Protein AF-0000000076684199 (afdb_homodimer)

Secondary structure (DSSP, 8-state):
------TTSPPPHHHHHHH--HHHHHHHHHHH-TTS-TT--HHHHHHHHTSHHHHHHHHHHS-HHHHHHHHHHHHTTTEEEHHHHHTT-EE--TGGGT----TT------EEPPHHHHHHHHHHHHHTTS-EE-STTEEE--HHHHTTPPP-GGG---HHHHHHHS-HHHHHHHHHHHT-S-S---TT--HHHHHHHHHHHHHHHHT-HHHHHHHHHTS-HHHHHHHHHHHH------GGG--HHHHHHHHHHHHTTSEEEEE-HHHHHS-HHHHTTS-SEEEEE-HHHHHHHHGGGS-B--PPPP-EEE----THHHHHHHHHHHHHHHHHHHHHHHTSSSS-SS--TTSHHHHHHHHHHHHHTT--TTTHHHHHHHHHHTTSB-TTT-PBPHHHHHHHHHS-HHHHHHHHHHHHHH-STT-SS--TTB-TT--HHHHHHHHHHHHHHHHHHHHHHHT--TTEEE-HHHHHHHHHHHHHHHHHTTTB-HHHHHHHHHHHHHHHTS-BTTB--HHHHHHHHHHHHHHHTT----HHHHHHHHHHHHTTTSPBP--PEEEE--SSS-TTEEEEEEEESBPPHHHHHHHHHHSEEEE-SSEEEEEEEHHHHHHHHHHTTT-HHHHHHHHGGGS-HHHHHHHHHHHHHHHHHHHHHHHHT-----------------------------------------/------TTSPPPHHHHHHH--HHHHHHHHHHH-TTS-TT--HHHHHHHHTSHHHHHHHHHHS-HHHHHHHHHHHHTTTEEEHHHHHTT-EE--TGGGT----TT------EEPPHHHHHHHHHHHHHTTS-EE-STTEEE--HHHHTTPPP-GGG---HHHHHHHS-HHHHHHHHHHHT-S-S---TT--HHHHHHHHHHHHHHHHT-HHHHHHHHHTS-HHHHHHHHHHHH------GGG--HHHHHHHHHHHHTTSEEEEE-HHHHHS-HHHHTTS-SEEEEE-HHHHHHHHGGGS-B--PPPP-EEE----THHHHHHHHHHHHHHHHHHHHHHHTSSSS-SS--TTSHHHHHHHHHHHHHTT--TTTHHHHHHHHHHTTSB-TTT-PBPHHHHHHHHHS-HHHHHHHHHHHHHH-S-S-SS--TTB-TT--HHHHHHHHHHHHHHHHHHHHHHHT--TTEEE-HHHHHHHHHHHHHHHHHTTTB-HHHHHHHHHHHHHHHTS-BTTB--HHHHHHHHHHHHHHHTT----HHHHHHHHHHHHTT-SPBP--PEEEE--SS--TTEEEEEEEESBPPHHHHHHHHHHSEEEE-SSEEEEEEEHHHHHHHHHHTTT-HHHHHHHHGGGS-HHHHHHHHHHHHHHHHHHHHHHHHT-----------------------------------------

Radius of gyration: 41.06 Å; Cα contacts (8 Å, |Δi|>4): 2222; chains: 2; bounding box: 111×146×106 Å

Structure (mmCIF, N/CA/C/O backbone):
data_AF-0000000076684199-model_v1
#
loop_
_entity.id
_entity.type
_entity.pdbx_description
1 polymer 'Uncharacterized protein'
#
loop_
_atom_site.group_PDB
_atom_site.id
_atom_site.type_symbol
_atom_site.label_atom_id
_atom_site.label_alt_id
_atom_site.label_comp_id
_atom_site.label_asym_id
_atom_site.label_entity_id
_atom_site.label_seq_id
_atom_site.pdbx_PDB_ins_code
_atom_site.Cartn_x
_atom_site.Cartn_y
_atom_site.Cartn_z
_atom_site.occupancy
_atom_site.B_iso_or_equiv
_atom_site.auth_seq_id
_atom_site.auth_comp_id
_atom_site.auth_asym_id
_atom_site.auth_atom_id
_atom_site.pdbx_PDB_model_num
ATOM 1 N N . MET A 1 1 ? -21.875 -41.281 -3.248 1 44.09 1 MET A N 1
ATOM 2 C CA . MET A 1 1 ? -21.734 -39.844 -3.369 1 44.09 1 MET A CA 1
ATOM 3 C C . MET A 1 1 ? -22.125 -39.344 -4.762 1 44.09 1 MET A C 1
ATOM 5 O O . MET A 1 1 ? -21.641 -39.875 -5.766 1 44.09 1 MET A O 1
ATOM 9 N N . ASN A 1 2 ? -23.297 -38.906 -4.902 1 56.56 2 ASN A N 1
ATOM 10 C CA . ASN A 1 2 ? -23.859 -38.562 -6.211 1 56.56 2 ASN A CA 1
ATOM 11 C C . ASN A 1 2 ? -23.281 -37.25 -6.738 1 56.56 2 ASN A C 1
ATOM 13 O O . ASN A 1 2 ? -23.531 -36.188 -6.156 1 56.56 2 ASN A O 1
ATOM 17 N N . ARG A 1 3 ? -22.312 -37.25 -7.648 1 70.62 3 ARG A N 1
ATOM 18 C CA . ARG A 1 3 ? -21.625 -36.094 -8.188 1 70.62 3 ARG A CA 1
ATOM 19 C C . ARG A 1 3 ? -22.312 -35.594 -9.453 1 70.62 3 ARG A C 1
ATOM 21 O O . ARG A 1 3 ? -21.938 -34.562 -10.008 1 70.62 3 ARG A O 1
ATOM 28 N N . ASN A 1 4 ? -23.375 -36.219 -9.797 1 73.31 4 ASN A N 1
ATOM 29 C CA . ASN A 1 4 ? -23.969 -35.844 -11.078 1 73.31 4 ASN A CA 1
ATOM 30 C C . ASN A 1 4 ? -25.156 -34.906 -10.898 1 73.31 4 ASN A C 1
ATOM 32 O O . ASN A 1 4 ? -25.953 -35.094 -9.969 1 73.31 4 ASN A O 1
ATOM 36 N N . VAL A 1 5 ? -25.094 -33.844 -11.547 1 79.81 5 VAL A N 1
ATOM 37 C CA . VAL A 1 5 ? -26.172 -32.844 -11.594 1 79.81 5 VAL A CA 1
ATOM 38 C C . VAL A 1 5 ? -26.922 -32.969 -12.922 1 79.81 5 VAL A C 1
ATOM 40 O O . VAL A 1 5 ? -26.312 -33.188 -13.969 1 79.81 5 VAL A O 1
ATOM 43 N N . ASP A 1 6 ? -28.203 -33.062 -12.812 1 76.44 6 ASP A N 1
ATOM 44 C CA . ASP A 1 6 ? -29.016 -33.031 -14.016 1 76.44 6 ASP A CA 1
ATOM 45 C C . ASP A 1 6 ? -29.172 -31.594 -14.539 1 76.44 6 ASP A C 1
ATOM 47 O O . ASP A 1 6 ? -30.016 -30.844 -14.055 1 76.44 6 ASP A O 1
ATOM 51 N N . TYR A 1 7 ? -28.453 -31.234 -15.516 1 72.38 7 TYR A N 1
ATOM 52 C CA . TYR A 1 7 ? -28.406 -29.875 -16.031 1 72.38 7 TYR A CA 1
ATOM 53 C C . TYR A 1 7 ? -29.594 -29.594 -16.953 1 72.38 7 TYR A C 1
ATOM 55 O O . TYR A 1 7 ? -29.891 -28.438 -17.281 1 72.38 7 TYR A O 1
ATOM 63 N N . SER A 1 8 ? -30.281 -30.562 -17.375 1 72.75 8 SER A N 1
ATOM 64 C CA . SER A 1 8 ? -31.422 -30.391 -18.281 1 72.75 8 SER A CA 1
ATOM 65 C C . SER A 1 8 ? -32.656 -29.922 -17.531 1 72.75 8 SER A C 1
ATOM 67 O O . SER A 1 8 ? -33.562 -29.312 -18.109 1 72.75 8 SER A O 1
ATOM 69 N N . ALA A 1 9 ? -32.719 -30.266 -16.359 1 76.62 9 ALA A N 1
ATOM 70 C CA . ALA A 1 9 ? -33.844 -29.844 -15.539 1 76.62 9 ALA A CA 1
ATOM 71 C C . ALA A 1 9 ? -33.406 -28.859 -14.461 1 76.62 9 ALA A C 1
ATOM 73 O O . ALA A 1 9 ? -33.281 -29.234 -13.289 1 76.62 9 ALA A O 1
ATOM 74 N N . ARG A 1 10 ? -33.188 -27.672 -14.914 1 81.62 10 ARG A N 1
ATOM 75 C CA . ARG A 1 10 ? -32.781 -26.672 -13.93 1 81.62 10 ARG A CA 1
ATOM 76 C C . ARG A 1 10 ? -33.969 -26.172 -13.117 1 81.62 10 ARG A C 1
ATOM 78 O O . ARG A 1 10 ? -35.031 -25.891 -13.672 1 81.62 10 ARG A O 1
ATOM 85 N N . PRO A 1 11 ? -33.75 -26.234 -11.859 1 89.19 11 PRO A N 1
ATOM 86 C CA . PRO A 1 11 ? -34.844 -25.734 -11.016 1 89.19 11 PRO A CA 1
ATOM 87 C C . PRO A 1 11 ? -35.094 -24.234 -11.188 1 89.19 11 PRO A C 1
ATOM 89 O O . PRO A 1 11 ? -34.188 -23.5 -11.617 1 89.19 11 PRO A O 1
ATOM 92 N N . SER A 1 12 ? -36.281 -23.875 -10.938 1 92.38 12 SER A N 1
ATOM 93 C CA . SER A 1 12 ? -36.688 -22.484 -11.062 1 92.38 12 SER A CA 1
ATOM 94 C C . SER A 1 12 ? -36.5 -21.734 -9.75 1 92.38 12 SER A C 1
ATOM 96 O O . SER A 1 12 ? -37.094 -22.109 -8.727 1 92.38 12 SER A O 1
ATOM 98 N N . TYR A 1 13 ? -35.75 -20.719 -9.781 1 95.38 13 TYR A N 1
ATOM 99 C CA . TYR A 1 13 ? -35.594 -19.875 -8.602 1 95.38 13 TYR A CA 1
ATOM 100 C C . TYR A 1 13 ? -36.906 -19.188 -8.219 1 95.38 13 TYR A C 1
ATOM 102 O O . TYR A 1 13 ? -37.156 -18.922 -7.043 1 95.38 13 TYR A O 1
ATOM 110 N N . GLU A 1 14 ? -37.688 -18.938 -9.211 1 95.19 14 GLU A N 1
ATOM 111 C CA . GLU A 1 14 ? -39.031 -18.359 -8.969 1 95.19 14 GLU A CA 1
ATOM 112 C C . GLU A 1 14 ? -39.844 -19.281 -8.086 1 95.19 14 GLU A C 1
ATOM 114 O O . GLU A 1 14 ? -40.5 -18.828 -7.129 1 95.19 14 GLU A O 1
ATOM 119 N N . ASP A 1 15 ? -39.844 -20.5 -8.477 1 94.69 15 ASP A N 1
ATOM 120 C CA . ASP A 1 15 ? -40.625 -21.469 -7.695 1 94.69 15 ASP A CA 1
ATOM 121 C C . ASP A 1 15 ? -40.094 -21.547 -6.266 1 94.69 15 ASP A C 1
ATOM 123 O O . ASP A 1 15 ? -40.875 -21.734 -5.324 1 94.69 15 ASP A O 1
ATOM 127 N N . TYR A 1 16 ? -38.812 -21.438 -6.141 1 95.19 16 TYR A N 1
ATOM 128 C CA . TYR A 1 16 ? -38.188 -21.438 -4.824 1 95.19 16 TYR A CA 1
ATOM 129 C C . TYR A 1 16 ? -38.688 -20.281 -3.977 1 95.19 16 TYR A C 1
ATOM 131 O O . TYR A 1 16 ? -39.094 -20.469 -2.822 1 95.19 16 TYR A O 1
ATOM 139 N N . ILE A 1 17 ? -38.688 -19.109 -4.547 1 95.5 17 ILE A N 1
ATOM 140 C CA . ILE A 1 17 ? -39.125 -17.922 -3.846 1 95.5 17 ILE A CA 1
ATOM 141 C C . ILE A 1 17 ? -40.594 -18.078 -3.422 1 95.5 17 ILE A C 1
ATOM 143 O O . ILE A 1 17 ? -40.969 -17.766 -2.291 1 95.5 17 ILE A O 1
ATOM 147 N N . LEU A 1 18 ? -41.375 -18.625 -4.352 1 95.12 18 LEU A N 1
ATOM 148 C CA . LEU A 1 18 ? -42.812 -18.797 -4.09 1 95.12 18 LEU A CA 1
ATOM 149 C C . LEU A 1 18 ? -43.031 -19.812 -2.984 1 95.12 18 LEU A C 1
ATOM 151 O O . LEU A 1 18 ? -44.062 -19.797 -2.322 1 95.12 18 LEU A O 1
ATOM 155 N N . GLY A 1 19 ? -42.062 -20.656 -2.777 1 93.19 19 GLY A N 1
ATOM 156 C CA . GLY A 1 19 ? -42.188 -21.703 -1.777 1 93.19 19 GLY A CA 1
ATOM 157 C C . GLY A 1 19 ? -41.656 -21.297 -0.422 1 93.19 19 GLY A C 1
ATOM 158 O O . GLY A 1 19 ? -41.812 -22.031 0.56 1 93.19 19 GLY A O 1
ATOM 159 N N . LEU A 1 20 ? -41.094 -20.188 -0.268 1 93.69 20 LEU A N 1
ATOM 160 C CA . LEU A 1 20 ? -40.5 -19.734 0.989 1 93.69 20 LEU A CA 1
ATOM 161 C C . LEU A 1 20 ? -41.594 -19.359 1.992 1 93.69 20 LEU A C 1
ATOM 163 O O . LEU A 1 20 ? -42.656 -18.844 1.609 1 93.69 20 LEU A O 1
ATOM 167 N N . ASP A 1 21 ? -41.25 -19.625 3.213 1 91.62 21 ASP A N 1
ATOM 168 C CA . ASP A 1 21 ? -42.188 -19.172 4.242 1 91.62 21 ASP A CA 1
ATOM 169 C C . ASP A 1 21 ? -42.062 -17.672 4.477 1 91.62 21 ASP A C 1
ATOM 171 O O . ASP A 1 21 ? -41.125 -17.031 3.967 1 91.62 21 ASP A O 1
ATOM 175 N N . GLY A 1 22 ? -42.969 -17.141 5.23 1 89.44 22 GLY A N 1
ATOM 176 C CA . GLY A 1 22 ? -43.031 -15.695 5.43 1 89.44 22 GLY A CA 1
ATOM 177 C C . GLY A 1 22 ? -41.781 -15.125 6.066 1 89.44 22 GLY A C 1
ATOM 178 O O . GLY A 1 22 ? -41.312 -14.055 5.684 1 89.44 22 GLY A O 1
ATOM 179 N N . VAL A 1 23 ? -41.156 -15.781 6.941 1 89.19 23 VAL A N 1
ATOM 180 C CA . VAL A 1 23 ? -40 -15.289 7.676 1 89.19 23 VAL A CA 1
ATOM 181 C C . VAL A 1 23 ? -38.781 -15.281 6.762 1 89.19 23 VAL A C 1
ATOM 183 O O . VAL A 1 23 ? -38.094 -14.273 6.66 1 89.19 23 VAL A O 1
ATOM 186 N N . ASP A 1 24 ? -38.594 -16.375 6.098 1 90.69 24 ASP A N 1
ATOM 187 C CA . ASP A 1 24 ? -37.469 -16.484 5.211 1 90.69 24 ASP A CA 1
ATOM 188 C C . ASP A 1 24 ? -37.562 -15.5 4.051 1 90.69 24 ASP A C 1
ATOM 190 O O . ASP A 1 24 ? -36.531 -14.938 3.625 1 90.69 24 ASP A O 1
ATOM 194 N N . LEU A 1 25 ? -38.719 -15.336 3.598 1 93.44 25 LEU A N 1
ATOM 195 C CA . LEU A 1 25 ? -38.938 -14.391 2.508 1 93.44 25 LEU A CA 1
ATOM 196 C C . LEU A 1 25 ? -38.625 -12.969 2.959 1 93.44 25 LEU A C 1
ATOM 198 O O . LEU A 1 25 ? -37.938 -12.219 2.248 1 93.44 25 LEU A O 1
ATOM 202 N N . ARG A 1 26 ? -39.125 -12.633 4.09 1 90.75 26 ARG A N 1
ATOM 203 C CA . ARG A 1 26 ? -38.844 -11.297 4.617 1 90.75 26 ARG A CA 1
ATOM 204 C C . ARG A 1 26 ? -37.344 -11.078 4.836 1 90.75 26 ARG A C 1
ATOM 206 O O . ARG A 1 26 ? -36.844 -9.992 4.578 1 90.75 26 ARG A O 1
ATOM 213 N N . PHE A 1 27 ? -36.75 -12.039 5.289 1 89.25 27 PHE A N 1
ATOM 214 C CA . PHE A 1 27 ? -35.312 -11.969 5.539 1 89.25 27 PHE A CA 1
ATOM 215 C C . PHE A 1 27 ? -34.531 -11.75 4.242 1 89.25 27 PHE A C 1
ATOM 217 O O . PHE A 1 27 ? -33.656 -10.883 4.172 1 89.25 27 PHE A O 1
ATOM 224 N N . LEU A 1 28 ? -34.875 -12.477 3.262 1 92.56 28 LEU A N 1
ATOM 225 C CA . LEU A 1 28 ? -34.188 -12.352 1.971 1 92.56 28 LEU A CA 1
ATOM 226 C C . LEU A 1 28 ? -34.469 -10.984 1.35 1 92.56 28 LEU A C 1
ATOM 228 O O . LEU A 1 28 ? -33.531 -10.383 0.775 1 92.56 28 LEU A O 1
ATOM 232 N N . LEU A 1 29 ? -35.688 -10.531 1.484 1 92.88 29 LEU A N 1
ATOM 233 C CA . LEU A 1 29 ? -36.031 -9.219 0.97 1 92.88 29 LEU A CA 1
ATOM 234 C C . LEU A 1 29 ? -35.25 -8.117 1.692 1 92.88 29 LEU A C 1
ATOM 236 O O . LEU A 1 29 ? -34.75 -7.191 1.059 1 92.88 29 LEU A O 1
ATOM 240 N N . SER A 1 30 ? -35.094 -8.242 2.951 1 88.12 30 SER A N 1
ATOM 241 C CA . SER A 1 30 ? -34.406 -7.246 3.744 1 88.12 30 SER A CA 1
ATOM 242 C C . SER A 1 30 ? -32.906 -7.203 3.381 1 88.12 30 SER A C 1
ATOM 244 O O . SER A 1 30 ? -32.281 -6.148 3.459 1 88.12 30 SER A O 1
ATOM 246 N N . ARG A 1 31 ? -32.438 -8.266 2.961 1 87.44 31 ARG A N 1
ATOM 247 C CA . ARG A 1 31 ? -31 -8.375 2.689 1 87.44 31 ARG A CA 1
ATOM 248 C C . ARG A 1 31 ? -30.688 -7.926 1.268 1 87.44 31 ARG A C 1
ATOM 250 O O . ARG A 1 31 ? -29.656 -7.281 1.03 1 87.44 31 ARG A O 1
ATOM 257 N N . THR A 1 32 ? -31.547 -8.195 0.346 1 92.88 32 THR A N 1
ATOM 258 C CA . THR A 1 32 ? -31.188 -7.992 -1.051 1 92.88 32 THR A CA 1
ATOM 259 C C . THR A 1 32 ? -31.984 -6.84 -1.654 1 92.88 32 THR A C 1
ATOM 261 O O . THR A 1 32 ? -31.641 -6.328 -2.721 1 92.88 32 THR A O 1
ATOM 264 N N . CYS A 1 33 ? -33.031 -6.5 -1 1 92.31 33 CYS A N 1
ATOM 265 C CA . CYS A 1 33 ? -33.875 -5.387 -1.438 1 92.31 33 CYS A CA 1
ATOM 266 C C . CYS A 1 33 ? -34.25 -4.504 -0.26 1 92.31 33 CYS A C 1
ATOM 268 O O . CYS A 1 33 ? -35.438 -4.332 0.026 1 92.31 33 CYS A O 1
ATOM 270 N N . PRO A 1 34 ? -33.344 -3.848 0.238 1 85.06 34 PRO A N 1
ATOM 271 C CA . PRO A 1 34 ? -33.625 -3.117 1.472 1 85.06 34 PRO A CA 1
ATOM 272 C C . PRO A 1 34 ? -34.594 -1.95 1.249 1 85.06 34 PRO A C 1
ATOM 274 O O . PRO A 1 34 ? -35.281 -1.527 2.18 1 85.06 34 PRO A O 1
ATOM 277 N N . ALA A 1 35 ? -34.625 -1.444 0.114 1 80.81 35 ALA A N 1
ATOM 278 C CA . ALA A 1 35 ? -35.5 -0.302 -0.171 1 80.81 35 ALA A CA 1
ATOM 279 C C . ALA A 1 35 ? -36.906 -0.753 -0.469 1 80.81 35 ALA A C 1
ATOM 281 O O . ALA A 1 35 ? -37.844 0.067 -0.52 1 80.81 35 ALA A O 1
ATOM 282 N N . ALA A 1 36 ? -37.031 -1.997 -0.664 1 81.62 36 ALA A N 1
ATOM 283 C CA . ALA A 1 36 ? -38.344 -2.5 -1.089 1 81.62 36 ALA A CA 1
ATOM 284 C C . ALA A 1 36 ? -39.25 -2.785 0.113 1 81.62 36 ALA A C 1
ATOM 286 O O . ALA A 1 36 ? -38.781 -2.83 1.251 1 81.62 36 ALA A O 1
ATOM 287 N N . ASP A 1 37 ? -40.531 -2.879 -0.217 1 80.38 37 ASP A N 1
ATOM 288 C CA . ASP A 1 37 ? -41.531 -3.258 0.781 1 80.38 37 ASP A CA 1
ATOM 289 C C . ASP A 1 37 ? -41.281 -4.68 1.281 1 80.38 37 ASP A C 1
ATOM 291 O O . ASP A 1 37 ? -41.344 -5.637 0.504 1 80.38 37 ASP A O 1
ATOM 295 N N . SER A 1 38 ? -41.062 -4.828 2.586 1 80.38 38 SER A N 1
ATOM 296 C CA . SER A 1 38 ? -40.719 -6.125 3.176 1 80.38 38 SER A CA 1
ATOM 297 C C . SER A 1 38 ? -41.969 -7.027 3.225 1 80.38 38 SER A C 1
ATOM 299 O O . SER A 1 38 ? -41.844 -8.234 3.449 1 80.38 38 SER A O 1
ATOM 301 N N . THR A 1 39 ? -43.094 -6.457 2.891 1 84.25 39 THR A N 1
ATOM 302 C CA . THR A 1 39 ? -44.344 -7.246 2.969 1 84.25 39 THR A CA 1
ATOM 303 C C . THR A 1 39 ? -44.719 -7.789 1.596 1 84.25 39 THR A C 1
ATOM 305 O O . THR A 1 39 ? -45.75 -8.453 1.449 1 84.25 39 THR A O 1
ATOM 308 N N . ALA A 1 40 ? -43.844 -7.508 0.656 1 89.75 40 ALA A N 1
ATOM 309 C CA . ALA A 1 40 ? -44.094 -8.031 -0.685 1 89.75 40 ALA A CA 1
ATOM 310 C C . ALA A 1 40 ? -44.156 -9.555 -0.681 1 89.75 40 ALA A C 1
ATOM 312 O O . ALA A 1 40 ? -43.375 -10.203 0.017 1 89.75 40 ALA A O 1
ATOM 313 N N . ALA A 1 41 ? -45.156 -10.102 -1.408 1 91.62 41 ALA A N 1
ATOM 314 C CA . ALA A 1 41 ? -45.312 -11.555 -1.481 1 91.62 41 ALA A CA 1
ATOM 315 C C . ALA A 1 41 ? -45.688 -11.992 -2.893 1 91.62 41 ALA A C 1
ATOM 317 O O . ALA A 1 41 ? -45.938 -11.156 -3.764 1 91.62 41 ALA A O 1
ATOM 318 N N . GLY A 1 42 ? -45.594 -13.281 -3.131 1 92.5 42 GLY A N 1
ATOM 319 C CA . GLY A 1 42 ? -46 -13.836 -4.414 1 92.5 42 GLY A CA 1
ATOM 320 C C . GLY A 1 42 ? -45.156 -13.328 -5.57 1 92.5 42 GLY A C 1
ATOM 321 O O . GLY A 1 42 ? -43.938 -13.297 -5.484 1 92.5 42 GLY A O 1
ATOM 322 N N . GLN A 1 43 ? -45.844 -12.914 -6.582 1 94.31 43 GLN A N 1
ATOM 323 C CA . GLN A 1 43 ? -45.188 -12.539 -7.816 1 94.31 43 GLN A CA 1
ATOM 324 C C . GLN A 1 43 ? -44.438 -11.211 -7.656 1 94.31 43 GLN A C 1
ATOM 326 O O . GLN A 1 43 ? -43.438 -10.969 -8.336 1 94.31 43 GLN A O 1
ATOM 331 N N . GLU A 1 44 ? -44.906 -10.477 -6.797 1 94.94 44 GLU A N 1
ATOM 332 C CA . GLU A 1 44 ? -44.219 -9.219 -6.52 1 94.94 44 GLU A CA 1
ATOM 333 C C . GLU A 1 44 ? -42.844 -9.477 -5.887 1 94.94 44 GLU A C 1
ATOM 335 O O . GLU 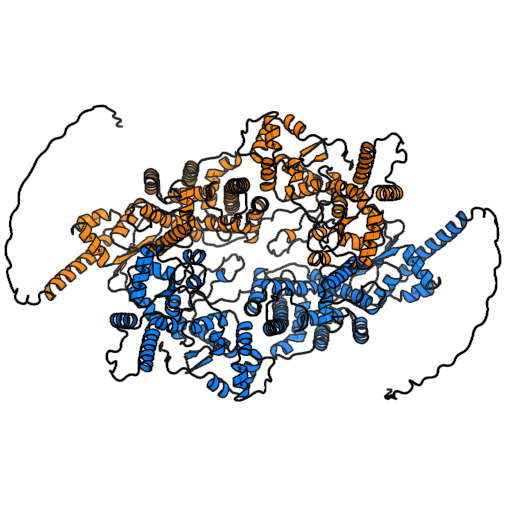A 1 44 ? -41.844 -8.844 -6.254 1 94.94 44 GLU A O 1
ATOM 340 N N . ALA A 1 45 ? -42.812 -10.352 -4.949 1 95.69 45 ALA A N 1
ATOM 341 C CA . ALA A 1 45 ? -41.531 -10.727 -4.324 1 95.69 45 ALA A CA 1
ATOM 342 C C . ALA A 1 45 ? -40.594 -11.336 -5.344 1 95.69 45 ALA A C 1
ATOM 344 O O . ALA A 1 45 ? -39.375 -11.062 -5.316 1 95.69 45 ALA A O 1
ATOM 345 N N . VAL A 1 46 ? -41.125 -12.117 -6.207 1 96.44 46 VAL A N 1
ATOM 346 C CA . VAL A 1 46 ? -40.281 -12.742 -7.242 1 96.44 46 VAL A CA 1
ATOM 347 C C . VAL A 1 46 ? -39.656 -11.664 -8.117 1 96.44 46 VAL A C 1
ATOM 349 O O . VAL A 1 46 ? -38.469 -11.719 -8.406 1 96.44 46 VAL A O 1
ATOM 352 N N . ALA A 1 47 ? -40.438 -10.719 -8.547 1 96.19 47 ALA A N 1
ATOM 353 C CA . ALA A 1 47 ? -39.938 -9.648 -9.406 1 96.19 47 ALA A CA 1
ATOM 354 C C . ALA A 1 47 ? -38.812 -8.867 -8.727 1 96.19 47 ALA A C 1
ATOM 356 O O . ALA A 1 47 ? -37.844 -8.5 -9.359 1 96.19 47 ALA A O 1
ATOM 357 N N . LEU A 1 48 ? -38.969 -8.633 -7.461 1 95.94 48 LEU A N 1
ATOM 358 C CA . LEU A 1 48 ? -37.969 -7.883 -6.699 1 95.94 48 LEU A CA 1
ATOM 359 C C . LEU A 1 48 ? -36.688 -8.703 -6.523 1 95.94 48 LEU A C 1
ATOM 361 O O . LEU A 1 48 ? -35.594 -8.211 -6.797 1 95.94 48 LEU A O 1
ATOM 365 N N . LEU A 1 49 ? -36.844 -9.906 -6.176 1 96.5 49 LEU A N 1
ATOM 366 C CA . LEU A 1 49 ? -35.719 -10.75 -5.781 1 96.5 49 LEU A CA 1
ATOM 367 C C . LEU A 1 49 ? -34.969 -11.258 -7.004 1 96.5 49 LEU A C 1
ATOM 369 O O . LEU A 1 49 ? -33.875 -11.773 -6.887 1 96.5 49 LEU A O 1
ATOM 373 N N . THR A 1 50 ? -35.5 -11.094 -8.172 1 96.81 50 THR A N 1
ATOM 374 C CA . THR A 1 50 ? -34.812 -11.523 -9.391 1 96.81 50 THR A CA 1
ATOM 375 C C . THR A 1 50 ? -34.375 -10.32 -10.219 1 96.81 50 THR A C 1
ATOM 377 O O . THR A 1 50 ? -34 -10.469 -11.383 1 96.81 50 THR A O 1
ATOM 380 N N . SER A 1 51 ? -34.469 -9.211 -9.648 1 95.44 51 SER A N 1
ATOM 381 C CA . SER A 1 51 ? -34.062 -7.996 -10.344 1 95.44 51 SER A CA 1
ATOM 382 C C . SER A 1 51 ? -32.531 -7.844 -10.359 1 95.44 51 SER A C 1
ATOM 384 O O . SER A 1 51 ? -31.828 -8.523 -9.602 1 95.44 51 SER A O 1
ATOM 386 N N . GLU A 1 52 ? -32.094 -7.023 -11.195 1 95.38 52 GLU A N 1
ATOM 387 C CA . GLU A 1 52 ? -30.656 -6.703 -11.258 1 95.38 52 GLU A CA 1
ATOM 388 C C . GLU A 1 52 ? -30.188 -6.008 -9.977 1 95.38 52 GLU A C 1
ATOM 390 O O . GLU A 1 52 ? -29.094 -6.262 -9.492 1 95.38 52 GLU A O 1
ATOM 395 N N . GLU A 1 53 ? -31.016 -5.145 -9.461 1 94.38 53 GLU A N 1
ATOM 396 C CA . GLU A 1 53 ? -30.688 -4.426 -8.234 1 94.38 53 GLU A CA 1
ATOM 397 C C . GLU A 1 53 ? -30.5 -5.391 -7.066 1 94.38 53 GLU A C 1
ATOM 399 O O . GLU A 1 53 ? -29.594 -5.227 -6.258 1 94.38 53 GLU A O 1
ATOM 404 N N . SER A 1 54 ? -31.359 -6.328 -7.051 1 95.88 54 SER A N 1
ATOM 405 C CA . SER A 1 54 ? -31.25 -7.344 -6.008 1 95.88 54 SER A CA 1
ATOM 406 C C . SER A 1 54 ? -29.938 -8.117 -6.133 1 95.88 54 SER A C 1
ATOM 408 O O . SER A 1 54 ? -29.281 -8.414 -5.129 1 95.88 54 SER A O 1
ATOM 410 N N . ALA A 1 55 ? -29.594 -8.445 -7.32 1 97.06 55 ALA A N 1
ATOM 411 C CA . ALA A 1 55 ? -28.328 -9.148 -7.562 1 97.06 55 ALA A CA 1
ATOM 412 C C . ALA A 1 55 ? -27.141 -8.312 -7.117 1 97.06 55 ALA A C 1
ATOM 414 O O . ALA A 1 55 ? -26.234 -8.812 -6.441 1 97.06 55 ALA A O 1
ATOM 415 N N . ARG A 1 56 ? -27.156 -7.07 -7.461 1 95.56 56 ARG A N 1
ATOM 416 C CA . ARG A 1 56 ? -26.078 -6.16 -7.094 1 95.56 56 ARG A CA 1
ATOM 417 C C . ARG A 1 56 ? -25.953 -6.031 -5.582 1 95.56 56 ARG A C 1
ATOM 419 O O . ARG A 1 56 ? -24.859 -6.035 -5.035 1 95.56 56 ARG A O 1
ATOM 426 N N . MET A 1 57 ? -27.047 -5.926 -4.938 1 95.88 57 MET A N 1
ATOM 427 C CA . MET A 1 57 ? -27.047 -5.824 -3.48 1 95.88 57 MET A CA 1
ATOM 428 C C . MET A 1 57 ? -26.5 -7.098 -2.844 1 95.88 57 MET A C 1
ATOM 430 O O . MET A 1 57 ? -25.656 -7.039 -1.947 1 95.88 57 MET A O 1
ATOM 434 N N . ALA A 1 58 ? -26.938 -8.188 -3.299 1 96.62 58 ALA A N 1
ATOM 435 C CA . ALA A 1 58 ? -26.5 -9.469 -2.756 1 96.62 58 ALA A CA 1
ATOM 436 C C . ALA A 1 58 ? -24.984 -9.633 -2.885 1 96.62 58 ALA A C 1
ATOM 438 O O . ALA A 1 58 ? -24.312 -10 -1.922 1 96.62 58 ALA A O 1
ATOM 439 N N . LEU A 1 59 ? -24.453 -9.305 -4.008 1 96.75 59 LEU A N 1
ATOM 440 C CA . LEU A 1 59 ? -23.031 -9.469 -4.266 1 96.75 59 LEU A CA 1
ATOM 441 C C . LEU A 1 59 ? -22.219 -8.438 -3.488 1 96.75 59 LEU A C 1
ATOM 443 O O . LEU A 1 59 ? -21.094 -8.711 -3.07 1 96.75 59 LEU A O 1
ATOM 447 N N . SER A 1 60 ? -22.781 -7.285 -3.281 1 96 60 SER A N 1
ATOM 448 C CA . SER A 1 60 ? -22.094 -6.203 -2.584 1 96 60 SER A CA 1
ATOM 449 C C . SER A 1 60 ? -21.922 -6.52 -1.102 1 96 60 SER A C 1
ATOM 451 O O . SER A 1 60 ? -20.953 -6.094 -0.477 1 96 60 SER A O 1
ATOM 453 N N . PHE A 1 61 ? -22.844 -7.266 -0.558 1 95.38 61 PHE A N 1
ATOM 454 C CA . PHE A 1 61 ? -22.844 -7.434 0.89 1 95.38 61 PHE A CA 1
ATOM 455 C C . PHE A 1 61 ? -22.562 -8.883 1.266 1 95.38 61 PHE A C 1
ATOM 457 O O . PHE A 1 61 ? -22.609 -9.25 2.443 1 95.38 61 PHE A O 1
ATOM 464 N N . ALA A 1 62 ? -22.203 -9.648 0.278 1 95.88 62 ALA A N 1
ATOM 465 C CA . ALA A 1 62 ? -21.828 -11.031 0.561 1 95.88 62 ALA A CA 1
ATOM 466 C C . ALA A 1 62 ? -20.469 -11.109 1.252 1 95.88 62 ALA A C 1
ATOM 468 O O . ALA A 1 62 ? -19.547 -10.359 0.916 1 95.88 62 ALA A O 1
ATOM 469 N N . ASP A 1 63 ? -20.391 -12.047 2.232 1 95.5 63 ASP A N 1
ATOM 470 C CA . ASP A 1 63 ? -19.078 -12.32 2.805 1 95.5 63 ASP A CA 1
ATOM 471 C C . ASP A 1 63 ? -18.109 -12.852 1.745 1 95.5 63 ASP A C 1
ATOM 473 O O . ASP A 1 63 ? -18.516 -13.641 0.88 1 95.5 63 ASP A O 1
ATOM 477 N N . PRO A 1 64 ? -16.859 -12.477 1.851 1 95.81 64 PRO A N 1
ATOM 478 C CA . PRO A 1 64 ? -15.898 -12.898 0.821 1 95.81 64 PRO A CA 1
ATOM 479 C C . PRO A 1 64 ? -15.805 -14.414 0.691 1 95.81 64 PRO A C 1
ATOM 481 O O . PRO A 1 64 ? -15.703 -14.938 -0.422 1 95.81 64 PRO A O 1
ATOM 484 N N . ASP A 1 65 ? -15.844 -15.141 1.814 1 96.81 65 ASP A N 1
ATOM 485 C CA . ASP A 1 65 ? -15.758 -16.594 1.739 1 96.81 65 ASP A CA 1
ATOM 486 C C . ASP A 1 65 ? -17 -17.188 1.089 1 96.81 65 ASP A C 1
ATOM 488 O O . ASP A 1 65 ? -16.922 -18.141 0.304 1 96.81 65 ASP A O 1
ATOM 492 N N . VAL A 1 66 ? -18.109 -16.578 1.323 1 97.19 66 VAL A N 1
ATOM 493 C CA . VAL A 1 66 ? -19.359 -17 0.713 1 97.19 66 VAL A CA 1
ATOM 494 C C . VAL A 1 66 ? -19.328 -16.734 -0.79 1 97.19 66 VAL A C 1
ATOM 496 O O . VAL A 1 66 ? -19.734 -17.594 -1.587 1 97.19 66 VAL A O 1
ATOM 499 N N . LEU A 1 67 ? -18.844 -15.609 -1.118 1 96.88 67 LEU A N 1
ATOM 500 C CA . LEU A 1 67 ? -18.75 -15.273 -2.533 1 96.88 67 LEU A CA 1
ATOM 501 C C . LEU A 1 67 ? -17.812 -16.219 -3.26 1 96.88 67 LEU A C 1
ATOM 503 O O . LEU A 1 67 ? -18.062 -16.594 -4.406 1 96.88 67 LEU A O 1
ATOM 507 N N . ASP A 1 68 ? -16.734 -16.609 -2.615 1 96.69 68 ASP A N 1
ATOM 508 C CA . ASP A 1 68 ? -15.789 -17.531 -3.215 1 96.69 68 ASP A CA 1
ATOM 509 C C . ASP A 1 68 ? -16.438 -18.891 -3.461 1 96.69 68 ASP A C 1
ATOM 511 O O . ASP A 1 68 ? -16.203 -19.516 -4.504 1 96.69 68 ASP A O 1
ATOM 515 N N . VAL A 1 69 ? -17.203 -19.312 -2.566 1 97.75 69 VAL A N 1
ATOM 516 C CA . VAL A 1 69 ? -17.875 -20.594 -2.738 1 97.75 69 VAL A CA 1
ATOM 517 C C . VAL A 1 69 ? -18.938 -20.484 -3.832 1 97.75 69 VAL A C 1
ATOM 519 O O . VAL A 1 69 ? -19.125 -21.422 -4.625 1 97.75 69 VAL A O 1
ATOM 522 N N . ALA A 1 70 ? -19.656 -19.406 -3.809 1 97.81 70 ALA A N 1
ATOM 523 C CA . ALA A 1 70 ? -20.609 -19.172 -4.879 1 97.81 70 ALA A CA 1
ATOM 524 C C . ALA A 1 70 ? -19.938 -19.172 -6.246 1 97.81 70 ALA A C 1
ATOM 526 O O . ALA A 1 70 ? -20.5 -19.641 -7.234 1 97.81 70 ALA A O 1
ATOM 527 N N . GLN A 1 71 ? -18.781 -18.688 -6.281 1 96.69 71 GLN A N 1
ATOM 528 C CA . GLN A 1 71 ? -17.984 -18.703 -7.508 1 96.69 71 GLN A CA 1
ATOM 529 C C . GLN A 1 71 ? -17.688 -20.125 -7.957 1 96.69 71 GLN A C 1
ATOM 531 O O . GLN A 1 71 ? -17.703 -20.422 -9.156 1 96.69 71 GLN A O 1
ATOM 536 N N . LEU A 1 72 ? -17.391 -20.969 -7.035 1 97.25 72 LEU A N 1
ATOM 537 C CA . LEU A 1 72 ? -17.172 -22.359 -7.375 1 97.25 72 LEU A CA 1
ATOM 538 C C . LEU A 1 72 ? -18.422 -22.969 -8.016 1 97.25 72 LEU A C 1
ATOM 540 O O . LEU A 1 72 ? -18.328 -23.656 -9.031 1 97.25 72 LEU A O 1
ATOM 544 N N . VAL A 1 73 ? -19.547 -22.672 -7.457 1 97.44 73 VAL A N 1
ATOM 545 C CA . VAL A 1 73 ? -20.797 -23.156 -8.023 1 97.44 73 VAL A CA 1
ATOM 546 C C . VAL A 1 73 ? -21 -22.578 -9.422 1 97.44 73 VAL A C 1
ATOM 548 O O . VAL A 1 73 ? -21.391 -23.297 -10.344 1 97.44 73 VAL A O 1
ATOM 551 N N . HIS A 1 74 ? -20.703 -21.344 -9.516 1 96.94 74 HIS A N 1
ATOM 552 C CA . HIS A 1 74 ? -20.844 -20.641 -10.781 1 96.94 74 HIS A CA 1
ATOM 553 C C . HIS A 1 74 ? -19.969 -21.25 -11.867 1 96.94 74 HIS A C 1
ATOM 555 O O . HIS A 1 74 ? -20.391 -21.391 -13.016 1 96.94 74 HIS A O 1
ATOM 561 N N . VAL A 1 75 ? -18.828 -21.656 -11.516 1 96.31 75 VAL A N 1
ATOM 562 C CA . VAL A 1 75 ? -17.875 -22.25 -12.445 1 96.31 75 VAL A CA 1
ATOM 563 C C . VAL A 1 75 ? -18.406 -23.578 -12.977 1 96.31 75 VAL A C 1
ATOM 565 O O . VAL A 1 75 ? -18.172 -23.938 -14.125 1 96.31 75 VAL A O 1
ATOM 568 N N . PHE A 1 76 ? -19.188 -24.266 -12.156 1 95.62 76 PHE A N 1
ATOM 569 C CA . PHE A 1 76 ? -19.797 -25.516 -12.57 1 95.62 76 PHE A CA 1
ATOM 570 C C . PHE A 1 76 ? -21.172 -25.266 -13.18 1 95.62 76 PHE A C 1
ATOM 572 O O . PHE A 1 76 ? -22.125 -26.016 -12.906 1 95.62 76 PHE A O 1
ATOM 579 N N . GLU A 1 77 ? -21.203 -24.188 -13.922 1 93.62 77 GLU A N 1
ATOM 580 C CA . GLU A 1 77 ? -22.375 -23.797 -14.711 1 93.62 77 GLU A CA 1
ATOM 581 C C . GLU A 1 77 ? -23.594 -23.578 -13.82 1 93.62 77 GLU A C 1
ATOM 583 O O . GLU A 1 77 ? -24.688 -24.078 -14.117 1 93.62 77 GLU A O 1
ATOM 588 N N . ASP A 1 78 ? -23.422 -23.109 -12.672 1 95.12 78 ASP A N 1
ATOM 589 C CA . ASP A 1 78 ? -24.422 -22.562 -11.758 1 95.12 78 ASP A CA 1
ATOM 590 C C . ASP A 1 78 ? -25.156 -23.672 -11.023 1 95.12 78 ASP A C 1
ATOM 592 O O . ASP A 1 78 ? -26.234 -23.453 -10.453 1 95.12 78 ASP A O 1
ATOM 596 N N . SER A 1 79 ? -24.641 -24.828 -11.117 1 95.38 79 SER A N 1
ATOM 597 C CA . SER A 1 79 ? -25.297 -25.938 -10.43 1 95.38 79 SER A CA 1
ATOM 598 C C . SER A 1 79 ? -24.312 -27.047 -10.109 1 95.38 79 SER A C 1
ATOM 600 O O . SER A 1 79 ? -23.656 -27.578 -11.008 1 95.38 79 SER A O 1
ATOM 602 N N . THR A 1 80 ? -24.25 -27.422 -8.844 1 95.94 80 THR A N 1
ATOM 603 C CA . THR A 1 80 ? -23.312 -28.484 -8.484 1 95.94 80 THR A CA 1
ATOM 604 C C . THR A 1 80 ? -23.656 -29.047 -7.105 1 95.94 80 THR A C 1
ATOM 606 O O . THR A 1 80 ? -24.578 -28.594 -6.445 1 95.94 80 THR A O 1
ATOM 609 N N . THR A 1 81 ? -22.984 -30.109 -6.727 1 95.81 81 THR A N 1
ATOM 610 C CA . THR A 1 81 ? -23.188 -30.766 -5.438 1 95.81 81 THR A CA 1
ATOM 611 C C . THR A 1 81 ? -22.031 -30.453 -4.488 1 95.81 81 THR A C 1
ATOM 613 O O . THR A 1 81 ? -20.969 -30.016 -4.918 1 95.81 81 THR A O 1
ATOM 616 N N . VAL A 1 82 ? -22.25 -30.719 -3.213 1 96.38 82 VAL A N 1
ATOM 617 C CA . VAL A 1 82 ? -21.234 -30.5 -2.189 1 96.38 82 VAL A CA 1
ATOM 618 C C . VAL A 1 82 ? -20.047 -31.438 -2.422 1 96.38 82 VAL A C 1
ATOM 620 O O . VAL A 1 82 ? -18.906 -31.078 -2.168 1 96.38 82 VAL A O 1
ATOM 623 N N . ASP A 1 83 ? -20.344 -32.594 -2.963 1 95.12 83 ASP A N 1
ATOM 624 C CA . ASP A 1 83 ? -19.281 -33.562 -3.223 1 95.12 83 ASP A CA 1
ATOM 625 C C . ASP A 1 83 ? -18.297 -33.031 -4.27 1 95.12 83 ASP A C 1
ATOM 627 O O . ASP A 1 83 ? -17.094 -33.219 -4.133 1 95.12 83 ASP A O 1
ATOM 631 N N . VAL A 1 84 ? -18.875 -32.469 -5.297 1 96.56 84 VAL A N 1
ATOM 632 C CA . VAL A 1 84 ? -18.016 -31.891 -6.34 1 96.56 84 VAL A CA 1
ATOM 633 C C . VAL A 1 84 ? -17.219 -30.719 -5.77 1 96.56 84 VAL A C 1
ATOM 635 O O . VAL A 1 84 ? -16.016 -30.609 -6.012 1 96.56 84 VAL A O 1
ATOM 638 N N . LEU A 1 85 ? -17.844 -29.938 -4.984 1 97.38 85 LEU A N 1
ATOM 639 C CA . LEU A 1 85 ? -17.188 -28.781 -4.398 1 97.38 85 LEU A CA 1
ATOM 640 C C . LEU A 1 85 ? -16.047 -29.203 -3.48 1 97.38 85 LEU A C 1
ATOM 642 O O . LEU A 1 85 ? -14.992 -28.562 -3.447 1 97.38 85 LEU A O 1
ATOM 646 N N . ALA A 1 86 ? -16.234 -30.234 -2.729 1 96.88 86 ALA A N 1
ATOM 647 C CA . ALA A 1 86 ? -15.234 -30.719 -1.772 1 96.88 86 ALA A CA 1
ATOM 648 C C . ALA A 1 86 ? -13.953 -31.141 -2.482 1 96.88 86 ALA A C 1
ATOM 650 O O . ALA A 1 86 ? -12.875 -31.125 -1.885 1 96.88 86 ALA A O 1
ATOM 651 N N . GLU A 1 87 ? -14.086 -31.469 -3.74 1 96.5 87 GLU A N 1
ATOM 652 C CA . GLU A 1 87 ? -12.93 -31.922 -4.512 1 96.5 87 GLU A CA 1
ATOM 653 C C . GLU A 1 87 ? -12.062 -30.75 -4.953 1 96.5 87 GLU A C 1
ATOM 655 O O . GLU A 1 87 ? -10.898 -30.938 -5.316 1 96.5 87 GLU A O 1
ATOM 660 N N . VAL A 1 88 ? -12.609 -29.516 -4.922 1 97.56 88 VAL A N 1
ATOM 661 C CA . VAL A 1 88 ? -11.875 -28.422 -5.535 1 97.56 88 VAL A CA 1
ATOM 662 C C . VAL A 1 88 ? -11.734 -27.281 -4.531 1 97.56 88 VAL A C 1
ATOM 664 O O . VAL A 1 88 ? -11.047 -26.281 -4.801 1 97.56 88 VAL A O 1
ATOM 667 N N . ALA A 1 89 ? -12.289 -27.375 -3.361 1 98 89 ALA A N 1
ATOM 668 C CA . ALA A 1 89 ? -12.312 -26.266 -2.406 1 98 89 ALA A CA 1
ATOM 669 C C . ALA A 1 89 ? -11.141 -26.359 -1.438 1 98 89 ALA A C 1
ATOM 671 O O . ALA A 1 89 ? -10.938 -27.375 -0.782 1 98 89 ALA A O 1
ATOM 672 N N . TYR A 1 90 ? -10.406 -25.328 -1.346 1 97.69 90 TYR A N 1
ATOM 673 C CA . TYR A 1 90 ? -9.297 -25.203 -0.414 1 97.69 90 TYR A CA 1
ATOM 674 C C . TYR A 1 90 ? -9.375 -23.891 0.359 1 97.69 90 TYR A C 1
ATOM 676 O O . TYR A 1 90 ? -9.766 -22.859 -0.195 1 97.69 90 TYR A O 1
ATOM 684 N N . TRP A 1 91 ? -8.984 -23.953 1.625 1 96.06 91 TRP A N 1
ATOM 685 C CA . TRP A 1 91 ? -8.898 -22.734 2.426 1 96.06 91 TRP A CA 1
ATOM 686 C C . TRP A 1 91 ? -7.602 -21.984 2.145 1 96.06 91 TRP A C 1
ATOM 688 O O . TRP A 1 91 ? -6.547 -22.609 1.988 1 96.06 91 TRP A O 1
ATOM 698 N N . ALA A 1 92 ? -7.727 -20.672 2.162 1 94.19 92 ALA A N 1
ATOM 699 C CA . ALA A 1 92 ? -6.52 -19.859 2.199 1 94.19 92 ALA A CA 1
ATOM 700 C C . ALA A 1 92 ? -5.699 -20.141 3.451 1 94.19 92 ALA A C 1
ATOM 702 O O . ALA A 1 92 ? -6.246 -20.5 4.492 1 94.19 92 ALA A O 1
ATOM 703 N N . SER A 1 93 ? -4.449 -20.016 3.32 1 90 93 SER A N 1
ATOM 704 C CA . SER A 1 93 ? -3.566 -20.125 4.477 1 90 93 SER A CA 1
ATOM 705 C C . SER A 1 93 ? -3.512 -18.812 5.254 1 90 93 SER A C 1
ATOM 707 O O . SER A 1 93 ? -4.082 -17.797 4.828 1 90 93 SER A O 1
ATOM 709 N N . ASP A 1 94 ? -2.812 -18.797 6.328 1 82.69 94 ASP A N 1
ATOM 710 C CA . ASP A 1 94 ? -2.615 -17.578 7.094 1 82.69 94 ASP A CA 1
ATOM 711 C C . ASP A 1 94 ? -1.775 -16.562 6.312 1 82.69 94 ASP A C 1
ATOM 713 O O . ASP A 1 94 ? -1.995 -15.359 6.41 1 82.69 94 ASP A O 1
ATOM 717 N N . MET A 1 95 ? -0.971 -17.062 5.547 1 79.19 95 MET A N 1
ATOM 718 C CA . MET A 1 95 ? -0.092 -16.219 4.754 1 79.19 95 MET A CA 1
ATOM 719 C C . MET A 1 95 ? -0.882 -15.453 3.691 1 79.19 95 MET A C 1
ATOM 721 O O . MET A 1 95 ? -0.548 -14.32 3.355 1 79.19 95 MET A O 1
ATOM 725 N N . ASP A 1 96 ? -1.932 -16.125 3.242 1 85.44 96 ASP A N 1
ATOM 726 C CA . ASP A 1 96 ? -2.748 -15.523 2.197 1 85.44 96 ASP A CA 1
ATOM 727 C C . ASP A 1 96 ? -3.58 -14.367 2.754 1 85.44 96 ASP A C 1
ATOM 729 O O . ASP A 1 96 ? -4.051 -13.516 1.997 1 85.44 96 ASP A O 1
ATOM 733 N N . THR A 1 97 ? -3.768 -14.359 4.051 1 77.25 97 THR A N 1
ATOM 734 C CA . THR A 1 97 ? -4.652 -13.383 4.676 1 77.25 97 THR A CA 1
ATOM 735 C C . THR A 1 97 ? -3.854 -12.359 5.477 1 77.25 97 THR A C 1
ATOM 737 O O . THR A 1 97 ? -4.383 -11.727 6.395 1 77.25 97 THR A O 1
ATOM 740 N N . ALA A 1 98 ? -2.625 -12.125 5.199 1 71 98 ALA A N 1
ATOM 741 C CA . ALA A 1 98 ? -1.755 -11.109 5.785 1 71 98 ALA A CA 1
ATOM 742 C C . ALA A 1 98 ? -1.603 -11.32 7.289 1 71 98 ALA A C 1
ATOM 744 O O . ALA A 1 98 ? -1.78 -10.391 8.07 1 71 98 ALA A O 1
ATOM 745 N N . ALA A 1 99 ? -1.294 -12.508 7.727 1 67.5 99 ALA A N 1
ATOM 746 C CA . ALA A 1 99 ? -1.112 -12.758 9.156 1 67.5 99 ALA A CA 1
ATOM 747 C C . ALA A 1 99 ? 0.044 -11.93 9.711 1 67.5 99 ALA A C 1
ATOM 749 O O . ALA A 1 99 ? 1 -11.625 8.992 1 67.5 99 ALA A O 1
ATOM 750 N N . HIS A 1 100 ? -0.266 -11.32 10.82 1 71.69 100 HIS A N 1
ATOM 751 C CA . HIS A 1 100 ? 0.817 -10.578 11.453 1 71.69 100 HIS A CA 1
ATOM 752 C C . HIS A 1 100 ? 1.889 -11.523 11.992 1 71.69 100 HIS A C 1
ATOM 754 O O . HIS A 1 100 ? 1.649 -12.727 12.133 1 71.69 100 HIS A O 1
ATOM 760 N N . ASP A 1 101 ? 3.076 -10.992 12.102 1 65.94 101 ASP A N 1
ATOM 761 C CA . ASP A 1 101 ? 4.266 -11.75 12.469 1 65.94 101 ASP A CA 1
ATOM 762 C C . ASP A 1 101 ? 4.191 -12.211 13.922 1 65.94 101 ASP A C 1
ATOM 764 O O . ASP A 1 101 ? 4.039 -11.391 14.836 1 65.94 101 ASP A O 1
ATOM 768 N N . THR A 1 102 ? 3.92 -13.453 14.109 1 67.38 102 THR A N 1
ATOM 769 C CA . THR A 1 102 ? 3.975 -14.055 15.438 1 67.38 102 THR A CA 1
ATOM 770 C C . THR A 1 102 ? 5.215 -14.938 15.586 1 67.38 102 THR A C 1
ATOM 772 O O . THR A 1 102 ? 5.824 -15.328 14.586 1 67.38 102 THR A O 1
ATOM 775 N N . PRO A 1 103 ? 5.613 -15.141 16.828 1 66.06 103 PRO A N 1
ATOM 776 C CA . PRO A 1 103 ? 6.777 -16 17.047 1 66.06 103 PRO A CA 1
ATOM 777 C C . PRO A 1 103 ? 6.629 -17.375 16.406 1 66.06 103 PRO A C 1
ATOM 779 O O . PRO A 1 103 ? 7.625 -18.016 16.062 1 66.06 103 PRO A O 1
ATOM 782 N N . GLU A 1 104 ? 5.359 -17.844 16.312 1 68 104 GLU A N 1
ATOM 783 C CA . GLU A 1 104 ? 5.125 -19.172 15.758 1 68 104 GLU A CA 1
ATOM 784 C C . GLU A 1 104 ? 5.207 -19.156 14.234 1 68 104 GLU A C 1
ATOM 786 O O . GLU A 1 104 ? 5.223 -20.219 13.602 1 68 104 GLU A O 1
ATOM 791 N N . GLY A 1 105 ? 5.391 -18.078 13.703 1 68.38 105 GLY A N 1
ATOM 792 C CA . GLY A 1 105 ? 5.434 -17.953 12.258 1 68.38 105 GLY A CA 1
ATOM 793 C C . GLY A 1 105 ? 4.059 -17.953 11.617 1 68.38 105 GLY A C 1
ATOM 794 O O . GLY A 1 105 ? 3.043 -17.906 12.312 1 68.38 105 GLY A O 1
ATOM 795 N N . VAL A 1 106 ? 3.994 -17.922 10.359 1 73.44 106 VAL A N 1
ATOM 796 C CA . VAL A 1 106 ? 2.746 -17.844 9.602 1 73.44 106 VAL A CA 1
ATOM 797 C C . VAL A 1 106 ? 2.496 -19.172 8.875 1 73.44 106 VAL A C 1
ATOM 799 O O . VAL A 1 106 ? 3.4 -19.719 8.242 1 73.44 106 VAL A O 1
ATOM 802 N N . ASP A 1 107 ? 1.336 -19.781 9.156 1 79 107 ASP A N 1
ATOM 803 C CA . ASP A 1 107 ? 0.949 -21 8.445 1 79 107 ASP A CA 1
ATOM 804 C C . ASP A 1 107 ? 0.819 -20.734 6.945 1 79 107 ASP A C 1
ATOM 806 O O . ASP A 1 107 ? 0.081 -19.844 6.523 1 79 107 ASP A O 1
ATOM 810 N N . ARG A 1 108 ? 1.446 -21.594 6.152 1 80.56 108 ARG A N 1
ATOM 811 C CA . ARG A 1 108 ? 1.478 -21.344 4.715 1 80.56 108 ARG A CA 1
ATOM 812 C C . ARG A 1 108 ? 0.754 -22.438 3.949 1 80.56 108 ARG A C 1
ATOM 814 O O . ARG A 1 108 ? 0.709 -22.422 2.717 1 80.56 108 ARG A O 1
ATOM 821 N N . LYS A 1 109 ? 0.19 -23.328 4.605 1 86.94 109 LYS A N 1
ATOM 822 C CA . LYS A 1 109 ? -0.421 -24.453 3.93 1 86.94 109 LYS A CA 1
ATOM 823 C C . LYS A 1 109 ? -1.913 -24.234 3.707 1 86.94 109 LYS A C 1
ATOM 825 O O . LYS A 1 109 ? -2.639 -23.875 4.637 1 86.94 109 LYS A O 1
ATOM 830 N N . ARG A 1 110 ? -2.283 -24.438 2.467 1 94.31 110 ARG A N 1
ATOM 831 C CA . ARG A 1 110 ? -3.697 -24.422 2.104 1 94.31 110 ARG A CA 1
ATOM 832 C C . ARG A 1 110 ? -4.309 -25.812 2.279 1 94.31 110 ARG A C 1
ATOM 834 O O . ARG A 1 110 ? -3.705 -26.812 1.894 1 94.31 110 ARG A O 1
ATOM 841 N N . ARG A 1 111 ? -5.395 -25.844 2.93 1 94.88 111 ARG A N 1
ATOM 842 C CA . ARG A 1 111 ? -5.996 -27.141 3.254 1 94.88 111 ARG A CA 1
ATOM 843 C C . ARG A 1 111 ? -7.371 -27.281 2.607 1 94.88 111 ARG A C 1
ATOM 845 O O . ARG A 1 111 ? -8.062 -26.281 2.381 1 94.88 111 ARG A O 1
ATOM 852 N N . ALA A 1 112 ? -7.68 -28.516 2.352 1 96.88 112 ALA A N 1
ATOM 853 C CA . ALA A 1 112 ? -8.984 -28.828 1.775 1 96.88 112 ALA A CA 1
ATOM 854 C C . ALA A 1 112 ? -10.109 -28.453 2.734 1 96.88 112 ALA A C 1
ATOM 856 O O . ALA A 1 112 ? -9.977 -28.609 3.951 1 96.88 112 ALA A O 1
ATOM 857 N N . VAL A 1 113 ? -11.195 -28 2.184 1 97.25 113 VAL A N 1
ATOM 858 C CA . VAL A 1 113 ? -12.359 -27.641 2.99 1 97.25 113 VAL A CA 1
ATOM 859 C C . VAL A 1 113 ? -13.242 -28.859 3.219 1 97.25 113 VAL A C 1
ATOM 861 O O . VAL A 1 113 ? -13.539 -29.609 2.279 1 97.25 113 VAL A O 1
ATOM 864 N N . GLY A 1 114 ? -13.656 -29.062 4.43 1 96.19 114 GLY A N 1
ATOM 865 C CA . GLY A 1 114 ? -14.531 -30.172 4.734 1 96.19 114 GLY A CA 1
ATOM 866 C C . GLY A 1 114 ? -15.953 -29.969 4.246 1 96.19 114 GLY A C 1
ATOM 867 O O . GLY A 1 114 ? -16.375 -28.844 4.004 1 96.19 114 GLY A O 1
ATOM 868 N N . LYS A 1 115 ? -16.688 -31.062 4.082 1 96.06 115 LYS A N 1
ATOM 869 C CA . LYS A 1 115 ? -18.062 -31.031 3.58 1 96.06 115 LYS A CA 1
ATOM 870 C C . LYS A 1 115 ? -18.969 -30.234 4.512 1 96.06 115 LYS A C 1
ATOM 872 O O . LYS A 1 115 ? -19.797 -29.438 4.055 1 96.06 115 LYS A O 1
ATOM 877 N N . ARG A 1 116 ? -18.781 -30.391 5.75 1 96.44 116 ARG A N 1
ATOM 878 C CA . ARG A 1 116 ? -19.609 -29.688 6.727 1 96.44 116 ARG A CA 1
ATOM 879 C C . ARG A 1 116 ? -19.391 -28.188 6.66 1 96.44 116 ARG A C 1
ATOM 881 O O . ARG A 1 116 ? -20.344 -27.406 6.758 1 96.44 116 ARG A O 1
ATOM 888 N N . GLU A 1 117 ? -18.172 -27.812 6.566 1 96.75 117 GLU A N 1
ATOM 889 C CA . GLU A 1 117 ? -17.844 -26.406 6.461 1 96.75 117 GLU A CA 1
ATOM 890 C C . GLU A 1 117 ? -18.422 -25.797 5.18 1 96.75 117 GLU A C 1
ATOM 892 O O . GLU A 1 117 ? -18.922 -24.672 5.188 1 96.75 117 GLU A O 1
ATOM 897 N N . LEU A 1 118 ? -18.359 -26.531 4.098 1 97.62 118 LEU A N 1
ATOM 898 C CA . LEU A 1 118 ? -18.906 -26.062 2.828 1 97.62 118 LEU A CA 1
ATOM 899 C C . LEU A 1 118 ? -20.422 -25.875 2.932 1 97.62 118 LEU A C 1
ATOM 901 O O . LEU A 1 118 ? -20.953 -24.875 2.441 1 97.62 118 LEU A O 1
ATOM 905 N N . GLU A 1 119 ? -20.969 -26.828 3.568 1 97.5 119 GLU A N 1
ATOM 906 C CA . GLU A 1 119 ? -22.406 -26.719 3.754 1 97.5 119 GLU A CA 1
ATOM 907 C C . GLU A 1 119 ? -22.781 -25.484 4.574 1 97.5 119 GLU A C 1
ATOM 909 O O . GLU A 1 119 ? -23.75 -24.797 4.27 1 97.5 119 GLU A O 1
ATOM 914 N N . SER A 1 120 ? -22.016 -25.297 5.559 1 97.56 120 SER A N 1
ATOM 915 C CA . SER A 1 120 ? -22.234 -24.109 6.387 1 97.56 120 SER A CA 1
ATOM 916 C C . SER A 1 120 ? -22.109 -22.828 5.57 1 97.56 120 SER A C 1
ATOM 918 O O . SER A 1 120 ? -22.922 -21.922 5.715 1 97.56 120 SER A O 1
ATOM 920 N N . LEU A 1 121 ? -21.109 -22.719 4.746 1 97.62 121 LEU A N 1
ATOM 921 C CA . LEU A 1 121 ? -20.906 -21.562 3.889 1 97.62 121 LEU A CA 1
ATOM 922 C C . LEU A 1 121 ? -22.062 -21.406 2.896 1 97.62 121 LEU A C 1
ATOM 924 O O . LEU A 1 121 ? -22.547 -20.297 2.67 1 97.62 121 LEU A O 1
ATOM 928 N N . LEU A 1 122 ? -22.5 -22.5 2.34 1 98.19 122 LEU A N 1
ATOM 929 C CA . LEU A 1 122 ? -23.594 -22.5 1.366 1 98.19 122 LEU A CA 1
ATOM 930 C C . LEU A 1 122 ? -24.906 -22.062 2.016 1 98.19 122 LEU A C 1
ATOM 932 O O . LEU A 1 122 ? -25.672 -21.297 1.423 1 98.19 122 LEU A O 1
ATOM 936 N N . ARG A 1 123 ? -25.062 -22.5 3.203 1 97.31 123 ARG A N 1
ATOM 937 C CA . ARG A 1 123 ? -26.266 -22.078 3.926 1 97.31 123 ARG A CA 1
ATOM 938 C C . ARG A 1 123 ? -26.234 -20.578 4.195 1 97.31 123 ARG A C 1
ATOM 940 O O . ARG A 1 123 ? -27.266 -19.922 4.09 1 97.31 123 ARG A O 1
ATOM 947 N N . ARG A 1 124 ? -25.141 -20.141 4.57 1 96.5 124 ARG A N 1
ATOM 948 C CA . ARG A 1 124 ? -25 -18.688 4.734 1 96.5 124 ARG A CA 1
ATOM 949 C C . ARG A 1 124 ? -25.25 -17.969 3.414 1 96.5 124 ARG A C 1
ATOM 951 O O . ARG A 1 124 ? -25.891 -16.922 3.385 1 96.5 124 ARG A O 1
ATOM 958 N N . GLY A 1 125 ? -24.703 -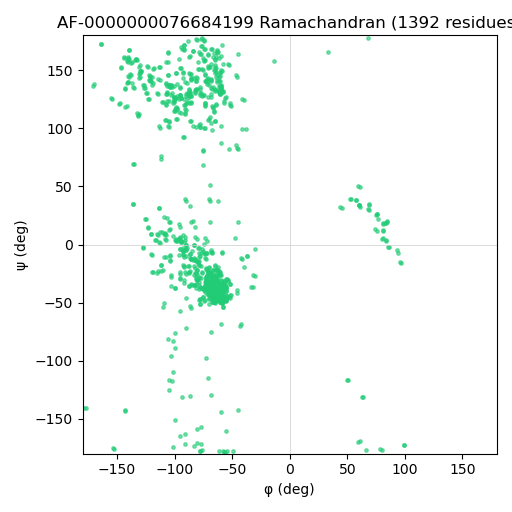18.531 2.283 1 97.56 125 GLY A N 1
ATOM 959 C CA . GLY A 1 125 ? -24.938 -17.969 0.965 1 97.56 125 GLY A CA 1
ATOM 960 C C . GLY A 1 125 ? -26.406 -17.953 0.561 1 97.56 125 GLY A C 1
ATOM 961 O O . GLY A 1 125 ? -26.859 -17.016 -0.095 1 97.56 125 GLY A O 1
ATOM 962 N N . GLN A 1 126 ? -27.047 -18.969 0.995 1 96.56 126 GLN A N 1
ATOM 963 C CA . GLN A 1 126 ? -28.484 -19.047 0.736 1 96.56 126 GLN A CA 1
ATOM 964 C C . GLN A 1 126 ? -29.234 -17.922 1.445 1 96.56 126 GLN A C 1
ATOM 966 O O . GLN A 1 126 ? -30.109 -17.297 0.857 1 96.56 126 GLN A O 1
ATOM 971 N N . ARG A 1 127 ? -28.812 -17.672 2.621 1 93.31 127 ARG A N 1
ATOM 972 C CA . ARG A 1 127 ? -29.422 -16.609 3.4 1 93.31 127 ARG A CA 1
ATOM 973 C C . ARG A 1 127 ? -29.094 -15.242 2.812 1 93.31 127 ARG A C 1
ATOM 975 O O . ARG A 1 127 ? -29.859 -14.289 2.963 1 93.31 127 ARG A O 1
ATOM 982 N N . GLN A 1 128 ? -28.016 -15.219 2.107 1 93.69 128 GLN A N 1
ATOM 983 C CA . GLN A 1 128 ? -27.578 -13.961 1.532 1 93.69 128 GLN A CA 1
ATOM 984 C C . GLN A 1 128 ? -28.062 -13.805 0.093 1 93.69 128 GLN A C 1
ATOM 986 O O . GLN A 1 128 ? -27.797 -12.789 -0.554 1 93.69 128 GLN A O 1
ATOM 991 N N . GLY A 1 129 ? -28.703 -14.805 -0.427 1 94.88 129 GLY A N 1
ATOM 992 C CA . GLY A 1 129 ? -29.375 -14.727 -1.718 1 94.88 129 GLY A CA 1
ATOM 993 C C . GLY A 1 129 ? -28.438 -14.992 -2.887 1 94.88 129 GLY A C 1
ATOM 994 O O . GLY A 1 129 ? -28.75 -14.633 -4.023 1 94.88 129 GLY A O 1
ATOM 995 N N . VAL A 1 130 ? -27.25 -15.641 -2.643 1 97.31 130 VAL A N 1
ATOM 996 C CA . VAL A 1 130 ? -26.281 -15.781 -3.713 1 97.31 130 VAL A CA 1
ATOM 997 C C . VAL A 1 130 ? -26.328 -17.203 -4.27 1 97.31 130 VAL A C 1
ATOM 999 O O . VAL A 1 130 ? -25.984 -17.438 -5.434 1 97.31 130 VAL A O 1
ATOM 1002 N N . VAL A 1 131 ? -26.75 -18.125 -3.422 1 97.94 131 VAL A N 1
ATOM 1003 C CA . VAL A 1 131 ? -26.938 -19.516 -3.842 1 97.94 131 VAL A CA 1
ATOM 1004 C C . VAL A 1 131 ? -28.203 -20.078 -3.195 1 97.94 131 VAL A C 1
ATOM 1006 O O . VAL A 1 131 ? -28.734 -19.5 -2.246 1 97.94 131 VAL A O 1
ATOM 1009 N N . TRP A 1 132 ? -28.75 -21.094 -3.734 1 96.88 132 TRP A N 1
ATOM 1010 C CA . TRP A 1 132 ? -29.891 -21.766 -3.123 1 96.88 132 TRP A CA 1
ATOM 1011 C C . TRP A 1 132 ? -29.859 -23.266 -3.4 1 96.88 132 TRP A C 1
ATOM 1013 O O . TRP A 1 132 ? -29.281 -23.703 -4.398 1 96.88 132 TRP A O 1
ATOM 1023 N N . GLU A 1 133 ? -30.422 -24.016 -2.525 1 95.38 133 GLU A N 1
ATOM 1024 C CA . GLU A 1 133 ? -30.391 -25.469 -2.607 1 95.38 133 GLU A CA 1
ATOM 1025 C C . GLU A 1 133 ? -31.688 -26.016 -3.195 1 95.38 133 GLU A C 1
ATOM 1027 O O . GLU A 1 133 ? -32.75 -25.844 -2.609 1 95.38 133 GLU A O 1
ATOM 1032 N N . GLN A 1 134 ? -31.594 -26.656 -4.277 1 92.31 134 GLN A N 1
ATOM 1033 C CA . GLN A 1 134 ? -32.719 -27.359 -4.891 1 92.31 134 GLN A CA 1
ATOM 1034 C C . GLN A 1 134 ? -32.25 -28.234 -6.059 1 92.31 134 GLN A C 1
ATOM 1036 O O . GLN A 1 134 ? -31.625 -27.734 -6.992 1 92.31 134 GLN A O 1
ATOM 1041 N N . PRO A 1 135 ? -32.688 -29.469 -6.297 1 89.94 135 PRO A N 1
ATOM 1042 C CA . PRO A 1 135 ? -33.219 -30.281 -5.211 1 89.94 135 PRO A CA 1
ATOM 1043 C C . PRO A 1 135 ? -32.281 -30.422 -4.031 1 89.94 135 PRO A C 1
ATOM 1045 O O . PRO A 1 135 ? -31.203 -29.797 -4.016 1 89.94 135 PRO A O 1
ATOM 1048 N N . GLU A 1 136 ? -32.656 -31.141 -3.09 1 88.81 136 GLU A N 1
ATOM 1049 C CA . GLU A 1 136 ? -31.828 -31.312 -1.907 1 88.81 136 GLU A CA 1
ATOM 1050 C C . GLU A 1 136 ? -30.438 -31.844 -2.281 1 88.81 136 GLU A C 1
ATOM 1052 O O . GLU A 1 136 ? -30.328 -32.781 -3.053 1 88.81 136 GLU A O 1
ATOM 1057 N N . GLY A 1 137 ? -29.406 -31.109 -1.831 1 88.69 137 GLY A N 1
ATOM 1058 C CA . GLY A 1 137 ? -28.031 -31.516 -2.068 1 88.69 137 GLY A CA 1
ATOM 1059 C C . GLY A 1 137 ? -27.406 -30.844 -3.271 1 88.69 137 GLY A C 1
ATOM 1060 O O . GLY A 1 137 ? -26.188 -30.938 -3.475 1 88.69 137 GLY A O 1
ATOM 1061 N N . VAL A 1 138 ? -28.219 -30.266 -4.102 1 94.94 138 VAL A N 1
ATOM 1062 C CA . VAL A 1 138 ? -27.734 -29.547 -5.273 1 94.94 138 VAL A CA 1
ATOM 1063 C C . VAL A 1 138 ? -27.844 -28.031 -5.047 1 94.94 138 VAL A C 1
ATOM 1065 O O . VAL A 1 138 ? -28.906 -27.531 -4.688 1 94.94 138 VAL A O 1
ATOM 1068 N N . TRP A 1 139 ? -26.781 -27.391 -5.168 1 96.88 139 TRP A N 1
ATOM 1069 C CA . TRP A 1 139 ? -26.719 -25.953 -4.941 1 96.88 139 TRP A CA 1
ATOM 1070 C C . TRP A 1 139 ? -26.625 -25.203 -6.262 1 96.88 139 TRP A C 1
ATOM 1072 O O . TRP A 1 139 ? -25.906 -25.625 -7.172 1 96.88 139 TRP A O 1
ATOM 1082 N N . ASN A 1 140 ? -27.359 -24.125 -6.375 1 97.38 140 ASN A N 1
ATOM 1083 C CA . ASN A 1 140 ? -27.516 -23.391 -7.621 1 97.38 140 ASN A CA 1
ATOM 1084 C C . ASN A 1 140 ? -27.266 -21.891 -7.422 1 97.38 140 ASN A C 1
ATOM 1086 O O . ASN A 1 140 ? -27.469 -21.359 -6.332 1 97.38 140 ASN A O 1
ATOM 1090 N N . VAL A 1 141 ? -26.781 -21.25 -8.43 1 97.38 141 VAL A N 1
ATOM 1091 C CA . VAL A 1 141 ? -26.688 -19.797 -8.484 1 97.38 141 VAL A CA 1
ATOM 1092 C C . VAL A 1 141 ? -27.859 -19.234 -9.289 1 97.38 141 VAL A C 1
ATOM 1094 O O . VAL A 1 141 ? -28.109 -19.672 -10.414 1 97.38 141 VAL A O 1
ATOM 1097 N N . PRO A 1 142 ? -28.578 -18.312 -8.688 1 96.94 142 PRO A N 1
ATOM 1098 C CA . PRO A 1 142 ? -29.688 -17.734 -9.445 1 96.94 142 PRO A CA 1
ATOM 1099 C C . PRO A 1 142 ? -29.219 -17.047 -10.734 1 96.94 142 PRO A C 1
ATOM 1101 O O . PRO A 1 142 ? -28.141 -16.469 -10.773 1 96.94 142 PRO A O 1
ATOM 1104 N N . ALA A 1 143 ? -30.078 -17.047 -11.75 1 95.44 143 ALA A N 1
ATOM 1105 C CA . ALA A 1 143 ? -29.734 -16.547 -13.078 1 95.44 143 ALA A CA 1
ATOM 1106 C C . ALA A 1 143 ? -29.344 -15.07 -13.031 1 95.44 143 ALA A C 1
ATOM 1108 O O . ALA A 1 143 ? -28.422 -14.641 -13.719 1 95.44 143 ALA A O 1
ATOM 1109 N N . HIS A 1 144 ? -30.109 -14.305 -12.273 1 95.69 144 HIS A N 1
ATOM 1110 C CA . HIS A 1 144 ? -29.844 -12.875 -12.227 1 95.69 144 HIS A CA 1
ATOM 1111 C C . HIS A 1 144 ? -28.5 -12.586 -11.547 1 95.69 144 HIS A C 1
ATOM 1113 O O . HIS A 1 144 ? -27.859 -11.578 -11.836 1 95.69 144 HIS A O 1
ATOM 1119 N N . ILE A 1 145 ? -28.031 -13.406 -10.633 1 97 145 ILE A N 1
ATOM 1120 C CA . ILE A 1 145 ? -26.719 -13.297 -10.008 1 97 145 ILE A CA 1
ATOM 1121 C C . ILE A 1 145 ? -25.641 -13.758 -10.984 1 97 145 ILE A C 1
ATOM 1123 O O . ILE A 1 145 ? -24.625 -13.086 -11.148 1 97 145 ILE A O 1
ATOM 1127 N N . SER A 1 146 ? -25.891 -14.836 -11.617 1 95.62 146 SER A N 1
ATOM 1128 C CA . SER A 1 146 ? -24.969 -15.414 -12.594 1 95.62 146 SER A CA 1
ATOM 1129 C C . SER A 1 146 ? -24.625 -14.406 -13.688 1 95.62 146 SER A C 1
ATOM 1131 O O . SER A 1 146 ? -23.484 -14.336 -14.133 1 95.62 146 SER A O 1
ATOM 1133 N N . ALA A 1 147 ? -25.547 -13.664 -14.07 1 94.38 147 ALA A N 1
ATOM 1134 C CA . ALA A 1 147 ? -25.406 -12.727 -15.188 1 94.38 147 ALA A CA 1
ATOM 1135 C C . ALA A 1 147 ? -24.391 -11.633 -14.867 1 94.38 147 ALA A C 1
ATOM 1137 O O . ALA A 1 147 ? -23.734 -11.102 -15.773 1 94.38 147 ALA A O 1
ATOM 1138 N N . ILE A 1 148 ? -24.234 -11.344 -13.594 1 94.12 148 ILE A N 1
ATOM 1139 C CA . ILE A 1 148 ? -23.359 -10.234 -13.258 1 94.12 148 ILE A CA 1
ATOM 1140 C C . ILE A 1 148 ? -22.25 -10.711 -12.32 1 94.12 148 ILE A C 1
ATOM 1142 O O . ILE A 1 148 ? -21.594 -9.906 -11.656 1 94.12 148 ILE A O 1
ATOM 1146 N N . PHE A 1 149 ? -22.109 -12.016 -12.227 1 93.5 149 PHE A N 1
ATOM 1147 C CA . PHE A 1 149 ? -21.078 -12.547 -11.359 1 93.5 149 PHE A CA 1
ATOM 1148 C C . PHE A 1 149 ? -19.688 -12.078 -11.812 1 93.5 149 PHE A C 1
ATOM 1150 O O . PHE A 1 149 ? -19.391 -12.07 -13.008 1 93.5 149 PHE A O 1
ATOM 1157 N N . PRO A 1 150 ? -18.875 -11.664 -10.852 1 86.38 150 PRO A N 1
ATOM 1158 C CA . PRO A 1 150 ? -17.547 -11.195 -11.266 1 86.38 150 PRO A CA 1
ATOM 1159 C C . PRO A 1 150 ? -16.75 -12.273 -12 1 86.38 150 PRO A C 1
ATOM 1161 O O . PRO A 1 150 ? -16.688 -13.414 -11.547 1 86.38 150 PRO A O 1
ATOM 1164 N N . ALA A 1 151 ? -16.172 -11.844 -13.062 1 81.69 151 ALA A N 1
ATOM 1165 C CA . ALA A 1 151 ? -15.445 -12.797 -13.891 1 81.69 151 ALA A CA 1
ATOM 1166 C C . ALA A 1 151 ? -14.047 -13.055 -13.328 1 81.69 151 ALA A C 1
ATOM 1168 O O . ALA A 1 151 ? -13.375 -12.125 -12.875 1 81.69 151 ALA A O 1
ATOM 1169 N N . GLU A 1 152 ? -13.727 -14.281 -13.258 1 86.38 152 GLU A N 1
ATOM 1170 C CA . GLU A 1 152 ? -12.352 -14.719 -13.031 1 86.38 152 GLU A CA 1
ATOM 1171 C C . GLU A 1 152 ? -11.688 -15.125 -14.336 1 86.38 152 GLU A C 1
ATOM 1173 O O . GLU A 1 152 ? -12.109 -16.094 -14.984 1 86.38 152 GLU A O 1
ATOM 1178 N N . PRO A 1 153 ? -10.711 -14.461 -14.758 1 82.31 153 PRO A N 1
ATOM 1179 C CA . PRO A 1 153 ? -10.172 -14.617 -16.109 1 82.31 153 PRO A CA 1
ATOM 1180 C C . PRO A 1 153 ? -9.859 -16.078 -16.453 1 82.31 153 PRO A C 1
ATOM 1182 O O . PRO A 1 153 ? -10.055 -16.5 -17.594 1 82.31 153 PRO A O 1
ATOM 1185 N N . THR A 1 154 ? -9.461 -16.859 -15.578 1 88.25 154 THR A N 1
ATOM 1186 C CA . THR A 1 154 ? -9.086 -18.234 -15.922 1 88.25 154 THR A CA 1
ATOM 1187 C C . THR A 1 154 ? -10.242 -19.188 -15.664 1 88.25 154 THR A C 1
ATOM 1189 O O . THR A 1 154 ? -10.133 -20.391 -15.93 1 88.25 154 THR A O 1
ATOM 1192 N N . LEU A 1 155 ? -11.414 -18.609 -15.273 1 93.31 155 LEU A N 1
ATOM 1193 C CA . LEU A 1 155 ? -12.531 -19.484 -14.922 1 93.31 155 LEU A CA 1
ATOM 1194 C C . LEU A 1 155 ? -13.828 -18.969 -15.523 1 93.31 155 LEU A C 1
ATOM 1196 O O . LEU A 1 155 ? -14.898 -19.094 -14.922 1 93.31 155 LEU A O 1
ATOM 1200 N N . ASP A 1 156 ? -13.773 -18.391 -16.688 1 90.81 156 ASP A N 1
ATOM 1201 C CA . ASP A 1 156 ? -14.977 -17.766 -17.234 1 90.81 156 ASP A CA 1
ATOM 1202 C C . ASP A 1 156 ? -15.359 -18.391 -18.578 1 90.81 156 ASP A C 1
ATOM 1204 O O . ASP A 1 156 ? -16.156 -17.828 -19.312 1 90.81 156 ASP A O 1
ATOM 1208 N N . PHE A 1 157 ? -14.711 -19.469 -18.953 1 93.44 157 PHE A N 1
ATOM 1209 C CA . PHE A 1 157 ? -15.031 -20.203 -20.172 1 93.44 157 PHE A CA 1
ATOM 1210 C C . PHE A 1 157 ? -15.766 -21.5 -19.859 1 93.44 157 PHE A C 1
ATOM 1212 O O . PHE A 1 157 ? -15.133 -22.516 -19.578 1 93.44 157 PHE A O 1
ATOM 1219 N N . TYR A 1 158 ? -17.078 -21.469 -20.031 1 94.62 158 TYR A N 1
ATOM 1220 C CA . TYR A 1 158 ? -17.922 -22.562 -19.531 1 94.62 158 TYR A CA 1
ATOM 1221 C C . TYR A 1 158 ? -18.125 -23.625 -20.609 1 94.62 158 TYR A C 1
ATOM 1223 O O . TYR A 1 158 ? -17.734 -23.438 -21.766 1 94.62 158 TYR A O 1
ATOM 1231 N N . VAL A 1 159 ? -18.703 -24.688 -20.203 1 95.5 159 VAL A N 1
ATOM 1232 C CA . VAL A 1 159 ? -18.891 -25.828 -21.094 1 95.5 159 VAL A CA 1
ATOM 1233 C C . VAL A 1 159 ? -19.766 -25.438 -22.281 1 95.5 159 VAL A C 1
ATOM 1235 O O . VAL A 1 159 ? -19.5 -25.812 -23.422 1 95.5 159 VAL A O 1
ATOM 1238 N N . ARG A 1 160 ? -20.766 -24.641 -22.016 1 91.62 160 ARG A N 1
ATOM 1239 C CA . ARG A 1 160 ? -21.641 -24.188 -23.078 1 91.62 160 ARG A CA 1
ATOM 1240 C C . ARG A 1 160 ? -20.891 -23.344 -24.109 1 91.62 160 ARG A C 1
ATOM 1242 O O . ARG A 1 160 ? -21.109 -23.484 -25.312 1 91.62 160 ARG A O 1
ATOM 1249 N N . ASP A 1 161 ? -20.062 -22.5 -23.641 1 92.19 161 ASP A N 1
ATOM 1250 C CA . ASP A 1 161 ? -19.234 -21.672 -24.516 1 92.19 161 ASP A CA 1
ATOM 1251 C C . ASP A 1 161 ? -18.297 -22.531 -25.359 1 92.19 161 ASP A C 1
ATOM 1253 O O . ASP A 1 161 ? -18.109 -22.281 -26.547 1 92.19 161 ASP A O 1
ATOM 1257 N N . PHE A 1 162 ? -17.828 -23.516 -24.688 1 94.06 162 PHE A N 1
ATOM 1258 C CA . PHE A 1 162 ? -16.891 -24.453 -25.312 1 94.06 162 PHE A CA 1
ATOM 1259 C C . PHE A 1 162 ? -17.562 -25.219 -26.438 1 94.06 162 PHE A C 1
ATOM 1261 O O . PHE A 1 162 ? -17.016 -25.312 -27.547 1 94.06 162 PHE A O 1
ATOM 1268 N N . ALA A 1 163 ? -18.688 -25.688 -26.172 1 92.12 163 ALA A N 1
ATOM 1269 C CA . ALA A 1 163 ? -19.438 -26.438 -27.172 1 92.12 163 ALA A CA 1
ATOM 1270 C C . ALA A 1 163 ? -19.781 -25.562 -28.375 1 92.12 163 ALA A C 1
ATOM 1272 O O . ALA A 1 163 ? -19.797 -26.047 -29.516 1 92.12 163 ALA A O 1
ATOM 1273 N N . ARG A 1 164 ? -19.969 -24.328 -28.109 1 88.44 164 ARG A N 1
ATOM 1274 C CA . ARG A 1 164 ? -20.328 -23.406 -29.172 1 88.44 164 ARG A CA 1
ATOM 1275 C C . ARG A 1 164 ? -19.094 -23.016 -29.984 1 88.44 164 ARG A C 1
ATOM 1277 O O . ARG A 1 164 ? -19.203 -22.703 -31.188 1 88.44 164 ARG A O 1
ATOM 1284 N N . ALA A 1 165 ? -18.016 -23.062 -29.359 1 88.19 165 ALA A N 1
ATOM 1285 C CA . ALA A 1 165 ? -16.797 -22.562 -30 1 88.19 165 ALA A CA 1
ATOM 1286 C C . ALA A 1 165 ? -16.203 -23.609 -30.938 1 88.19 165 ALA A C 1
ATOM 1288 O O . ALA A 1 165 ? -15.5 -23.266 -31.891 1 88.19 165 ALA A O 1
ATOM 1289 N N . LEU A 1 166 ? -16.469 -24.875 -30.734 1 89.75 166 LEU A N 1
ATOM 1290 C CA . LEU A 1 166 ? -15.852 -25.938 -31.516 1 89.75 166 LEU A CA 1
ATOM 1291 C C . LEU A 1 166 ? -16.719 -26.312 -32.719 1 89.75 166 LEU A C 1
ATOM 1293 O O . LEU A 1 166 ? -17.953 -26.219 -32.656 1 89.75 166 LEU A O 1
ATOM 1297 N N . ASP A 1 167 ? -15.992 -26.703 -33.75 1 88.44 167 ASP A N 1
ATOM 1298 C CA . ASP A 1 167 ? -16.688 -27.297 -34.906 1 88.44 167 ASP A CA 1
ATOM 1299 C C . ASP A 1 167 ? -17.438 -28.562 -34.469 1 88.44 167 ASP A C 1
ATOM 1301 O O . ASP A 1 167 ? -16.859 -29.453 -33.875 1 88.44 167 ASP A O 1
ATOM 1305 N N . PRO A 1 168 ? -18.781 -28.625 -34.875 1 87.75 168 PRO A N 1
ATOM 1306 C CA . PRO A 1 168 ? -19.609 -29.766 -34.438 1 87.75 168 PRO A CA 1
ATOM 1307 C C . PRO A 1 168 ? -19.047 -31.109 -34.875 1 87.75 168 PRO A C 1
ATOM 1309 O O . PRO A 1 168 ? -19.125 -32.094 -34.156 1 87.75 168 PRO A O 1
ATOM 1312 N N . GLY A 1 169 ? -18.562 -31.141 -36.125 1 87.75 169 GLY A N 1
ATOM 1313 C CA . GLY A 1 169 ? -17.969 -32.375 -36.594 1 87.75 169 GLY A CA 1
ATOM 1314 C C . GLY A 1 169 ? -16.75 -32.812 -35.781 1 87.75 169 GLY A C 1
ATOM 1315 O O . GLY A 1 169 ? -16.609 -33.969 -35.438 1 87.75 169 GLY A O 1
ATOM 1316 N N . LEU A 1 170 ? -15.961 -31.891 -35.531 1 91.44 170 LEU A N 1
ATOM 1317 C CA . LEU A 1 170 ? -14.758 -32.125 -34.75 1 91.44 170 LEU A CA 1
ATOM 1318 C C . LEU A 1 170 ? -15.102 -32.531 -33.344 1 91.44 170 LEU A C 1
ATOM 1320 O O . LEU A 1 170 ? -14.492 -33.469 -32.781 1 91.44 170 LEU A O 1
ATOM 1324 N N . LEU A 1 171 ? -16.016 -31.859 -32.75 1 93 171 LEU A N 1
ATOM 1325 C CA . LEU A 1 171 ? -16.469 -32.156 -31.391 1 93 171 LEU A CA 1
ATOM 1326 C C . LEU A 1 171 ? -16.984 -33.594 -31.297 1 93 171 LEU A C 1
ATOM 1328 O O . LEU A 1 171 ? -16.609 -34.344 -30.375 1 93 171 LEU A O 1
ATOM 1332 N N . LYS A 1 172 ? -17.781 -33.969 -32.25 1 89.62 172 LYS A N 1
ATOM 1333 C CA . LYS A 1 172 ? -18.344 -35.312 -32.25 1 89.62 172 LYS A CA 1
ATOM 1334 C C . LYS A 1 172 ? -17.25 -36.344 -32.344 1 89.62 172 LYS A C 1
ATOM 1336 O O . LYS A 1 172 ? -17.281 -37.344 -31.641 1 89.62 172 LYS A O 1
ATOM 1341 N N . ARG A 1 173 ? -16.312 -36.156 -33.188 1 92.5 173 ARG A N 1
ATOM 1342 C CA . ARG A 1 173 ? -15.219 -37.094 -33.375 1 92.5 173 ARG A CA 1
ATOM 1343 C C . ARG A 1 173 ? -14.406 -37.25 -32.094 1 92.5 173 ARG A C 1
ATOM 1345 O O . ARG A 1 173 ? -14.047 -38.375 -31.719 1 92.5 173 ARG A O 1
ATOM 1352 N N . ARG A 1 174 ? -14.172 -36.188 -31.5 1 92.88 174 ARG A N 1
ATOM 1353 C CA . ARG A 1 174 ? -13.367 -36.25 -30.281 1 92.88 174 ARG A CA 1
ATOM 1354 C C . ARG A 1 174 ? -14.141 -36.875 -29.125 1 92.88 174 ARG A C 1
ATOM 1356 O O . ARG A 1 174 ? -13.57 -37.594 -28.312 1 92.88 174 ARG A O 1
ATOM 1363 N N . MET A 1 175 ? -15.383 -36.594 -29.031 1 94.38 175 MET A N 1
ATOM 1364 C CA . MET A 1 175 ? -16.219 -37.219 -28.016 1 94.38 175 MET A CA 1
ATOM 1365 C C . MET A 1 175 ? -16.281 -38.719 -28.188 1 94.38 175 MET A C 1
ATOM 1367 O O . MET A 1 175 ? -16.234 -39.469 -27.219 1 94.38 175 MET A O 1
ATOM 1371 N N . GLU A 1 176 ? -16.344 -39.125 -29.422 1 91.56 176 GLU A N 1
ATOM 1372 C CA . GLU A 1 176 ? -16.344 -40.562 -29.719 1 91.56 176 GLU A CA 1
ATOM 1373 C C . GLU A 1 176 ? -15.039 -41.219 -29.281 1 91.56 176 GLU A C 1
ATOM 1375 O O . GLU A 1 176 ? -15.055 -42.312 -28.703 1 91.56 176 GLU A O 1
ATOM 1380 N N . ARG A 1 177 ? -14.039 -40.562 -29.547 1 90.62 177 ARG A N 1
ATOM 1381 C CA . ARG A 1 177 ? -12.727 -41.094 -29.188 1 90.62 177 ARG A CA 1
ATOM 1382 C C . ARG A 1 177 ? -12.578 -41.219 -27.672 1 90.62 177 ARG A C 1
ATOM 1384 O O . ARG A 1 177 ? -11.883 -42.094 -27.188 1 90.62 177 ARG A O 1
ATOM 1391 N N . LEU A 1 178 ? -13.289 -40.344 -26.938 1 92.5 178 LEU A N 1
ATOM 1392 C CA . LEU A 1 178 ? -13.195 -40.344 -25.484 1 92.5 178 LEU A CA 1
ATOM 1393 C C . LEU A 1 178 ? -14.266 -41.219 -24.859 1 92.5 178 LEU A C 1
ATOM 1395 O O . LEU A 1 178 ? -14.312 -41.375 -23.641 1 92.5 178 LEU A O 1
ATOM 1399 N N . GLY A 1 179 ? -15.062 -41.719 -25.734 1 89.69 179 GLY A N 1
ATOM 1400 C CA . GLY A 1 179 ? -16.109 -42.594 -25.25 1 89.69 179 GLY A CA 1
ATOM 1401 C C . GLY A 1 179 ? -17.266 -41.875 -24.609 1 89.69 179 GLY A C 1
ATOM 1402 O O . GLY A 1 179 ? -17.938 -42.406 -23.719 1 89.69 179 GLY A O 1
ATOM 1403 N N . LEU A 1 180 ? -17.484 -40.656 -24.891 1 89.31 180 LEU A N 1
ATOM 1404 C CA . LEU A 1 180 ? -18.516 -39.844 -24.25 1 89.31 180 LEU A CA 1
ATOM 1405 C C . LEU A 1 180 ? -19.844 -39.938 -25 1 89.31 180 LEU A C 1
ATOM 1407 O O . LEU A 1 180 ? -20.859 -39.406 -24.562 1 89.31 180 LEU A O 1
ATOM 1411 N N . THR A 1 181 ? -19.812 -40.531 -26.172 1 78.38 181 THR A N 1
ATOM 1412 C CA . THR A 1 181 ? -21.031 -40.625 -26.953 1 78.38 181 THR A CA 1
ATOM 1413 C C . THR A 1 181 ? -21.781 -41.906 -26.656 1 78.38 181 THR A C 1
ATOM 1415 O O . THR A 1 181 ? -21.156 -42.938 -26.375 1 78.38 181 THR A O 1
ATOM 1418 N N . ASP A 1 182 ? -23.016 -41.812 -26.172 1 61.78 182 ASP A N 1
ATOM 1419 C CA . ASP A 1 182 ? -23.859 -43 -26.062 1 61.78 182 ASP A CA 1
ATOM 1420 C C . ASP A 1 182 ? -24.188 -43.562 -27.438 1 61.78 182 ASP A C 1
ATOM 1422 O O . ASP A 1 182 ? -24.406 -42.844 -28.391 1 61.78 182 ASP A O 1
ATOM 1426 N N . ALA A 1 183 ? -23.688 -44.781 -27.703 1 53.31 183 ALA A N 1
ATOM 1427 C CA . ALA A 1 183 ? -23.938 -45.562 -28.891 1 53.31 183 ALA A CA 1
ATOM 1428 C C . ALA A 1 183 ? -25.344 -45.344 -29.438 1 53.31 183 ALA A C 1
ATOM 1430 O O . ALA A 1 183 ? -25.562 -45.438 -30.641 1 53.31 183 ALA A O 1
ATOM 1431 N N . ASP A 1 184 ? -26.25 -45.188 -28.469 1 51.09 184 ASP A N 1
ATOM 1432 C CA . ASP A 1 184 ? -27.609 -45.312 -28.953 1 51.09 184 ASP A CA 1
ATOM 1433 C C . ASP A 1 184 ? -28.141 -44 -29.547 1 51.09 184 ASP A C 1
ATOM 1435 O O . ASP A 1 184 ? -29.109 -43.438 -29.031 1 51.09 184 ASP A O 1
ATOM 1439 N N . GLU A 1 185 ? -27.328 -43.094 -29.922 1 54.34 185 GLU A N 1
ATOM 1440 C CA . GLU A 1 185 ? -27.891 -41.938 -30.578 1 54.34 185 GLU A CA 1
ATOM 1441 C C . GLU A 1 185 ? -28.938 -42.312 -31.625 1 54.34 185 GLU A C 1
ATOM 1443 O O . GLU A 1 185 ? -28.594 -42.875 -32.688 1 54.34 185 GLU A O 1
ATOM 1448 N N . SER A 1 186 ? -30.047 -42.531 -31.141 1 53.22 186 SER A N 1
ATOM 1449 C CA . SER A 1 186 ? -31.172 -42.844 -32.031 1 53.22 186 SER A CA 1
ATOM 1450 C C . SER A 1 186 ? -31.297 -41.781 -33.125 1 53.22 186 SER A C 1
ATOM 1452 O O . SER A 1 186 ? -31.109 -40.594 -32.875 1 53.22 186 SER A O 1
ATOM 1454 N N . SER A 1 187 ? -31.188 -42.156 -34.312 1 58.44 187 SER A N 1
ATOM 1455 C CA . SER A 1 187 ? -31.406 -41.438 -35.594 1 58.44 187 SER A CA 1
ATOM 1456 C C . SER A 1 187 ? -32.594 -40.5 -35.469 1 58.44 187 SER A C 1
ATOM 1458 O O . SER A 1 187 ? -32.75 -39.594 -36.281 1 58.44 187 SER A O 1
ATOM 1460 N N . ASP A 1 188 ? -33.438 -40.531 -34.375 1 67.19 188 ASP A N 1
ATOM 1461 C CA . ASP A 1 188 ? -34.688 -39.812 -34.406 1 67.19 188 ASP A CA 1
ATOM 1462 C C . ASP A 1 188 ? -34.625 -38.531 -33.594 1 67.19 188 ASP A C 1
ATOM 1464 O O . ASP A 1 188 ? -35.625 -37.844 -33.375 1 67.19 188 ASP A O 1
ATOM 1468 N N . LEU A 1 189 ? -33.406 -38.031 -33.156 1 75.12 189 LEU A N 1
ATOM 1469 C CA . LEU A 1 189 ? -33.406 -36.812 -32.344 1 75.12 189 LEU A CA 1
ATOM 1470 C C . LEU A 1 189 ? -33.281 -35.562 -33.188 1 75.12 189 LEU A C 1
ATOM 1472 O O . LEU A 1 189 ? -32.656 -35.594 -34.25 1 75.12 189 LEU A O 1
ATOM 1476 N N . THR A 1 190 ? -34.062 -34.5 -32.781 1 80.81 190 THR A N 1
ATOM 1477 C CA . THR A 1 190 ? -33.938 -33.188 -33.406 1 80.81 190 THR A CA 1
ATOM 1478 C C . THR A 1 190 ? -32.531 -32.594 -33.125 1 80.81 190 THR A C 1
ATOM 1480 O O . THR A 1 190 ? -31.828 -33.062 -32.25 1 80.81 190 THR A O 1
ATOM 1483 N N . ASP A 1 191 ? -32.156 -31.656 -33.938 1 78.88 191 ASP A N 1
ATOM 1484 C CA . ASP A 1 191 ? -30.875 -30.984 -33.781 1 78.88 191 ASP A CA 1
ATOM 1485 C C . ASP A 1 191 ? -30.734 -30.391 -32.375 1 78.88 191 ASP A C 1
ATOM 1487 O O . ASP A 1 191 ? -29.656 -30.453 -31.766 1 78.88 191 ASP A O 1
ATOM 1491 N N . ALA A 1 192 ? -31.812 -29.906 -31.922 1 80.44 192 ALA A N 1
ATOM 1492 C CA . ALA A 1 192 ? -31.812 -29.297 -30.594 1 80.44 192 ALA A CA 1
ATOM 1493 C C . ALA A 1 192 ? -31.625 -30.359 -29.516 1 80.44 192 ALA A C 1
ATOM 1495 O O . ALA A 1 192 ? -30.859 -30.141 -28.562 1 80.44 192 ALA A O 1
ATOM 1496 N N . GLU A 1 193 ? -32.219 -31.391 -29.688 1 81.5 193 GLU A N 1
ATOM 1497 C CA . GLU A 1 193 ? -32.094 -32.469 -28.719 1 81.5 193 GLU A CA 1
ATOM 1498 C C . GLU A 1 193 ? -30.703 -33.094 -28.75 1 81.5 193 GLU A C 1
ATOM 1500 O O . GLU A 1 193 ? -30.156 -33.438 -27.703 1 81.5 193 GLU A O 1
ATOM 1505 N N . ARG A 1 194 ? -30.203 -33.188 -29.922 1 80.5 194 ARG A N 1
ATOM 1506 C CA . ARG A 1 194 ? -28.844 -33.688 -30.062 1 80.5 194 ARG A CA 1
ATOM 1507 C C . ARG A 1 194 ? -27.844 -32.781 -29.344 1 80.5 194 ARG A C 1
ATOM 1509 O O . ARG A 1 194 ? -26.906 -33.281 -28.719 1 80.5 194 ARG A O 1
ATOM 1516 N N . GLN A 1 195 ? -28.109 -31.562 -29.516 1 82.88 195 GLN A N 1
ATOM 1517 C CA . GLN A 1 195 ? -27.234 -30.609 -28.844 1 82.88 195 GLN A CA 1
ATOM 1518 C C . GLN A 1 195 ? -27.328 -30.734 -27.328 1 82.88 195 GLN A C 1
ATOM 1520 O O . GLN A 1 195 ? -26.312 -30.656 -26.641 1 82.88 195 GLN A O 1
ATOM 1525 N N . GLU A 1 196 ? -28.453 -30.969 -26.938 1 84.25 196 GLU A N 1
ATOM 1526 C CA . GLU A 1 196 ? -28.656 -31.109 -25.5 1 84.25 196 GLU A CA 1
ATOM 1527 C C . GLU A 1 196 ? -27.984 -32.375 -24.969 1 84.25 196 GLU A C 1
ATOM 1529 O O . GLU A 1 196 ? -27.406 -32.375 -23.875 1 84.25 196 GLU A O 1
ATOM 1534 N N . VAL A 1 197 ? -28.078 -33.375 -25.688 1 85.56 197 VAL A N 1
ATOM 1535 C CA . VAL A 1 197 ? -27.453 -34.625 -25.281 1 85.56 197 VAL A CA 1
ATOM 1536 C C . VAL A 1 197 ? -25.938 -34.438 -25.281 1 85.56 197 VAL A C 1
ATOM 1538 O O . VAL A 1 197 ? -25.25 -34.938 -24.359 1 85.56 197 VAL A O 1
ATOM 1541 N N . THR A 1 198 ? -25.453 -33.781 -26.266 1 88.62 198 THR A N 1
ATOM 1542 C CA . THR A 1 198 ? -24.016 -33.5 -26.344 1 88.62 198 THR A CA 1
ATOM 1543 C C . THR A 1 198 ? -23.547 -32.656 -25.141 1 88.62 198 THR A C 1
ATOM 1545 O O . THR A 1 198 ? -22.531 -33 -24.516 1 88.62 198 THR A O 1
ATOM 1548 N N . LEU A 1 199 ? -24.312 -31.688 -24.875 1 90.75 199 LEU A N 1
ATOM 1549 C CA . LEU A 1 199 ? -23.953 -30.812 -23.75 1 90.75 199 LEU A CA 1
ATOM 1550 C C . LEU A 1 199 ? -23.984 -31.578 -22.438 1 90.75 199 LEU A C 1
ATOM 1552 O O . LEU A 1 199 ? -23.141 -31.359 -21.562 1 90.75 199 LEU A O 1
ATOM 1556 N N . LYS A 1 200 ? -24.906 -32.375 -22.297 1 90.19 200 LYS A N 1
ATOM 1557 C CA . LYS A 1 200 ? -25.016 -33.156 -21.094 1 90.19 200 LYS A CA 1
ATOM 1558 C C . LYS A 1 200 ? -23.797 -34.062 -20.922 1 90.19 200 LYS A C 1
ATOM 1560 O O . LYS A 1 200 ? -23.234 -34.188 -19.844 1 90.19 200 LYS A O 1
ATOM 1565 N N . ALA A 1 201 ? -23.453 -34.688 -21.969 1 91.62 201 ALA A N 1
ATOM 1566 C CA . ALA A 1 201 ? -22.297 -35.594 -21.938 1 91.62 201 ALA A CA 1
ATOM 1567 C C . ALA A 1 201 ? -21.031 -34.812 -21.594 1 91.62 201 ALA A C 1
ATOM 1569 O O . ALA A 1 201 ? -20.203 -35.281 -20.797 1 91.62 201 ALA A O 1
ATOM 1570 N N . LEU A 1 202 ? -20.906 -33.688 -22.188 1 94.12 202 LEU A N 1
ATOM 1571 C CA . LEU A 1 202 ? -19.75 -32.875 -21.922 1 94.12 202 LEU A CA 1
ATOM 1572 C C . LEU A 1 202 ? -19.719 -32.406 -20.469 1 94.12 202 LEU A C 1
ATOM 1574 O O . LEU A 1 202 ? -18.672 -32.438 -19.828 1 94.12 202 LEU A O 1
ATOM 1578 N N . ARG A 1 203 ? -20.797 -32.031 -19.984 1 94 203 ARG A N 1
ATOM 1579 C CA . ARG A 1 203 ? -20.891 -31.578 -18.594 1 94 203 ARG A CA 1
ATOM 1580 C C . ARG A 1 203 ? -20.578 -32.719 -17.625 1 94 203 ARG A C 1
ATOM 1582 O O . ARG A 1 203 ? -19.891 -32.5 -16.625 1 94 203 ARG A O 1
ATOM 1589 N N . ASP A 1 204 ? -21.047 -33.875 -17.938 1 92.44 204 ASP A N 1
ATOM 1590 C CA . ASP A 1 204 ? -20.797 -35.031 -17.094 1 92.44 204 ASP A CA 1
ATOM 1591 C C . ASP A 1 204 ? -19.297 -35.344 -17 1 92.44 204 ASP A C 1
ATOM 1593 O O . ASP A 1 204 ? -18.812 -35.844 -15.992 1 92.44 204 ASP A O 1
ATOM 1597 N N . TYR A 1 205 ? -18.672 -35 -18.047 1 94.38 205 TYR A N 1
ATOM 1598 C CA . TYR A 1 205 ? -17.234 -35.219 -18.109 1 94.38 205 TYR A CA 1
ATOM 1599 C C . TYR A 1 205 ? -16.484 -34.031 -17.5 1 94.38 205 TYR A C 1
ATOM 1601 O O . TYR A 1 205 ? -15.805 -34.188 -16.484 1 94.38 205 TYR A O 1
ATOM 1609 N N . LEU A 1 206 ? -16.734 -32.844 -17.906 1 96.5 206 LEU A N 1
ATOM 1610 C CA . LEU A 1 206 ? -15.914 -31.672 -17.609 1 96.5 206 LEU A CA 1
ATOM 1611 C C . LEU A 1 206 ? -16.266 -31.094 -16.25 1 96.5 206 LEU A C 1
ATOM 1613 O O . LEU A 1 206 ? -15.414 -30.484 -15.594 1 96.5 206 LEU A O 1
ATOM 1617 N N . CYS A 1 207 ? -17.422 -31.266 -15.766 1 96 207 CYS A N 1
ATOM 1618 C CA . CYS A 1 207 ? -17.844 -30.719 -14.477 1 96 207 CYS A CA 1
ATOM 1619 C C . CYS A 1 207 ? -17.609 -31.719 -13.359 1 96 207 CYS A C 1
ATOM 1621 O O . CYS A 1 207 ? -18.047 -31.5 -12.227 1 96 207 CYS A O 1
ATOM 1623 N N . ASP A 1 208 ? -16.969 -32.781 -13.609 1 95.12 208 ASP A N 1
ATOM 1624 C CA . ASP A 1 208 ? -16.5 -33.719 -12.602 1 95.12 208 ASP A CA 1
ATOM 1625 C C . ASP A 1 208 ? -14.977 -33.656 -12.445 1 95.12 208 ASP A C 1
ATOM 1627 O O . ASP A 1 208 ? -14.234 -34.219 -13.266 1 95.12 208 ASP A O 1
ATOM 1631 N N . PRO A 1 209 ? -14.562 -33.094 -11.367 1 96.69 209 PRO A N 1
ATOM 1632 C CA . PRO A 1 209 ? -13.117 -32.875 -11.203 1 96.69 209 PRO A CA 1
ATOM 1633 C C . PRO A 1 209 ? -12.344 -34.188 -11.133 1 96.69 209 PRO A C 1
ATOM 1635 O O . PRO A 1 209 ? -11.18 -34.25 -11.547 1 96.69 209 PRO A O 1
ATOM 1638 N N . VAL A 1 210 ? -12.93 -35.219 -10.625 1 95.62 210 VAL A N 1
ATOM 1639 C CA . VAL A 1 210 ? -12.266 -36.5 -10.492 1 95.62 210 VAL A CA 1
ATOM 1640 C C . VAL A 1 210 ? -12.016 -37.094 -11.875 1 95.62 210 VAL A C 1
ATOM 1642 O O . VAL A 1 210 ? -10.93 -37.625 -12.156 1 95.62 210 VAL A O 1
ATOM 1645 N N . LYS A 1 211 ? -13.016 -37 -12.75 1 94.56 211 LYS A N 1
ATOM 1646 C CA . LYS A 1 211 ? -12.867 -37.5 -14.109 1 94.56 211 LYS A CA 1
ATOM 1647 C C . LYS A 1 211 ? -11.812 -36.719 -14.883 1 94.56 211 LYS A C 1
ATOM 1649 O O . LYS A 1 211 ? -10.984 -37.281 -15.586 1 94.56 211 LYS A O 1
ATOM 1654 N N . VAL A 1 212 ? -11.891 -35.438 -14.742 1 96.62 212 VAL A N 1
ATOM 1655 C CA . VAL A 1 212 ? -10.93 -34.562 -15.422 1 96.62 212 VAL A CA 1
ATOM 1656 C C . VAL A 1 212 ? -9.508 -34.938 -14.969 1 96.62 212 VAL A C 1
ATOM 1658 O O . VAL A 1 212 ? -8.617 -35.125 -15.797 1 96.62 212 VAL A O 1
ATOM 1661 N N . ARG A 1 213 ? -9.281 -35.094 -13.688 1 95.88 213 ARG A N 1
ATOM 1662 C CA . ARG A 1 213 ? -7.957 -35.406 -13.156 1 95.88 213 ARG A CA 1
ATOM 1663 C C . ARG A 1 213 ? -7.508 -36.781 -13.586 1 95.88 213 ARG A C 1
ATOM 1665 O O . ARG A 1 213 ? -6.32 -37.031 -13.82 1 95.88 213 ARG A O 1
ATOM 1672 N N . ALA A 1 214 ? -8.445 -37.688 -13.656 1 93.5 214 ALA A N 1
ATOM 1673 C CA . ALA A 1 214 ? -8.125 -39.031 -14.102 1 93.5 214 ALA A CA 1
ATOM 1674 C C . ALA A 1 214 ? -7.625 -39.031 -15.547 1 93.5 214 ALA A C 1
ATOM 1676 O O . ALA A 1 214 ? -6.672 -39.75 -15.875 1 93.5 214 ALA A O 1
ATOM 1677 N N . VAL A 1 215 ? -8.312 -38.25 -16.359 1 94.81 215 VAL A N 1
ATOM 1678 C CA . VAL A 1 215 ? -7.887 -38.125 -17.75 1 94.81 215 VAL A CA 1
ATOM 1679 C C . VAL A 1 215 ? -6.504 -37.5 -17.828 1 94.81 215 VAL A C 1
ATOM 1681 O O . VAL A 1 215 ? -5.621 -37.969 -18.531 1 94.81 215 VAL A O 1
ATOM 1684 N N . VAL A 1 216 ? -6.27 -36.469 -17.109 1 95.81 216 VAL A N 1
ATOM 1685 C CA . VAL A 1 216 ? -4.996 -35.75 -17.141 1 95.81 216 VAL A CA 1
ATOM 1686 C C . VAL A 1 216 ? -3.893 -36.656 -16.578 1 95.81 216 VAL A C 1
ATOM 1688 O O . VAL A 1 216 ? -2.74 -36.562 -17 1 95.81 216 VAL A O 1
ATOM 1691 N N . ALA A 1 217 ? -4.262 -37.5 -15.641 1 91.75 217 ALA A N 1
ATOM 1692 C CA . ALA A 1 217 ? -3.295 -38.406 -15.031 1 91.75 217 ALA A CA 1
ATOM 1693 C C . ALA A 1 217 ? -2.711 -39.375 -16.062 1 91.75 217 ALA A C 1
ATOM 1695 O O . ALA A 1 217 ? -1.622 -39.906 -15.875 1 91.75 217 ALA A O 1
ATOM 1696 N N . THR A 1 218 ? -3.416 -39.531 -17.203 1 90.88 218 THR A N 1
ATOM 1697 C CA . THR A 1 218 ? -2.947 -40.469 -18.234 1 90.88 218 THR A CA 1
ATOM 1698 C C . THR A 1 218 ? -1.911 -39.781 -19.125 1 90.88 218 THR A C 1
ATOM 1700 O O . THR A 1 218 ? -1.222 -40.438 -19.906 1 90.88 218 THR A O 1
ATOM 1703 N N . ALA A 1 219 ? -1.804 -38.5 -19.031 1 93.5 219 ALA A N 1
ATOM 1704 C CA . ALA A 1 219 ? -0.852 -37.75 -19.859 1 93.5 219 ALA A CA 1
ATOM 1705 C C . ALA A 1 219 ? 0.583 -38.031 -19.406 1 93.5 219 ALA A C 1
ATOM 1707 O O . ALA A 1 219 ? 0.826 -38.375 -18.266 1 93.5 219 ALA A O 1
ATOM 1708 N N . PRO A 1 220 ? 1.506 -37.906 -20.391 1 91 220 PRO A N 1
ATOM 1709 C CA . PRO A 1 220 ? 2.906 -37.906 -19.969 1 91 220 PRO A CA 1
ATOM 1710 C C . PRO A 1 220 ? 3.191 -36.875 -18.875 1 91 220 PRO A C 1
ATOM 1712 O O . PRO A 1 220 ? 2.488 -35.844 -18.781 1 91 220 PRO A O 1
ATOM 1715 N N . VAL A 1 221 ? 4.23 -37.125 -18.062 1 92.56 221 VAL A N 1
ATOM 1716 C CA . VAL A 1 221 ? 4.516 -36.344 -16.859 1 92.56 221 VAL A CA 1
ATOM 1717 C C . VAL A 1 221 ? 4.734 -34.875 -17.234 1 92.56 221 VAL A C 1
ATOM 1719 O O . VAL A 1 221 ? 4.227 -33.969 -16.547 1 92.56 221 VAL A O 1
ATOM 1722 N N . ASP A 1 222 ? 5.488 -34.594 -18.234 1 92.25 222 ASP A N 1
ATOM 1723 C CA . ASP A 1 222 ? 5.785 -33.219 -18.641 1 92.25 222 ASP A CA 1
ATOM 1724 C C . ASP A 1 222 ? 4.52 -32.5 -19.094 1 92.25 222 ASP A C 1
ATOM 1726 O O . ASP A 1 222 ? 4.332 -31.312 -18.797 1 92.25 222 ASP A O 1
ATOM 1730 N N . ILE A 1 223 ? 3.676 -33.188 -19.75 1 94.94 223 ILE A N 1
ATOM 1731 C CA . ILE A 1 223 ? 2.418 -32.594 -20.219 1 94.94 223 ILE A CA 1
ATOM 1732 C C . ILE A 1 223 ? 1.498 -32.344 -19.031 1 94.94 223 ILE A C 1
ATOM 1734 O O . ILE A 1 223 ? 0.859 -31.281 -18.953 1 94.94 223 ILE A O 1
ATOM 1738 N N . ARG A 1 224 ? 1.448 -33.281 -18.109 1 95.19 224 ARG A N 1
ATOM 1739 C CA . ARG A 1 224 ? 0.649 -33.094 -16.906 1 95.19 224 ARG A CA 1
ATOM 1740 C C . ARG A 1 224 ? 1.053 -31.828 -16.156 1 95.19 224 ARG A C 1
ATOM 1742 O O . ARG A 1 224 ? 0.194 -31.047 -15.734 1 95.19 224 ARG A O 1
ATOM 1749 N N . ASN A 1 225 ? 2.316 -31.688 -15.992 1 95 225 ASN A N 1
ATOM 1750 C CA . ASN A 1 225 ? 2.85 -30.5 -15.312 1 95 225 ASN A CA 1
ATOM 1751 C C . ASN A 1 225 ? 2.518 -29.219 -16.062 1 95 225 ASN A C 1
ATOM 1753 O O . ASN A 1 225 ? 2.115 -28.219 -15.461 1 95 225 ASN A O 1
ATOM 1757 N N . GLN A 1 226 ? 2.637 -29.297 -17.328 1 93.94 226 GLN A N 1
ATOM 1758 C CA . GLN A 1 226 ? 2.355 -28.125 -18.172 1 93.94 226 GLN A CA 1
ATOM 1759 C C . GLN A 1 226 ? 0.878 -27.75 -18.094 1 93.94 226 GLN A C 1
ATOM 1761 O O . GLN A 1 226 ? 0.537 -26.562 -18.078 1 93.94 226 GLN A O 1
ATOM 1766 N N . LEU A 1 227 ? 0.058 -28.656 -18.094 1 95.62 227 LEU A N 1
ATOM 1767 C CA . LEU A 1 227 ? -1.375 -28.391 -18.047 1 95.62 227 LEU A CA 1
ATOM 1768 C C . LEU A 1 227 ? -1.758 -27.734 -16.719 1 95.62 227 LEU A C 1
ATOM 1770 O O . LEU A 1 227 ? -2.58 -26.812 -16.703 1 95.62 227 LEU A O 1
ATOM 1774 N N . ARG A 1 228 ? -1.18 -28.219 -15.68 1 94.38 228 ARG A N 1
ATOM 1775 C CA . ARG A 1 228 ? -1.432 -27.594 -14.383 1 94.38 228 ARG A CA 1
ATOM 1776 C C . ARG A 1 228 ? -0.989 -26.141 -14.383 1 94.38 228 ARG A C 1
ATOM 1778 O O . ARG A 1 228 ? -1.674 -25.266 -13.836 1 94.38 228 ARG A O 1
ATOM 1785 N N . TRP A 1 229 ? 0.078 -25.906 -14.984 1 93.31 229 TRP A N 1
ATOM 1786 C CA . TRP A 1 229 ? 0.598 -24.547 -15.094 1 93.31 229 TRP A CA 1
ATOM 1787 C C . TRP A 1 229 ? -0.305 -23.688 -15.969 1 93.31 229 TRP A C 1
ATOM 1789 O O . TRP A 1 229 ? -0.668 -22.578 -15.594 1 93.31 229 TRP A O 1
ATOM 1799 N N . LEU A 1 230 ? -0.745 -24.203 -17.047 1 92 230 LEU A N 1
ATOM 1800 C CA . LEU A 1 230 ? -1.577 -23.469 -18 1 92 230 LEU A CA 1
ATOM 1801 C C . LEU A 1 230 ? -2.93 -23.125 -17.391 1 92 230 LEU A C 1
ATOM 1803 O O . LEU A 1 230 ? -3.508 -22.078 -17.688 1 92 230 LEU A O 1
ATOM 1807 N N . ALA A 1 231 ? -3.371 -24 -16.578 1 93.38 231 ALA A N 1
ATOM 1808 C CA . ALA A 1 231 ? -4.66 -23.781 -15.93 1 93.38 231 ALA A CA 1
ATOM 1809 C C . ALA A 1 231 ? -4.605 -22.562 -15.008 1 93.38 231 ALA A C 1
ATOM 1811 O O . ALA A 1 231 ? -5.625 -21.922 -14.758 1 93.38 231 ALA A O 1
ATOM 1812 N N . SER A 1 232 ? -3.436 -22.25 -14.531 1 87.88 232 SER A N 1
ATOM 1813 C CA . SER A 1 232 ? -3.285 -21.172 -13.562 1 87.88 232 SER A CA 1
ATOM 1814 C C . SER A 1 232 ? -2.711 -19.922 -14.219 1 87.88 232 SER A C 1
ATOM 1816 O O . SER A 1 232 ? -2.754 -18.828 -13.641 1 87.88 232 SER A O 1
ATOM 1818 N N . ASP A 1 233 ? -2.213 -20.094 -15.391 1 79.5 233 ASP A N 1
ATOM 1819 C CA . ASP A 1 233 ? -1.544 -18.984 -16.078 1 79.5 233 ASP A CA 1
ATOM 1820 C C . ASP A 1 233 ? -2.549 -18.125 -16.828 1 79.5 233 ASP A C 1
ATOM 1822 O O . ASP A 1 233 ? -3.365 -18.625 -17.594 1 79.5 233 ASP A O 1
ATOM 1826 N N . GLU A 1 234 ? -2.514 -16.891 -16.594 1 73.12 234 GLU A N 1
ATOM 1827 C CA . GLU A 1 234 ? -3.459 -15.969 -17.219 1 73.12 234 GLU A CA 1
ATOM 1828 C C . GLU A 1 234 ? -2.877 -15.352 -18.484 1 73.12 234 GLU A C 1
ATOM 1830 O O . GLU A 1 234 ? -3.576 -14.648 -19.219 1 73.12 234 GLU A O 1
ATOM 1835 N N . LYS A 1 235 ? -1.74 -15.758 -18.828 1 75.12 235 LYS A N 1
ATOM 1836 C CA . LYS A 1 235 ? -1.062 -15.086 -19.938 1 75.12 235 LYS A CA 1
ATOM 1837 C C . LYS A 1 235 ? -1.549 -15.609 -21.281 1 75.12 235 LYS A C 1
ATOM 1839 O O . LYS A 1 235 ? -1.755 -16.812 -21.453 1 75.12 235 LYS A O 1
ATOM 1844 N N . GLN A 1 236 ? -1.864 -14.695 -22.109 1 76.06 236 GLN A N 1
ATOM 1845 C CA . GLN A 1 236 ? -2.268 -15.031 -23.469 1 76.06 236 GLN A CA 1
ATOM 1846 C C . GLN A 1 236 ? -1.105 -14.859 -24.438 1 76.06 236 GLN A C 1
ATOM 1848 O O . GLN A 1 236 ? -0.604 -13.75 -24.625 1 76.06 236 GLN A O 1
ATOM 1853 N N . ILE A 1 237 ? -0.611 -15.969 -24.875 1 78.81 237 ILE A N 1
ATOM 1854 C CA . ILE A 1 237 ? 0.508 -15.977 -25.812 1 78.81 237 ILE A CA 1
ATOM 1855 C C . ILE A 1 237 ? 0.02 -16.391 -27.188 1 78.81 237 ILE A C 1
ATOM 1857 O O . ILE A 1 237 ? -0.805 -17.312 -27.312 1 78.81 237 ILE A O 1
ATOM 1861 N N . ALA A 1 238 ? 0.561 -15.664 -28.188 1 82 238 ALA A N 1
ATOM 1862 C CA . ALA A 1 238 ? 0.198 -16.016 -29.547 1 82 238 ALA A CA 1
ATOM 1863 C C . ALA A 1 238 ? 0.689 -17.422 -29.906 1 82 238 ALA A C 1
ATOM 1865 O O . ALA A 1 238 ? 1.741 -17.844 -29.438 1 82 238 ALA A O 1
ATOM 1866 N N . GLU A 1 239 ? -0.073 -18.078 -30.766 1 85.31 239 GLU A N 1
ATOM 1867 C CA . GLU A 1 239 ? 0.205 -19.453 -31.125 1 85.31 239 GLU A CA 1
ATOM 1868 C C . GLU A 1 239 ? 1.607 -19.609 -31.719 1 85.31 239 GLU A C 1
ATOM 1870 O O . GLU A 1 239 ? 2.291 -20.594 -31.469 1 85.31 239 GLU A O 1
ATOM 1875 N N . ASN A 1 240 ? 2.008 -18.594 -32.469 1 83.19 240 ASN A N 1
ATOM 1876 C CA . ASN A 1 240 ? 3.307 -18.672 -33.156 1 83.19 240 ASN A CA 1
ATOM 1877 C C . ASN A 1 240 ? 4.449 -18.5 -32.156 1 83.19 240 ASN A C 1
ATOM 1879 O O . ASN A 1 240 ? 5.605 -18.797 -32.469 1 83.19 240 ASN A O 1
ATOM 1883 N N . GLU A 1 241 ? 4.086 -18.172 -30.984 1 86.5 241 GLU A N 1
ATOM 1884 C CA . GLU A 1 241 ? 5.094 -17.938 -29.969 1 86.5 241 GLU A CA 1
ATOM 1885 C C . GLU A 1 241 ? 5.117 -19.062 -28.938 1 86.5 241 GLU A C 1
ATOM 1887 O O . GLU A 1 241 ? 5.887 -19.016 -27.969 1 86.5 241 GLU A O 1
ATOM 1892 N N . TRP A 1 242 ? 4.355 -20.062 -29.141 1 88.94 242 TRP A N 1
ATOM 1893 C CA . TRP A 1 242 ? 4.332 -21.172 -28.203 1 88.94 242 TRP A CA 1
ATOM 1894 C C . TRP A 1 242 ? 5.648 -21.938 -28.234 1 88.94 242 TRP A C 1
ATOM 1896 O O . TRP A 1 242 ? 6.234 -22.125 -29.312 1 88.94 242 TRP A O 1
ATOM 1906 N N . SER A 1 243 ? 6.094 -22.375 -27.125 1 88.06 243 SER A N 1
ATOM 1907 C CA . SER A 1 243 ? 7.156 -23.375 -27.078 1 88.06 243 SER A CA 1
ATOM 1908 C C . SER A 1 243 ? 6.648 -24.75 -27.531 1 88.06 243 SER A C 1
ATOM 1910 O O . SER A 1 243 ? 5.441 -24.969 -27.609 1 88.06 243 SER A O 1
ATOM 1912 N N . SER A 1 244 ? 7.586 -25.594 -27.844 1 89.75 244 SER A N 1
ATOM 1913 C CA . SER A 1 244 ? 7.199 -26.953 -28.234 1 89.75 244 SER A CA 1
ATOM 1914 C C . SER A 1 244 ? 6.488 -27.672 -27.094 1 89.75 244 SER A C 1
ATOM 1916 O O . SER A 1 244 ? 5.555 -28.438 -27.328 1 89.75 244 SER A O 1
ATOM 1918 N N . LEU A 1 245 ? 6.945 -27.406 -25.875 1 90.38 245 LEU A N 1
ATOM 1919 C CA . LEU A 1 245 ? 6.328 -28.016 -24.703 1 90.38 245 LEU A CA 1
ATOM 1920 C C . LEU A 1 245 ? 4.875 -27.578 -24.562 1 90.38 245 LEU A C 1
ATOM 1922 O O . LEU A 1 245 ? 3.994 -28.406 -24.328 1 90.38 245 LEU A O 1
ATOM 1926 N N . ARG A 1 246 ? 4.648 -26.359 -24.734 1 91.19 246 ARG A N 1
ATOM 1927 C CA . ARG A 1 246 ? 3.301 -25.812 -24.641 1 91.19 246 ARG A CA 1
ATOM 1928 C C . ARG A 1 246 ? 2.422 -26.328 -25.781 1 91.19 246 ARG A C 1
ATOM 1930 O O . ARG A 1 246 ? 1.263 -26.688 -25.562 1 91.19 246 ARG A O 1
ATOM 1937 N N . ASP A 1 247 ? 2.98 -26.344 -26.969 1 92.25 247 ASP A N 1
ATOM 1938 C CA . ASP A 1 247 ? 2.258 -26.828 -28.125 1 92.25 247 ASP A CA 1
ATOM 1939 C C . ASP A 1 247 ? 1.803 -28.281 -27.922 1 92.25 247 ASP A C 1
ATOM 1941 O O . ASP A 1 247 ? 0.655 -28.625 -28.219 1 92.25 247 ASP A O 1
ATOM 1945 N N . ASP A 1 248 ? 2.697 -29.078 -27.453 1 94.31 248 ASP A N 1
ATOM 1946 C CA . ASP A 1 248 ? 2.381 -30.484 -27.203 1 94.31 248 ASP A CA 1
ATOM 1947 C C . ASP A 1 248 ? 1.278 -30.625 -26.156 1 94.31 248 ASP A C 1
ATOM 1949 O O . ASP A 1 248 ? 0.37 -31.438 -26.312 1 94.31 248 ASP A O 1
ATOM 1953 N N . ALA A 1 249 ? 1.398 -29.859 -25.125 1 95.06 249 ALA A N 1
ATOM 1954 C CA . ALA A 1 249 ? 0.405 -29.906 -24.047 1 95.06 249 ALA A CA 1
ATOM 1955 C C . ALA A 1 249 ? -0.964 -29.453 -24.547 1 95.06 249 ALA A C 1
ATOM 1957 O O . ALA A 1 249 ? -1.984 -30.062 -24.219 1 95.06 249 ALA A O 1
ATOM 1958 N N . ILE A 1 250 ? -0.975 -28.422 -25.328 1 94.56 250 ILE A N 1
ATOM 1959 C CA . ILE A 1 250 ? -2.225 -27.875 -25.859 1 94.56 250 ILE A CA 1
ATOM 1960 C C . ILE A 1 250 ? -2.855 -28.875 -26.812 1 94.56 250 ILE A C 1
ATOM 1962 O O . ILE A 1 250 ? -4.062 -29.125 -26.766 1 94.56 250 ILE A O 1
ATOM 1966 N N . ARG A 1 251 ? -2.061 -29.406 -27.672 1 95.69 251 ARG A N 1
ATOM 1967 C CA . ARG A 1 251 ? -2.564 -30.406 -28.594 1 95.69 251 ARG A CA 1
ATOM 1968 C C . ARG A 1 251 ? -3.18 -31.578 -27.828 1 95.69 251 ARG A C 1
ATOM 1970 O O . ARG A 1 251 ? -4.266 -32.062 -28.188 1 95.69 251 ARG A O 1
ATOM 1977 N N . TRP A 1 252 ? -2.469 -32.031 -26.875 1 96.81 252 TRP A N 1
ATOM 1978 C CA . TRP A 1 252 ? -2.973 -33.125 -26.047 1 96.81 252 TRP A CA 1
ATOM 1979 C C . TRP A 1 252 ? -4.301 -32.75 -25.406 1 96.81 252 TRP A C 1
ATOM 1981 O O . TRP A 1 252 ? -5.246 -33.531 -25.406 1 96.81 252 TRP A O 1
ATOM 1991 N N . ALA A 1 253 ? -4.426 -31.594 -24.844 1 97.19 253 ALA A N 1
ATOM 1992 C CA . ALA A 1 253 ? -5.609 -31.109 -24.141 1 97.19 253 ALA A CA 1
ATOM 1993 C C . ALA A 1 253 ? -6.777 -30.906 -25.094 1 97.19 253 ALA A C 1
ATOM 1995 O O . ALA A 1 253 ? -7.93 -31.172 -24.734 1 97.19 253 ALA A O 1
ATOM 1996 N N . GLU A 1 254 ? -6.473 -30.422 -26.281 1 95.62 254 GLU A N 1
ATOM 1997 C CA . GLU A 1 254 ? -7.516 -30.234 -27.281 1 95.62 254 GLU A CA 1
ATOM 1998 C C . GLU A 1 254 ? -8.172 -31.547 -27.672 1 95.62 254 GLU A C 1
ATOM 2000 O O . GLU A 1 254 ? -9.398 -31.625 -27.781 1 95.62 254 GLU A O 1
ATOM 2005 N N . GLU A 1 255 ? -7.367 -32.5 -27.828 1 95.81 255 GLU A N 1
ATOM 2006 C CA . GLU A 1 255 ? -7.871 -33.812 -28.219 1 95.81 255 GLU A CA 1
ATOM 2007 C C . GLU A 1 255 ? -8.758 -34.406 -27.125 1 95.81 255 GLU A C 1
ATOM 2009 O O . GLU A 1 255 ? -9.617 -35.25 -27.406 1 95.81 255 GLU A O 1
ATOM 2014 N N . ARG A 1 256 ? -8.57 -33.938 -26 1 96.94 256 ARG A N 1
ATOM 2015 C CA . ARG A 1 256 ? -9.328 -34.469 -24.859 1 96.94 256 ARG A CA 1
ATOM 2016 C C . ARG A 1 256 ? -10.383 -33.469 -24.391 1 96.94 256 ARG A C 1
ATOM 2018 O O . ARG A 1 256 ? -10.938 -33.625 -23.297 1 96.94 256 ARG A O 1
ATOM 2025 N N . LEU A 1 257 ? -10.586 -32.438 -25.094 1 96.94 257 LEU A N 1
ATOM 2026 C CA . LEU A 1 257 ? -11.68 -31.484 -24.953 1 96.94 257 LEU A CA 1
ATOM 2027 C C . LEU A 1 257 ? -11.531 -30.688 -23.656 1 96.94 257 LEU A C 1
ATOM 2029 O O . LEU A 1 257 ? -12.523 -30.391 -22.984 1 96.94 257 LEU A O 1
ATOM 2033 N N . LEU A 1 258 ? -10.281 -30.391 -23.25 1 97.19 258 LEU A N 1
ATOM 2034 C CA . LEU A 1 258 ? -10.039 -29.609 -22.047 1 97.19 258 LEU A CA 1
ATOM 2035 C C . LEU A 1 258 ? -9.859 -28.141 -22.375 1 97.19 258 LEU A C 1
ATOM 2037 O O . LEU A 1 258 ? -10.086 -27.266 -21.531 1 97.19 258 LEU A O 1
ATOM 2041 N N . VAL A 1 259 ? -9.344 -27.844 -23.594 1 95.5 259 VAL A N 1
ATOM 2042 C CA . VAL A 1 259 ? -9.062 -26.469 -24.031 1 95.5 259 VAL A CA 1
ATOM 2043 C C . VAL A 1 259 ? -9.617 -26.234 -25.422 1 95.5 259 VAL A C 1
ATOM 2045 O O . VAL A 1 259 ? -9.938 -27.188 -26.141 1 95.5 259 VAL A O 1
ATOM 2048 N N . ALA A 1 260 ? -9.812 -24.984 -25.734 1 93.12 260 ALA A N 1
ATOM 2049 C CA . ALA A 1 260 ? -10.188 -24.578 -27.078 1 93.12 260 ALA A CA 1
ATOM 2050 C C . ALA A 1 260 ? -9.445 -23.312 -27.5 1 93.12 260 ALA A C 1
ATOM 2052 O O . ALA A 1 260 ? -9.07 -22.5 -26.672 1 93.12 260 ALA A O 1
ATOM 2053 N N . LEU A 1 261 ? -9.172 -23.25 -28.703 1 89.25 261 LEU A N 1
ATOM 2054 C CA . LEU A 1 261 ? -8.672 -22.016 -29.281 1 89.25 261 LEU A CA 1
ATOM 2055 C C . LEU A 1 261 ? -9.82 -21.156 -29.797 1 89.25 261 LEU A C 1
ATOM 2057 O O . LEU A 1 261 ? -10.547 -21.562 -30.719 1 89.25 261 LEU A O 1
ATOM 2061 N N . VAL A 1 262 ? -9.953 -20.031 -29.109 1 87.38 262 VAL A N 1
ATOM 2062 C CA . VAL A 1 262 ? -11.055 -19.141 -29.453 1 87.38 262 VAL A CA 1
ATOM 2063 C C . VAL A 1 262 ? -10.516 -17.906 -30.188 1 87.38 262 VAL A C 1
ATOM 2065 O O . VAL A 1 262 ? -9.477 -17.359 -29.797 1 87.38 262 VAL A O 1
ATOM 2068 N N . PRO A 1 263 ? -11.211 -17.594 -31.172 1 81.38 263 PRO A N 1
ATOM 2069 C CA . PRO A 1 263 ? -10.758 -16.406 -31.891 1 81.38 263 PRO A CA 1
ATOM 2070 C C . PRO A 1 263 ? -10.75 -15.148 -31.031 1 81.38 263 PRO A C 1
ATOM 2072 O O . PRO A 1 263 ? -11.641 -14.961 -30.188 1 81.38 263 PRO A O 1
ATOM 2075 N N . ASN A 1 264 ? -9.711 -14.398 -31.156 1 77.94 264 ASN A N 1
ATOM 2076 C CA . ASN A 1 264 ? -9.617 -13.109 -30.484 1 77.94 264 ASN A CA 1
ATOM 2077 C C . ASN A 1 264 ? -10.422 -12.031 -31.219 1 77.94 264 ASN A C 1
ATOM 2079 O O . ASN A 1 264 ? -9.961 -11.477 -32.219 1 77.94 264 ASN A O 1
ATOM 2083 N N . GLU A 1 265 ? -11.508 -11.781 -30.609 1 67.19 265 GLU A N 1
ATOM 2084 C CA . GLU A 1 265 ? -12.398 -10.852 -31.297 1 67.19 265 GLU A CA 1
ATOM 2085 C C . GLU A 1 265 ? -11.812 -9.438 -31.312 1 67.19 265 GLU A C 1
ATOM 2087 O O . GLU A 1 265 ? -12.109 -8.641 -32.188 1 67.19 265 GLU A O 1
ATOM 2092 N N . LEU A 1 266 ? -11.102 -9.141 -30.203 1 63.12 266 LEU A N 1
ATOM 2093 C CA . LEU A 1 266 ? -10.5 -7.809 -30.172 1 63.12 266 LEU A CA 1
ATOM 2094 C C . LEU A 1 266 ? -9.508 -7.637 -31.328 1 63.12 266 LEU A C 1
ATOM 2096 O O . LEU A 1 266 ? -9.391 -6.551 -31.891 1 63.12 266 LEU A O 1
ATOM 2100 N N . ALA A 1 267 ? -8.727 -8.602 -31.625 1 59.22 267 ALA A N 1
ATOM 2101 C CA . ALA A 1 267 ? -7.766 -8.539 -32.719 1 59.22 267 ALA A CA 1
ATOM 2102 C C . ALA A 1 267 ? -8.469 -8.312 -34.062 1 59.22 267 ALA A C 1
ATOM 2104 O O . ALA A 1 267 ? -7.895 -7.734 -34.969 1 59.22 267 ALA A O 1
ATOM 2105 N N . VAL A 1 268 ? -9.758 -8.727 -34 1 57.28 268 VAL A N 1
ATOM 2106 C CA . VAL A 1 268 ? -10.523 -8.57 -35.25 1 57.28 268 VAL A CA 1
ATOM 2107 C C . VAL A 1 268 ? -10.992 -7.125 -35.375 1 57.28 268 VAL A C 1
ATOM 2109 O O . VAL A 1 268 ? -11.102 -6.605 -36.5 1 57.28 268 VAL A O 1
ATOM 2112 N N . SER A 1 269 ? -11.203 -6.539 -34.125 1 60.91 269 SER A N 1
ATOM 2113 C CA . SER A 1 269 ? -11.805 -5.211 -34.188 1 60.91 269 SER A CA 1
ATOM 2114 C C . SER A 1 269 ? -10.742 -4.121 -34.219 1 60.91 269 SER A C 1
ATOM 2116 O O . SER A 1 269 ? -11.039 -2.963 -34.531 1 60.91 269 SER A O 1
ATOM 2118 N N . LEU A 1 270 ? -9.617 -4.523 -33.812 1 61.72 270 LEU A N 1
ATOM 2119 C CA . LEU A 1 270 ? -8.586 -3.492 -33.75 1 61.72 270 LEU A CA 1
ATOM 2120 C C . LEU A 1 270 ? -7.895 -3.324 -35.094 1 61.72 270 LEU A C 1
ATOM 2122 O O . LEU A 1 270 ? -7.922 -4.23 -35.938 1 61.72 270 LEU A O 1
ATOM 2126 N N . PRO A 1 271 ? -7.504 -2.092 -35.375 1 62.69 271 PRO A N 1
ATOM 2127 C CA . PRO A 1 271 ? -6.711 -1.856 -36.594 1 62.69 271 PRO A CA 1
ATOM 2128 C C . PRO A 1 271 ? -5.574 -2.861 -36.75 1 62.69 271 PRO A C 1
ATOM 2130 O O . PRO A 1 271 ? -5.062 -3.389 -35.75 1 62.69 271 PRO A O 1
ATOM 2133 N N . GLU A 1 272 ? -5.301 -3.195 -37.938 1 58.97 272 GLU A N 1
ATOM 2134 C CA . GLU A 1 272 ? -4.379 -4.246 -38.375 1 58.97 272 GLU A CA 1
ATOM 2135 C C . GLU A 1 272 ? -3.059 -4.16 -37.594 1 58.97 272 GLU A C 1
ATOM 2137 O O . GLU A 1 272 ? -2.488 -5.184 -37.219 1 58.97 272 GLU A O 1
ATOM 2142 N N . GLU A 1 273 ? -2.648 -2.941 -37.438 1 61.81 273 GLU A N 1
ATOM 2143 C CA . GLU A 1 273 ? -1.34 -2.734 -36.812 1 61.81 273 GLU A CA 1
ATOM 2144 C C . GLU A 1 273 ? -1.318 -3.234 -35.375 1 61.81 273 GLU A C 1
ATOM 2146 O O . GLU A 1 273 ? -0.324 -3.807 -34.938 1 61.81 273 GLU A O 1
ATOM 2151 N N . ILE A 1 274 ? -2.371 -3.006 -34.719 1 62.59 274 ILE A N 1
ATOM 2152 C CA . ILE A 1 274 ? -2.469 -3.43 -33.312 1 62.59 274 ILE A CA 1
ATOM 2153 C C . ILE A 1 274 ? -2.877 -4.902 -33.25 1 62.59 274 ILE A C 1
ATOM 2155 O O . ILE A 1 274 ? -2.363 -5.656 -32.438 1 62.59 274 ILE A O 1
ATOM 2159 N N . ALA A 1 275 ? -3.727 -5.215 -34.25 1 61.41 275 ALA A N 1
ATOM 2160 C CA . ALA A 1 275 ? -4.266 -6.57 -34.312 1 61.41 275 ALA A CA 1
ATOM 2161 C C . ALA A 1 275 ? -3.152 -7.594 -34.531 1 61.41 275 ALA A C 1
ATOM 2163 O O . ALA A 1 275 ? -3.201 -8.695 -33.969 1 61.41 275 ALA A O 1
ATOM 2164 N N . ASP A 1 276 ? -2.162 -7.113 -35.25 1 60.97 276 ASP A N 1
ATOM 2165 C CA . ASP A 1 276 ? -1.066 -8.016 -35.562 1 60.97 276 ASP A CA 1
ATOM 2166 C C . ASP A 1 276 ? -0.234 -8.352 -34.344 1 60.97 276 ASP A C 1
ATOM 2168 O O . ASP A 1 276 ? 0.431 -9.383 -34.281 1 60.97 276 ASP A O 1
ATOM 2172 N N . SER A 1 277 ? -0.418 -7.461 -33.406 1 63.31 277 SER A N 1
ATOM 2173 C CA . SER A 1 277 ? 0.391 -7.676 -32.219 1 63.31 277 SER A CA 1
ATOM 2174 C C . SER A 1 277 ? -0.339 -8.555 -31.219 1 63.31 277 SER A C 1
ATOM 2176 O O . SER A 1 277 ? 0.25 -8.992 -30.219 1 63.31 277 SER A O 1
ATOM 2178 N N . LEU A 1 278 ? -1.542 -8.805 -31.688 1 67.12 278 LEU A N 1
ATOM 2179 C CA . LEU A 1 278 ? -2.342 -9.617 -30.781 1 67.12 278 LEU A CA 1
ATOM 2180 C C . LEU A 1 278 ? -2.463 -11.047 -31.297 1 67.12 278 LEU A C 1
ATOM 2182 O O . LEU A 1 278 ? -2.449 -11.281 -32.5 1 67.12 278 LEU A O 1
ATOM 2186 N N . PRO A 1 279 ? -2.498 -11.953 -30.328 1 69.25 279 PRO A N 1
ATOM 2187 C CA . PRO A 1 279 ? -2.709 -13.336 -30.766 1 69.25 279 PRO A CA 1
ATOM 2188 C C . PRO A 1 279 ? -4.035 -13.523 -31.5 1 69.25 279 PRO A C 1
ATOM 2190 O O . PRO A 1 279 ? -5.047 -12.93 -31.125 1 69.25 279 PRO A O 1
ATOM 2193 N N . GLY A 1 280 ? -4.016 -14.133 -32.688 1 71.5 280 GLY A N 1
ATOM 2194 C CA . GLY A 1 280 ? -5.227 -14.43 -33.438 1 71.5 280 GLY A CA 1
ATOM 2195 C C . GLY A 1 280 ? -6.223 -15.266 -32.656 1 71.5 280 GLY A C 1
ATOM 2196 O O . GLY A 1 280 ? -7.434 -15.148 -32.844 1 71.5 280 GLY A O 1
ATOM 2197 N N . HIS A 1 281 ? -5.664 -16.156 -31.828 1 81.88 281 HIS A N 1
ATOM 2198 C CA . HIS A 1 281 ? -6.508 -17.031 -31.016 1 81.88 281 HIS A CA 1
ATOM 2199 C C . HIS A 1 281 ? -6.062 -17 -29.562 1 81.88 281 HIS A C 1
ATOM 2201 O O . HIS A 1 281 ? -4.883 -16.797 -29.266 1 81.88 281 HIS A O 1
ATOM 2207 N N . PHE A 1 282 ? -7.102 -17.156 -28.766 1 83.38 282 PHE A N 1
ATOM 2208 C CA . PHE A 1 282 ? -6.82 -17.312 -27.344 1 83.38 282 PHE A CA 1
ATOM 2209 C C . PHE A 1 282 ? -7.031 -18.75 -26.891 1 83.38 282 PHE A C 1
ATOM 2211 O O . PHE A 1 282 ? -7.988 -19.406 -27.312 1 83.38 282 PHE A O 1
ATOM 2218 N N . LEU A 1 283 ? -6.047 -19.188 -26.219 1 89.31 283 LEU A N 1
ATOM 2219 C CA . LEU A 1 283 ? -6.23 -20.469 -25.547 1 89.31 283 LEU A CA 1
ATOM 2220 C C . LEU A 1 283 ? -7.129 -20.328 -24.328 1 89.31 283 LEU A C 1
ATOM 2222 O O . LEU A 1 283 ? -6.883 -19.484 -23.469 1 89.31 283 LEU A O 1
ATOM 2226 N N . ARG A 1 284 ? -8.203 -21.078 -24.344 1 91 284 ARG A N 1
ATOM 2227 C CA . ARG A 1 284 ? -9.102 -21.047 -23.203 1 91 284 ARG A CA 1
ATOM 2228 C C . ARG A 1 284 ? -9.273 -22.453 -22.609 1 91 284 ARG A C 1
ATOM 2230 O O . ARG A 1 284 ? -9.609 -23.391 -23.312 1 91 284 ARG A O 1
ATOM 2237 N N . PHE A 1 285 ? -9 -22.531 -21.344 1 93.5 285 PHE A N 1
ATOM 2238 C CA . PHE A 1 285 ? -9.32 -23.734 -20.609 1 93.5 285 PHE A CA 1
ATOM 2239 C C . PHE A 1 285 ? -10.789 -23.75 -20.188 1 93.5 285 PHE A C 1
ATOM 2241 O O . PHE A 1 285 ? -11.336 -22.719 -19.781 1 93.5 285 PHE A O 1
ATOM 2248 N N . VAL A 1 286 ? -11.422 -24.859 -20.422 1 96.31 286 VAL A N 1
ATOM 2249 C CA . VAL A 1 286 ? -12.781 -24.953 -19.906 1 96.31 286 VAL A CA 1
ATOM 2250 C C . VAL A 1 286 ? -12.773 -24.75 -18.391 1 96.31 286 VAL A C 1
ATOM 2252 O O . VAL A 1 286 ? -12.047 -25.438 -17.672 1 96.31 286 VAL A O 1
ATOM 2255 N N . ALA A 1 287 ? -13.578 -23.938 -17.875 1 96.38 287 ALA A N 1
ATOM 2256 C CA . ALA A 1 287 ? -13.484 -23.406 -16.531 1 96.38 287 ALA A CA 1
ATOM 2257 C C . ALA A 1 287 ? -13.531 -24.531 -15.492 1 96.38 287 ALA A C 1
ATOM 2259 O O . ALA A 1 287 ? -12.672 -24.609 -14.609 1 96.38 287 ALA A O 1
ATOM 2260 N N . PRO A 1 288 ? -14.484 -25.469 -15.562 1 96.75 288 PRO A N 1
ATOM 2261 C CA . PRO A 1 288 ? -14.5 -26.531 -14.547 1 96.75 288 PRO A CA 1
ATOM 2262 C C . PRO A 1 288 ? -13.242 -27.406 -14.594 1 96.75 288 PRO A C 1
ATOM 2264 O O . PRO A 1 288 ? -12.758 -27.844 -13.547 1 96.75 288 PRO A O 1
ATOM 2267 N N . ALA A 1 289 ? -12.781 -27.625 -15.742 1 96.94 289 ALA A N 1
ATOM 2268 C CA . ALA A 1 289 ? -11.562 -28.406 -15.883 1 96.94 289 ALA A CA 1
ATOM 2269 C C . ALA A 1 289 ? -10.359 -27.672 -15.312 1 96.94 289 ALA A C 1
ATOM 2271 O O . ALA A 1 289 ? -9.516 -28.266 -14.633 1 96.94 289 ALA A O 1
ATOM 2272 N N . ALA A 1 290 ? -10.273 -26.406 -15.648 1 96.75 290 ALA A N 1
ATOM 2273 C CA . ALA A 1 290 ? -9.203 -25.594 -15.086 1 96.75 290 ALA A CA 1
ATOM 2274 C C . ALA A 1 290 ? -9.219 -25.641 -13.562 1 96.75 290 ALA A C 1
ATOM 2276 O O . ALA A 1 290 ? -8.18 -25.828 -12.93 1 96.75 290 ALA A O 1
ATOM 2277 N N . LEU A 1 291 ? -10.375 -25.453 -13.039 1 96.88 291 LEU A N 1
ATOM 2278 C CA . LEU A 1 291 ? -10.523 -25.453 -11.586 1 96.88 291 LEU A CA 1
ATOM 2279 C C . LEU A 1 291 ? -10.086 -26.797 -11.008 1 96.88 291 LEU A C 1
ATOM 2281 O O . LEU A 1 291 ? -9.453 -26.844 -9.945 1 96.88 291 LEU A O 1
ATOM 2285 N N . ALA A 1 292 ? -10.414 -27.859 -11.641 1 97.12 292 ALA A N 1
ATOM 2286 C CA . ALA A 1 292 ? -10.031 -29.203 -11.195 1 97.12 292 ALA A CA 1
ATOM 2287 C C . ALA A 1 292 ? -8.516 -29.328 -11.117 1 97.12 292 ALA A C 1
ATOM 2289 O O . ALA A 1 292 ? -7.992 -30.016 -10.234 1 97.12 292 ALA A O 1
ATOM 2290 N N . LEU A 1 293 ? -7.863 -28.703 -12.008 1 96.31 293 LEU A N 1
ATOM 2291 C CA . LEU A 1 293 ? -6.418 -28.859 -12.094 1 96.31 293 LEU A CA 1
ATOM 2292 C C . LEU A 1 293 ? -5.711 -27.859 -11.172 1 96.31 293 LEU A C 1
ATOM 2294 O O . LEU A 1 293 ? -4.562 -28.078 -10.781 1 96.31 293 LEU A O 1
ATOM 2298 N N . LYS A 1 294 ? -6.301 -26.781 -10.82 1 94.44 294 LYS A N 1
ATOM 2299 C CA . LYS A 1 294 ? -5.707 -25.766 -9.969 1 94.44 294 LYS A CA 1
ATOM 2300 C C . LYS A 1 294 ? -5.469 -26.281 -8.555 1 94.44 294 LYS A C 1
ATOM 2302 O O . LYS A 1 294 ? -4.559 -25.828 -7.867 1 94.44 294 LYS A O 1
ATOM 2307 N N . LYS A 1 295 ? -6.27 -27.141 -8.133 1 91.06 295 LYS A N 1
ATOM 2308 C CA . LYS A 1 295 ? -6.207 -27.656 -6.766 1 91.06 295 LYS A CA 1
ATOM 2309 C C . LYS A 1 295 ? -6.133 -26.516 -5.754 1 91.06 295 LYS A C 1
ATOM 2311 O O . LYS A 1 295 ? -6.965 -25.609 -5.773 1 91.06 295 LYS A O 1
ATOM 2316 N N . SER A 1 296 ? -5 -26.438 -5 1 92.38 296 SER A N 1
ATOM 2317 C CA . SER A 1 296 ? -4.938 -25.453 -3.93 1 92.38 296 SER A CA 1
ATOM 2318 C C . SER A 1 296 ? -4.535 -24.078 -4.469 1 92.38 296 SER A C 1
ATOM 2320 O O . SER A 1 296 ? -4.523 -23.094 -3.727 1 92.38 296 SER A O 1
ATOM 2322 N N . ALA A 1 297 ? -4.305 -23.953 -5.746 1 90.38 297 ALA A N 1
ATOM 2323 C CA . ALA A 1 297 ? -3.951 -22.656 -6.32 1 90.38 297 ALA A CA 1
ATOM 2324 C C . ALA A 1 297 ? -5.156 -21.719 -6.344 1 90.38 297 ALA A C 1
ATOM 2326 O O . ALA A 1 297 ? -5 -20.5 -6.496 1 90.38 297 ALA A O 1
ATOM 2327 N N . TRP A 1 298 ? -6.266 -22.234 -6.301 1 92.62 298 TRP A N 1
ATOM 2328 C CA . TRP A 1 298 ? -7.48 -21.469 -6.059 1 92.62 298 TRP A CA 1
ATOM 2329 C C . TRP A 1 298 ? -8.016 -21.734 -4.656 1 92.62 298 TRP A C 1
ATOM 2331 O O . TRP A 1 298 ? -8.094 -22.875 -4.219 1 92.62 298 TRP A O 1
ATOM 2341 N N . PHE A 1 299 ? -8.289 -20.734 -3.936 1 95.69 299 PHE A N 1
ATOM 2342 C CA . PHE A 1 299 ? -8.648 -20.969 -2.541 1 95.69 299 PHE A CA 1
ATOM 2343 C C . PHE A 1 299 ? -9.766 -20.031 -2.113 1 95.69 299 PHE A C 1
ATOM 2345 O O . PHE A 1 299 ? -10.016 -19.016 -2.764 1 95.69 299 PHE A O 1
ATOM 2352 N N . ILE A 1 300 ? -10.391 -20.5 -1.104 1 96.81 300 ILE A N 1
ATOM 2353 C CA . ILE A 1 300 ? -11.43 -19.719 -0.435 1 96.81 300 ILE A CA 1
ATOM 2354 C C . ILE A 1 300 ? -10.805 -18.828 0.63 1 96.81 300 ILE A C 1
ATOM 2356 O O . ILE A 1 300 ? -10.039 -19.297 1.476 1 96.81 300 ILE A O 1
ATOM 2360 N N . ARG A 1 301 ? -11.156 -17.688 0.567 1 94.56 301 ARG A N 1
ATOM 2361 C CA . ARG A 1 301 ? -10.602 -16.734 1.526 1 94.56 301 ARG A CA 1
ATOM 2362 C C . ARG A 1 301 ? -11.125 -17.016 2.932 1 94.56 301 ARG A C 1
ATOM 2364 O O . ARG A 1 301 ? -12.242 -17.5 3.102 1 94.56 301 ARG A O 1
ATOM 2371 N N . ARG A 1 302 ? -10.25 -16.594 3.838 1 91.31 302 ARG A N 1
ATOM 2372 C CA . ARG A 1 302 ? -10.609 -16.688 5.25 1 91.31 302 ARG A CA 1
ATOM 2373 C C . ARG A 1 302 ? -10.383 -15.367 5.969 1 91.31 302 ARG A C 1
ATOM 2375 O O . ARG A 1 302 ? -9.453 -14.625 5.645 1 91.31 302 ARG A O 1
ATOM 2382 N N . GLN A 1 303 ? -11.227 -15.195 6.926 1 88.88 303 GLN A N 1
ATOM 2383 C CA . GLN A 1 303 ? -11.078 -13.969 7.699 1 88.88 303 GLN A CA 1
ATOM 2384 C C . GLN A 1 303 ? -9.82 -14.008 8.562 1 88.88 303 GLN A C 1
ATOM 2386 O O . GLN A 1 303 ? -9.5 -15.039 9.148 1 88.88 303 GLN A O 1
ATOM 2391 N N . HIS A 1 304 ? -9.148 -12.875 8.562 1 87.12 304 HIS A N 1
ATOM 2392 C CA . HIS A 1 304 ? -7.965 -12.727 9.398 1 87.12 304 HIS A CA 1
ATOM 2393 C C . HIS A 1 304 ? -8.305 -12.898 10.875 1 87.12 304 HIS A C 1
ATOM 2395 O O . HIS A 1 304 ? -9.312 -12.367 11.352 1 87.12 304 HIS A O 1
ATOM 2401 N N . ARG A 1 305 ? -7.527 -13.727 11.523 1 84.38 305 ARG A N 1
ATOM 2402 C CA . ARG A 1 305 ? -7.738 -13.875 12.961 1 84.38 305 ARG A CA 1
ATOM 2403 C C . ARG A 1 305 ? -7.227 -12.656 13.719 1 84.38 305 ARG A C 1
ATOM 2405 O O . ARG A 1 305 ? -6.043 -12.312 13.633 1 84.38 305 ARG A O 1
ATOM 2412 N N . THR A 1 306 ? -8.07 -11.961 14.43 1 87 306 THR A N 1
ATOM 2413 C CA . THR A 1 306 ? -7.668 -10.805 15.219 1 87 306 THR A CA 1
ATOM 2414 C C . THR A 1 306 ? -6.988 -11.242 16.516 1 87 306 THR A C 1
ATOM 2416 O O . THR A 1 306 ? -7.414 -12.211 17.141 1 87 306 THR A O 1
ATOM 2419 N N . GLU A 1 307 ? -5.922 -10.625 16.844 1 83.88 307 GLU A N 1
ATOM 2420 C CA . GLU A 1 307 ? -5.172 -10.922 18.062 1 83.88 307 GLU A CA 1
ATOM 2421 C C . GLU A 1 307 ? -4.836 -9.641 18.812 1 83.88 307 GLU A C 1
ATOM 2423 O O . GLU A 1 307 ? -4.039 -8.828 18.359 1 83.88 307 GLU A O 1
ATOM 2428 N N . PRO A 1 308 ? -5.465 -9.477 19.969 1 86.81 308 PRO A N 1
ATOM 2429 C CA . PRO A 1 308 ? -5.066 -8.344 20.812 1 86.81 308 PRO A CA 1
ATOM 2430 C C . PRO A 1 308 ? -3.744 -8.578 21.531 1 86.81 308 PRO A C 1
ATOM 2432 O O . PRO A 1 308 ? -3.377 -9.727 21.797 1 86.81 308 PRO A O 1
ATOM 2435 N N . TYR A 1 309 ? -3.049 -7.609 21.781 1 81.62 309 TYR A N 1
ATOM 2436 C CA . TYR A 1 309 ? -1.826 -7.719 22.578 1 81.62 309 TYR A CA 1
ATOM 2437 C C . TYR A 1 309 ? -1.719 -6.578 23.578 1 81.62 309 TYR A C 1
ATOM 2439 O O . TYR A 1 309 ? -2.379 -5.547 23.438 1 81.62 309 TYR A O 1
ATOM 2447 N N . PRO A 1 310 ? -0.964 -6.805 24.609 1 81.81 310 PRO A N 1
ATOM 2448 C CA . PRO A 1 310 ? -0.904 -5.82 25.688 1 81.81 310 PRO A CA 1
ATOM 2449 C C . PRO A 1 310 ? -0.301 -4.492 25.25 1 81.81 310 PRO A C 1
ATOM 2451 O O . PRO A 1 310 ? 0.645 -4.473 24.453 1 81.81 310 PRO A O 1
ATOM 2454 N N . SER A 1 311 ? -0.945 -3.449 25.609 1 78.44 311 SER A N 1
ATOM 2455 C CA . SER A 1 311 ? -0.441 -2.119 25.297 1 78.44 311 SER A CA 1
ATOM 2456 C C . SER A 1 311 ? -0.668 -1.146 26.438 1 78.44 311 SER A C 1
ATOM 2458 O O . SER A 1 311 ? -1.648 -1.269 27.188 1 78.44 311 SER A O 1
ATOM 2460 N N . THR A 1 312 ? 0.4 -0.319 26.641 1 66.94 312 THR A N 1
ATOM 2461 C CA . THR A 1 312 ? 0.334 0.635 27.75 1 66.94 312 THR A CA 1
ATOM 2462 C C . THR A 1 312 ? -0.146 1.998 27.25 1 66.94 312 THR A C 1
ATOM 2464 O O . THR A 1 312 ? -0.013 3 27.953 1 66.94 312 THR A O 1
ATOM 2467 N N . LEU A 1 313 ? -0.693 2.066 26.094 1 61.88 313 LEU A N 1
ATOM 2468 C CA . LEU A 1 313 ? -1.115 3.404 25.688 1 61.88 313 LEU A CA 1
ATOM 2469 C C . LEU A 1 313 ? -2.107 3.982 26.688 1 61.88 313 LEU A C 1
ATOM 2471 O O . LEU A 1 313 ? -2.99 3.271 27.188 1 61.88 313 LEU A O 1
ATOM 2475 N N . ASP A 1 314 ? -1.764 5.207 27.016 1 63.69 314 ASP A N 1
ATOM 2476 C CA . ASP A 1 314 ? -2.576 5.965 27.953 1 63.69 314 ASP A CA 1
ATOM 2477 C C . ASP A 1 314 ? -3.965 6.246 27.391 1 63.69 314 ASP A C 1
ATOM 2479 O O . ASP A 1 314 ? -4.094 6.879 26.328 1 63.69 314 ASP A O 1
ATOM 2483 N N . HIS A 1 315 ? -5 5.688 27.766 1 77.06 315 HIS A N 1
ATOM 2484 C CA . HIS A 1 315 ? -6.41 5.926 27.484 1 77.06 315 HIS A CA 1
ATOM 2485 C C . HIS A 1 315 ? -6.73 7.418 27.484 1 77.06 315 HIS A C 1
ATOM 2487 O O . HIS A 1 315 ? -7.727 7.844 26.891 1 77.06 315 HIS A O 1
ATOM 2493 N N . LYS A 1 316 ? -5.812 8.133 27.953 1 83.38 316 LYS A N 1
ATOM 2494 C CA . LYS A 1 316 ? -6.016 9.57 28.062 1 83.38 316 LYS A CA 1
ATOM 2495 C C . LYS A 1 316 ? -5.98 10.242 26.688 1 83.38 316 LYS A C 1
ATOM 2497 O O . LYS A 1 316 ? -6.742 11.18 26.438 1 83.38 316 LYS A O 1
ATOM 2502 N N . GLU A 1 317 ? -5.301 9.711 25.797 1 86.06 317 GLU A N 1
ATOM 2503 C CA . GLU A 1 317 ? -5.172 10.305 24.469 1 86.06 317 GLU A CA 1
ATOM 2504 C C . GLU A 1 317 ? -6.48 10.195 23.688 1 86.06 317 GLU A C 1
ATOM 2506 O O . GLU A 1 317 ? -6.848 11.109 22.953 1 86.06 317 GLU A O 1
ATOM 2511 N N . LEU A 1 318 ? -7.156 9.164 23.891 1 92 318 LEU A N 1
ATOM 2512 C CA . LEU A 1 318 ? -8.422 8.969 23.188 1 92 318 LEU A CA 1
ATOM 2513 C C . LEU A 1 318 ? -9.5 9.883 23.75 1 92 318 LEU A C 1
ATOM 2515 O O . LEU A 1 318 ? -10.305 10.438 23 1 92 318 LEU A O 1
ATOM 2519 N N . THR A 1 319 ? -9.461 10.039 25 1 94.81 319 THR A N 1
ATOM 2520 C CA . THR A 1 319 ? -10.398 10.961 25.625 1 94.81 319 THR A CA 1
ATOM 2521 C C . THR A 1 319 ? -10.102 12.398 25.203 1 94.81 319 THR A C 1
ATOM 2523 O O . THR A 1 319 ? -11.023 13.188 24.984 1 94.81 319 THR A O 1
ATOM 2526 N N . GLU A 1 320 ? -8.883 12.672 25.109 1 94.56 320 GLU A N 1
ATOM 2527 C CA . GLU A 1 320 ? -8.484 14 24.656 1 94.56 320 GLU A CA 1
ATOM 2528 C C . GLU A 1 320 ? -8.953 14.25 23.219 1 94.56 320 GLU A C 1
ATOM 2530 O O . GLU A 1 320 ? -9.352 15.367 22.875 1 94.56 320 GLU A O 1
ATOM 2535 N N . ALA A 1 321 ? -8.922 13.25 22.422 1 95.5 321 ALA A N 1
ATOM 2536 C CA . ALA A 1 321 ? -9.414 13.375 21.062 1 95.5 321 ALA A CA 1
ATOM 2537 C C . ALA A 1 321 ? -10.906 13.695 21.047 1 95.5 321 ALA A C 1
ATOM 2539 O O . ALA A 1 321 ? -11.359 14.562 20.297 1 95.5 321 ALA A O 1
ATOM 2540 N N . SER A 1 322 ? -11.641 13.039 21.875 1 97.62 322 SER A N 1
ATOM 2541 C CA . SER A 1 322 ? -13.07 13.297 22 1 97.62 322 SER A CA 1
ATOM 2542 C C . SER A 1 322 ? -13.336 14.734 22.438 1 97.62 322 SER A C 1
ATOM 2544 O O . SER A 1 322 ? -14.195 15.406 21.859 1 97.62 322 SER A O 1
ATOM 2546 N N . ALA A 1 323 ? -12.594 15.117 23.391 1 97.12 323 ALA A N 1
ATOM 2547 C CA . ALA A 1 323 ? -12.75 16.469 23.906 1 97.12 323 ALA A CA 1
ATOM 2548 C C . ALA A 1 323 ? -12.398 17.5 22.844 1 97.12 323 ALA A C 1
ATOM 2550 O O . ALA A 1 323 ? -13.094 18.516 22.703 1 97.12 323 ALA A O 1
ATOM 2551 N N . ALA A 1 324 ? -11.352 17.25 22.109 1 97.69 324 ALA A N 1
ATOM 2552 C CA . ALA A 1 324 ? -10.922 18.172 21.062 1 97.69 324 ALA A CA 1
ATOM 2553 C C . ALA A 1 324 ? -11.992 18.297 19.969 1 97.69 324 ALA A C 1
ATOM 2555 O O . ALA A 1 324 ? -12.25 19.406 19.469 1 97.69 324 ALA A O 1
ATOM 2556 N N . ALA A 1 325 ? -12.586 17.219 19.625 1 98.5 325 ALA A N 1
ATOM 2557 C CA . ALA A 1 325 ? -13.633 17.234 18.609 1 98.5 325 ALA A CA 1
ATOM 2558 C C . ALA A 1 325 ? -14.82 18.078 19.062 1 98.5 325 ALA A C 1
ATOM 2560 O O . ALA A 1 325 ? -15.328 18.906 18.297 1 98.5 325 ALA A O 1
ATOM 2561 N N . VAL A 1 326 ? -15.203 17.906 20.297 1 98.12 326 VAL A N 1
ATOM 2562 C CA . VAL A 1 326 ? -16.359 18.641 20.828 1 98.12 326 VAL A CA 1
ATOM 2563 C C . VAL A 1 326 ? -16.016 20.125 20.953 1 98.12 326 VAL A C 1
ATOM 2565 O O . VAL A 1 326 ? -16.859 20.984 20.672 1 98.12 326 VAL A O 1
ATOM 2568 N N . ALA A 1 327 ? -14.844 20.375 21.375 1 96.88 327 ALA A N 1
ATOM 2569 C CA . ALA A 1 327 ? -14.414 21.766 21.516 1 96.88 327 ALA A CA 1
ATOM 2570 C C . ALA A 1 327 ? -14.508 22.516 20.188 1 96.88 327 ALA A C 1
ATOM 2572 O O . ALA A 1 327 ? -15.07 23.609 20.109 1 96.88 327 ALA A O 1
ATOM 2573 N N . PHE A 1 328 ? -14.023 21.953 19.172 1 97.56 328 PHE A N 1
ATOM 2574 C CA . PHE A 1 328 ? -14.094 22.594 17.859 1 97.56 328 PHE A CA 1
ATOM 2575 C C . PHE A 1 328 ? -15.531 22.688 17.375 1 97.56 328 PHE A C 1
ATOM 2577 O O . PHE A 1 328 ? -15.953 23.719 16.859 1 97.56 328 PHE A O 1
ATOM 2584 N N . ALA A 1 329 ? -16.219 21.562 17.453 1 97.94 329 ALA A N 1
ATOM 2585 C CA . ALA A 1 329 ? -17.625 21.562 17.031 1 97.94 329 ALA A CA 1
ATOM 2586 C C . ALA A 1 329 ? -18.391 22.688 17.688 1 97.94 329 ALA A C 1
ATOM 2588 O O . ALA A 1 329 ? -19.203 23.359 17.047 1 97.94 329 ALA A O 1
ATOM 2589 N N . SER A 1 330 ? -18.172 22.891 18.938 1 95.75 330 SER A N 1
ATOM 2590 C CA . SER A 1 330 ? -18.859 23.938 19.672 1 95.75 330 SER A CA 1
ATOM 2591 C C . SER A 1 330 ? -18.469 25.312 19.156 1 95.75 330 SER A C 1
ATOM 2593 O O . SER A 1 330 ? -19.344 26.188 18.984 1 95.75 330 SER A O 1
ATOM 2595 N N . ALA A 1 331 ? -17.188 25.453 18.938 1 94.56 331 ALA A N 1
ATOM 2596 C CA . ALA A 1 331 ? -16.734 26.719 18.375 1 94.56 331 ALA A CA 1
ATOM 2597 C C . ALA A 1 331 ? -17.359 26.969 17 1 94.56 331 ALA A C 1
ATOM 2599 O O . ALA A 1 331 ? -17.734 28.094 16.672 1 94.56 331 ALA A O 1
ATOM 2600 N N . PHE A 1 332 ? -17.469 25.969 16.219 1 95.12 332 PHE A N 1
ATOM 2601 C CA . PHE A 1 332 ? -18.047 26.078 14.891 1 95.12 332 PHE A CA 1
ATOM 2602 C C . PHE A 1 332 ? -19.531 26.422 14.969 1 95.12 332 PHE A C 1
ATOM 2604 O O . PHE A 1 332 ? -20 27.312 14.258 1 95.12 332 PHE A O 1
ATOM 2611 N N . MET A 1 333 ? -20.25 25.719 15.805 1 94.62 333 MET A N 1
ATOM 2612 C CA . MET A 1 333 ? -21.688 25.969 15.977 1 94.62 333 MET A CA 1
ATOM 2613 C C . MET A 1 333 ? -21.922 27.406 16.422 1 94.62 333 MET A C 1
ATOM 2615 O O . MET A 1 333 ? -22.875 28.047 15.961 1 94.62 333 MET A O 1
ATOM 2619 N N . ASP A 1 334 ? -21.078 27.844 17.219 1 91.19 334 ASP A N 1
ATOM 2620 C CA . ASP A 1 334 ? -21.172 29.234 17.672 1 91.19 334 ASP A CA 1
ATOM 2621 C C . ASP A 1 334 ? -20.953 30.203 16.5 1 91.19 334 ASP A C 1
ATOM 2623 O O . ASP A 1 334 ? -21.719 31.156 16.328 1 91.19 334 ASP A O 1
ATOM 2627 N N . ALA A 1 335 ? -19.875 29.938 15.797 1 91.12 335 ALA A N 1
ATOM 2628 C CA . ALA A 1 335 ? -19.531 30.812 14.672 1 91.12 335 ALA A CA 1
ATOM 2629 C C . ALA A 1 335 ? -20.609 30.766 13.594 1 91.12 335 ALA A C 1
ATOM 2631 O O . ALA A 1 335 ? -20.984 31.797 13.031 1 91.12 335 ALA A O 1
ATOM 2632 N N . ALA A 1 336 ? -21.047 29.625 13.32 1 91.62 336 ALA A N 1
ATOM 2633 C CA . ALA A 1 336 ? -22.062 29.438 12.281 1 91.62 336 ALA A CA 1
ATOM 2634 C C . ALA A 1 336 ? -23.406 30.016 12.703 1 91.62 336 ALA A C 1
ATOM 2636 O O . ALA A 1 336 ? -24.172 30.5 11.859 1 91.62 336 ALA A O 1
ATOM 2637 N N . GLY A 1 337 ? -23.688 29.969 13.945 1 86.94 337 GLY A N 1
ATOM 2638 C CA . GLY A 1 337 ? -24.953 30.469 14.453 1 86.94 337 GLY A CA 1
ATOM 2639 C C . GLY A 1 337 ? -24.969 31.969 14.633 1 86.94 337 GLY A C 1
ATOM 2640 O O . GLY A 1 337 ? -26.047 32.594 14.688 1 86.94 337 GLY A O 1
ATOM 2641 N N . SER A 1 338 ? -23.891 32.625 14.914 1 81.56 338 SER A N 1
ATOM 2642 C CA . SER A 1 338 ? -23.844 34.062 15.234 1 81.56 338 SER A CA 1
ATOM 2643 C C . SER A 1 338 ? -23.734 34.906 13.977 1 81.56 338 SER A C 1
ATOM 2645 O O . SER A 1 338 ? -24.031 36.094 14 1 81.56 338 SER A O 1
ATOM 2647 N N . ASP A 1 339 ? -23.547 34.469 12.852 1 71.88 339 ASP A N 1
ATOM 2648 C CA . ASP A 1 339 ? -23.375 35.219 11.594 1 71.88 339 ASP A CA 1
ATOM 2649 C C . ASP A 1 339 ? -22.422 36.375 11.781 1 71.88 339 ASP A C 1
ATOM 2651 O O . ASP A 1 339 ? -22.703 37.5 11.305 1 71.88 339 ASP A O 1
ATOM 2655 N N . ASP A 1 340 ? -21.406 36.344 12.633 1 74.69 340 ASP A N 1
ATOM 2656 C CA . ASP A 1 340 ? -20.484 37.438 12.938 1 74.69 340 ASP A CA 1
ATOM 2657 C C . ASP A 1 340 ? -19.375 37.531 11.891 1 74.69 340 ASP A C 1
ATOM 2659 O O . ASP A 1 340 ? -18.391 38.219 12.086 1 74.69 340 ASP A O 1
ATOM 2663 N N . GLY A 1 341 ? -19.422 36.781 10.844 1 75.19 341 GLY A N 1
ATOM 2664 C CA . GLY A 1 341 ? -18.516 36.938 9.734 1 75.19 341 GLY A CA 1
ATOM 2665 C C . GLY A 1 341 ? -17.297 36.031 9.836 1 75.19 341 GLY A C 1
ATOM 2666 O O . GLY A 1 341 ? -16.469 36 8.922 1 75.19 341 GLY A O 1
ATOM 2667 N N . ARG A 1 342 ? -17.109 35.344 10.898 1 80.19 342 ARG A N 1
ATOM 2668 C CA . ARG A 1 342 ? -15.961 34.469 11.055 1 80.19 342 ARG A CA 1
ATOM 2669 C C . ARG A 1 342 ? -15.984 33.312 10.039 1 80.19 342 ARG A C 1
ATOM 2671 O O . ARG A 1 342 ? -14.938 32.781 9.688 1 80.19 342 ARG A O 1
ATOM 2678 N N . LEU A 1 343 ? -17.141 33.031 9.719 1 87.56 343 LEU A N 1
ATOM 2679 C CA . LEU A 1 343 ? -17.312 32.031 8.688 1 87.56 343 LEU A CA 1
ATOM 2680 C C . LEU A 1 343 ? -17.938 32.625 7.434 1 87.56 343 LEU A C 1
ATOM 2682 O O . LEU A 1 343 ? -18.891 33.406 7.527 1 87.56 343 LEU A O 1
ATOM 2686 N N . LYS A 1 344 ? -17.266 32.312 6.379 1 81.31 344 LYS A N 1
ATOM 2687 C CA . LYS A 1 344 ? -17.844 32.781 5.121 1 81.31 344 LYS A CA 1
ATOM 2688 C C . LYS A 1 344 ? -19.203 32.156 4.867 1 81.31 344 LYS A C 1
ATOM 2690 O O . LYS A 1 344 ? -19.422 30.984 5.191 1 81.31 344 LYS A O 1
ATOM 2695 N N . ASP A 1 345 ? -20.109 32.969 4.355 1 76.06 345 ASP A N 1
ATOM 2696 C CA . ASP A 1 345 ? -21.484 32.562 4.09 1 76.06 345 ASP A CA 1
ATOM 2697 C C . ASP A 1 345 ? -21.859 32.812 2.633 1 76.06 345 ASP A C 1
ATOM 2699 O O . ASP A 1 345 ? -21.609 33.875 2.098 1 76.06 345 ASP A O 1
ATOM 2703 N N . PRO A 1 346 ? -22.469 31.719 1.909 1 80.06 346 PRO A N 1
ATOM 2704 C CA . PRO A 1 346 ? -22.875 30.391 2.393 1 80.06 346 PRO A CA 1
ATOM 2705 C C . PRO A 1 346 ? -21.734 29.375 2.381 1 80.06 346 PRO A C 1
ATOM 2707 O O . PRO A 1 346 ? -20.859 29.438 1.504 1 80.06 346 PRO A O 1
ATOM 2710 N N . LEU A 1 347 ? -21.734 28.547 3.418 1 88.25 347 LEU A N 1
ATOM 2711 C CA . LEU A 1 347 ? -20.828 27.406 3.479 1 88.25 347 LEU A CA 1
ATOM 2712 C C . LEU A 1 347 ? -21.469 26.156 2.893 1 88.25 347 LEU A C 1
ATOM 2714 O O . LEU A 1 347 ? -22.172 25.422 3.598 1 88.25 347 LEU A O 1
ATOM 2718 N N . ASP A 1 348 ? -21.219 25.984 1.635 1 86.44 348 ASP A N 1
ATOM 2719 C CA . ASP A 1 348 ? -21.719 24.781 0.959 1 86.44 348 ASP A CA 1
ATOM 2720 C C . ASP A 1 348 ? -20.75 23.609 1.114 1 86.44 348 ASP A C 1
ATOM 2722 O O . ASP A 1 348 ? -19.75 23.531 0.402 1 86.44 348 ASP A O 1
ATOM 2726 N N . LEU A 1 349 ? -21.094 22.703 1.899 1 83 349 LEU A N 1
ATOM 2727 C CA . LEU A 1 349 ? -20.188 21.625 2.283 1 83 349 LEU A CA 1
ATOM 2728 C C . LEU A 1 349 ? -19.891 20.719 1.096 1 83 349 LEU A C 1
ATOM 2730 O O . LEU A 1 349 ? -18.953 19.906 1.146 1 83 349 LEU A O 1
ATOM 2734 N N . TYR A 1 350 ? -20.547 20.906 -0.019 1 77 350 TYR A N 1
ATOM 2735 C CA . TYR A 1 350 ? -20.281 20.125 -1.221 1 77 350 TYR A CA 1
ATOM 2736 C C . TYR A 1 350 ? -19.266 20.812 -2.117 1 77 350 TYR A C 1
ATOM 2738 O O . TYR A 1 350 ? -18.797 20.234 -3.1 1 77 350 TYR A O 1
ATOM 2746 N N . ASP A 1 351 ? -18.984 21.938 -1.677 1 80.38 351 ASP A N 1
ATOM 2747 C CA . ASP A 1 351 ? -17.969 22.688 -2.416 1 80.38 351 ASP A CA 1
ATOM 2748 C C . ASP A 1 351 ? -16.609 22.609 -1.725 1 80.38 351 ASP A C 1
ATOM 2750 O O . ASP A 1 351 ? -16.516 22.812 -0.512 1 80.38 351 ASP A O 1
ATOM 2754 N N . GLN A 1 352 ? -15.648 22.406 -2.498 1 80.94 352 GLN A N 1
ATOM 2755 C CA . GLN A 1 352 ? -14.297 22.266 -1.973 1 80.94 352 GLN A CA 1
ATOM 2756 C C . GLN A 1 352 ? -13.828 23.547 -1.279 1 80.94 352 GLN A C 1
ATOM 2758 O O . GLN A 1 352 ? -13.117 23.484 -0.278 1 80.94 352 GLN A O 1
ATOM 2763 N N . VAL A 1 353 ? -14.211 24.641 -1.748 1 84.31 353 VAL A N 1
ATOM 2764 C CA . VAL A 1 353 ? -13.758 25.922 -1.214 1 84.31 353 VAL A CA 1
ATOM 2765 C C . VAL A 1 353 ? -14.289 26.109 0.206 1 84.31 353 VAL A C 1
ATOM 2767 O O . VAL A 1 353 ? -13.617 26.703 1.056 1 84.31 353 VAL A O 1
ATOM 2770 N N . SER A 1 354 ? -15.484 25.609 0.413 1 88.88 354 SER A N 1
ATOM 2771 C CA . SER A 1 354 ? -16.062 25.688 1.748 1 88.88 354 SER A CA 1
ATOM 2772 C C . SER A 1 354 ? -15.25 24.906 2.76 1 88.88 354 SER A C 1
ATOM 2774 O O . SER A 1 354 ? -15.172 25.281 3.932 1 88.88 354 SER A O 1
ATOM 2776 N N . LEU A 1 355 ? -14.688 23.859 2.326 1 88.81 355 LEU A N 1
ATOM 2777 C CA . LEU A 1 355 ? -13.828 23.062 3.203 1 88.81 355 LEU A CA 1
ATOM 2778 C C . LEU A 1 355 ? -12.586 23.844 3.605 1 88.81 355 LEU A C 1
ATOM 2780 O O . LEU A 1 355 ? -12.141 23.766 4.75 1 88.81 355 LEU A O 1
ATOM 2784 N N . PHE A 1 356 ? -12.156 24.672 2.707 1 89.88 356 PHE A N 1
ATOM 2785 C CA . PHE A 1 356 ? -11 25.516 3.008 1 89.88 356 PHE A CA 1
ATOM 2786 C C . PHE A 1 356 ? -11.367 26.578 4.031 1 89.88 356 PHE A C 1
ATOM 2788 O O . PHE A 1 356 ? -10.555 26.922 4.902 1 89.88 356 PHE A O 1
ATOM 2795 N N . TRP A 1 357 ? -12.57 27.016 3.875 1 92.5 357 TRP A N 1
ATOM 2796 C CA . TRP A 1 357 ? -13.016 28.031 4.82 1 92.5 357 TRP A CA 1
ATOM 2797 C C . TRP A 1 357 ? -13.133 27.453 6.227 1 92.5 357 TRP A C 1
ATOM 2799 O O . TRP A 1 357 ? -12.828 28.125 7.211 1 92.5 357 TRP A O 1
ATOM 2809 N N . ILE A 1 358 ? -13.539 26.234 6.27 1 93.94 358 ILE A N 1
ATOM 2810 C CA . ILE A 1 358 ? -13.625 25.547 7.555 1 93.94 358 ILE A CA 1
ATOM 2811 C C . ILE A 1 358 ? -12.234 25.359 8.141 1 93.94 358 ILE A C 1
ATOM 2813 O O . ILE A 1 358 ? -12.023 25.578 9.336 1 93.94 358 ILE A O 1
ATOM 2817 N N . GLN A 1 359 ? -11.32 25.016 7.375 1 93.81 359 GLN A N 1
ATOM 2818 C CA . GLN A 1 359 ? -9.945 24.844 7.816 1 93.81 359 GLN A CA 1
ATOM 2819 C C . GLN A 1 359 ? -9.344 26.172 8.289 1 93.81 359 GLN A C 1
ATOM 2821 O O . GLN A 1 359 ? -8.641 26.203 9.297 1 93.81 359 GLN A O 1
ATOM 2826 N N . ASP A 1 360 ? -9.648 27.203 7.543 1 93.31 360 ASP A N 1
ATOM 2827 C CA . ASP A 1 360 ? -9.164 28.531 7.934 1 93.31 360 ASP A CA 1
ATOM 2828 C C . ASP A 1 360 ? -9.703 28.922 9.312 1 93.31 360 ASP A C 1
ATOM 2830 O O . ASP A 1 360 ? -8.969 29.469 10.133 1 93.31 360 ASP A O 1
ATOM 2834 N N . PHE A 1 361 ? -10.93 28.703 9.492 1 95.19 361 PHE A N 1
ATOM 2835 C CA . PHE A 1 361 ? -11.523 29.016 10.781 1 95.19 361 PHE A CA 1
ATOM 2836 C C . PHE A 1 361 ? -10.867 28.219 11.898 1 95.19 361 PHE A C 1
ATOM 2838 O O . PHE A 1 361 ? -10.492 28.766 12.93 1 95.19 361 PHE A O 1
ATOM 2845 N N . ALA A 1 362 ? -10.766 26.859 11.633 1 96.62 362 ALA A N 1
ATOM 2846 C CA . ALA A 1 362 ? -10.125 26 12.617 1 96.62 362 ALA A CA 1
ATOM 2847 C C . ALA A 1 362 ? -8.719 26.484 12.953 1 96.62 362 ALA A C 1
ATOM 2849 O O . ALA A 1 362 ? -8.344 26.562 14.125 1 96.62 362 ALA A O 1
ATOM 2850 N N . ALA A 1 363 ? -8.023 26.844 11.984 1 95.06 363 ALA A N 1
ATOM 2851 C CA . ALA A 1 363 ? -6.664 27.328 12.188 1 95.06 363 ALA A CA 1
ATOM 2852 C C . ALA A 1 363 ? -6.66 28.609 13.016 1 95.06 363 ALA A C 1
ATOM 2854 O O . ALA A 1 363 ? -5.816 28.781 13.891 1 95.06 363 ALA A O 1
ATOM 2855 N N . SER A 1 364 ? -7.559 29.484 12.734 1 95 364 SER A N 1
ATOM 2856 C CA . SER A 1 364 ? -7.602 30.797 13.383 1 95 364 SER A CA 1
ATOM 2857 C C . SER A 1 364 ? -7.801 30.656 14.891 1 95 364 SER A C 1
ATOM 2859 O O . SER A 1 364 ? -7.379 31.531 15.656 1 95 364 SER A O 1
ATOM 2861 N N . ILE A 1 365 ? -8.398 29.562 15.273 1 95.81 365 ILE A N 1
ATOM 2862 C CA . ILE A 1 365 ? -8.656 29.406 16.703 1 95.81 365 ILE A CA 1
ATOM 2863 C C . ILE A 1 365 ? -7.734 28.344 17.281 1 95.81 365 ILE A C 1
ATOM 2865 O O . ILE A 1 365 ? -7.941 27.891 18.406 1 95.81 365 ILE A O 1
ATOM 2869 N N . GLY A 1 366 ? -6.812 27.906 16.547 1 96.06 366 GLY A N 1
ATOM 2870 C CA . GLY A 1 366 ? -5.812 26.953 17.031 1 96.06 366 GLY A CA 1
ATOM 2871 C C . GLY A 1 366 ? -6.34 25.547 17.156 1 96.06 366 GLY A C 1
ATOM 2872 O O . GLY A 1 366 ? -5.898 24.781 18.031 1 96.06 366 GLY A O 1
ATOM 2873 N N . ALA A 1 367 ? -7.348 25.203 16.391 1 97.25 367 ALA A N 1
ATOM 2874 C CA . ALA A 1 367 ? -7.859 23.844 16.328 1 97.25 367 ALA A CA 1
ATOM 2875 C C . ALA A 1 367 ? -7.188 23.047 15.211 1 97.25 367 ALA A C 1
ATOM 2877 O O . ALA A 1 367 ? -6.41 23.609 14.43 1 97.25 367 ALA A O 1
ATOM 2878 N N . ASP A 1 368 ? -7.418 21.766 15.258 1 94.75 368 ASP A N 1
ATOM 2879 C CA . ASP A 1 368 ? -6.863 20.906 14.219 1 94.75 368 ASP A CA 1
ATOM 2880 C C . ASP A 1 368 ? -7.566 21.125 12.883 1 94.75 368 ASP A C 1
ATOM 2882 O O . ASP A 1 368 ? -8.664 20.609 12.656 1 94.75 368 ASP A O 1
ATOM 2886 N N . ALA A 1 369 ? -6.887 21.75 11.984 1 93.69 369 ALA A N 1
ATOM 2887 C CA . ALA A 1 369 ? -7.477 22.141 10.703 1 93.69 369 ALA A CA 1
ATOM 2888 C C . ALA A 1 369 ? -7.727 20.906 9.82 1 93.69 369 ALA A C 1
ATOM 2890 O O . ALA A 1 369 ? -8.609 20.922 8.961 1 93.69 369 ALA A O 1
ATOM 2891 N N . PHE A 1 370 ? -7 19.891 10.055 1 88.94 370 PHE A N 1
ATOM 2892 C CA . PHE A 1 370 ? -7.172 18.688 9.266 1 88.94 370 PHE A CA 1
ATOM 2893 C C . PHE A 1 370 ? -8.43 17.938 9.695 1 88.94 370 PHE A C 1
ATOM 2895 O O . PHE A 1 370 ? -9.141 17.375 8.859 1 88.94 370 PHE A O 1
ATOM 2902 N N . ALA A 1 371 ? -8.719 17.922 10.938 1 95.56 371 ALA A N 1
ATOM 2903 C CA . ALA A 1 371 ? -9.859 17.188 11.484 1 95.56 371 ALA A CA 1
ATOM 2904 C C . ALA A 1 371 ? -11.156 17.969 11.297 1 95.56 371 ALA A C 1
ATOM 2906 O O . ALA A 1 371 ? -12.242 17.391 11.297 1 95.56 371 ALA A O 1
ATOM 2907 N N . ALA A 1 372 ? -11.047 19.266 11.117 1 96.25 372 ALA A N 1
ATOM 2908 C CA . ALA A 1 372 ? -12.172 20.188 11.203 1 96.25 372 ALA A CA 1
ATOM 2909 C C . ALA A 1 372 ? -13.242 19.844 10.18 1 96.25 372 ALA A C 1
ATOM 2911 O O . ALA A 1 372 ? -14.422 19.719 10.531 1 96.25 372 ALA A O 1
ATOM 2912 N N . PRO A 1 373 ? -12.875 19.609 8.93 1 93 373 PRO A N 1
ATOM 2913 C CA . PRO A 1 373 ? -13.922 19.297 7.953 1 93 373 PRO A CA 1
ATOM 2914 C C . PRO A 1 373 ? -14.688 18.016 8.305 1 93 373 PRO A C 1
ATOM 2916 O O . PRO A 1 373 ? -15.898 17.938 8.086 1 93 373 PRO A O 1
ATOM 2919 N N . TRP A 1 374 ? -14.055 17.094 8.875 1 93.44 374 TRP A N 1
ATOM 2920 C CA . TRP A 1 374 ? -14.703 15.852 9.266 1 93.44 374 TRP A CA 1
ATOM 2921 C C . TRP A 1 374 ? -15.703 16.094 10.391 1 93.44 374 TRP A C 1
ATOM 2923 O O . TRP A 1 374 ? -16.797 15.516 10.391 1 93.44 374 TRP A O 1
ATOM 2933 N N . ILE A 1 375 ? -15.297 16.859 11.328 1 97.12 375 ILE A N 1
ATOM 2934 C CA . ILE A 1 375 ? -16.156 17.156 12.461 1 97.12 375 ILE A CA 1
ATOM 2935 C C . ILE A 1 375 ? -17.422 17.875 11.969 1 97.12 375 ILE A C 1
ATOM 2937 O O . ILE A 1 375 ? -18.531 17.547 12.398 1 97.12 375 ILE A O 1
ATOM 2941 N N . VAL A 1 376 ? -17.25 18.781 11.047 1 95.06 376 VAL A N 1
ATOM 2942 C CA . VAL A 1 376 ? -18.391 19.5 10.508 1 95.06 376 VAL A CA 1
ATOM 2943 C C . VAL A 1 376 ? -19.297 18.547 9.734 1 95.06 376 VAL A C 1
ATOM 2945 O O . VAL A 1 376 ? -20.516 18.641 9.812 1 95.06 376 VAL A O 1
ATOM 2948 N N . GLU A 1 377 ? -18.688 17.688 9.039 1 92.12 377 GLU A N 1
ATOM 2949 C CA . GLU A 1 377 ? -19.469 16.672 8.344 1 92.12 377 GLU A CA 1
ATOM 2950 C C . GLU A 1 377 ? -20.312 15.859 9.328 1 92.12 377 GLU A C 1
ATOM 2952 O O . GLU A 1 377 ? -21.469 15.555 9.055 1 92.12 377 GLU A O 1
ATOM 2957 N N . MET A 1 378 ? -19.781 15.516 10.445 1 95.94 378 MET A N 1
ATOM 2958 C CA . MET A 1 378 ? -20.516 14.766 11.461 1 95.94 378 MET A CA 1
ATOM 2959 C C . MET A 1 378 ? -21.688 15.578 11.992 1 95.94 378 MET A C 1
ATOM 2961 O O . MET A 1 378 ? -22.75 15.023 12.273 1 95.94 378 MET A O 1
ATOM 2965 N N . LEU A 1 379 ? -21.5 16.859 12.125 1 96 379 LEU A N 1
ATOM 2966 C CA . LEU A 1 379 ? -22.594 17.734 12.539 1 96 379 LEU A CA 1
ATOM 2967 C C . LEU A 1 379 ? -23.719 17.719 11.5 1 96 379 LEU A C 1
ATOM 2969 O O . LEU A 1 379 ? -24.906 17.672 11.859 1 96 379 LEU A O 1
ATOM 2973 N N . VAL A 1 380 ? -23.312 17.766 10.258 1 92.69 380 VAL A N 1
ATOM 2974 C CA . VAL A 1 380 ? -24.281 17.734 9.164 1 92.69 380 VAL A CA 1
ATOM 2975 C C . VAL A 1 380 ? -25.016 16.391 9.172 1 92.69 380 VAL A C 1
ATOM 2977 O O . VAL A 1 380 ? -26.25 16.359 9.102 1 92.69 380 VAL A O 1
ATOM 2980 N N . ASN A 1 381 ? -24.281 15.344 9.328 1 91.62 381 ASN A N 1
ATOM 2981 C CA . ASN A 1 381 ? -24.859 14 9.328 1 91.62 381 ASN A CA 1
ATOM 2982 C C . ASN A 1 381 ? -25.797 13.797 10.516 1 91.62 381 ASN A C 1
ATOM 2984 O O . ASN A 1 381 ? -26.75 13.016 10.43 1 91.62 381 ASN A O 1
ATOM 2988 N N . ALA A 1 382 ? -25.516 14.5 11.594 1 94.5 382 ALA A N 1
ATOM 2989 C CA . ALA A 1 382 ? -26.344 14.422 12.789 1 94.5 382 ALA A CA 1
ATOM 2990 C C . ALA A 1 382 ? -27.609 15.273 12.633 1 94.5 382 ALA A C 1
ATOM 2992 O O . ALA A 1 382 ? -28.484 15.25 13.492 1 94.5 382 ALA A O 1
ATOM 2993 N N . GLY A 1 383 ? -27.703 16.047 11.555 1 91.94 383 GLY A N 1
ATOM 2994 C CA . GLY A 1 383 ? -28.859 16.875 11.273 1 91.94 383 GLY A CA 1
ATOM 2995 C C . GLY A 1 383 ? -28.828 18.203 11.992 1 91.94 383 GLY A C 1
ATOM 2996 O O . GLY A 1 383 ? -29.844 18.875 12.125 1 91.94 383 GLY A O 1
ATOM 2997 N N . LEU A 1 384 ? -27.641 18.578 12.43 1 95.25 384 LEU A N 1
ATOM 2998 C CA . LEU A 1 384 ? -27.531 19.797 13.227 1 95.25 384 LEU A CA 1
ATOM 2999 C C . LEU A 1 384 ? -27.172 20.984 12.352 1 95.25 384 LEU A C 1
ATOM 3001 O O . LEU A 1 384 ? -27.422 22.141 12.719 1 95.25 384 LEU A O 1
ATOM 3005 N N . VAL A 1 385 ? -26.531 20.719 11.234 1 93.69 385 VAL A N 1
ATOM 3006 C CA . VAL A 1 385 ? -26.109 21.75 10.297 1 93.69 385 VAL A CA 1
ATOM 3007 C C . VAL A 1 385 ? -26.656 21.438 8.898 1 93.69 385 VAL A C 1
ATOM 3009 O O . VAL A 1 385 ? -26.625 20.281 8.469 1 93.69 385 VAL A O 1
ATOM 3012 N N . GLU A 1 386 ? -27.188 22.438 8.234 1 90.94 386 GLU A N 1
ATOM 3013 C CA . GLU A 1 386 ? -27.641 22.266 6.859 1 90.94 386 GLU A CA 1
ATOM 3014 C C . GLU A 1 386 ? -26.469 22.203 5.887 1 90.94 386 GLU A C 1
ATOM 3016 O O . GLU A 1 386 ? -25.641 23.125 5.859 1 90.94 386 GLU A O 1
ATOM 3021 N N . PRO A 1 387 ? -26.359 21.25 5.047 1 87.56 387 PRO A N 1
ATOM 3022 C CA . PRO A 1 387 ? -25.172 21.031 4.219 1 87.56 387 PRO A CA 1
ATOM 3023 C C . PRO A 1 387 ? -24.984 22.109 3.158 1 87.56 387 PRO A C 1
ATOM 3025 O O . PRO A 1 387 ? -23.859 22.391 2.752 1 87.56 387 PRO A O 1
ATOM 3028 N N . ARG A 1 388 ? -25.984 22.781 2.666 1 87.06 388 ARG A N 1
ATOM 3029 C CA . ARG A 1 388 ? -25.859 23.734 1.562 1 87.06 388 ARG A CA 1
ATOM 3030 C C . ARG A 1 388 ? -25.594 25.141 2.08 1 87.06 388 ARG A C 1
ATOM 3032 O O . ARG A 1 388 ? -25 25.969 1.377 1 87.06 388 ARG A O 1
ATOM 3039 N N . SER A 1 389 ? -25.984 25.375 3.277 1 88.62 389 SER A N 1
ATOM 3040 C CA . SER A 1 389 ? -25.797 26.719 3.801 1 88.62 389 SER A CA 1
ATOM 3041 C C . SER A 1 389 ? -24.75 26.734 4.914 1 88.62 389 SER A C 1
ATOM 3043 O O . SER A 1 389 ? -24.188 27.797 5.219 1 88.62 389 SER A O 1
ATOM 3045 N N . GLY A 1 390 ? -24.562 25.578 5.504 1 89.12 390 GLY A N 1
ATOM 3046 C CA . GLY A 1 390 ? -23.625 25.5 6.617 1 89.12 390 GLY A CA 1
ATOM 3047 C C . GLY A 1 390 ? -24.188 26.094 7.898 1 89.12 390 GLY A C 1
ATOM 3048 O O . GLY A 1 390 ? -23.453 26.297 8.867 1 89.12 390 GLY A O 1
ATOM 3049 N N . GLN A 1 391 ? -25.469 26.375 7.941 1 91.88 391 GLN A N 1
ATOM 3050 C CA . GLN A 1 391 ? -26.078 27.047 9.078 1 91.88 391 GLN A CA 1
ATOM 3051 C C . GLN A 1 391 ? -26.859 26.062 9.953 1 91.88 391 GLN A C 1
ATOM 3053 O O . GLN A 1 391 ? -27.516 25.156 9.43 1 91.88 391 GLN A O 1
ATOM 3058 N N . PRO A 1 392 ? -26.656 26.203 11.227 1 94.12 392 PRO A N 1
ATOM 3059 C CA . PRO A 1 392 ? -27.531 25.438 12.125 1 94.12 392 PRO A CA 1
ATOM 3060 C C . PRO A 1 392 ? -28.906 26.062 12.297 1 94.12 392 PRO A C 1
ATOM 3062 O O . PRO A 1 392 ? -29.062 27.266 12.117 1 94.12 392 PRO A O 1
ATOM 3065 N N . THR A 1 393 ? -29.953 25.25 12.555 1 89.88 393 THR A N 1
ATOM 3066 C CA . THR A 1 393 ? -31.25 25.766 12.922 1 89.88 393 THR A CA 1
ATOM 3067 C C . THR A 1 393 ? -31.25 26.266 14.367 1 89.88 393 THR A C 1
ATOM 3069 O O . THR A 1 393 ? -30.391 25.875 15.156 1 89.88 393 THR A O 1
ATOM 3072 N N . SER A 1 394 ? -32.219 27.094 14.641 1 90.44 394 SER A N 1
ATOM 3073 C CA . SER A 1 394 ? -32.344 27.578 16.016 1 90.44 394 SER A CA 1
ATOM 3074 C C . SER A 1 394 ? -32.531 26.422 16.984 1 90.44 394 SER A C 1
ATOM 3076 O O . SER A 1 394 ? -31.984 26.453 18.094 1 90.44 394 SER A O 1
ATOM 3078 N N . ARG A 1 395 ? -33.25 25.484 16.547 1 91.75 395 ARG A N 1
ATOM 3079 C CA . ARG A 1 395 ? -33.5 24.312 17.391 1 91.75 395 ARG A CA 1
ATOM 3080 C C . ARG A 1 395 ? -32.219 23.516 17.609 1 91.75 395 ARG A C 1
ATOM 3082 O O . ARG A 1 395 ? -31.953 23.047 18.719 1 91.75 395 ARG A O 1
ATOM 3089 N N . ALA A 1 396 ? -31.469 23.391 16.594 1 94.62 396 ALA A N 1
ATOM 3090 C CA . ALA A 1 396 ? -30.188 22.688 16.672 1 94.62 396 ALA A CA 1
ATOM 3091 C C . ALA A 1 396 ? -29.234 23.391 17.641 1 94.62 396 ALA A C 1
ATOM 3093 O O . ALA A 1 396 ? -28.547 22.734 18.438 1 94.62 396 ALA A O 1
ATOM 3094 N N . LEU A 1 397 ? -29.234 24.656 17.609 1 92.88 397 LEU A N 1
ATOM 3095 C CA . LEU A 1 397 ? -28.375 25.438 18.5 1 92.88 397 LEU A CA 1
ATOM 3096 C C . LEU A 1 397 ? -28.812 25.281 19.953 1 92.88 397 LEU A C 1
ATOM 3098 O O . LEU A 1 397 ? -27.969 25.125 20.844 1 92.88 397 LEU A O 1
ATOM 3102 N N . GLU A 1 398 ? -30.031 25.312 20.109 1 90.81 398 GLU A N 1
ATOM 3103 C CA . GLU A 1 398 ? -30.562 25.156 21.469 1 90.81 398 GLU A CA 1
ATOM 3104 C C . GLU A 1 398 ? -30.203 23.797 22.047 1 90.81 398 GLU A C 1
ATOM 3106 O O . GLU A 1 398 ? -29.75 23.688 23.188 1 90.81 398 GLU A O 1
ATOM 3111 N N . HIS A 1 399 ? -30.391 22.797 21.266 1 89.94 399 HIS A N 1
ATOM 3112 C CA . HIS A 1 399 ? -30.047 21.438 21.688 1 89.94 399 HIS A CA 1
ATOM 3113 C C . HIS A 1 399 ? -28.562 21.312 22 1 89.94 399 HIS A C 1
ATOM 3115 O O . HIS A 1 399 ? -28.188 20.734 23.016 1 89.94 399 HIS A O 1
ATOM 3121 N N . TRP A 1 400 ? -27.812 21.938 21.203 1 93.75 400 TRP A N 1
ATOM 3122 C CA . TRP A 1 400 ? -26.359 21.828 21.344 1 93.75 400 TRP A CA 1
ATOM 3123 C C . TRP A 1 400 ? -25.891 22.547 22.594 1 93.75 400 TRP A C 1
ATOM 3125 O O . TRP A 1 400 ? -25.109 22 23.375 1 93.75 400 TRP A O 1
ATOM 3135 N N . TYR A 1 401 ? -26.391 23.703 22.859 1 89.25 401 TYR A N 1
ATOM 3136 C CA . TYR A 1 401 ? -25.906 24.531 23.953 1 89.25 401 TYR A CA 1
ATOM 3137 C C . TYR A 1 401 ? -26.406 24.016 25.297 1 89.25 401 TYR A C 1
ATOM 3139 O O . TYR A 1 401 ? -25.781 24.234 26.328 1 89.25 401 TYR A O 1
ATOM 3147 N N . ASN A 1 402 ? -27.484 23.328 25.234 1 89.62 402 ASN A N 1
ATOM 3148 C CA . ASN A 1 402 ? -28.031 22.766 26.469 1 89.62 402 ASN A CA 1
ATOM 3149 C C . ASN A 1 402 ? -27.406 21.406 26.797 1 89.62 402 ASN A C 1
ATOM 3151 O O . ASN A 1 402 ? -27.516 20.922 27.922 1 89.62 402 ASN A O 1
ATOM 3155 N N . ALA A 1 403 ? -26.75 20.906 25.875 1 93.12 403 ALA A N 1
ATOM 3156 C CA . ALA A 1 403 ? -26.156 19.594 26.062 1 93.12 403 ALA A CA 1
ATOM 3157 C C . ALA A 1 403 ? -24.812 19.688 26.766 1 93.12 403 ALA A C 1
ATOM 3159 O O . ALA A 1 403 ? -24.062 20.656 26.578 1 93.12 403 ALA A O 1
ATOM 3160 N N . ASP A 1 404 ? -24.578 18.703 27.609 1 92.88 404 ASP A N 1
ATOM 3161 C CA . ASP A 1 404 ? -23.234 18.609 28.188 1 92.88 404 ASP A CA 1
ATOM 3162 C C . ASP A 1 404 ? -22.234 18.094 27.172 1 92.88 404 ASP A C 1
ATOM 3164 O O . ASP A 1 404 ? -22.609 17.719 26.047 1 92.88 404 ASP A O 1
ATOM 3168 N N . ALA A 1 405 ? -20.969 18.062 27.562 1 95.5 405 ALA A N 1
ATOM 3169 C CA . ALA A 1 405 ? -19.906 17.719 26.641 1 95.5 405 ALA A CA 1
ATOM 3170 C C . ALA A 1 405 ? -20.078 16.297 26.109 1 95.5 405 ALA A C 1
ATOM 3172 O O . ALA A 1 405 ? -19.859 16.031 24.922 1 95.5 405 ALA A O 1
ATOM 3173 N N . SER A 1 406 ? -20.453 15.344 26.922 1 96.88 406 SER A N 1
ATOM 3174 C CA . SER A 1 406 ? -20.625 13.953 26.516 1 96.88 406 SER A CA 1
ATOM 3175 C C . SER A 1 406 ? -21.797 13.797 25.547 1 96.88 406 SER A C 1
ATOM 3177 O O . SER A 1 406 ? -21.719 13.008 24.609 1 96.88 406 SER A O 1
ATOM 3179 N N . THR A 1 407 ? -22.844 14.531 25.797 1 97.25 407 THR A N 1
ATOM 3180 C CA . THR A 1 407 ? -23.969 14.5 24.891 1 97.25 407 THR A CA 1
ATOM 3181 C C . THR A 1 407 ? -23.594 15.086 23.531 1 97.25 407 THR A C 1
ATOM 3183 O O . THR A 1 407 ? -24.016 14.57 22.484 1 97.25 407 THR A O 1
ATOM 3186 N N . ARG A 1 408 ? -22.906 16.141 23.578 1 97.69 408 ARG A N 1
ATOM 3187 C CA . ARG A 1 408 ? -22.422 16.719 22.328 1 97.69 408 ARG A CA 1
ATOM 3188 C C . ARG A 1 408 ? -21.562 15.711 21.562 1 97.69 408 ARG A C 1
ATOM 3190 O O . ARG A 1 408 ? -21.688 15.602 20.344 1 97.69 408 ARG A O 1
ATOM 3197 N N . TRP A 1 409 ? -20.688 15.047 22.266 1 98.44 409 TRP A N 1
ATOM 3198 C CA . TRP A 1 409 ? -19.891 13.992 21.641 1 98.44 409 TRP A CA 1
ATOM 3199 C C . TRP A 1 409 ? -20.797 12.922 21.031 1 98.44 409 TRP A C 1
ATOM 3201 O O . TRP A 1 409 ? -20.516 12.438 19.922 1 98.44 409 TRP A O 1
ATOM 3211 N N . ALA A 1 410 ? -21.828 12.57 21.703 1 98.56 410 ALA A N 1
ATOM 3212 C CA . ALA A 1 410 ? -22.766 11.562 21.219 1 98.56 410 ALA A CA 1
ATOM 3213 C C . ALA A 1 410 ? -23.406 11.992 19.891 1 98.56 410 ALA A C 1
ATOM 3215 O O . ALA A 1 410 ? -23.656 11.156 19.031 1 98.56 410 ALA A O 1
ATOM 3216 N N . TYR A 1 411 ? -23.672 13.297 19.766 1 98 411 TYR A N 1
ATOM 3217 C CA . TYR A 1 411 ? -24.172 13.797 18.5 1 98 411 TYR A CA 1
ATOM 3218 C C . TYR A 1 411 ? -23.172 13.562 17.375 1 98 411 TYR A C 1
ATOM 3220 O O . TYR A 1 411 ? -23.531 13.133 16.281 1 98 411 TYR A O 1
ATOM 3228 N N . LEU A 1 412 ? -21.891 13.859 17.656 1 98.38 412 LEU A N 1
ATOM 3229 C CA . LEU A 1 412 ? -20.859 13.641 16.656 1 98.38 412 LEU A CA 1
ATOM 3230 C C . LEU A 1 412 ? -20.719 12.156 16.328 1 98.38 412 LEU A C 1
ATOM 3232 O O . LEU A 1 412 ? -20.625 11.789 15.156 1 98.38 412 LEU A O 1
ATOM 3236 N N . ALA A 1 413 ? -20.766 11.328 17.328 1 98.5 413 ALA A N 1
ATOM 3237 C CA . ALA A 1 413 ? -20.672 9.883 17.141 1 98.5 413 ALA A CA 1
ATOM 3238 C C . ALA A 1 413 ? -21.844 9.375 16.281 1 98.5 413 ALA A C 1
ATOM 3240 O O . ALA A 1 413 ? -21.656 8.539 15.398 1 98.5 413 ALA A O 1
ATOM 3241 N N . ALA A 1 414 ? -23.016 9.922 16.594 1 97.75 414 ALA A N 1
ATOM 3242 C CA . ALA A 1 414 ? -24.188 9.555 15.789 1 97.75 414 ALA A CA 1
ATOM 3243 C C . ALA A 1 414 ? -24 9.969 14.328 1 97.75 414 ALA A C 1
ATOM 3245 O O . ALA A 1 414 ? -24.375 9.234 13.422 1 97.75 414 ALA A O 1
ATOM 3246 N N . GLY A 1 415 ? -23.453 11.141 14.117 1 96.38 415 GLY A N 1
ATOM 3247 C CA . GLY A 1 415 ? -23.141 11.586 12.766 1 96.38 415 GLY A CA 1
ATOM 3248 C C . GLY A 1 415 ? -22.156 10.688 12.047 1 96.38 415 GLY A C 1
ATOM 3249 O O . GLY A 1 415 ? -22.328 10.398 10.859 1 96.38 415 GLY A O 1
ATOM 3250 N N . PHE A 1 416 ? -21.141 10.211 12.805 1 96.62 416 PHE A N 1
ATOM 3251 C CA . PHE A 1 416 ? -20.156 9.273 12.281 1 96.62 416 PHE A CA 1
ATOM 3252 C C . PHE A 1 416 ? -20.828 7.977 11.844 1 96.62 416 PHE A C 1
ATOM 3254 O O . PHE A 1 416 ? -20.562 7.473 10.75 1 96.62 416 PHE A O 1
ATOM 3261 N N . LEU A 1 417 ? -21.703 7.492 12.648 1 96.19 417 LEU A N 1
ATOM 3262 C CA . LEU A 1 417 ? -22.359 6.215 12.398 1 96.19 417 LEU A CA 1
ATOM 3263 C C . LEU A 1 417 ? -23.359 6.328 11.25 1 96.19 417 LEU A C 1
ATOM 3265 O O . LEU A 1 417 ? -23.547 5.375 10.492 1 96.19 417 LEU A O 1
ATOM 3269 N N . ALA A 1 418 ? -23.922 7.477 11.07 1 91.94 418 ALA A N 1
ATOM 3270 C CA . ALA A 1 418 ? -24.922 7.68 10.023 1 91.94 418 ALA A CA 1
ATOM 3271 C C . ALA A 1 418 ? -24.266 7.844 8.656 1 91.94 418 ALA A C 1
ATOM 3273 O O . ALA A 1 418 ? -24.781 7.375 7.641 1 91.94 418 ALA A O 1
ATOM 3274 N N . GLY A 1 419 ? -23.062 8.5 8.617 1 85.06 419 GLY A N 1
ATOM 3275 C CA . GLY A 1 419 ? -22.406 8.789 7.359 1 85.06 419 GLY A CA 1
ATOM 3276 C C . GLY A 1 419 ? -23.141 9.805 6.516 1 85.06 419 GLY A C 1
ATOM 3277 O O . GLY A 1 419 ? -24.156 10.359 6.945 1 85.06 419 GLY A O 1
ATOM 3278 N N . ARG A 1 420 ? -22.516 10.18 5.254 1 66.44 420 ARG A N 1
ATOM 3279 C CA . ARG A 1 420 ? -23.016 11.25 4.387 1 66.44 420 ARG A CA 1
ATOM 3280 C C . ARG A 1 420 ? -24.344 10.859 3.736 1 66.44 420 ARG A C 1
ATOM 3282 O O . ARG A 1 420 ? -25.078 11.719 3.266 1 66.44 420 ARG A O 1
ATOM 3289 N N . GLY A 1 421 ? -25.141 9.75 4.363 1 56.12 421 GLY A N 1
ATOM 3290 C CA . GLY A 1 421 ? -26.391 9.32 3.764 1 56.12 421 GLY A CA 1
ATOM 3291 C C . GLY A 1 421 ? -26.391 9.43 2.25 1 56.12 421 GLY A C 1
ATOM 3292 O O . GLY A 1 421 ? -25.375 9.789 1.646 1 56.12 421 GLY A O 1
ATOM 3293 N N . PRO A 1 422 ? -27.328 8.828 1.502 1 47.59 422 PRO A N 1
ATOM 3294 C CA . PRO A 1 422 ? -27.453 8.867 0.043 1 47.59 422 PRO A CA 1
ATOM 3295 C C . PRO A 1 422 ? -27.156 10.25 -0.536 1 47.59 422 PRO A C 1
ATOM 3297 O O . PRO A 1 422 ? -27.234 10.445 -1.752 1 47.59 422 PRO A O 1
ATOM 3300 N N . TRP A 1 423 ? -27.234 11.07 0.213 1 41.34 423 TRP A N 1
ATOM 3301 C CA . TRP A 1 423 ? -27.297 12.414 -0.356 1 41.34 423 TRP A CA 1
ATOM 3302 C C . TRP A 1 423 ? -26.109 12.672 -1.27 1 41.34 423 TRP A C 1
ATOM 3304 O O . TRP A 1 423 ? -25.109 11.945 -1.229 1 41.34 423 TRP A O 1
ATOM 3314 N N . ARG A 1 424 ? -25.75 14.078 -1.589 1 48.47 424 ARG A N 1
ATOM 3315 C CA . ARG A 1 424 ? -25.344 14.961 -2.676 1 48.47 424 ARG A CA 1
ATOM 3316 C C . ARG A 1 424 ? -23.859 14.797 -2.994 1 48.47 424 ARG A C 1
ATOM 3318 O O . ARG A 1 424 ? -23.406 15.148 -4.086 1 48.47 424 ARG A O 1
ATOM 3325 N N . GLY A 1 425 ? -22.969 14.797 -1.971 1 49.12 425 GLY A N 1
ATOM 3326 C CA . GLY A 1 425 ? -21.656 15.016 -2.564 1 49.12 425 GLY A CA 1
ATOM 3327 C C . GLY A 1 425 ? -20.906 13.727 -2.832 1 49.12 425 GLY A C 1
ATOM 3328 O O . GLY A 1 425 ? -21.281 12.664 -2.32 1 49.12 425 GLY A O 1
ATOM 3329 N N . GLU A 1 426 ? -20.438 13.539 -3.949 1 57.69 426 GLU A N 1
ATOM 3330 C CA . GLU A 1 426 ? -19.594 12.469 -4.469 1 57.69 426 GLU A CA 1
ATOM 3331 C C . GLU A 1 426 ? -18.562 12.039 -3.434 1 57.69 426 GLU A C 1
ATOM 3333 O O . GLU A 1 426 ? -17.875 12.883 -2.844 1 57.69 426 GLU A O 1
ATOM 3338 N N . PHE A 1 427 ? -19.031 10.836 -2.773 1 61.66 427 PHE A N 1
ATOM 3339 C CA . PHE A 1 427 ? -17.938 10.273 -2.002 1 61.66 427 PHE A CA 1
ATOM 3340 C C . PHE A 1 427 ? -16.625 10.352 -2.787 1 61.66 427 PHE A C 1
ATOM 3342 O O . PHE A 1 427 ? -16.562 9.93 -3.945 1 61.66 427 PHE A O 1
ATOM 3349 N N . PRO A 1 428 ? -15.711 10.992 -2.043 1 64.38 428 PRO A N 1
ATOM 3350 C CA . PRO A 1 428 ? -14.469 11.188 -2.795 1 64.38 428 PRO A CA 1
ATOM 3351 C C . PRO A 1 428 ? -13.852 9.867 -3.26 1 64.38 428 PRO A C 1
ATOM 3353 O O . PRO A 1 428 ? -12.992 9.867 -4.148 1 64.38 428 PRO A O 1
ATOM 3356 N N . TRP A 1 429 ? -14.453 8.797 -2.777 1 72.75 429 TRP A N 1
ATOM 3357 C CA . TRP A 1 429 ? -13.797 7.539 -3.121 1 72.75 429 TRP A CA 1
ATOM 3358 C C . TRP A 1 429 ? -14.664 6.715 -4.07 1 72.75 429 TRP A C 1
ATOM 3360 O O . TRP A 1 429 ? -14.336 5.566 -4.379 1 72.75 429 TRP A O 1
ATOM 3370 N N . VAL A 1 430 ? -15.797 7.262 -4.434 1 77.69 430 VAL A N 1
ATOM 3371 C CA . VAL A 1 430 ? -16.609 6.629 -5.473 1 77.69 430 VAL A CA 1
ATOM 3372 C C . VAL A 1 430 ? -16.297 7.258 -6.828 1 77.69 430 VAL A C 1
ATOM 3374 O O . VAL A 1 430 ? -16.188 8.477 -6.945 1 77.69 430 VAL A O 1
ATOM 3377 N N . SER A 1 431 ? -16.156 6.395 -7.691 1 80.31 431 SER A N 1
ATOM 3378 C CA . SER A 1 431 ? -15.859 6.871 -9.039 1 80.31 431 SER A CA 1
ATOM 3379 C C . SER A 1 431 ? -16.969 7.766 -9.57 1 80.31 431 SER A C 1
ATOM 3381 O O . SER A 1 431 ? -18.156 7.484 -9.359 1 80.31 431 SER A O 1
ATOM 3383 N N . PRO A 1 432 ? -16.609 8.812 -10.258 1 75.62 432 PRO A N 1
ATOM 3384 C CA . PRO A 1 432 ? -17.625 9.703 -10.828 1 75.62 432 PRO A CA 1
ATOM 3385 C C . PRO A 1 432 ? -18.484 9.016 -11.898 1 75.62 432 PRO A C 1
ATOM 3387 O O . PRO A 1 432 ? -19.609 9.453 -12.172 1 75.62 432 PRO A O 1
ATOM 3390 N N . ASP A 1 433 ? -17.969 7.938 -12.398 1 80.88 433 ASP A N 1
ATOM 3391 C CA . ASP A 1 433 ? -18.656 7.238 -13.477 1 80.88 433 ASP A CA 1
ATOM 3392 C C . ASP A 1 433 ? -19.625 6.195 -12.922 1 80.88 433 ASP A C 1
ATOM 3394 O O . ASP A 1 433 ? -20.375 5.57 -13.68 1 80.88 433 ASP A O 1
ATOM 3398 N N . ALA A 1 434 ? -19.688 6.09 -11.625 1 86.25 434 ALA A N 1
ATOM 3399 C CA . ALA A 1 434 ? -20.594 5.121 -11.023 1 86.25 434 ALA A CA 1
ATOM 3400 C C . ALA A 1 434 ? -22.047 5.57 -11.18 1 86.25 434 ALA A C 1
ATOM 3402 O O . ALA A 1 434 ? -22.344 6.77 -11.125 1 86.25 434 ALA A O 1
ATOM 3403 N N . ASP A 1 435 ? -22.938 4.711 -11.406 1 87.25 435 ASP A N 1
ATOM 3404 C CA . ASP A 1 435 ? -24.344 5.043 -11.602 1 87.25 435 ASP A CA 1
ATOM 3405 C C . ASP A 1 435 ? -25.031 5.359 -10.266 1 87.25 435 ASP A C 1
ATOM 3407 O O . ASP A 1 435 ? -24.391 5.27 -9.211 1 87.25 435 ASP A O 1
ATOM 3411 N N . GLU A 1 436 ? -26.266 5.727 -10.289 1 85.25 436 GLU A N 1
ATOM 3412 C CA . GLU A 1 436 ? -27 6.184 -9.125 1 85.25 436 GLU A CA 1
ATOM 3413 C C . GLU A 1 436 ? -27.203 5.047 -8.117 1 85.25 436 GLU A C 1
ATOM 3415 O O . GLU A 1 436 ? -27.188 5.27 -6.91 1 85.25 436 GLU A O 1
ATOM 3420 N N . PHE A 1 437 ? -27.375 3.883 -8.617 1 89.44 437 PHE A N 1
ATOM 3421 C CA . PHE A 1 437 ? -27.609 2.744 -7.73 1 89.44 437 PHE A CA 1
ATOM 3422 C C . PHE A 1 437 ? -26.344 2.424 -6.938 1 89.44 437 PHE A C 1
ATOM 3424 O O . PHE A 1 437 ? -26.406 2.082 -5.758 1 89.44 437 PHE A O 1
ATOM 3431 N N . ALA A 1 438 ? -25.25 2.506 -7.59 1 89.25 438 ALA A N 1
ATOM 3432 C CA . ALA A 1 438 ? -23.969 2.281 -6.926 1 89.25 438 ALA A CA 1
ATOM 3433 C C . ALA A 1 438 ? -23.766 3.271 -5.785 1 89.25 438 ALA A C 1
ATOM 3435 O O . ALA A 1 438 ? -23.375 2.883 -4.68 1 89.25 438 ALA A O 1
ATOM 3436 N N . HIS A 1 439 ? -24.078 4.508 -6.02 1 86.12 439 HIS A N 1
ATOM 3437 C CA . HIS A 1 439 ? -23.969 5.527 -4.984 1 86.12 439 HIS A CA 1
ATOM 3438 C C . HIS A 1 439 ? -24.875 5.227 -3.803 1 86.12 439 HIS A C 1
ATOM 3440 O O . HIS A 1 439 ? -24.469 5.34 -2.646 1 86.12 439 HIS A O 1
ATOM 3446 N N . ALA A 1 440 ? -26.047 4.871 -4.133 1 86.88 440 ALA A N 1
ATOM 3447 C CA . ALA A 1 440 ? -27.016 4.57 -3.092 1 86.88 440 ALA A CA 1
ATOM 3448 C C . ALA A 1 440 ? -26.594 3.35 -2.279 1 86.88 440 ALA A C 1
ATOM 3450 O O . ALA A 1 440 ? -26.797 3.307 -1.062 1 86.88 440 ALA A O 1
ATOM 3451 N N . THR A 1 441 ? -26.016 2.381 -2.945 1 90.62 441 THR A N 1
ATOM 3452 C CA . THR A 1 441 ? -25.594 1.154 -2.279 1 90.62 441 THR A CA 1
ATOM 3453 C C . THR A 1 441 ? -24.438 1.433 -1.312 1 90.62 441 THR A C 1
ATOM 3455 O O . THR A 1 441 ? -24.438 0.94 -0.182 1 90.62 441 THR A O 1
ATOM 3458 N N . VAL A 1 442 ? -23.516 2.205 -1.746 1 90 442 VAL A N 1
ATOM 3459 C CA . VAL A 1 442 ? -22.391 2.555 -0.895 1 90 442 VAL A CA 1
ATOM 3460 C C . VAL A 1 442 ? -22.875 3.377 0.297 1 90 442 VAL A C 1
ATOM 3462 O O . VAL A 1 442 ? -22.438 3.16 1.429 1 90 442 VAL A O 1
ATOM 3465 N N . ALA A 1 443 ? -23.781 4.281 0.042 1 86.75 443 ALA A N 1
ATOM 3466 C CA . ALA A 1 443 ? -24.359 5.082 1.119 1 86.75 443 ALA A CA 1
ATOM 3467 C C . ALA A 1 443 ? -25.078 4.203 2.135 1 86.75 443 ALA A C 1
ATOM 3469 O O . ALA A 1 443 ? -25.047 4.48 3.336 1 86.75 443 ALA A O 1
ATOM 3470 N N . TYR A 1 444 ? -25.688 3.191 1.583 1 87.81 444 TYR A N 1
ATOM 3471 C CA . TYR A 1 444 ? -26.391 2.246 2.436 1 87.81 444 TYR A CA 1
ATOM 3472 C C . TYR A 1 444 ? -25.422 1.414 3.26 1 87.81 444 TYR A C 1
ATOM 3474 O O . TYR A 1 444 ? -25.703 1.071 4.41 1 87.81 444 TYR A O 1
ATOM 3482 N N . GLY A 1 445 ? -24.297 1.069 2.688 1 90 445 GLY A N 1
ATOM 3483 C CA . GLY A 1 445 ? -23.328 0.191 3.332 1 90 445 GLY A CA 1
ATOM 3484 C C . GLY A 1 445 ? -22.422 0.917 4.297 1 90 445 GLY A C 1
ATOM 3485 O O . GLY A 1 445 ? -21.828 0.301 5.191 1 90 445 GLY A O 1
ATOM 3486 N N . TYR A 1 446 ? -22.281 2.188 4.207 1 90.12 446 TYR A N 1
ATOM 3487 C CA . TYR A 1 446 ? -21.344 2.959 5.004 1 90.12 446 TYR A CA 1
ATOM 3488 C C . TYR A 1 446 ? -21.625 2.799 6.492 1 90.12 446 TYR A C 1
ATOM 3490 O O . TYR A 1 446 ? -20.719 2.496 7.277 1 90.12 446 TYR A O 1
ATOM 3498 N N . PRO A 1 447 ? -22.938 2.984 6.957 1 91.5 447 PRO A N 1
ATOM 3499 C CA . PRO A 1 447 ? -23.203 2.83 8.391 1 91.5 447 PRO A CA 1
ATOM 3500 C C . PRO A 1 447 ? -22.844 1.444 8.914 1 91.5 447 PRO A C 1
ATOM 3502 O O . PRO A 1 447 ? -22.438 1.307 10.078 1 91.5 447 PRO A O 1
ATOM 3505 N N . MET A 1 448 ? -22.984 0.511 8.055 1 91.81 448 MET A N 1
ATOM 3506 C CA . MET A 1 448 ? -22.609 -0.844 8.453 1 91.81 448 MET A CA 1
ATOM 3507 C C . MET A 1 448 ? -21.109 -0.956 8.664 1 91.81 448 MET A C 1
ATOM 3509 O O . MET A 1 448 ? -20.656 -1.628 9.594 1 91.81 448 MET A O 1
ATOM 3513 N N . ALA A 1 449 ? -20.391 -0.332 7.766 1 93.94 449 ALA A N 1
ATOM 3514 C CA . ALA A 1 449 ? -18.938 -0.308 7.918 1 93.94 449 ALA A CA 1
ATOM 3515 C C . ALA A 1 449 ? -18.531 0.42 9.195 1 93.94 449 ALA A C 1
ATOM 3517 O O . ALA A 1 449 ? -17.625 -0.016 9.906 1 93.94 449 ALA A O 1
ATOM 3518 N N . ALA A 1 450 ? -19.203 1.489 9.5 1 95.69 450 ALA A N 1
ATOM 3519 C CA . ALA A 1 450 ? -18.922 2.23 10.727 1 95.69 450 ALA A CA 1
ATOM 3520 C C . ALA A 1 450 ? -19.219 1.378 11.961 1 95.69 450 ALA A C 1
ATOM 3522 O O . ALA A 1 450 ? -18.469 1.409 12.938 1 95.69 450 ALA A O 1
ATOM 3523 N N . ARG A 1 451 ? -20.266 0.635 11.898 1 95.25 451 ARG A N 1
ATOM 3524 C CA . ARG A 1 451 ? -20.625 -0.292 12.969 1 95.25 451 ARG A CA 1
ATOM 3525 C C . ARG A 1 451 ? -19.5 -1.305 13.211 1 95.25 451 ARG A C 1
ATOM 3527 O O . ARG A 1 451 ? -19.203 -1.654 14.352 1 95.25 451 ARG A O 1
ATOM 3534 N N . GLU A 1 452 ? -18.938 -1.732 12.109 1 95.19 452 GLU A N 1
ATOM 3535 C CA . GLU A 1 452 ? -17.859 -2.717 12.227 1 95.19 452 GLU A CA 1
ATOM 3536 C C . GLU A 1 452 ? -16.656 -2.131 12.945 1 95.19 452 GLU A C 1
ATOM 3538 O O . GLU A 1 452 ? -15.969 -2.832 13.703 1 95.19 452 GLU A O 1
ATOM 3543 N N . VAL A 1 453 ? -16.359 -0.899 12.703 1 97.06 453 VAL A N 1
ATOM 3544 C CA . VAL A 1 453 ? -15.266 -0.228 13.398 1 97.06 453 VAL A CA 1
ATOM 3545 C C . VAL A 1 453 ? -15.531 -0.245 14.906 1 97.06 453 VAL A C 1
ATOM 3547 O O . VAL A 1 453 ? -14.648 -0.604 15.688 1 97.06 453 VAL A O 1
ATOM 3550 N N . VAL A 1 454 ? -16.734 0.07 15.273 1 97.62 454 VAL A N 1
ATOM 3551 C CA . VAL A 1 454 ? -17.109 0.14 16.688 1 97.62 454 VAL A CA 1
ATOM 3552 C C . VAL A 1 454 ? -17.078 -1.258 17.297 1 97.62 454 VAL A C 1
ATOM 3554 O O . VAL A 1 454 ? -16.562 -1.446 18.406 1 97.62 454 VAL A O 1
ATOM 3557 N N . SER A 1 455 ? -17.609 -2.182 16.562 1 95.56 455 SER A N 1
ATOM 3558 C CA . SER A 1 455 ? -17.641 -3.559 17.047 1 95.56 455 SER A CA 1
ATOM 3559 C C . SER A 1 455 ? -16.234 -4.102 17.281 1 95.56 455 SER A C 1
ATOM 3561 O O . SER A 1 455 ? -15.984 -4.762 18.297 1 95.56 455 SER A O 1
ATOM 3563 N N . LEU A 1 456 ? -15.375 -3.85 16.375 1 95.88 456 LEU A N 1
ATOM 3564 C CA . LEU A 1 456 ? -13.992 -4.27 16.516 1 95.88 456 LEU A CA 1
ATOM 3565 C C . LEU A 1 456 ? -13.344 -3.604 17.734 1 95.88 456 LEU A C 1
ATOM 3567 O O . LEU A 1 456 ? -12.711 -4.273 18.547 1 95.88 456 LEU A O 1
ATOM 3571 N N . ALA A 1 457 ? -13.547 -2.309 17.828 1 96.38 457 ALA A N 1
ATOM 3572 C CA . ALA A 1 457 ? -12.961 -1.53 18.922 1 96.38 457 ALA A CA 1
ATOM 3573 C C . ALA A 1 457 ? -13.484 -2.006 20.281 1 96.38 457 ALA A C 1
ATOM 3575 O O . ALA A 1 457 ? -12.727 -2.059 21.25 1 96.38 457 ALA A O 1
ATOM 3576 N N . ALA A 1 458 ? -14.68 -2.367 20.328 1 95.69 458 ALA A N 1
ATOM 3577 C CA . ALA A 1 458 ? -15.344 -2.727 21.578 1 95.69 458 ALA A CA 1
ATOM 3578 C C . ALA A 1 458 ? -14.859 -4.082 22.094 1 95.69 458 ALA A C 1
ATOM 3580 O O . ALA A 1 458 ? -15.109 -4.445 23.234 1 95.69 458 ALA A O 1
ATOM 3581 N N . GLN A 1 459 ? -14.172 -4.809 21.281 1 93.69 459 GLN A N 1
ATOM 3582 C CA . GLN A 1 459 ? -13.664 -6.117 21.688 1 93.69 459 GLN A CA 1
ATOM 3583 C C . GLN A 1 459 ? -12.406 -5.984 22.531 1 93.69 459 GLN A C 1
ATOM 3585 O O . GLN A 1 459 ? -11.992 -6.941 23.188 1 93.69 459 GLN A O 1
ATOM 3590 N N . LEU A 1 460 ? -11.836 -4.863 22.5 1 92.44 460 LEU A N 1
ATOM 3591 C CA . LEU A 1 460 ? -10.57 -4.648 23.203 1 92.44 460 LEU A CA 1
ATOM 3592 C C . LEU A 1 460 ? -10.805 -4.375 24.688 1 92.44 460 LEU A C 1
ATOM 3594 O O . LEU A 1 460 ? -11.742 -3.658 25.047 1 92.44 460 LEU A O 1
ATOM 3598 N N . GLU A 1 461 ? -9.906 -4.953 25.422 1 87.81 461 GLU A N 1
ATOM 3599 C CA . GLU A 1 461 ? -9.852 -4.562 26.828 1 87.81 461 GLU A CA 1
ATOM 3600 C C . GLU A 1 461 ? -9.016 -3.299 27.016 1 87.81 461 GLU A C 1
ATOM 3602 O O . GLU A 1 461 ? -8.32 -2.867 26.094 1 87.81 461 GLU A O 1
ATOM 3607 N N . GLU A 1 462 ? -9.086 -2.676 28.156 1 79.06 462 GLU A N 1
ATOM 3608 C CA . GLU A 1 462 ? -8.477 -1.381 28.422 1 79.06 462 GLU A CA 1
ATOM 3609 C C . GLU A 1 462 ? -6.961 -1.438 28.234 1 79.06 462 GLU A C 1
ATOM 3611 O O . GLU A 1 462 ? -6.34 -0.445 27.844 1 79.06 462 GLU A O 1
ATOM 3616 N N . ASP A 1 463 ? -6.375 -2.525 28.391 1 83.19 463 ASP A N 1
ATOM 3617 C CA . ASP A 1 463 ? -4.922 -2.617 28.344 1 83.19 463 ASP A CA 1
ATOM 3618 C C . ASP A 1 463 ? -4.465 -3.424 27.125 1 83.19 463 ASP A C 1
ATOM 3620 O O . ASP A 1 463 ? -3.408 -4.055 27.156 1 83.19 463 ASP A O 1
ATOM 3624 N N . GLN A 1 464 ? -5.312 -3.277 26.109 1 87.75 464 GLN A N 1
ATOM 3625 C CA . GLN A 1 464 ? -4.984 -4.051 24.922 1 87.75 464 GLN A CA 1
ATOM 3626 C C . GLN A 1 464 ? -5.078 -3.193 23.672 1 87.75 464 GLN A C 1
ATOM 3628 O O . GLN A 1 464 ? -5.73 -2.146 23.672 1 87.75 464 GLN A O 1
ATOM 3633 N N . LYS A 1 465 ? -4.422 -3.625 22.609 1 88.5 465 LYS A N 1
ATOM 3634 C CA . LYS A 1 465 ? -4.57 -3.029 21.281 1 88.5 465 LYS A CA 1
ATOM 3635 C C . LYS A 1 465 ? -4.488 -4.09 20.188 1 88.5 465 LYS A C 1
ATOM 3637 O O . LYS A 1 465 ? -4.012 -5.203 20.422 1 88.5 465 LYS A O 1
ATOM 3642 N N . PHE A 1 466 ? -4.965 -3.768 19.016 1 88.44 466 PHE A N 1
ATOM 3643 C CA . PHE A 1 466 ? -4.836 -4.645 17.859 1 88.44 466 PHE A CA 1
ATOM 3644 C C . PHE A 1 466 ? -3.625 -4.262 17.016 1 88.44 466 PHE A C 1
ATOM 3646 O O . PHE A 1 466 ? -3.252 -3.09 16.953 1 88.44 466 PHE A O 1
ATOM 3653 N N . TYR A 1 467 ? -3.096 -5.277 16.344 1 82.56 467 TYR A N 1
ATOM 3654 C CA . TYR A 1 467 ? -2.137 -5.008 15.273 1 82.56 467 TYR A CA 1
ATOM 3655 C C . TYR A 1 467 ? -2.797 -4.262 14.117 1 82.56 467 TYR A C 1
ATOM 3657 O O . TYR A 1 467 ? -3.996 -4.418 13.875 1 82.56 467 TYR A O 1
ATOM 3665 N N . GLY A 1 468 ? -2.023 -3.457 13.422 1 83.25 468 GLY A N 1
ATOM 3666 C CA . GLY A 1 468 ? -2.545 -2.74 12.273 1 83.25 468 GLY A CA 1
ATOM 3667 C C . GLY A 1 468 ? -3.166 -3.656 11.234 1 83.25 468 GLY A C 1
ATOM 3668 O O . GLY A 1 468 ? -4.215 -3.34 10.672 1 83.25 468 GLY A O 1
ATOM 3669 N N . CYS A 1 469 ? -2.568 -4.812 10.977 1 84.62 469 CYS A N 1
ATOM 3670 C CA . CYS A 1 469 ? -3.078 -5.734 9.969 1 84.62 469 CYS A CA 1
ATOM 3671 C C . CYS A 1 469 ? -4.422 -6.316 10.391 1 84.62 469 CYS A C 1
ATOM 3673 O O . CYS A 1 469 ? -5.266 -6.617 9.547 1 84.62 469 CYS A O 1
ATOM 3675 N N . CYS A 1 470 ? -4.586 -6.48 11.727 1 90.19 470 CYS A N 1
ATOM 3676 C CA . CYS A 1 470 ? -5.867 -6.973 12.227 1 90.19 470 CYS A CA 1
ATOM 3677 C C . CYS A 1 470 ? -6.988 -5.984 11.922 1 90.19 470 CYS A C 1
ATOM 3679 O O . CYS A 1 470 ? -8.062 -6.375 11.461 1 90.19 470 CYS A O 1
ATOM 3681 N N . VAL A 1 471 ? -6.668 -4.762 12.141 1 92.19 471 VAL A N 1
ATOM 3682 C CA . VAL A 1 471 ? -7.664 -3.719 11.922 1 92.19 471 VAL A CA 1
ATOM 3683 C C . VAL A 1 471 ? -7.996 -3.613 10.438 1 92.19 471 VAL A C 1
ATOM 3685 O O . VAL A 1 471 ? -9.164 -3.697 10.047 1 92.19 471 VAL A O 1
ATOM 3688 N N . ASP A 1 472 ? -7.016 -3.535 9.641 1 90 472 ASP A N 1
ATOM 3689 C CA . ASP A 1 472 ? -7.184 -3.334 8.203 1 90 472 ASP A CA 1
ATOM 3690 C C . ASP A 1 472 ? -7.934 -4.504 7.57 1 90 472 ASP A C 1
ATOM 3692 O O . ASP A 1 472 ? -8.875 -4.305 6.805 1 90 472 ASP A O 1
ATOM 3696 N N . ASN A 1 473 ? -7.578 -5.66 7.93 1 91.25 473 ASN A N 1
ATOM 3697 C CA . ASN A 1 473 ? -8.156 -6.84 7.293 1 91.25 473 ASN A CA 1
ATOM 3698 C C . ASN A 1 473 ? -9.586 -7.078 7.754 1 91.25 473 ASN A C 1
ATOM 3700 O O . ASN A 1 473 ? -10.422 -7.555 6.984 1 91.25 473 ASN A O 1
ATOM 3704 N N . THR A 1 474 ? -9.844 -6.809 8.984 1 93.56 474 THR A N 1
ATOM 3705 C CA . THR A 1 474 ? -11.211 -6.953 9.469 1 93.56 474 THR A CA 1
ATOM 3706 C C . THR A 1 474 ? -12.148 -5.996 8.734 1 93.56 474 THR A C 1
ATOM 3708 O O . THR A 1 474 ? -13.234 -6.387 8.312 1 93.56 474 THR A O 1
ATOM 3711 N N . LEU A 1 475 ? -11.711 -4.82 8.594 1 95.31 475 LEU A N 1
ATOM 3712 C CA . LEU A 1 475 ? -12.555 -3.834 7.93 1 95.31 475 LEU A CA 1
ATOM 3713 C C . LEU A 1 475 ? -12.656 -4.125 6.438 1 95.31 475 LEU A C 1
ATOM 3715 O O . LEU A 1 475 ? -13.727 -3.99 5.844 1 95.31 475 LEU A O 1
ATOM 3719 N N . ALA A 1 476 ? -11.594 -4.516 5.883 1 93.5 476 ALA A N 1
ATOM 3720 C CA . ALA A 1 476 ? -11.609 -4.875 4.465 1 93.5 476 ALA A CA 1
ATOM 3721 C C . ALA A 1 476 ? -12.586 -6.02 4.199 1 93.5 476 ALA A C 1
ATOM 3723 O O . ALA A 1 476 ? -13.273 -6.027 3.18 1 93.5 476 ALA A O 1
ATOM 3724 N N . TRP A 1 477 ? -12.633 -6.965 5.059 1 94.19 477 TRP A N 1
ATOM 3725 C CA . TRP A 1 477 ? -13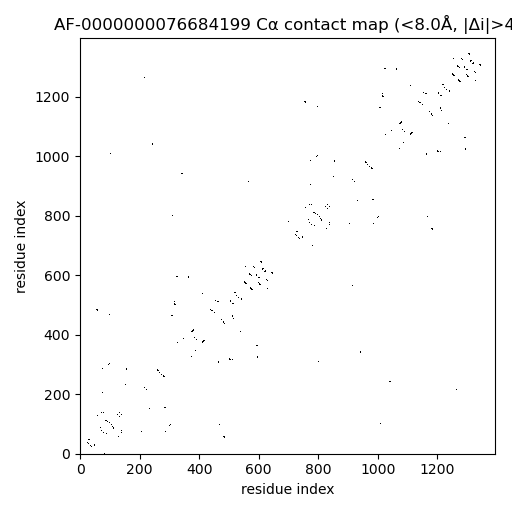.508 -8.125 4.934 1 94.19 477 TRP A CA 1
ATOM 3726 C C . TRP A 1 477 ? -14.953 -7.688 4.723 1 94.19 477 TRP A C 1
ATOM 3728 O O . TRP A 1 477 ? -15.695 -8.312 3.959 1 94.19 477 TRP A O 1
ATOM 3738 N N . HIS A 1 478 ? -15.289 -6.551 5.289 1 93 478 HIS A N 1
ATOM 3739 C CA . HIS A 1 478 ? -16.688 -6.133 5.281 1 93 478 HIS A CA 1
ATOM 3740 C C . HIS A 1 478 ? -16.938 -5.035 4.25 1 93 478 HIS A C 1
ATOM 3742 O O . HIS A 1 478 ? -18.078 -4.727 3.928 1 93 478 HIS A O 1
ATOM 3748 N N . THR A 1 479 ? -15.867 -4.477 3.668 1 94.44 479 THR A N 1
ATOM 3749 C CA . THR A 1 479 ? -16.078 -3.32 2.809 1 94.44 479 THR A CA 1
ATOM 3750 C C . THR A 1 479 ? -15.617 -3.611 1.384 1 94.44 479 THR A C 1
ATOM 3752 O O . THR A 1 479 ? -16.047 -2.939 0.438 1 94.44 479 THR A O 1
ATOM 3755 N N . GLU A 1 480 ? -14.781 -4.484 1.219 1 93.62 480 GLU A N 1
ATOM 3756 C CA . GLU A 1 480 ? -14.133 -4.691 -0.072 1 93.62 480 GLU A CA 1
ATOM 3757 C C . GLU A 1 480 ? -15.156 -4.973 -1.167 1 93.62 480 GLU A C 1
ATOM 3759 O O . GLU A 1 480 ? -15.164 -4.305 -2.205 1 93.62 480 GLU A O 1
ATOM 3764 N N . ASN A 1 481 ? -16.047 -5.949 -1.008 1 94.75 481 ASN A N 1
ATOM 3765 C CA . ASN A 1 481 ? -17.031 -6.281 -2.025 1 94.75 481 ASN A CA 1
ATOM 3766 C C . ASN A 1 481 ? -17.984 -5.117 -2.281 1 94.75 481 ASN A C 1
ATOM 3768 O O . ASN A 1 481 ? -18.359 -4.852 -3.428 1 94.75 481 ASN A O 1
ATOM 3772 N N . LEU A 1 482 ? -18.359 -4.492 -1.232 1 94.81 482 LEU A N 1
ATOM 3773 C CA . LEU A 1 482 ? -19.219 -3.322 -1.354 1 94.81 482 LEU A CA 1
ATOM 3774 C C . LEU A 1 482 ? -18.609 -2.285 -2.285 1 94.81 482 LEU A C 1
ATOM 3776 O O . LEU A 1 482 ? -19.266 -1.796 -3.203 1 94.81 482 LEU A O 1
ATOM 3780 N N . CYS A 1 483 ? -17.328 -2.08 -2.062 1 94.12 483 CYS A N 1
ATOM 3781 C CA . CYS A 1 483 ? -16.656 -1.043 -2.83 1 94.12 483 CYS A CA 1
ATOM 3782 C C . CYS A 1 483 ? -16.328 -1.527 -4.238 1 94.12 483 CYS A C 1
ATOM 3784 O O . CYS A 1 483 ? -16.656 -0.856 -5.219 1 94.12 483 CYS A O 1
ATOM 3786 N N . LEU A 1 484 ? -15.789 -2.676 -4.414 1 92.19 484 LEU A N 1
ATOM 3787 C CA . LEU A 1 484 ? -15.352 -3.207 -5.699 1 92.19 484 LEU A CA 1
ATOM 3788 C C . LEU A 1 484 ? -16.531 -3.297 -6.676 1 92.19 484 LEU A C 1
ATOM 3790 O O . LEU A 1 484 ? -16.359 -3.039 -7.871 1 92.19 484 LEU A O 1
ATOM 3794 N N . ARG A 1 485 ? -17.688 -3.584 -6.199 1 92.56 485 ARG A N 1
ATOM 3795 C CA . ARG A 1 485 ? -18.844 -3.812 -7.066 1 92.56 485 ARG A CA 1
ATOM 3796 C C . ARG A 1 485 ? -19.531 -2.5 -7.41 1 92.56 485 ARG A C 1
ATOM 3798 O O . ARG A 1 485 ? -20.359 -2.453 -8.32 1 92.56 485 ARG A O 1
ATOM 3805 N N . ASN A 1 486 ? -19.188 -1.49 -6.738 1 91.88 486 ASN A N 1
ATOM 3806 C CA . ASN A 1 486 ? -19.906 -0.238 -6.922 1 91.88 486 ASN A CA 1
ATOM 3807 C C . ASN A 1 486 ? -18.969 0.91 -7.273 1 91.88 486 ASN A C 1
ATOM 3809 O O . ASN A 1 486 ? -19.297 2.076 -7.039 1 91.88 486 ASN A O 1
ATOM 3813 N N . GLY A 1 487 ? -17.812 0.578 -7.785 1 89.44 487 GLY A N 1
ATOM 3814 C CA . GLY A 1 487 ? -16.906 1.589 -8.289 1 89.44 487 GLY A CA 1
ATOM 3815 C C . GLY A 1 487 ? -16.328 2.469 -7.199 1 89.44 487 GLY A C 1
ATOM 3816 O O . GLY A 1 487 ? -16.125 3.67 -7.402 1 89.44 487 GLY A O 1
ATOM 3817 N N . ALA A 1 488 ? -16.172 1.935 -6.027 1 90.12 488 ALA A N 1
ATOM 3818 C CA . ALA A 1 488 ? -15.602 2.662 -4.898 1 90.12 488 ALA A CA 1
ATOM 3819 C C . ALA A 1 488 ? -14.25 2.068 -4.496 1 90.12 488 ALA A C 1
ATOM 3821 O O . ALA A 1 488 ? -13.977 0.898 -4.766 1 90.12 488 ALA A O 1
ATOM 3822 N N . ASP A 1 489 ? -13.453 2.865 -3.945 1 91.06 489 ASP A N 1
ATOM 3823 C CA . ASP A 1 489 ? -12.141 2.439 -3.453 1 91.06 489 ASP A CA 1
ATOM 3824 C C . ASP A 1 489 ? -12.227 2.006 -1.992 1 91.06 489 ASP A C 1
ATOM 3826 O O . ASP A 1 489 ? -12.406 2.836 -1.101 1 91.06 489 ASP A O 1
ATOM 3830 N N . ALA A 1 490 ? -11.953 0.781 -1.733 1 92.5 490 ALA A N 1
ATOM 3831 C CA . ALA A 1 490 ? -12.117 0.208 -0.4 1 92.5 490 ALA A CA 1
ATOM 3832 C C . ALA A 1 490 ? -11.086 0.767 0.572 1 92.5 490 ALA A C 1
ATOM 3834 O O . ALA A 1 490 ? -11.398 1.051 1.729 1 92.5 490 ALA A O 1
ATOM 3835 N N . ASP A 1 491 ? -9.859 0.934 0.155 1 90.19 491 ASP A N 1
ATOM 3836 C CA . ASP A 1 491 ? -8.805 1.451 1.021 1 90.19 491 ASP A CA 1
ATOM 3837 C C . ASP A 1 491 ? -9.117 2.875 1.477 1 90.19 491 ASP A C 1
ATOM 3839 O O . ASP A 1 491 ? -8.906 3.221 2.641 1 90.19 491 ASP A O 1
ATOM 3843 N N . SER A 1 492 ? -9.625 3.619 0.579 1 89.31 492 SER A N 1
ATOM 3844 C CA . SER A 1 492 ? -9.977 4.996 0.901 1 89.31 492 SER A CA 1
ATOM 3845 C C . SER A 1 492 ? -11.133 5.055 1.895 1 89.31 492 SER A C 1
ATOM 3847 O O . SER A 1 492 ? -11.133 5.883 2.809 1 89.31 492 SER A O 1
ATOM 3849 N N . MET A 1 493 ? -12.07 4.211 1.681 1 91.38 493 MET A N 1
ATOM 3850 C CA . MET A 1 493 ? -13.203 4.18 2.602 1 91.38 493 MET A CA 1
ATOM 3851 C C . MET A 1 493 ? -12.75 3.797 4.008 1 91.38 493 MET A C 1
ATOM 3853 O O . MET A 1 493 ? -13.156 4.43 4.984 1 91.38 493 MET A O 1
ATOM 3857 N N . VAL A 1 494 ? -11.945 2.789 4.082 1 93.69 494 VAL A N 1
ATOM 3858 C CA . VAL A 1 494 ? -11.453 2.33 5.375 1 93.69 494 VAL A CA 1
ATOM 3859 C C . VAL A 1 494 ? -10.633 3.436 6.039 1 93.69 494 VAL A C 1
ATOM 3861 O O . VAL A 1 494 ? -10.805 3.715 7.227 1 93.69 494 VAL A O 1
ATOM 3864 N N . SER A 1 495 ? -9.789 4.039 5.273 1 91.81 495 SER A N 1
ATOM 3865 C CA . SER A 1 495 ? -8.984 5.141 5.797 1 91.81 495 SER A CA 1
ATOM 3866 C C . SER A 1 495 ? -9.867 6.273 6.312 1 91.81 495 SER A C 1
ATOM 3868 O O . SER A 1 495 ? -9.586 6.855 7.363 1 91.81 495 SER A O 1
ATOM 3870 N N . TRP A 1 496 ? -10.867 6.551 5.566 1 89.94 496 TRP A N 1
ATOM 3871 C CA . TRP A 1 496 ? -11.836 7.582 5.941 1 89.94 496 TRP A CA 1
ATOM 3872 C C . TRP A 1 496 ? -12.508 7.238 7.266 1 89.94 496 TRP A C 1
ATOM 3874 O O . TRP A 1 496 ? -12.594 8.086 8.164 1 89.94 496 TRP A O 1
ATOM 3884 N N . LEU A 1 497 ? -12.922 6.055 7.406 1 94 497 LEU A N 1
ATOM 3885 C CA . LEU A 1 497 ? -13.602 5.578 8.609 1 94 497 LEU A CA 1
ATOM 3886 C C . LEU A 1 497 ? -12.664 5.621 9.812 1 94 497 LEU A C 1
ATOM 3888 O O . LEU A 1 497 ? -13.047 6.094 10.883 1 94 497 LEU A O 1
ATOM 3892 N N . LEU A 1 498 ? -11.516 5.23 9.57 1 95.38 498 LEU A N 1
ATOM 3893 C CA . LEU A 1 498 ? -10.57 5.152 10.68 1 95.38 498 LEU A CA 1
ATOM 3894 C C . LEU A 1 498 ? -10.125 6.543 11.117 1 95.38 498 LEU A C 1
ATOM 3896 O O . LEU A 1 498 ? -9.875 6.773 12.305 1 95.38 498 LEU A O 1
ATOM 3900 N N . GLU A 1 499 ? -10.062 7.426 10.172 1 93.62 499 GLU A N 1
ATOM 3901 C CA . GLU A 1 499 ? -9.742 8.805 10.523 1 93.62 499 GLU A CA 1
ATOM 3902 C C . GLU A 1 499 ? -10.828 9.422 11.398 1 93.62 499 GLU A C 1
ATOM 3904 O O . GLU A 1 499 ? -10.539 10.023 12.43 1 93.62 499 GLU A O 1
ATOM 3909 N N . GLN A 1 500 ? -11.984 9.242 11.016 1 95.88 500 GLN A N 1
ATOM 3910 C CA . GLN A 1 500 ? -13.102 9.773 11.797 1 95.88 500 GLN A CA 1
ATOM 3911 C C . GLN A 1 500 ? -13.18 9.102 13.164 1 95.88 500 GLN A C 1
ATOM 3913 O O . GLN A 1 500 ? -13.414 9.766 14.172 1 95.88 500 GLN A O 1
ATOM 3918 N N . ALA A 1 501 ? -12.984 7.832 13.156 1 97.62 501 ALA A N 1
ATOM 3919 C CA . ALA A 1 501 ? -12.977 7.109 14.43 1 97.62 501 ALA A CA 1
ATOM 3920 C C . ALA A 1 501 ? -11.891 7.637 15.359 1 97.62 501 ALA A C 1
ATOM 3922 O O . ALA A 1 501 ? -12.102 7.766 16.562 1 97.62 501 ALA A O 1
ATOM 3923 N N . GLY A 1 502 ? -10.766 7.922 14.766 1 96 502 GLY A N 1
ATOM 3924 C CA . GLY A 1 502 ? -9.664 8.469 15.539 1 96 502 GLY A CA 1
ATOM 3925 C C . GLY A 1 502 ? -9.961 9.844 16.109 1 96 502 GLY A C 1
ATOM 3926 O O . GLY A 1 502 ? -9.625 10.141 17.25 1 96 502 GLY A O 1
ATOM 3927 N N . ILE A 1 503 ? -10.617 10.656 15.305 1 97.38 503 ILE A N 1
ATOM 3928 C CA . ILE A 1 503 ? -10.984 12.008 15.711 1 97.38 503 ILE A CA 1
ATOM 3929 C C . ILE A 1 503 ? -11.93 11.953 16.906 1 97.38 503 ILE A C 1
ATOM 3931 O O . ILE A 1 503 ? -11.836 12.773 17.812 1 97.38 503 ILE A O 1
ATOM 3935 N N . LEU A 1 504 ? -12.727 10.938 16.938 1 98.06 504 LEU A N 1
ATOM 3936 C CA . LEU A 1 504 ? -13.727 10.812 18 1 98.06 504 LEU A CA 1
ATOM 3937 C C . LEU A 1 504 ? -13.172 10 19.172 1 98.06 504 LEU A C 1
ATOM 3939 O O . LEU A 1 504 ? -13.828 9.867 20.203 1 98.06 504 LEU A O 1
ATOM 3943 N N . GLY A 1 505 ? -12.016 9.398 19 1 96.31 505 GLY A N 1
ATOM 3944 C CA . GLY A 1 505 ? -11.398 8.586 20.031 1 96.31 505 GLY A CA 1
ATOM 3945 C C . GLY A 1 505 ? -11.961 7.172 20.094 1 96.31 505 GLY A C 1
ATOM 3946 O O . GLY A 1 505 ? -11.742 6.457 21.078 1 96.31 505 GLY A O 1
ATOM 3947 N N . ILE A 1 506 ? -12.617 6.734 19.078 1 97.12 506 ILE A N 1
ATOM 3948 C CA . ILE A 1 506 ? -13.25 5.418 19.078 1 97.12 506 ILE A CA 1
ATOM 3949 C C . ILE A 1 506 ? -12.188 4.34 18.844 1 97.12 506 ILE A C 1
ATOM 3951 O O . ILE A 1 506 ? -12.148 3.342 19.562 1 97.12 506 ILE A O 1
ATOM 3955 N N . LEU A 1 507 ? -11.445 4.523 17.859 1 95.25 507 LEU A N 1
ATOM 3956 C CA . LEU A 1 507 ? -10.352 3.629 17.5 1 95.25 507 LEU A CA 1
ATOM 3957 C C . LEU A 1 507 ? -9.211 4.398 16.844 1 95.25 507 LEU A C 1
ATOM 3959 O O . LEU A 1 507 ? -9.414 5.07 15.836 1 95.25 507 LEU A O 1
ATOM 3963 N N . PHE A 1 508 ? -8.094 4.301 17.469 1 89.88 508 PHE A N 1
ATOM 3964 C CA . PHE A 1 508 ? -6.926 4.984 16.922 1 89.88 508 PHE A CA 1
ATOM 3965 C C . PHE A 1 508 ? -5.668 4.145 17.094 1 89.88 508 PHE A C 1
ATOM 3967 O O . PHE A 1 508 ? -5.316 3.783 18.219 1 89.88 508 PHE A O 1
ATOM 3974 N N . GLN A 1 509 ? -5.031 3.781 15.984 1 82.62 509 GLN A N 1
ATOM 3975 C CA . GLN A 1 509 ? -3.816 2.977 15.969 1 82.62 509 GLN A CA 1
ATOM 3976 C C . GLN A 1 509 ? -3.988 1.696 16.781 1 82.62 509 GLN A C 1
ATOM 3978 O O . GLN A 1 509 ? -3.131 1.355 17.594 1 82.62 509 GLN A O 1
ATOM 3983 N N . GLY A 1 510 ? -5.18 1.126 16.641 1 87.31 510 GLY A N 1
ATOM 3984 C CA . GLY A 1 510 ? -5.465 -0.168 17.25 1 87.31 510 GLY A CA 1
ATOM 3985 C C . GLY A 1 510 ? -5.918 -0.07 18.688 1 87.31 510 GLY A C 1
ATOM 3986 O O . GLY A 1 510 ? -6.219 -1.085 19.312 1 87.31 510 GLY A O 1
ATOM 3987 N N . HIS A 1 511 ? -5.977 1.141 19.266 1 88.88 511 HIS A N 1
ATOM 3988 C CA . HIS A 1 511 ? -6.395 1.344 20.641 1 88.88 511 HIS A CA 1
ATOM 3989 C C . HIS A 1 511 ? -7.855 1.777 20.719 1 88.88 511 HIS A C 1
ATOM 3991 O O . HIS A 1 511 ? -8.359 2.443 19.812 1 88.88 511 HIS A O 1
ATOM 3997 N N . SER A 1 512 ? -8.43 1.343 21.766 1 92.56 512 SER A N 1
ATOM 3998 C CA . SER A 1 512 ? -9.797 1.753 22.047 1 92.56 512 SER A CA 1
ATOM 3999 C C . SER A 1 512 ? -10 2.016 23.531 1 92.56 512 SER A C 1
ATOM 4001 O O . SER A 1 512 ? -9.156 1.657 24.359 1 92.56 512 SER A O 1
ATOM 4003 N N . SER A 1 513 ? -11.023 2.736 23.875 1 90.38 513 SER A N 1
ATOM 4004 C CA . SER A 1 513 ? -11.352 3.057 25.25 1 90.38 513 SER A CA 1
ATOM 4005 C C . SER A 1 513 ? -12.859 3.059 25.484 1 90.38 513 SER A C 1
ATOM 4007 O O . SER A 1 513 ? -13.578 2.215 24.938 1 90.38 513 SER A O 1
ATOM 4009 N N . TRP A 1 514 ? -13.359 3.883 26.234 1 93.81 514 TRP A N 1
ATOM 4010 C CA . TRP A 1 514 ? -14.75 3.871 26.672 1 93.81 514 TRP A CA 1
ATOM 4011 C C . TRP A 1 514 ? -15.688 4.207 25.516 1 93.81 514 TRP A C 1
ATOM 4013 O O . TRP A 1 514 ? -16.859 3.828 25.531 1 93.81 514 TRP A O 1
ATOM 4023 N N . GLN A 1 515 ? -15.25 4.898 24.516 1 97.25 515 GLN A N 1
ATOM 4024 C CA . GLN A 1 515 ? -16.078 5.387 23.422 1 97.25 515 GLN A CA 1
ATOM 4025 C C . GLN A 1 515 ? -16.781 4.234 22.703 1 97.25 515 GLN A C 1
ATOM 4027 O O . GLN A 1 515 ? -18 4.258 22.516 1 97.25 515 GLN A O 1
ATOM 4032 N N . ALA A 1 516 ? -16.047 3.277 22.344 1 97 516 ALA A N 1
ATOM 4033 C CA . ALA A 1 516 ? -16.594 2.131 21.609 1 97 516 ALA A CA 1
ATOM 4034 C C . ALA A 1 516 ? -17.578 1.361 22.484 1 97 516 ALA A C 1
ATOM 4036 O O . ALA A 1 516 ? -18.641 0.939 22 1 97 516 ALA A O 1
ATOM 4037 N N . MET A 1 517 ? -17.281 1.248 23.703 1 95.44 517 MET A N 1
ATOM 4038 C CA . MET A 1 517 ? -18.141 0.524 24.625 1 95.44 517 MET A CA 1
ATOM 4039 C C . MET A 1 517 ? -19.469 1.264 24.828 1 95.44 517 MET A C 1
ATOM 4041 O O . MET A 1 517 ? -20.531 0.646 24.859 1 95.44 517 MET A O 1
ATOM 4045 N N . ALA A 1 518 ? -19.344 2.531 24.953 1 97.44 518 ALA A N 1
ATOM 4046 C CA . ALA A 1 518 ? -20.547 3.332 25.141 1 97.44 518 ALA A CA 1
ATOM 4047 C C . ALA A 1 518 ? -21.5 3.182 23.953 1 97.44 518 ALA A C 1
ATOM 4049 O O . ALA A 1 518 ? -22.703 3.016 24.125 1 97.44 518 ALA A O 1
ATOM 4050 N N . ILE A 1 519 ? -20.953 3.207 22.766 1 98.19 519 ILE A N 1
ATOM 4051 C CA . ILE A 1 519 ? -21.75 3.07 21.562 1 98.19 519 ILE A CA 1
ATOM 4052 C C . ILE A 1 519 ? -22.344 1.665 21.5 1 98.19 519 ILE A C 1
ATOM 4054 O O . ILE A 1 519 ? -23.531 1.5 21.203 1 98.19 519 ILE A O 1
ATOM 4058 N N . MET A 1 520 ? -21.547 0.704 21.828 1 96.12 520 MET A N 1
ATOM 4059 C CA . MET A 1 520 ? -21.984 -0.687 21.75 1 96.12 520 MET A CA 1
ATOM 4060 C C . MET A 1 520 ? -23.109 -0.955 22.75 1 96.12 520 MET A C 1
ATOM 4062 O O . MET A 1 520 ? -24.094 -1.616 22.422 1 96.12 520 MET A O 1
ATOM 4066 N N . TYR A 1 521 ? -22.938 -0.48 23.891 1 96.06 521 TYR A N 1
ATOM 4067 C CA . TYR A 1 521 ? -23.969 -0.668 24.891 1 96.06 521 TYR A CA 1
ATOM 4068 C C . TYR A 1 521 ? -25.266 0.019 24.484 1 96.06 521 TYR A C 1
ATOM 4070 O O . TYR A 1 521 ? -26.359 -0.495 24.734 1 96.06 521 TYR A O 1
ATOM 4078 N N . ALA A 1 522 ? -25.109 1.083 23.828 1 97.31 522 ALA A N 1
ATOM 4079 C CA . ALA A 1 522 ? -26.266 1.891 23.453 1 97.31 522 ALA A CA 1
ATOM 4080 C C . ALA A 1 522 ? -27 1.265 22.281 1 97.31 522 ALA A C 1
ATOM 4082 O O . ALA A 1 522 ? -28.234 1.289 22.234 1 97.31 522 ALA A O 1
ATOM 4083 N N . LEU A 1 523 ? -26.266 0.689 21.344 1 96.38 523 LEU A N 1
ATOM 4084 C CA . LEU A 1 523 ? -26.891 0.429 20.062 1 96.38 523 LEU A CA 1
ATOM 4085 C C . LEU A 1 523 ? -26.875 -1.061 19.734 1 96.38 523 LEU A C 1
ATOM 4087 O O . LEU A 1 523 ? -27.484 -1.495 18.75 1 96.38 523 LEU A O 1
ATOM 4091 N N . HIS A 1 524 ? -26.203 -1.878 20.484 1 92.5 524 HIS A N 1
ATOM 4092 C CA . HIS A 1 524 ? -26.016 -3.287 20.172 1 92.5 524 HIS A CA 1
ATOM 4093 C C . HIS A 1 524 ? -27.344 -3.988 19.906 1 92.5 524 HIS A C 1
ATOM 4095 O O . HIS A 1 524 ? -27.469 -4.715 18.922 1 92.5 524 HIS A O 1
ATOM 4101 N N . ASP A 1 525 ? -28.328 -3.762 20.719 1 91.5 525 ASP A N 1
ATOM 4102 C CA . ASP A 1 525 ? -29.625 -4.422 20.578 1 91.5 525 ASP A CA 1
ATOM 4103 C C . ASP A 1 525 ? -30.328 -3.973 19.297 1 91.5 525 ASP A C 1
ATOM 4105 O O . ASP A 1 525 ? -30.969 -4.777 18.609 1 91.5 525 ASP A O 1
ATOM 4109 N N . LEU A 1 526 ? -30.188 -2.75 19.062 1 90.88 526 LEU A N 1
ATOM 4110 C CA . LEU A 1 526 ? -30.781 -2.217 17.844 1 90.88 526 LEU A CA 1
ATOM 4111 C C . LEU A 1 526 ? -30.125 -2.816 16.609 1 90.88 526 LEU A C 1
ATOM 4113 O O . LEU A 1 526 ? -30.797 -3.139 15.625 1 90.88 526 LEU A O 1
ATOM 4117 N N . TRP A 1 527 ? -28.875 -2.953 16.688 1 88.94 527 TRP A N 1
ATOM 4118 C CA . TRP A 1 527 ? -28.125 -3.512 15.57 1 88.94 527 TRP A CA 1
ATOM 4119 C C . TRP A 1 527 ? -28.453 -4.984 15.375 1 88.94 527 TRP A C 1
ATOM 4121 O O . TRP A 1 527 ? -28.578 -5.449 14.242 1 88.94 527 TRP A O 1
ATOM 4131 N N . LEU A 1 528 ? -28.625 -5.68 16.359 1 85.25 528 LEU A N 1
ATOM 4132 C CA . LEU A 1 528 ? -28.938 -7.102 16.281 1 85.25 528 LEU A CA 1
ATOM 4133 C C . LEU A 1 528 ? -30.344 -7.316 15.727 1 85.25 528 LEU A C 1
ATOM 4135 O O . LEU A 1 528 ? -30.594 -8.297 15.016 1 85.25 528 LEU A O 1
ATOM 4139 N N . SER A 1 529 ? -31.25 -6.387 16.047 1 81.69 529 SER A N 1
ATOM 4140 C CA . SER A 1 529 ? -32.625 -6.523 15.617 1 81.69 529 SER A CA 1
ATOM 4141 C C . SER A 1 529 ? -32.875 -5.781 14.312 1 81.69 529 SER A C 1
ATOM 4143 O O . SER A 1 529 ? -34.031 -5.66 13.859 1 81.69 529 SER A O 1
ATOM 4145 N N . ASP A 1 530 ? -31.875 -5.191 13.734 1 76 530 ASP A N 1
ATOM 4146 C CA . ASP A 1 530 ? -31.906 -4.473 12.461 1 76 530 ASP A CA 1
ATOM 4147 C C . ASP A 1 530 ? -32.938 -3.332 12.5 1 76 530 ASP A C 1
ATOM 4149 O O . ASP A 1 530 ? -33.688 -3.145 11.562 1 76 530 ASP A O 1
ATOM 4153 N N . GLN A 1 531 ? -32.969 -2.742 13.617 1 79.38 531 GLN A N 1
ATOM 4154 C CA . GLN A 1 531 ? -33.844 -1.586 13.766 1 79.38 531 GLN A CA 1
ATOM 4155 C C . GLN A 1 531 ? -33.125 -0.296 13.383 1 79.38 531 GLN A C 1
ATOM 4157 O O . GLN A 1 531 ? -31.969 -0.089 13.773 1 79.38 531 GLN A O 1
ATOM 4162 N N . TYR A 1 532 ? -33.812 0.408 12.562 1 78.12 532 TYR A N 1
ATOM 4163 C CA . TYR A 1 532 ? -33.25 1.706 12.195 1 78.12 532 TYR A CA 1
ATOM 4164 C C . TYR A 1 532 ? -33.719 2.795 13.148 1 78.12 532 TYR A C 1
ATOM 4166 O O . TYR A 1 532 ? -34.906 2.848 13.484 1 78.12 532 TYR A O 1
ATOM 4174 N N . VAL A 1 533 ? -32.812 3.465 13.625 1 87.19 533 VAL A N 1
ATOM 4175 C CA . VAL A 1 533 ? -33.156 4.617 14.453 1 87.19 533 VAL A CA 1
ATOM 4176 C C . VAL A 1 533 ? -32.531 5.879 13.867 1 87.19 533 VAL A C 1
ATOM 4178 O O . VAL A 1 533 ? -31.453 5.824 13.273 1 87.19 533 VAL A O 1
ATOM 4181 N N . GLY A 1 534 ? -33.312 6.949 13.961 1 88.94 534 GLY A N 1
ATOM 4182 C CA . GLY A 1 534 ? -32.781 8.219 13.477 1 88.94 534 GLY A CA 1
ATOM 4183 C C . GLY A 1 534 ? -31.562 8.695 14.25 1 88.94 534 GLY A C 1
ATOM 4184 O O . GLY A 1 534 ? -31.281 8.195 15.336 1 88.94 534 GLY A O 1
ATOM 4185 N N . THR A 1 535 ? -30.906 9.617 13.742 1 92.5 535 THR A N 1
ATOM 4186 C CA . THR A 1 535 ? -29.641 10.086 14.289 1 92.5 535 THR A CA 1
ATOM 4187 C C . THR A 1 535 ? -29.859 10.742 15.656 1 92.5 535 THR A C 1
ATOM 4189 O O . THR A 1 535 ? -29.031 10.594 16.562 1 92.5 535 THR A O 1
ATOM 4192 N N . GLN A 1 536 ? -30.938 11.422 15.828 1 92.88 536 GLN A N 1
ATOM 4193 C CA . GLN A 1 536 ? -31.219 12.078 17.109 1 92.88 536 GLN A CA 1
ATOM 4194 C C . GLN A 1 536 ? -31.406 11.047 18.219 1 92.88 536 GLN A C 1
ATOM 4196 O O . GLN A 1 536 ? -30.844 11.195 19.297 1 92.88 536 GLN A O 1
ATOM 4201 N N . ARG A 1 537 ? -32.188 10.125 17.906 1 94.75 537 ARG A N 1
ATOM 4202 C CA . ARG A 1 537 ? -32.406 9.07 18.891 1 94.75 537 ARG A CA 1
ATOM 4203 C C . ARG A 1 537 ? -31.141 8.305 19.188 1 94.75 537 ARG A C 1
ATOM 4205 O O . ARG A 1 537 ? -30.875 7.941 20.328 1 94.75 537 ARG A O 1
ATOM 4212 N N . MET A 1 538 ? -30.375 8.039 18.219 1 95.88 538 MET A N 1
ATOM 4213 C CA . MET A 1 538 ? -29.078 7.398 18.391 1 95.88 538 MET A CA 1
ATOM 4214 C C . MET A 1 538 ? -28.203 8.195 19.359 1 95.88 538 MET A C 1
ATOM 4216 O O . MET A 1 538 ? -27.594 7.637 20.266 1 95.88 538 MET A O 1
ATOM 4220 N N . ALA A 1 539 ? -28.156 9.477 19.125 1 97 539 ALA A N 1
ATOM 4221 C CA . ALA A 1 539 ? -27.344 10.359 19.969 1 97 539 ALA A CA 1
ATOM 4222 C C . ALA A 1 539 ? -27.812 10.305 21.422 1 97 539 ALA A C 1
ATOM 4224 O O . ALA A 1 539 ? -26.984 10.258 22.344 1 97 539 ALA A O 1
ATOM 4225 N N . GLU A 1 540 ? -29.094 10.266 21.625 1 96.19 540 GLU A N 1
ATOM 4226 C CA . GLU A 1 540 ? -29.656 10.211 22.969 1 96.19 540 GLU A CA 1
ATOM 4227 C C . GLU A 1 540 ? -29.25 8.93 23.688 1 96.19 540 GLU A C 1
ATOM 4229 O O . GLU A 1 540 ? -28.875 8.953 24.844 1 96.19 540 GLU A O 1
ATOM 4234 N N . LEU A 1 541 ? -29.344 7.879 22.984 1 97.12 541 LEU A N 1
ATOM 4235 C CA . LEU A 1 541 ? -28.984 6.586 23.562 1 97.12 541 LEU A CA 1
ATOM 4236 C C . LEU A 1 541 ? -27.5 6.535 23.891 1 97.12 541 LEU A C 1
ATOM 4238 O O . LEU A 1 541 ? -27.125 6.082 24.984 1 97.12 541 LEU A O 1
ATOM 4242 N N . ILE A 1 542 ? -26.688 7 23.016 1 98.25 542 ILE A N 1
ATOM 4243 C CA . ILE A 1 542 ? -25.25 6.984 23.234 1 98.25 542 ILE A CA 1
ATOM 4244 C C . ILE A 1 542 ? -24.891 7.895 24.406 1 98.25 542 ILE A C 1
ATOM 4246 O O . ILE A 1 542 ? -24.031 7.551 25.219 1 98.25 542 ILE A O 1
ATOM 4250 N N . ALA A 1 543 ? -25.531 9.016 24.469 1 97.81 543 ALA A N 1
ATOM 4251 C CA . ALA A 1 543 ? -25.25 9.992 25.531 1 97.81 543 ALA A CA 1
ATOM 4252 C C . ALA A 1 543 ? -25.484 9.375 26.906 1 97.81 543 ALA A C 1
ATOM 4254 O O . ALA A 1 543 ? -24.75 9.695 27.859 1 97.81 543 ALA A O 1
ATOM 4255 N N . GLU A 1 544 ? -26.375 8.547 27.031 1 97.19 544 GLU A N 1
ATOM 4256 C CA . GLU A 1 544 ? -26.688 7.906 28.297 1 97.19 544 GLU A CA 1
ATOM 4257 C C . GLU A 1 544 ? -25.5 7.094 28.812 1 97.19 544 GLU A C 1
ATOM 4259 O O . GLU A 1 544 ? -25.156 7.152 30 1 97.19 544 GLU A O 1
ATOM 4264 N N . PHE A 1 545 ? -24.906 6.43 27.969 1 96.94 545 PHE A N 1
ATOM 4265 C CA . PHE A 1 545 ? -23.828 5.535 28.375 1 96.94 545 PHE A CA 1
ATOM 4266 C C . PHE A 1 545 ? -22.5 6.277 28.391 1 96.94 545 PHE A C 1
ATOM 4268 O O . PHE A 1 545 ? -21.516 5.801 28.984 1 96.94 545 PHE A O 1
ATOM 4275 N N . ALA A 1 546 ? -22.406 7.406 27.734 1 97.25 546 ALA A N 1
ATOM 4276 C CA . ALA A 1 546 ? -21.172 8.195 27.688 1 97.25 546 ALA A CA 1
ATOM 4277 C C . ALA A 1 546 ? -21.188 9.289 28.766 1 97.25 546 ALA A C 1
ATOM 4279 O O . ALA A 1 546 ? -20.25 10.094 28.844 1 97.25 546 ALA A O 1
ATOM 4280 N N . ALA A 1 547 ? -22.141 9.281 29.562 1 95.62 547 ALA A N 1
ATOM 4281 C CA . ALA A 1 547 ? -22.359 10.375 30.5 1 95.62 547 ALA A CA 1
ATOM 4282 C C . ALA A 1 547 ? -21.141 10.594 31.375 1 95.62 547 ALA A C 1
ATOM 4284 O O . ALA A 1 547 ? -20.656 9.656 32.031 1 95.62 547 ALA A O 1
ATOM 4285 N N . GLY A 1 548 ? -20.641 11.789 31.344 1 93.44 548 GLY A N 1
ATOM 4286 C CA . GLY A 1 548 ? -19.562 12.188 32.25 1 93.44 548 GLY A CA 1
ATOM 4287 C C . GLY A 1 548 ? -18.188 11.781 31.75 1 93.44 548 GLY A C 1
ATOM 4288 O O . GLY A 1 548 ? -17.188 12.016 32.438 1 93.44 548 GLY A O 1
ATOM 4289 N N . GLN A 1 549 ? -18.109 11.203 30.594 1 94.56 549 GLN A N 1
ATOM 4290 C CA . GLN A 1 549 ? -16.828 10.648 30.141 1 94.56 549 GLN A CA 1
ATOM 4291 C C . GLN A 1 549 ? -15.969 11.727 29.484 1 94.56 549 GLN A C 1
ATOM 4293 O O . GLN A 1 549 ? -14.742 11.648 29.516 1 94.56 549 GLN A O 1
ATOM 4298 N N . VAL A 1 550 ? -16.625 12.664 28.781 1 95.88 550 VAL A N 1
ATOM 4299 C CA . VAL A 1 550 ? -15.891 13.781 28.188 1 95.88 550 VAL A CA 1
ATOM 4300 C C . VAL A 1 550 ? -15.742 14.898 29.219 1 95.88 550 VAL A C 1
ATOM 4302 O O . VAL A 1 550 ? -16.734 15.445 29.703 1 95.88 550 VAL A O 1
ATOM 4305 N N . PRO A 1 551 ? -14.547 15.219 29.469 1 92.06 551 PRO A N 1
ATOM 4306 C CA . PRO A 1 551 ? -14.328 16.203 30.547 1 92.06 551 PRO A CA 1
ATOM 4307 C C . PRO A 1 551 ? -14.844 17.594 30.188 1 92.06 551 PRO A C 1
ATOM 4309 O O . PRO A 1 551 ? -14.648 18.047 29.047 1 92.06 551 PRO A O 1
ATOM 4312 N N . THR A 1 552 ? -15.508 18.156 31.078 1 87.94 552 THR A N 1
ATOM 4313 C CA . THR A 1 552 ? -15.938 19.547 30.969 1 87.94 552 THR A CA 1
ATOM 4314 C C . THR A 1 552 ? -15.062 20.453 31.828 1 87.94 552 THR A C 1
ATOM 4316 O O . THR A 1 552 ? -14.633 20.062 32.906 1 87.94 552 THR A O 1
ATOM 4319 N N . ALA A 1 553 ? -14.75 21.547 31.203 1 82.25 553 ALA A N 1
ATOM 4320 C CA . ALA A 1 553 ? -13.898 22.453 31.969 1 82.25 553 ALA A CA 1
ATOM 4321 C C . ALA A 1 553 ? -14.648 23.031 33.156 1 82.25 553 ALA A C 1
ATOM 4323 O O . ALA A 1 553 ? -15.711 23.641 33.031 1 82.25 553 ALA A O 1
ATOM 4324 N N . GLU A 1 554 ? -14.141 22.75 34.344 1 66.5 554 GLU A N 1
ATOM 4325 C CA . GLU A 1 554 ? -14.742 23.188 35.594 1 66.5 554 GLU A CA 1
ATOM 4326 C C . GLU A 1 554 ? -14.18 24.531 36.062 1 66.5 554 GLU A C 1
ATOM 4328 O O . GLU A 1 554 ? -14.844 25.266 36.781 1 66.5 554 GLU A O 1
ATOM 4333 N N . ALA A 1 555 ? -12.945 24.625 35.656 1 74.94 555 ALA A N 1
ATOM 4334 C CA . ALA A 1 555 ? -12.266 25.828 36.156 1 74.94 555 ALA A CA 1
ATOM 4335 C C . ALA A 1 555 ? -11.383 26.438 35.094 1 74.94 555 ALA A C 1
ATOM 4337 O O . ALA A 1 555 ? -10.875 25.734 34.219 1 74.94 555 ALA A O 1
ATOM 4338 N N . VAL A 1 556 ? -11.398 27.734 35.031 1 84.25 556 VAL A N 1
ATOM 4339 C CA . VAL A 1 556 ? -10.516 28.5 34.156 1 84.25 556 VAL A CA 1
ATOM 4340 C C . VAL A 1 556 ? -9.289 28.984 34.906 1 84.25 556 VAL A C 1
ATOM 4342 O O . VAL A 1 556 ? -9.414 29.438 36.062 1 84.25 556 VAL A O 1
ATOM 4345 N N . GLN A 1 557 ? -8.164 28.688 34.438 1 84.94 557 GLN A N 1
ATOM 4346 C CA . GLN A 1 557 ? -6.93 29.188 35.031 1 84.94 557 GLN A CA 1
ATOM 4347 C C . GLN A 1 557 ? -6.414 30.422 34.281 1 84.94 557 GLN A C 1
ATOM 4349 O O . GLN A 1 557 ? -6.156 30.359 33.094 1 84.94 557 GLN A O 1
ATOM 4354 N N . ILE A 1 558 ? -6.379 31.531 34.969 1 85.75 558 ILE A N 1
ATOM 4355 C CA . ILE A 1 558 ? -5.812 32.75 34.375 1 85.75 558 ILE A CA 1
ATOM 4356 C C . ILE A 1 558 ? -4.395 32.969 34.906 1 85.75 558 ILE A C 1
ATOM 4358 O O . ILE A 1 558 ? -4.156 32.875 36.125 1 85.75 558 ILE A O 1
ATOM 4362 N N . SER A 1 559 ? -3.453 33.031 34.125 1 83.25 559 SER A N 1
ATOM 4363 C CA . SER A 1 559 ? -2.057 33.219 34.531 1 83.25 559 SER A CA 1
ATOM 4364 C C . SER A 1 559 ? -1.402 34.344 33.75 1 83.25 559 SER A C 1
ATOM 4366 O O . SER A 1 559 ? -1.888 34.75 32.688 1 83.25 559 SER A O 1
ATOM 4368 N N . ARG A 1 560 ? -0.3 34.969 34.438 1 79.94 560 ARG A N 1
ATOM 4369 C CA . ARG A 1 560 ? 0.502 35.969 33.75 1 79.94 560 ARG A CA 1
ATOM 4370 C C . ARG A 1 560 ? 1.482 35.312 32.781 1 79.94 560 ARG A C 1
ATOM 4372 O O . ARG A 1 560 ? 2.072 34.281 33.094 1 79.94 560 ARG A O 1
ATOM 4379 N N . LEU A 1 561 ? 1.424 35.844 31.641 1 74.38 561 LEU A N 1
ATOM 4380 C CA . LEU A 1 561 ? 2.379 35.375 30.641 1 74.38 561 LEU A CA 1
ATOM 4381 C C . LEU A 1 561 ? 3.768 35.938 30.906 1 74.38 561 LEU A C 1
ATOM 4383 O O . LEU A 1 561 ? 3.922 37.156 31.078 1 74.38 561 LEU A O 1
ATOM 4387 N N . VAL A 1 562 ? 4.676 35.375 31.875 1 54.78 562 VAL A N 1
ATOM 4388 C CA . VAL A 1 562 ? 5.992 35.906 32.219 1 54.78 562 VAL A CA 1
ATOM 4389 C C . VAL A 1 562 ? 6.734 36.312 30.953 1 54.78 562 VAL A C 1
ATOM 4391 O O . VAL A 1 562 ? 7.516 37.25 30.938 1 54.78 562 VAL A O 1
ATOM 4394 N N . GLU A 1 563 ? 7.137 35.375 30.188 1 50.88 563 GLU A N 1
ATOM 4395 C CA . GLU A 1 563 ? 8.289 35.5 29.297 1 50.88 563 GLU A CA 1
ATOM 4396 C C . GLU A 1 563 ? 8.125 36.656 28.344 1 50.88 563 GLU A C 1
ATOM 4398 O O . GLU A 1 563 ? 7.027 37.188 28.172 1 50.88 563 GLU A O 1
ATOM 4403 N N . ASP A 1 564 ? 9.258 36.812 27.375 1 49.75 564 ASP A N 1
ATOM 4404 C CA . ASP A 1 564 ? 9.789 37.688 26.344 1 49.75 564 ASP A CA 1
ATOM 4405 C C . ASP A 1 564 ? 8.703 38.094 25.344 1 49.75 564 ASP A C 1
ATOM 4407 O O . ASP A 1 564 ? 9 38.562 24.234 1 49.75 564 ASP A O 1
ATOM 4411 N N . SER A 1 565 ? 7.5 37.75 25.562 1 51.81 565 SER A N 1
ATOM 4412 C CA . SER A 1 565 ? 6.633 37.844 24.391 1 51.81 565 SER A CA 1
ATOM 4413 C C . SER A 1 565 ? 6.246 39.312 24.125 1 51.81 565 SER A C 1
ATOM 4415 O O . SER A 1 565 ? 6.688 40.219 24.828 1 51.81 565 SER A O 1
ATOM 4417 N N . VAL A 1 566 ? 5.055 39.406 23.391 1 62.31 566 VAL A N 1
ATOM 4418 C CA . VAL A 1 566 ? 4.434 40.594 22.797 1 62.31 566 VAL A CA 1
ATOM 4419 C C . VAL A 1 566 ? 3.939 41.531 23.906 1 62.31 566 VAL A C 1
ATOM 4421 O O . VAL A 1 566 ? 3.16 41.125 24.766 1 62.31 566 VAL A O 1
ATOM 4424 N N . PRO A 1 567 ? 4.688 42.625 24.297 1 61.62 567 PRO A N 1
ATOM 4425 C CA . PRO A 1 567 ? 4.445 43.531 25.406 1 61.62 567 PRO A CA 1
ATOM 4426 C C . PRO A 1 567 ? 2.959 43.688 25.719 1 61.62 567 PRO A C 1
ATOM 4428 O O . PRO A 1 567 ? 2.584 43.812 26.891 1 61.62 567 PRO A O 1
ATOM 4431 N N . ASN A 1 568 ? 2.107 43.5 24.719 1 72.56 568 ASN A N 1
ATOM 4432 C CA . ASN A 1 568 ? 0.714 43.844 25 1 72.56 568 ASN A CA 1
ATOM 4433 C C . ASN A 1 568 ? -0.102 42.594 25.344 1 72.56 568 ASN A C 1
ATOM 4435 O O . ASN A 1 568 ? -1.287 42.688 25.672 1 72.56 568 ASN A O 1
ATOM 4439 N N . GLU A 1 569 ? 0.526 41.406 25.438 1 79.75 569 GLU A N 1
ATOM 4440 C CA . GLU A 1 569 ? -0.145 40.188 25.828 1 79.75 569 GLU A CA 1
ATOM 4441 C C . GLU A 1 569 ? 0.347 39.688 27.188 1 79.75 569 GLU A C 1
ATOM 4443 O O . GLU A 1 569 ? 1.398 39.062 27.266 1 79.75 569 GLU A O 1
ATOM 4448 N N . ARG A 1 570 ? -0.449 39.969 28.188 1 78.5 570 ARG A N 1
ATOM 4449 C CA . ARG A 1 570 ? 0.097 39.781 29.531 1 78.5 570 ARG A CA 1
ATOM 4450 C C . ARG A 1 570 ? -0.645 38.656 30.266 1 78.5 570 ARG A C 1
ATOM 4452 O O . ARG A 1 570 ? -0.124 38.094 31.219 1 78.5 570 ARG A O 1
ATOM 4459 N N . LEU A 1 571 ? -1.908 38.375 29.828 1 87.94 571 LEU A N 1
ATOM 4460 C CA . LEU A 1 571 ? -2.676 37.375 30.531 1 87.94 571 LEU A CA 1
ATOM 4461 C C . LEU A 1 571 ? -3.09 36.25 29.594 1 87.94 571 LEU A C 1
ATOM 4463 O O . LEU A 1 571 ? -3.27 36.469 28.391 1 87.94 571 LEU A O 1
ATOM 4467 N N . THR A 1 572 ? -3.113 35.062 30.125 1 91.38 572 THR A N 1
ATOM 4468 C CA . THR A 1 572 ? -3.643 33.906 29.422 1 91.38 572 THR A CA 1
ATOM 4469 C C . THR A 1 572 ? -4.691 33.188 30.266 1 91.38 572 THR A C 1
ATOM 4471 O O . THR A 1 572 ? -4.574 33.125 31.5 1 91.38 572 THR A O 1
ATOM 4474 N N . ALA A 1 573 ? -5.754 32.781 29.688 1 90.75 573 ALA A N 1
ATOM 4475 C CA . ALA A 1 573 ? -6.75 31.922 30.297 1 90.75 573 ALA A CA 1
ATOM 4476 C C . ALA A 1 573 ? -6.699 30.516 29.719 1 90.75 573 ALA A C 1
ATOM 4478 O O . ALA A 1 573 ? -6.781 30.344 28.5 1 90.75 573 ALA A O 1
ATOM 4479 N N . SER A 1 574 ? -6.469 29.531 30.516 1 91.88 574 SER A N 1
ATOM 4480 C CA . SER A 1 574 ? -6.391 28.156 30.062 1 91.88 574 SER A CA 1
ATOM 4481 C C . SER A 1 574 ? -7.41 27.281 30.781 1 91.88 574 SER A C 1
ATOM 4483 O O . SER A 1 574 ? -7.758 27.531 31.938 1 91.88 574 SER A O 1
ATOM 4485 N N . LEU A 1 575 ? -7.891 26.375 30.094 1 90.12 575 LEU A N 1
ATOM 4486 C CA . LEU A 1 575 ? -8.805 25.406 30.688 1 90.12 575 LEU A CA 1
ATOM 4487 C C . LEU A 1 575 ? -8.539 24 30.141 1 90.12 575 LEU A C 1
ATOM 4489 O O . LEU A 1 575 ? -8.156 23.844 28.969 1 90.12 575 LEU A O 1
ATOM 4493 N N . GLU A 1 576 ? -8.719 23.031 31.016 1 90.81 576 GLU A N 1
ATOM 4494 C CA . GLU A 1 576 ? -8.664 21.625 30.641 1 90.81 576 GLU A CA 1
ATOM 4495 C C . GLU A 1 576 ? -10.07 21.047 30.469 1 90.81 576 GLU A C 1
ATOM 4497 O O . GLU A 1 576 ? -10.922 21.219 31.344 1 90.81 576 GLU A O 1
ATOM 4502 N N . GLY A 1 577 ? -10.297 20.438 29.266 1 92.12 577 GLY A N 1
ATOM 4503 C CA . GLY A 1 577 ? -11.625 19.938 28.953 1 92.12 577 GLY A CA 1
ATOM 4504 C C . GLY A 1 577 ? -12.422 20.875 28.062 1 92.12 577 GLY A C 1
ATOM 4505 O O . GLY A 1 577 ? -11.898 21.875 27.594 1 92.12 577 GLY A O 1
ATOM 4506 N N . VAL A 1 578 ? -13.672 20.547 27.875 1 93.81 578 VAL A N 1
ATOM 4507 C CA . VAL A 1 578 ? -14.539 21.328 26.984 1 93.81 578 VAL A CA 1
ATOM 4508 C C . VAL A 1 578 ? -15.18 22.469 27.75 1 93.81 578 VAL A C 1
ATOM 4510 O O . VAL A 1 578 ? -15.789 22.266 28.797 1 93.81 578 VAL A O 1
ATOM 4513 N N . ALA A 1 579 ? -15.023 23.594 27.172 1 89.25 579 ALA A N 1
ATOM 4514 C CA . ALA A 1 579 ? -15.625 24.766 27.812 1 89.25 579 ALA A CA 1
ATOM 4515 C C . ALA A 1 579 ? -17.141 24.766 27.641 1 89.25 579 ALA A C 1
ATOM 4517 O O . ALA A 1 579 ? -17.656 24.391 26.578 1 89.25 579 ALA A O 1
ATOM 4518 N N . SER A 1 580 ? -17.844 25.172 28.703 1 83.31 580 SER A N 1
ATOM 4519 C CA . SER A 1 580 ? -19.266 25.453 28.516 1 83.31 580 SER A CA 1
ATOM 4520 C C . SER A 1 580 ? -19.469 26.641 27.562 1 83.31 580 SER A C 1
ATOM 4522 O O . SER A 1 580 ? -18.547 27.422 27.344 1 83.31 580 SER A O 1
ATOM 4524 N N . ASN A 1 581 ? -20.625 26.734 27.047 1 79.88 581 ASN A N 1
ATOM 4525 C CA . ASN A 1 581 ? -20.906 27.828 26.125 1 79.88 581 ASN A CA 1
ATOM 4526 C C . ASN A 1 581 ? -20.719 29.188 26.797 1 79.88 581 ASN A C 1
ATOM 4528 O O . ASN A 1 581 ? -20.141 30.094 26.203 1 79.88 581 ASN A O 1
ATOM 4532 N N . ALA A 1 582 ? -21.188 29.234 27.969 1 78.62 582 ALA A N 1
ATOM 4533 C CA . ALA A 1 582 ? -21.094 30.5 28.703 1 78.62 582 ALA A CA 1
ATOM 4534 C C . ALA A 1 582 ? -19.625 30.875 28.938 1 78.62 582 ALA A C 1
ATOM 4536 O O . ALA A 1 582 ? -19.266 32.062 28.797 1 78.62 582 ALA A O 1
ATOM 4537 N N . VAL A 1 583 ? -18.844 29.938 29.281 1 83.62 583 VAL A N 1
ATOM 4538 C CA . VAL A 1 583 ? -17.422 30.188 29.547 1 83.62 583 VAL A CA 1
ATOM 4539 C C . VAL A 1 583 ? -16.719 30.578 28.25 1 83.62 583 VAL A C 1
ATOM 4541 O O . VAL A 1 583 ? -15.938 31.547 28.234 1 83.62 583 VAL A O 1
ATOM 4544 N N . ALA A 1 584 ? -16.969 29.875 27.25 1 86.69 584 ALA A N 1
ATOM 4545 C CA . ALA A 1 584 ? -16.328 30.156 25.969 1 86.69 584 ALA A CA 1
ATOM 4546 C C . ALA A 1 584 ? -16.703 31.562 25.469 1 86.69 584 ALA A C 1
ATOM 4548 O O . ALA A 1 584 ? -15.828 32.312 25.016 1 86.69 584 ALA A O 1
ATOM 4549 N N . MET A 1 585 ? -17.938 31.906 25.609 1 83.19 585 MET A N 1
ATOM 4550 C CA . MET A 1 585 ? -18.406 33.219 25.172 1 83.19 585 MET A CA 1
ATOM 4551 C C . MET A 1 585 ? -17.75 34.344 25.984 1 83.19 585 MET A C 1
ATOM 4553 O O . MET A 1 585 ? -17.375 35.375 25.453 1 83.19 585 MET A O 1
ATOM 4557 N N . ALA A 1 586 ? -17.672 34.094 27.234 1 83.06 586 ALA A N 1
ATOM 4558 C CA . ALA A 1 586 ? -17.047 35.062 28.109 1 83.06 586 ALA A CA 1
ATOM 4559 C C . ALA A 1 586 ? -15.578 35.281 27.766 1 83.06 586 ALA A C 1
ATOM 4561 O O . ALA A 1 586 ? -15.102 36.406 27.703 1 83.06 586 ALA A O 1
ATOM 4562 N N . LEU A 1 587 ? -14.906 34.188 27.578 1 87.38 587 LEU A N 1
ATOM 4563 C CA . LEU A 1 587 ? -13.484 34.281 27.281 1 87.38 587 LEU A CA 1
ATOM 4564 C C . LEU A 1 587 ? -13.266 34.875 25.891 1 87.38 587 LEU A C 1
ATOM 4566 O O . LEU A 1 587 ? -12.305 35.594 25.672 1 87.38 587 LEU A O 1
ATOM 4570 N N . ASP A 1 588 ? -14.172 34.562 25 1 87.12 588 ASP A N 1
ATOM 4571 C CA . ASP A 1 588 ? -14.094 35.125 23.672 1 87.12 588 ASP A CA 1
ATOM 4572 C C . ASP A 1 588 ? -14.336 36.656 23.703 1 87.12 588 ASP A C 1
ATOM 4574 O O . ASP A 1 588 ? -13.844 37.375 22.844 1 87.12 588 ASP A O 1
ATOM 4578 N N . PHE A 1 589 ? -15.086 37 24.672 1 85.31 589 PHE A N 1
ATOM 4579 C CA . PHE A 1 589 ? -15.43 38.406 24.844 1 85.31 589 PHE A CA 1
ATOM 4580 C C . PHE A 1 589 ? -14.219 39.219 25.312 1 85.31 589 PHE A C 1
ATOM 4582 O O . PHE A 1 589 ? -14.039 40.375 24.922 1 85.31 589 PHE A O 1
ATOM 4589 N N . ILE A 1 590 ? -13.352 38.625 26.094 1 87.12 590 ILE A N 1
ATOM 4590 C CA . ILE A 1 590 ? -12.281 39.406 26.719 1 87.12 590 ILE A CA 1
ATOM 4591 C C . ILE A 1 590 ? -10.945 39.031 26.062 1 87.12 590 ILE A C 1
ATOM 4593 O O . ILE A 1 590 ? -9.93 39.688 26.312 1 87.12 590 ILE A O 1
ATOM 4597 N N . GLY A 1 591 ? -10.906 38.031 25.297 1 90 591 GLY A N 1
ATOM 4598 C CA . GLY A 1 591 ? -9.648 37.594 24.703 1 90 591 GLY A CA 1
ATOM 4599 C C . GLY A 1 591 ? -9.828 36.875 23.375 1 90 591 GLY A C 1
ATOM 4600 O O . GLY A 1 591 ? -10.938 36.844 22.844 1 90 591 GLY A O 1
ATOM 4601 N N . ALA A 1 592 ? -8.664 36.375 22.828 1 91.5 592 ALA A N 1
ATOM 4602 C CA . ALA A 1 592 ? -8.656 35.625 21.578 1 91.5 592 ALA A CA 1
ATOM 4603 C C . ALA A 1 592 ? -8.133 34.188 21.781 1 91.5 592 ALA A C 1
ATOM 4605 O O . ALA A 1 592 ? -7.176 34 22.531 1 91.5 592 ALA A O 1
ATOM 4606 N N . ARG A 1 593 ? -8.766 33.281 21.141 1 93.81 593 ARG A N 1
ATOM 4607 C CA . ARG A 1 593 ? -8.375 31.875 21.281 1 93.81 593 ARG A CA 1
ATOM 4608 C C . ARG A 1 593 ? -7.043 31.609 20.594 1 93.81 593 ARG A C 1
ATOM 4610 O O . ARG A 1 593 ? -6.863 31.938 19.422 1 93.81 593 ARG A O 1
ATOM 4617 N N . GLU A 1 594 ? -6.172 31.062 21.297 1 95.19 594 GLU A N 1
ATOM 4618 C CA . GLU A 1 594 ? -4.891 30.641 20.734 1 95.19 594 GLU A CA 1
ATOM 4619 C C . GLU A 1 594 ? -4.891 29.141 20.438 1 95.19 594 GLU A C 1
ATOM 4621 O O . GLU A 1 594 ? -4.258 28.703 19.469 1 95.19 594 GLU A O 1
ATOM 4626 N N . LYS A 1 595 ? -5.523 28.422 21.297 1 96.06 595 LYS A N 1
ATOM 4627 C CA . LYS A 1 595 ? -5.633 26.969 21.188 1 96.06 595 LYS A CA 1
ATOM 4628 C C . LYS A 1 595 ? -7.055 26.5 21.484 1 96.06 595 LYS A C 1
ATOM 4630 O O . LYS A 1 595 ? -7.695 27 22.406 1 96.06 595 LYS A O 1
ATOM 4635 N N . CYS A 1 596 ? -7.527 25.609 20.656 1 96.5 596 CYS A N 1
ATOM 4636 C CA . CYS A 1 596 ? -8.844 25.016 20.844 1 96.5 596 CYS A CA 1
ATOM 4637 C C . CYS A 1 596 ? -8.781 23.5 20.703 1 96.5 596 CYS A C 1
ATOM 4639 O O . CYS A 1 596 ? -8.523 22.984 19.625 1 96.5 596 CYS A O 1
ATOM 4641 N N . GLY A 1 597 ? -9 22.766 21.734 1 95.38 597 GLY A N 1
ATOM 4642 C CA . GLY A 1 597 ? -8.945 21.312 21.734 1 95.38 597 GLY A CA 1
ATOM 4643 C C . GLY A 1 597 ? -9.273 20.703 23.078 1 95.38 597 GLY A C 1
ATOM 4644 O O . GLY A 1 597 ? -10.195 21.156 23.766 1 95.38 597 GLY A O 1
ATOM 4645 N N . ALA A 1 598 ? -8.531 19.625 23.438 1 94.38 598 ALA A N 1
ATOM 4646 C CA . ALA A 1 598 ? -8.727 19 24.734 1 94.38 598 ALA A CA 1
ATOM 4647 C C . ALA A 1 598 ? -8.391 19.984 25.859 1 94.38 598 ALA A C 1
ATOM 4649 O O . ALA A 1 598 ? -8.938 19.891 26.969 1 94.38 598 ALA A O 1
ATOM 4650 N N . SER A 1 599 ? -7.457 20.719 25.531 1 93.62 599 SER A N 1
ATOM 4651 C CA . SER A 1 599 ? -7.18 21.922 26.297 1 93.62 599 SER A CA 1
ATOM 4652 C C . SER A 1 599 ? -7.266 23.188 25.438 1 93.62 599 SER A C 1
ATOM 4654 O O . SER A 1 599 ? -6.906 23.156 24.25 1 93.62 599 SER A O 1
ATOM 4656 N N . SER A 1 600 ? -7.82 24.203 26.031 1 94.94 600 SER A N 1
ATOM 4657 C CA . SER A 1 600 ? -7.965 25.438 25.281 1 94.94 600 SER A CA 1
ATOM 4658 C C . SER A 1 600 ? -7.281 26.609 26 1 94.94 600 SER A C 1
ATOM 4660 O O . SER A 1 600 ? -7.098 26.562 27.219 1 94.94 600 SER A O 1
ATOM 4662 N N . ARG A 1 601 ? -6.898 27.531 25.203 1 95 601 ARG A N 1
ATOM 4663 C CA . ARG A 1 601 ? -6.172 28.672 25.766 1 95 601 ARG A CA 1
ATOM 4664 C C . ARG A 1 601 ? -6.555 29.953 25.047 1 95 601 ARG A C 1
ATOM 4666 O O . ARG A 1 601 ? -6.68 29.984 23.812 1 95 601 ARG A O 1
ATOM 4673 N N . TRP A 1 602 ? -6.812 31 25.828 1 93.31 602 TRP A N 1
ATOM 4674 C CA . TRP A 1 602 ? -7.078 32.344 25.312 1 93.31 602 TRP A CA 1
ATOM 4675 C C . TRP A 1 602 ? -5.969 33.312 25.734 1 93.31 602 TRP A C 1
ATOM 4677 O O . TRP A 1 602 ? -5.434 33.219 26.828 1 93.31 602 TRP A O 1
ATOM 4687 N N . ILE A 1 603 ? -5.688 34.156 24.828 1 93.62 603 ILE A N 1
ATOM 4688 C CA . ILE A 1 603 ? -4.773 35.25 25.141 1 93.62 603 ILE A CA 1
ATOM 4689 C C . ILE A 1 603 ? -5.57 36.531 25.406 1 93.62 603 ILE A C 1
ATOM 4691 O O . ILE A 1 603 ? -6.41 36.906 24.594 1 93.62 603 ILE A O 1
ATOM 4695 N N . ILE A 1 604 ? -5.371 37.094 26.531 1 90.12 604 ILE A N 1
ATOM 4696 C CA . ILE A 1 604 ? -6.023 38.344 26.906 1 90.12 604 ILE A CA 1
ATOM 4697 C C . ILE A 1 604 ? -5.027 39.5 26.812 1 90.12 604 ILE A C 1
ATOM 4699 O O . ILE A 1 604 ? -4.129 39.625 27.641 1 90.12 604 ILE A O 1
ATOM 4703 N N . SER A 1 605 ? -5.172 40.281 25.844 1 87.5 605 SER A N 1
ATOM 4704 C CA . SER A 1 605 ? -4.289 41.438 25.625 1 87.5 605 SER A CA 1
ATOM 4705 C C . SER A 1 605 ? -4.875 42.688 26.219 1 87.5 605 SER A C 1
ATOM 4707 O O . SER A 1 605 ? -6.035 42.719 26.641 1 87.5 605 SER A O 1
ATOM 4709 N N . GLU A 1 606 ? -4.035 43.781 26.266 1 83.44 606 GLU A N 1
ATOM 4710 C CA . GLU A 1 606 ? -4.523 45.094 26.734 1 83.44 606 GLU A CA 1
ATOM 4711 C C . GLU A 1 606 ? -5.613 45.625 25.812 1 83.44 606 GLU A C 1
ATOM 4713 O O . GLU A 1 606 ? -6.617 46.188 26.266 1 83.44 606 GLU A O 1
ATOM 4718 N N . GLU A 1 607 ? -5.363 45.375 24.594 1 81.38 607 GLU A N 1
ATOM 4719 C CA . GLU A 1 607 ? -6.312 45.844 23.594 1 81.38 607 GLU A CA 1
ATOM 4720 C C . GLU A 1 607 ? -7.656 45.125 23.719 1 81.38 607 GLU A C 1
ATOM 4722 O O . GLU A 1 607 ? -8.711 45.781 23.625 1 81.38 607 GLU A O 1
ATOM 4727 N N . SER A 1 608 ? -7.633 43.812 23.891 1 86.38 608 SER A N 1
ATOM 4728 C CA . SER A 1 608 ? -8.875 43.062 23.984 1 86.38 608 SER A CA 1
ATOM 4729 C C . SER A 1 608 ? -9.648 43.438 25.25 1 86.38 608 SER A C 1
ATOM 4731 O O . SER A 1 608 ? -10.875 43.531 25.234 1 86.38 608 SER A O 1
ATOM 4733 N N . LEU A 1 609 ? -8.969 43.594 26.281 1 84.69 609 LEU A N 1
ATOM 4734 C CA . LEU A 1 609 ? -9.617 43.969 27.531 1 84.69 609 LEU A CA 1
ATOM 4735 C C . LEU A 1 609 ? -10.211 45.375 27.422 1 84.69 609 LEU A C 1
ATOM 4737 O O . LEU A 1 609 ? -11.281 45.656 27.969 1 84.69 609 LEU A O 1
ATOM 4741 N N . ARG A 1 610 ? -9.461 46.281 26.75 1 83.31 610 ARG A N 1
ATOM 4742 C CA . ARG A 1 610 ? -9.977 47.625 26.516 1 83.31 610 ARG A CA 1
ATOM 4743 C C . ARG A 1 610 ? -11.281 47.594 25.719 1 83.31 610 ARG A C 1
ATOM 4745 O O . ARG A 1 610 ? -12.242 48.281 26.062 1 83.31 610 ARG A O 1
ATOM 4752 N N . TRP A 1 611 ? -11.273 46.844 24.719 1 84.38 611 TRP A N 1
ATOM 4753 C CA . TRP A 1 611 ? -12.461 46.719 23.891 1 84.38 611 TRP A CA 1
ATOM 4754 C C . TRP A 1 611 ? -13.625 46.125 24.688 1 84.38 611 TRP A C 1
ATOM 4756 O O . TRP A 1 611 ? -14.773 46.562 24.516 1 84.38 611 TRP A O 1
ATOM 4766 N N . ALA A 1 612 ? -13.32 45.125 25.484 1 86.12 612 ALA A N 1
ATOM 4767 C CA . ALA A 1 612 ? -14.359 44.531 26.328 1 86.12 612 ALA A CA 1
ATOM 4768 C C . ALA A 1 612 ? -14.945 45.531 27.297 1 86.12 612 ALA A C 1
ATOM 4770 O O . ALA A 1 612 ? -16.156 45.562 27.531 1 86.12 612 ALA A O 1
ATOM 4771 N N . CYS A 1 613 ? -14.117 46.375 27.797 1 83.62 613 CYS A N 1
ATOM 4772 C CA . CYS A 1 613 ? -14.562 47.406 28.719 1 83.62 613 CYS A CA 1
ATOM 4773 C C . CYS A 1 613 ? -15.406 48.438 28 1 83.62 613 CYS A C 1
ATOM 4775 O O . CYS A 1 613 ? -16.406 48.906 28.547 1 83.62 613 CYS A O 1
ATOM 4777 N N . LEU A 1 614 ? -14.883 48.75 26.844 1 84.06 614 LEU A N 1
ATOM 4778 C CA . LEU A 1 614 ? -15.625 49.719 26.047 1 84.06 614 LEU A CA 1
ATOM 4779 C C . LEU A 1 614 ? -17 49.188 25.672 1 84.06 614 LEU A C 1
ATOM 4781 O O . LEU A 1 614 ? -17.969 49.938 25.594 1 84.06 614 LEU A O 1
ATOM 4785 N N . ALA A 1 615 ? -17.047 47.938 25.453 1 82.94 615 ALA A N 1
ATOM 4786 C CA . ALA A 1 615 ? -18.297 47.312 25.031 1 82.94 615 ALA A CA 1
ATOM 4787 C C . ALA A 1 615 ? -19.344 47.344 26.141 1 82.94 615 ALA A C 1
ATOM 4789 O O . ALA A 1 615 ? -20.547 47.312 25.891 1 82.94 615 ALA A O 1
ATOM 4790 N N . VAL A 1 616 ? -18.875 47.406 27.328 1 80.19 616 VAL A N 1
ATOM 4791 C CA . VAL A 1 616 ? -19.797 47.469 28.453 1 80.19 616 VAL A CA 1
ATOM 4792 C C . VAL A 1 616 ? -19.828 48.906 29 1 80.19 616 VAL A C 1
ATOM 4794 O O . VAL A 1 616 ? -20.125 49.125 30.172 1 80.19 616 VAL A O 1
ATOM 4797 N N . ASP A 1 617 ? -19.406 49.844 28.234 1 81.38 617 ASP A N 1
ATOM 4798 C CA . ASP A 1 617 ? -19.438 51.25 28.531 1 81.38 617 ASP A CA 1
ATOM 4799 C C . ASP A 1 617 ? -18.594 51.562 29.781 1 81.38 617 ASP A C 1
ATOM 4801 O O . ASP A 1 617 ? -19.016 52.344 30.625 1 81.38 617 ASP A O 1
ATOM 4805 N N . GLY A 1 618 ? -17.578 50.812 29.953 1 77.31 618 GLY A N 1
ATOM 4806 C CA . GLY A 1 618 ? -16.641 51.062 31.016 1 77.31 618 GLY A CA 1
ATOM 4807 C C . GLY A 1 618 ? -17.094 50.531 32.344 1 77.31 618 GLY A C 1
ATOM 4808 O O . GLY A 1 618 ? -16.422 50.719 33.375 1 77.31 618 GLY A O 1
ATOM 4809 N N . ASP A 1 619 ? -18.203 49.812 32.375 1 79.44 619 ASP A N 1
ATOM 4810 C CA . ASP A 1 619 ? -18.734 49.25 33.625 1 79.44 619 ASP A CA 1
ATOM 4811 C C . ASP A 1 619 ? -18.047 47.906 33.938 1 79.44 619 ASP A C 1
ATOM 4813 O O . ASP A 1 619 ? -18.438 46.875 33.406 1 79.44 619 ASP A O 1
ATOM 4817 N N . VAL A 1 620 ? -17.094 47.938 34.875 1 79 620 VAL A N 1
ATOM 4818 C CA . VAL A 1 620 ? -16.297 46.781 35.219 1 79 620 VAL A CA 1
ATOM 4819 C C . VAL A 1 620 ? -17.188 45.719 35.844 1 79 620 VAL A C 1
ATOM 4821 O O . VAL A 1 620 ? -16.969 44.5 35.656 1 79 620 VAL A O 1
ATOM 4824 N N . ASP A 1 621 ? -18.156 46.156 36.562 1 78.25 621 ASP A N 1
ATOM 4825 C CA . ASP A 1 621 ? -19.078 45.188 37.188 1 78.25 621 ASP A CA 1
ATOM 4826 C C . ASP A 1 621 ? -19.875 44.438 36.094 1 78.25 621 ASP A C 1
ATOM 4828 O O . ASP A 1 621 ? -20.125 43.25 36.219 1 78.25 621 ASP A O 1
ATOM 4832 N N . ALA A 1 622 ? -20.188 45.219 35.188 1 79 622 ALA A N 1
ATOM 4833 C CA . ALA A 1 622 ? -20.891 44.594 34.062 1 79 622 ALA A CA 1
ATOM 4834 C C . ALA A 1 622 ? -19.984 43.594 33.344 1 79 622 ALA A C 1
ATOM 4836 O O . ALA A 1 622 ? -20.453 42.531 32.875 1 79 622 ALA A O 1
ATOM 4837 N N . LEU A 1 623 ? -18.797 43.969 33.25 1 80.25 623 LEU A N 1
ATOM 4838 C CA . LEU A 1 623 ? -17.828 43.062 32.625 1 80.25 623 LEU A CA 1
ATOM 4839 C C . LEU A 1 623 ? -17.719 41.75 33.406 1 80.25 623 LEU A C 1
ATOM 4841 O O . LEU A 1 623 ? -17.766 40.688 32.781 1 80.25 623 LEU A O 1
ATOM 4845 N N . PHE A 1 624 ? -17.656 41.844 34.656 1 78.88 624 PHE A N 1
ATOM 4846 C CA . PHE A 1 624 ? -17.516 40.656 35.469 1 78.88 624 PHE A CA 1
ATOM 4847 C C . PHE A 1 624 ? -18.812 39.875 35.5 1 78.88 624 PHE A C 1
ATOM 4849 O O . PHE A 1 624 ? -18.797 38.625 35.625 1 78.88 624 PHE A O 1
ATOM 4856 N N . SER A 1 625 ? -19.875 40.594 35.438 1 75.88 625 SER A N 1
ATOM 4857 C CA . SER A 1 625 ? -21.156 39.906 35.344 1 75.88 625 SER A CA 1
ATOM 4858 C C . SER A 1 625 ? -21.234 39.062 34.062 1 75.88 625 SER A C 1
ATOM 4860 O O . SER A 1 625 ? -21.812 37.969 34.094 1 75.88 625 SER A O 1
ATOM 4862 N N . GLN A 1 626 ? -20.672 39.625 33.062 1 71.81 626 GLN A N 1
ATOM 4863 C CA . GLN A 1 626 ? -20.641 38.906 31.781 1 71.81 626 GLN A CA 1
ATOM 4864 C C . GLN A 1 626 ? -19.719 37.719 31.875 1 71.81 626 GLN A C 1
ATOM 4866 O O . GLN A 1 626 ? -19.969 36.688 31.219 1 71.81 626 GLN A O 1
ATOM 4871 N N . LEU A 1 627 ? -18.672 37.875 32.562 1 73.81 627 LEU A N 1
ATOM 4872 C CA . LEU A 1 627 ? -17.703 36.812 32.688 1 73.81 627 LEU A CA 1
ATOM 4873 C C . LEU A 1 627 ? -18.203 35.719 33.656 1 73.81 627 LEU A C 1
ATOM 4875 O O . LEU A 1 627 ? -17.766 34.594 33.594 1 73.81 627 LEU A O 1
ATOM 4879 N N . GLY A 1 628 ? -19.234 35.906 34.25 1 64.31 628 GLY A N 1
ATOM 4880 C CA . GLY A 1 628 ? -20.031 34.969 35.031 1 64.31 628 GLY A CA 1
ATOM 4881 C C . GLY A 1 628 ? -19.266 34.406 36.219 1 64.31 628 GLY A C 1
ATOM 4882 O O . GLY A 1 628 ? -18.172 34.906 36.562 1 64.31 628 GLY A O 1
ATOM 4883 N N . PRO A 1 629 ? -19.812 33.375 36.875 1 59.47 629 PRO A N 1
ATOM 4884 C CA . PRO A 1 629 ? -19.312 32.781 38.094 1 59.47 629 PRO A CA 1
ATOM 4885 C C . PRO A 1 629 ? -18.062 31.922 37.844 1 59.47 629 PRO A C 1
ATOM 4887 O O . PRO A 1 629 ? -17.453 31.422 38.812 1 59.47 629 PRO A O 1
ATOM 4890 N N . LEU A 1 630 ? -17.641 31.859 36.625 1 61.78 630 LEU A N 1
ATOM 4891 C CA . LEU A 1 630 ? -16.531 30.953 36.344 1 61.78 630 LEU A CA 1
ATOM 4892 C C . LEU A 1 630 ? -15.195 31.562 36.75 1 61.78 630 LEU A C 1
ATOM 4894 O O . LEU A 1 630 ? -14.211 30.844 36.938 1 61.78 630 LEU A O 1
ATOM 4898 N N . LEU A 1 631 ? -15.32 32.844 36.969 1 69.56 631 LEU A N 1
ATOM 4899 C CA . LEU A 1 631 ? -14.102 33.5 37.406 1 69.56 631 LEU A CA 1
ATOM 4900 C C . LEU A 1 631 ? -14.07 33.562 38.938 1 69.56 631 LEU A C 1
ATOM 4902 O O . LEU A 1 631 ? -15.039 34.031 39.562 1 69.56 631 LEU A O 1
ATOM 4906 N N . ASN A 1 632 ? -13.102 32.812 39.406 1 70.5 632 ASN A N 1
ATOM 4907 C CA . ASN A 1 632 ? -12.961 32.969 40.844 1 70.5 632 ASN A CA 1
ATOM 4908 C C . ASN A 1 632 ? -12.445 34.344 41.219 1 70.5 632 ASN A C 1
ATOM 4910 O O . ASN A 1 632 ? -12.125 35.156 40.344 1 70.5 632 ASN A O 1
ATOM 4914 N N . SER A 1 633 ? -12.523 34.625 42.469 1 69.75 633 SER A N 1
ATOM 4915 C CA . SER A 1 633 ? -12.18 35.938 43 1 69.75 633 SER A CA 1
ATOM 4916 C C . SER A 1 633 ? -10.742 36.312 42.625 1 69.75 633 SER A C 1
ATOM 4918 O O . SER A 1 633 ? -10.445 37.469 42.312 1 69.75 633 SER A O 1
ATOM 4920 N N . SER A 1 634 ? -9.938 35.312 42.656 1 70.88 634 SER A N 1
ATOM 4921 C CA . SER A 1 634 ? -8.539 35.594 42.344 1 70.88 634 SER A CA 1
ATOM 4922 C C . SER A 1 634 ? -8.352 35.969 40.906 1 70.88 634 SER A C 1
ATOM 4924 O O . SER A 1 634 ? -7.57 36.875 40.594 1 70.88 634 SER A O 1
ATOM 4926 N N . MET A 1 635 ? -9.125 35.406 40.094 1 76.25 635 MET A N 1
ATOM 4927 C CA . MET A 1 635 ? -9.047 35.688 38.656 1 76.25 635 MET A CA 1
ATOM 4928 C C . MET A 1 635 ? -9.586 37.094 38.344 1 76.25 635 MET A C 1
ATOM 4930 O O . MET A 1 635 ? -9.008 37.812 37.531 1 76.25 635 MET A O 1
ATOM 4934 N N . LYS A 1 636 ? -10.617 37.375 39.062 1 75.44 636 LYS A N 1
ATOM 4935 C CA . LYS A 1 636 ? -11.195 38.719 38.875 1 75.44 636 LYS A CA 1
ATOM 4936 C C . LYS A 1 636 ? -10.195 39.812 39.281 1 75.44 636 LYS A C 1
ATOM 4938 O O . LYS A 1 636 ? -10.094 40.844 38.625 1 75.44 636 LYS A O 1
ATOM 4943 N N . LEU A 1 637 ? -9.492 39.469 40.312 1 73.25 637 LEU A N 1
ATOM 4944 C CA . LEU A 1 637 ? -8.5 40.406 40.781 1 73.25 637 LEU A CA 1
ATOM 4945 C C . LEU A 1 637 ? -7.398 40.625 39.75 1 73.25 637 LEU A C 1
ATOM 4947 O O . LEU A 1 637 ? -6.91 41.75 39.594 1 73.25 637 LEU A O 1
ATOM 4951 N N . VAL A 1 638 ? -7.07 39.594 39.156 1 75.81 638 VAL A N 1
ATOM 4952 C CA . VAL A 1 638 ? -6.008 39.688 38.188 1 75.81 638 VAL A CA 1
ATOM 4953 C C . VAL A 1 638 ? -6.473 40.531 37 1 75.81 638 VAL A C 1
ATOM 4955 O O . VAL A 1 638 ? -5.734 41.406 36.531 1 75.81 638 VAL A O 1
ATOM 4958 N N . ILE A 1 639 ? -7.695 40.312 36.562 1 78.31 639 ILE A N 1
ATOM 4959 C CA . ILE A 1 639 ? -8.25 41.062 35.438 1 78.31 639 ILE A CA 1
ATOM 4960 C C . ILE A 1 639 ? -8.406 42.531 35.844 1 78.31 639 ILE A C 1
ATOM 4962 O O . ILE A 1 639 ? -8.07 43.438 35.062 1 78.31 639 ILE A O 1
ATOM 4966 N N . TYR A 1 640 ? -8.805 42.656 37.062 1 77 640 TYR A N 1
ATOM 4967 C CA . TYR A 1 640 ? -8.984 44.031 37.562 1 77 640 TYR A CA 1
ATOM 4968 C C . TYR A 1 640 ? -7.648 44.75 37.625 1 77 640 TYR A C 1
ATOM 4970 O O . TYR A 1 640 ? -7.559 45.938 37.281 1 77 640 TYR A O 1
ATOM 4978 N N . ALA A 1 641 ? -6.719 44.094 38.156 1 76.06 641 ALA A N 1
ATOM 4979 C CA . ALA A 1 641 ? -5.391 44.688 38.25 1 76.06 641 ALA A CA 1
ATOM 4980 C C . ALA A 1 641 ? -4.883 45.094 36.875 1 76.06 641 ALA A C 1
ATOM 4982 O O . ALA A 1 641 ? -4.258 46.156 36.719 1 76.06 641 ALA A O 1
ATOM 4983 N N . GLU A 1 642 ? -5.195 44.375 35.938 1 79.19 642 GLU A N 1
ATOM 4984 C CA . GLU A 1 642 ? -4.766 44.688 34.594 1 79.19 642 GLU A CA 1
ATOM 4985 C C . GLU A 1 642 ? -5.543 45.875 34.031 1 79.19 642 GLU A C 1
ATOM 4987 O O . GLU A 1 642 ? -4.977 46.75 33.344 1 79.19 642 GLU A O 1
ATOM 4992 N N . LEU A 1 643 ? -6.754 45.969 34.375 1 78.69 643 LEU A N 1
ATOM 4993 C CA . LEU A 1 643 ? -7.574 47.094 33.938 1 78.69 643 LEU A CA 1
ATOM 4994 C C . LEU A 1 643 ? -7.113 48.406 34.562 1 78.69 643 LEU A C 1
ATOM 4996 O O . LEU A 1 643 ? -7.07 49.438 33.906 1 78.69 643 LEU A O 1
ATOM 5000 N N . VAL A 1 644 ? -6.754 48.281 35.781 1 74.19 644 VAL A N 1
ATOM 5001 C CA . VAL A 1 644 ? -6.246 49.438 36.5 1 74.19 644 VAL A CA 1
ATOM 5002 C C . VAL A 1 644 ? -4.934 49.906 35.844 1 74.19 644 VAL A C 1
ATOM 5004 O O . VAL A 1 644 ? -4.715 51.094 35.656 1 74.19 644 VAL A O 1
ATOM 5007 N N . ARG A 1 645 ? -4.188 49 35.562 1 76.94 645 ARG A N 1
ATOM 5008 C CA . ARG A 1 645 ? -2.914 49.312 34.938 1 76.94 645 ARG A CA 1
ATOM 5009 C C . ARG A 1 645 ? -3.133 50 33.594 1 76.94 645 ARG A C 1
ATOM 5011 O O . ARG A 1 645 ? -2.494 51.031 33.312 1 76.94 645 ARG A O 1
ATOM 5018 N N . ILE A 1 646 ? -4.043 49.5 32.781 1 75.25 646 ILE A N 1
ATOM 5019 C CA . ILE A 1 646 ? -4.34 50.062 31.469 1 75.25 646 ILE A CA 1
ATOM 5020 C C . ILE A 1 646 ? -4.887 51.5 31.625 1 75.25 646 ILE A C 1
ATOM 5022 O O . ILE A 1 646 ? -4.504 52.375 30.875 1 75.25 646 ILE A O 1
ATOM 5026 N N . THR A 1 647 ? -5.742 51.688 32.625 1 69.25 647 THR A N 1
ATOM 5027 C CA . THR A 1 647 ? -6.348 53 32.844 1 69.25 647 THR A CA 1
ATOM 5028 C C . THR A 1 647 ? -5.316 54 33.375 1 69.25 647 THR A C 1
ATOM 5030 O O . THR A 1 647 ? -5.324 55.156 33 1 69.25 647 THR A O 1
ATOM 5033 N N . LYS A 1 648 ? -4.512 53.438 34.25 1 59.44 648 LYS A N 1
ATOM 5034 C CA . LYS A 1 648 ? -3.457 54.312 34.781 1 59.44 648 LYS A CA 1
ATOM 5035 C C . LYS A 1 648 ? -2.492 54.719 33.656 1 59.44 648 LYS A C 1
ATOM 5037 O O . LYS A 1 648 ? -2.08 55.875 33.594 1 59.44 648 LYS A O 1
ATOM 5042 N N . THR A 1 649 ? -2.209 53.719 32.875 1 54.41 649 THR A N 1
ATOM 5043 C CA . THR A 1 649 ? -1.309 54.031 31.766 1 54.41 649 THR A CA 1
ATOM 5044 C C . THR A 1 649 ? -1.971 55 30.781 1 54.41 649 THR A C 1
ATOM 5046 O O . THR A 1 649 ? -1.315 55.875 30.234 1 54.41 649 THR A O 1
ATOM 5049 N N . GLU A 1 650 ? -3.195 54.875 30.547 1 55.12 650 GLU A N 1
ATOM 5050 C CA . GLU A 1 650 ? -3.928 55.781 29.672 1 55.12 650 GLU A CA 1
ATOM 5051 C C . GLU A 1 650 ? -4.066 57.156 30.312 1 55.12 650 GLU A C 1
ATOM 5053 O O . GLU A 1 650 ? -3.924 58.188 29.625 1 55.12 650 GLU A O 1
ATOM 5058 N N . LYS A 1 651 ? -4.336 57.219 31.531 1 48.88 651 LYS A N 1
ATOM 5059 C CA . LYS A 1 651 ? -4.32 58.5 32.219 1 48.88 651 LYS A CA 1
ATOM 5060 C C . LYS A 1 651 ? -2.93 59.125 32.188 1 48.88 651 LYS A C 1
ATOM 5062 O O . LYS A 1 651 ? -2.787 60.344 32.031 1 48.88 651 LYS A O 1
ATOM 5067 N N . LEU A 1 652 ? -1.982 58.25 32.25 1 43.41 652 LEU A N 1
ATOM 5068 C CA . LEU A 1 652 ? -0.613 58.75 32.156 1 43.41 652 LEU A CA 1
ATOM 5069 C C . LEU A 1 652 ? -0.295 59.219 30.734 1 43.41 652 LEU A C 1
ATOM 5071 O O . LEU A 1 652 ? 0.34 60.25 30.547 1 43.41 652 LEU A O 1
ATOM 5075 N N . ASN A 1 653 ? -0.713 58.469 29.797 1 46.31 653 ASN A N 1
ATOM 5076 C CA . ASN A 1 653 ? -0.517 58.875 28.422 1 46.31 653 ASN A CA 1
ATOM 5077 C C . ASN A 1 653 ? -1.353 60.125 28.078 1 46.31 653 ASN A C 1
ATOM 5079 O O . ASN A 1 653 ? -0.904 61 27.344 1 46.31 653 ASN A O 1
ATOM 5083 N N . GLU A 1 654 ? -2.488 60.281 28.516 1 46.38 654 GLU A N 1
ATOM 5084 C CA . GLU A 1 654 ? -3.26 61.5 28.391 1 46.38 654 GLU A CA 1
ATOM 5085 C C . GLU A 1 654 ? -2.514 62.688 29 1 46.38 654 GLU A C 1
ATOM 5087 O O . GLU A 1 654 ? -2.547 63.781 28.469 1 46.38 654 GLU A O 1
ATOM 5092 N N . ILE A 1 655 ? -1.764 62.5 29.969 1 41.81 655 ILE A N 1
ATOM 5093 C CA . ILE A 1 655 ? -1.002 63.531 30.625 1 41.81 655 ILE A CA 1
ATOM 5094 C C . ILE A 1 655 ? 0.2 63.938 29.766 1 41.81 655 ILE A C 1
ATOM 5096 O O . ILE A 1 655 ? 0.518 65.125 29.625 1 41.81 655 ILE A O 1
ATOM 5100 N N . PHE A 1 656 ? 0.894 63 29.094 1 40.97 656 PHE A N 1
ATOM 5101 C CA . PHE A 1 656 ? 2.061 63.312 28.281 1 40.97 656 PHE A CA 1
ATOM 5102 C C . PHE A 1 656 ? 1.64 63.875 26.938 1 40.97 656 PHE A C 1
ATOM 5104 O O . PHE A 1 656 ? 2.367 64.688 26.328 1 40.97 656 PHE A O 1
ATOM 5111 N N . GLU A 1 657 ? 0.637 63.469 26.266 1 39 657 GLU A N 1
ATOM 5112 C CA . GLU A 1 657 ? 0.174 64.062 25.016 1 39 657 GLU A CA 1
ATOM 5113 C C . GLU A 1 657 ? -0.388 65.438 25.234 1 39 657 GLU A C 1
ATOM 5115 O O . GLU A 1 657 ? -0.792 66.125 24.281 1 39 657 GLU A O 1
ATOM 5120 N N . ARG A 1 658 ? -0.554 65.938 26.359 1 35.94 658 ARG A N 1
ATOM 5121 C CA . ARG A 1 658 ? -0.978 67.312 26.516 1 35.94 658 ARG A CA 1
ATOM 5122 C C . ARG A 1 658 ? 0.128 68.25 26.094 1 35.94 658 ARG A C 1
ATOM 5124 O O . ARG A 1 658 ? 0.805 68.875 26.938 1 35.94 658 ARG A O 1
ATOM 5131 N N . GLU A 1 659 ? 0.946 68 25.047 1 33.28 659 GLU A N 1
ATOM 5132 C CA . GLU A 1 659 ? 1.696 69.125 24.531 1 33.28 659 GLU A CA 1
ATOM 5133 C C . GLU A 1 659 ? 0.761 70.25 24.094 1 33.28 659 GLU A C 1
ATOM 5135 O O . GLU A 1 659 ? -0.369 70 23.672 1 33.28 659 GLU A O 1
ATOM 5140 N N . PRO A 1 660 ? 1.195 71.625 24.047 1 26.72 660 PRO A N 1
ATOM 5141 C CA . PRO A 1 660 ? 0.411 72.812 23.781 1 26.72 660 PRO A CA 1
ATOM 5142 C C . PRO A 1 660 ? -0.233 72.812 22.406 1 26.72 660 PRO A C 1
ATOM 5144 O O . PRO A 1 660 ? 0.301 72.25 21.469 1 26.72 660 PRO A O 1
ATOM 5147 N N . ALA A 1 661 ? -1.533 73.125 22.234 1 24.89 661 ALA A N 1
ATOM 5148 C CA . ALA A 1 661 ? -2.395 73.312 21.062 1 24.89 661 ALA A CA 1
ATOM 5149 C C . ALA A 1 661 ? -1.766 74.312 20.078 1 24.89 661 ALA A C 1
ATOM 5151 O O . ALA A 1 661 ? -1.407 75.375 20.469 1 24.89 661 ALA A O 1
ATOM 5152 N N . GLN A 1 662 ? -0.866 73.938 19.234 1 26.11 662 GLN A N 1
ATOM 5153 C CA . GLN A 1 662 ? -0.655 75.125 18.375 1 26.11 662 GLN A CA 1
ATOM 5154 C C . GLN A 1 662 ? -1.979 75.625 17.844 1 26.11 662 GLN A C 1
ATOM 5156 O O . GLN A 1 662 ? -2.807 74.875 17.344 1 26.11 662 GLN A O 1
ATOM 5161 N N . PRO A 1 663 ? -2.369 76.875 18.094 1 21.14 663 PRO A N 1
ATOM 5162 C CA . PRO A 1 663 ? -3.641 77.625 17.922 1 21.14 663 PRO A CA 1
ATOM 5163 C C . PRO A 1 663 ? -4.199 77.438 16.5 1 21.14 663 PRO A C 1
ATOM 5165 O O . PRO A 1 663 ? -3.479 77.062 15.586 1 21.14 663 PRO A O 1
ATOM 5168 N N . THR A 1 664 ? -5.363 78.125 16.156 1 21.03 664 THR A N 1
ATOM 5169 C CA . THR A 1 664 ? -6.66 78 15.5 1 21.03 664 THR A CA 1
ATOM 5170 C C . THR A 1 664 ? -6.535 78.25 13.992 1 21.03 664 THR A C 1
ATOM 5172 O O . THR A 1 664 ? -7.496 78.062 13.25 1 21.03 664 THR A O 1
ATOM 5175 N N . ALA A 1 665 ? -5.652 78.062 12.977 1 20.5 665 ALA A N 1
ATOM 5176 C CA . ALA A 1 665 ? -6.027 79.125 12.031 1 20.5 665 ALA A CA 1
ATOM 5177 C C . ALA A 1 665 ? -7.488 78.938 11.602 1 20.5 665 ALA A C 1
ATOM 5179 O O . ALA A 1 665 ? -8.117 77.938 11.859 1 20.5 665 ALA A O 1
ATOM 5180 N N . ASP A 1 666 ? -7.934 79.25 10.203 1 18.3 666 ASP A N 1
ATOM 5181 C CA . ASP A 1 666 ? -9.031 79.938 9.562 1 18.3 666 ASP A CA 1
ATOM 5182 C C . ASP A 1 666 ? -10.242 79 9.375 1 18.3 666 ASP A C 1
ATOM 5184 O O . ASP A 1 666 ? -10.102 77.875 8.984 1 18.3 666 ASP A O 1
ATOM 5188 N N . SER A 1 667 ? -11.484 79.375 9.945 1 17.36 667 SER A N 1
ATOM 5189 C CA . SER A 1 667 ? -12.859 78.938 10.109 1 17.36 667 SER A CA 1
ATOM 5190 C C . SER A 1 667 ? -13.562 78.812 8.766 1 17.36 667 SER A C 1
ATOM 5192 O O . SER A 1 667 ? -14.75 78.438 8.711 1 17.36 667 SER A O 1
ATOM 5194 N N . PRO A 1 668 ? -13.094 78.375 7.531 1 17.72 668 PRO A N 1
ATOM 5195 C CA . PRO A 1 668 ? -14.094 79 6.68 1 17.72 668 PRO A CA 1
ATOM 5196 C C . PRO A 1 668 ? -15.523 78.562 7.027 1 17.72 668 PRO A C 1
ATOM 5198 O O . PRO A 1 668 ? -15.727 77.562 7.711 1 17.72 668 PRO A O 1
ATOM 5201 N N . LEU A 1 669 ? -16.531 79.188 6.07 1 16.59 669 LEU A N 1
ATOM 5202 C CA . LEU A 1 669 ? -17.891 79.688 5.973 1 16.59 669 LEU A CA 1
ATOM 5203 C C . LEU A 1 669 ? -18.906 78.562 5.945 1 16.59 669 LEU A C 1
ATOM 5205 O O . LEU A 1 669 ? -18.578 77.438 5.57 1 16.59 669 LEU A O 1
ATOM 5209 N N . ALA A 1 670 ? -20.172 79 6.105 1 15.57 670 ALA A N 1
ATOM 5210 C CA . ALA A 1 670 ? -21.5 78.75 6.676 1 15.57 670 ALA A CA 1
ATOM 5211 C C . ALA A 1 670 ? -22.359 77.875 5.773 1 15.57 670 ALA A C 1
ATOM 5213 O O . ALA A 1 670 ? -23.422 77.438 6.18 1 15.57 670 ALA A O 1
ATOM 5214 N N . ASP A 1 671 ? -22.016 77.438 4.5 1 16.53 671 ASP A N 1
ATOM 5215 C CA . ASP A 1 671 ? -23.297 77.625 3.832 1 16.53 671 ASP A CA 1
ATOM 5216 C C . ASP A 1 671 ? -24.391 76.75 4.414 1 16.53 671 ASP A C 1
ATOM 5218 O O . ASP A 1 671 ? -24.078 75.688 4.98 1 16.53 671 ASP A O 1
ATOM 5222 N N . ALA A 1 672 ? -25.625 77.125 4.055 1 16.39 672 ALA A N 1
ATOM 5223 C CA . ALA A 1 672 ? -27.016 77.25 4.48 1 16.39 672 ALA A CA 1
ATOM 5224 C C . ALA A 1 672 ? -27.703 75.938 4.477 1 16.39 672 ALA A C 1
ATOM 5226 O O . ALA A 1 672 ? -27.25 75 3.814 1 16.39 672 ALA A O 1
ATOM 5227 N N . PRO A 1 673 ? -29.125 75.938 4.688 1 15.84 673 PRO A N 1
ATOM 5228 C CA . PRO A 1 673 ? -30.188 75.312 5.465 1 15.84 673 PRO A CA 1
ATOM 5229 C C . PRO A 1 673 ? -30.844 74.188 4.73 1 15.84 673 PRO A C 1
ATOM 5231 O O . PRO A 1 673 ? -31.516 73.312 5.352 1 15.84 673 PRO A O 1
ATOM 5234 N N . ASN A 1 674 ? -30.641 73.875 3.395 1 15.61 674 ASN A N 1
ATOM 5235 C CA . ASN A 1 674 ? -31.953 73.812 2.756 1 15.61 674 ASN A CA 1
ATOM 5236 C C . ASN A 1 674 ? -32.781 72.625 3.246 1 15.61 674 ASN A C 1
ATOM 5238 O O . ASN A 1 674 ? -32.281 71.562 3.471 1 15.61 674 ASN A O 1
ATOM 5242 N N . ALA A 1 675 ? -34.125 72.875 3.408 1 15.92 675 ALA A N 1
ATOM 5243 C CA . ALA A 1 675 ? -35.344 72.562 4.113 1 15.92 675 ALA A CA 1
ATOM 5244 C C . ALA A 1 675 ? -35.875 71.188 3.73 1 15.92 675 ALA A C 1
ATOM 5246 O O . ALA A 1 675 ? -36.094 70.312 4.598 1 15.92 675 ALA A O 1
ATOM 5247 N N . PRO A 1 676 ? -37.125 71.125 3.053 1 15.14 676 PRO A N 1
ATOM 5248 C CA . PRO A 1 676 ? -38.406 70.75 3.668 1 15.14 676 PRO A CA 1
ATOM 5249 C C . PRO A 1 676 ? -38.844 69.312 3.312 1 15.14 676 PRO A C 1
ATOM 5251 O O . PRO A 1 676 ? -39.438 68.625 4.133 1 15.14 676 PRO A O 1
ATOM 5254 N N . ALA A 1 677 ? -38.625 68.688 2.061 1 15.81 677 ALA A N 1
ATOM 5255 C CA . ALA A 1 677 ? -39.875 68.5 1.349 1 15.81 677 ALA A CA 1
ATOM 5256 C C . ALA A 1 677 ? -40.625 67.25 1.855 1 15.81 677 ALA A C 1
ATOM 5258 O O . ALA A 1 677 ? -40 66.375 2.445 1 15.81 677 ALA A O 1
ATOM 5259 N N . SER A 1 678 ? -41.719 66.875 1.124 1 15.37 678 SER A N 1
ATOM 5260 C CA . SER A 1 678 ? -43.125 66.562 1.279 1 15.37 678 SER A CA 1
ATOM 5261 C C . SER A 1 678 ? -43.344 65.062 1.537 1 15.37 678 SER A C 1
ATOM 5263 O O . SER A 1 678 ? -42.469 64.25 1.234 1 15.37 678 SER A O 1
ATOM 5265 N N . PRO A 1 679 ? -44.625 64.625 1.34 1 15.29 679 PRO A N 1
ATOM 5266 C CA . PRO A 1 679 ? -45.688 64 2.111 1 15.29 679 PRO A CA 1
ATOM 5267 C C . PRO A 1 679 ? -45.719 62.5 1.964 1 15.29 679 PRO A C 1
ATOM 5269 O O . PRO A 1 679 ? -45.844 61.781 2.959 1 15.29 679 PRO A O 1
ATOM 5272 N N . ASP A 1 680 ? -45.844 61.906 0.685 1 15.78 680 ASP A N 1
ATOM 5273 C CA . ASP A 1 680 ? -47.125 61.312 0.379 1 15.78 680 ASP A CA 1
ATOM 5274 C C . ASP A 1 680 ? -47.188 59.844 0.832 1 15.78 680 ASP A C 1
ATOM 5276 O O . ASP A 1 680 ? -46.156 59.188 0.985 1 15.78 680 ASP A O 1
ATOM 5280 N N . ASN A 1 681 ? -48.406 59.219 0.671 1 15.24 681 ASN A N 1
ATOM 5281 C CA . ASN A 1 681 ? -49.406 58.406 1.339 1 15.24 681 ASN A CA 1
ATOM 5282 C C . ASN A 1 681 ? -49.188 56.906 1.104 1 15.24 681 ASN A C 1
ATOM 5284 O O . ASN A 1 681 ? -49.781 56.094 1.765 1 15.24 681 ASN A O 1
ATOM 5288 N N . PRO A 1 682 ? -48.375 56.406 0.061 1 16.75 682 PRO A N 1
ATOM 5289 C CA . PRO A 1 682 ? -49.281 55.469 -0.6 1 16.75 682 PRO A CA 1
ATOM 5290 C C . PRO A 1 682 ? -49.531 54.219 0.251 1 16.75 682 PRO A C 1
ATOM 5292 O O . PRO A 1 682 ? -48.719 53.844 1.095 1 16.75 682 PRO A O 1
ATOM 5295 N N . GLY A 1 683 ? -50.719 53.656 0.268 1 15.32 683 GLY A N 1
ATOM 5296 C CA . GLY A 1 683 ? -51.781 52.906 0.941 1 15.32 683 GLY A CA 1
ATOM 5297 C C . GLY A 1 683 ? -51.438 51.469 1.18 1 15.32 683 GLY A C 1
ATOM 5298 O O . GLY A 1 683 ? -51.719 50.906 2.244 1 15.32 683 GLY A O 1
ATOM 5299 N N . GLU A 1 684 ? -50.969 50.75 0.048 1 16.77 684 GLU A N 1
ATOM 5300 C CA . GLU A 1 684 ? -51.906 49.656 -0.172 1 16.77 684 GLU A CA 1
ATOM 5301 C C . GLU A 1 684 ? -51.688 48.531 0.845 1 16.77 684 GLU A C 1
ATOM 5303 O O . GLU A 1 684 ? -50.594 48.438 1.439 1 16.77 684 GLU A O 1
ATOM 5308 N N . GLY A 1 685 ? -52.375 47.531 0.714 1 16.36 685 GLY A N 1
ATOM 5309 C CA . GLY A 1 685 ? -53.406 46.75 1.39 1 16.36 685 GLY A CA 1
ATOM 5310 C C . GLY A 1 685 ? -52.875 45.5 2.074 1 16.36 685 GLY A C 1
ATOM 5311 O O . GLY A 1 685 ? -53.625 44.719 2.639 1 16.36 685 GLY A O 1
ATOM 5312 N N . PRO A 1 686 ? -51.375 45.344 2.105 1 15.56 686 PRO A N 1
ATOM 5313 C CA . PRO A 1 686 ? -51.281 43.906 1.975 1 15.56 686 PRO A CA 1
ATOM 5314 C C . PRO A 1 686 ? -51.781 43.156 3.219 1 15.56 686 PRO A C 1
ATOM 5316 O O . PRO A 1 686 ? -51.094 43.156 4.246 1 15.56 686 PRO A O 1
ATOM 5319 N N . ASP A 1 687 ? -52.844 43.344 3.742 1 14.77 687 ASP A N 1
ATOM 5320 C CA . ASP A 1 687 ? -53.125 43.156 5.16 1 14.77 687 ASP A CA 1
ATOM 5321 C C . ASP A 1 687 ? -52.844 41.688 5.566 1 14.77 687 ASP A C 1
ATOM 5323 O O . ASP A 1 687 ? -52.156 41.438 6.559 1 14.77 687 ASP A O 1
ATOM 5327 N N . ASP A 1 688 ? -53.656 40.75 5.074 1 15.14 688 ASP A N 1
ATOM 5328 C CA . ASP A 1 688 ? -54.5 40.25 6.141 1 15.14 688 ASP A CA 1
ATOM 5329 C C . ASP A 1 688 ? -53.844 39.125 6.898 1 15.14 688 ASP A C 1
ATOM 5331 O O . ASP A 1 688 ? -54.219 38.812 8.039 1 15.14 688 ASP A O 1
ATOM 5335 N N . PRO A 1 689 ? -52.812 38.375 6.273 1 16.8 689 PRO A N 1
ATOM 5336 C CA . PRO A 1 689 ? -53.25 37 6.477 1 16.8 689 PRO A CA 1
ATOM 5337 C C . PRO A 1 689 ? -53.312 36.625 7.953 1 16.8 689 PRO A C 1
ATOM 5339 O O . PRO A 1 689 ? -52.656 37.219 8.789 1 16.8 689 PRO A O 1
ATOM 5342 N N . ASP A 1 690 ? -53.938 35.5 8.219 1 16.61 690 ASP A N 1
ATOM 5343 C CA . ASP A 1 690 ? -54.781 34.938 9.258 1 16.61 690 ASP A CA 1
ATOM 5344 C C . ASP A 1 690 ? -53.938 34.5 10.469 1 16.61 690 ASP A C 1
ATOM 5346 O O . ASP A 1 690 ? -52.75 34.281 10.352 1 16.61 690 ASP A O 1
ATOM 5350 N N . GLU A 1 691 ? -54.625 33.906 11.5 1 15.64 691 GLU A N 1
ATOM 5351 C CA . GLU A 1 691 ? -54.781 33.906 12.953 1 15.64 691 GLU A CA 1
ATOM 5352 C C . GLU A 1 691 ? -53.938 32.812 13.602 1 15.64 691 GLU A C 1
ATOM 5354 O O . GLU A 1 691 ? -53.781 32.781 14.828 1 15.64 691 GLU A O 1
ATOM 5359 N N . PRO A 1 692 ? -53.031 32 12.789 1 18.3 692 PRO A N 1
ATOM 5360 C CA . PRO A 1 692 ? -53.312 30.766 13.523 1 18.3 692 PRO A CA 1
ATOM 5361 C C . PRO A 1 692 ? -52.969 30.875 15.008 1 18.3 692 PRO A C 1
ATOM 5363 O O . PRO A 1 692 ? -52.094 31.656 15.391 1 18.3 692 PRO A O 1
ATOM 5366 N N . GLU A 1 693 ? -53.5 29.984 15.852 1 16.81 693 GLU A N 1
ATOM 5367 C CA . GLU A 1 693 ? -54 29.828 17.203 1 16.81 693 GLU A CA 1
ATOM 5368 C C . GLU A 1 693 ? -52.844 29.688 18.219 1 16.81 693 GLU A C 1
ATOM 5370 O O . GLU A 1 693 ? -51.75 29.25 17.859 1 16.81 693 GLU A O 1
ATOM 5375 N N . GLN A 1 694 ? -53.156 29.844 19.625 1 16.22 694 GLN A N 1
ATOM 5376 C CA . GLN A 1 694 ? -52.75 30.297 20.953 1 16.22 694 GLN A CA 1
ATOM 5377 C C . GLN A 1 694 ? -52.031 29.203 21.734 1 16.22 694 GLN A C 1
ATOM 5379 O O . GLN A 1 694 ? -51.094 29.469 22.453 1 16.22 694 GLN A O 1
ATOM 5384 N N . LEU A 1 695 ? -52.469 27.891 21.828 1 17.64 695 LEU A N 1
ATOM 5385 C CA . LEU A 1 695 ? -52.938 27.562 23.156 1 17.64 695 LEU A CA 1
ATOM 5386 C C . LEU A 1 695 ? -51.781 27.531 24.156 1 17.64 695 LEU A C 1
ATOM 5388 O O . LEU A 1 695 ? -50.625 27.516 23.766 1 17.64 695 LEU A O 1
ATOM 5392 N N . SER A 1 696 ? -51.781 26.266 24.953 1 17.84 696 SER A N 1
ATOM 5393 C CA . SER A 1 696 ? -52.094 26 26.359 1 17.84 696 SER A CA 1
ATOM 5394 C C . SER A 1 696 ? -50.812 25.938 27.188 1 17.84 696 SER A C 1
ATOM 5396 O O . SER A 1 696 ? -49.812 25.391 26.75 1 17.84 696 SER A O 1
ATOM 5398 N N . LEU A 1 697 ? -50.875 26.547 28.375 1 17.78 697 LEU A N 1
ATOM 5399 C CA . LEU A 1 697 ? -50.344 27.156 29.594 1 17.78 697 LEU A CA 1
ATOM 5400 C C . LEU A 1 697 ? -50 26.078 30.625 1 17.78 697 LEU A C 1
ATOM 5402 O O . LEU A 1 697 ? -49.562 26.406 31.734 1 17.78 697 LEU A O 1
ATOM 5406 N N . PHE A 1 698 ? -49.812 24.75 30.719 1 18.64 698 PHE A N 1
ATOM 5407 C CA . PHE A 1 698 ? -49.531 24.859 32.156 1 18.64 698 PHE A CA 1
ATOM 5408 C C . PHE A 1 698 ? -48.219 25.609 32.406 1 18.64 698 PHE A C 1
ATOM 5410 O O . PHE A 1 698 ? -47.312 25.531 31.594 1 18.64 698 PHE A O 1
ATOM 5417 N N . MET B 1 1 ? 26.375 33.906 19.219 1 43.53 1 MET B N 1
ATOM 5418 C CA . MET B 1 1 ? 26.031 32.938 18.172 1 43.53 1 MET B CA 1
ATOM 5419 C C . MET B 1 1 ? 25.75 33.656 16.844 1 43.53 1 MET B C 1
ATOM 5421 O O . MET B 1 1 ? 24.969 34.594 16.812 1 43.53 1 MET B O 1
ATOM 5425 N N . ASN B 1 2 ? 26.688 33.688 16.016 1 55.94 2 ASN B N 1
ATOM 5426 C CA . ASN B 1 2 ? 26.625 34.5 14.789 1 55.94 2 ASN B CA 1
ATOM 5427 C C . ASN B 1 2 ? 25.672 33.875 13.758 1 55.94 2 ASN B C 1
ATOM 5429 O O . ASN B 1 2 ? 25.938 32.781 13.258 1 55.94 2 ASN B O 1
ATOM 5433 N N . ARG B 1 3 ? 24.438 34.344 13.617 1 70.5 3 ARG B N 1
ATOM 5434 C CA . ARG B 1 3 ? 23.422 33.812 12.719 1 70.5 3 ARG B CA 1
ATOM 5435 C C . ARG B 1 3 ? 23.469 34.5 11.359 1 70.5 3 ARG B C 1
ATOM 5437 O O . ARG B 1 3 ? 22.734 34.125 10.445 1 70.5 3 ARG B O 1
ATOM 5444 N N . ASN B 1 4 ? 24.438 35.375 11.203 1 73.94 4 ASN B N 1
ATOM 5445 C CA . ASN B 1 4 ? 24.406 36.125 9.953 1 73.94 4 ASN B CA 1
ATOM 5446 C C . ASN B 1 4 ? 25.391 35.562 8.938 1 73.94 4 ASN B C 1
ATOM 5448 O O . ASN B 1 4 ? 26.5 35.156 9.305 1 73.94 4 ASN B O 1
ATOM 5452 N N . VAL B 1 5 ? 24.891 35.281 7.797 1 80.25 5 VAL B N 1
ATOM 5453 C CA . VAL B 1 5 ? 25.688 34.844 6.652 1 80.25 5 VAL B CA 1
ATOM 5454 C C . VAL B 1 5 ? 25.891 36 5.676 1 80.25 5 VAL B C 1
ATOM 5456 O O . VAL B 1 5 ? 24.969 36.781 5.445 1 80.25 5 VAL B O 1
ATOM 5459 N N . ASP B 1 6 ? 27.109 36.188 5.316 1 76.81 6 ASP B N 1
ATOM 5460 C CA . ASP B 1 6 ? 27.391 37.156 4.273 1 76.81 6 ASP B CA 1
ATOM 5461 C C . ASP B 1 6 ? 27.078 36.594 2.891 1 76.81 6 ASP B C 1
ATOM 5463 O O . ASP B 1 6 ? 27.906 35.906 2.305 1 76.81 6 ASP B O 1
ATOM 5467 N N . TYR B 1 7 ? 25.984 36.938 2.33 1 73.38 7 TYR B N 1
ATOM 5468 C CA . TYR B 1 7 ? 25.531 36.375 1.064 1 73.38 7 TYR B CA 1
ATOM 5469 C C . TYR B 1 7 ? 26.219 37.062 -0.114 1 73.38 7 TYR B C 1
ATOM 5471 O O . TYR B 1 7 ? 26.156 36.562 -1.241 1 73.38 7 TYR B O 1
ATOM 5479 N N . SER B 1 8 ? 26.828 38.125 0.074 1 73.06 8 SER B N 1
ATOM 5480 C CA . SER B 1 8 ? 27.5 38.875 -0.997 1 73.06 8 SER B CA 1
ATOM 5481 C C . SER B 1 8 ? 28.828 38.219 -1.357 1 73.06 8 SER B C 1
ATOM 5483 O O . SER B 1 8 ? 29.328 38.375 -2.475 1 73.06 8 SER B O 1
ATOM 5485 N N . ALA B 1 9 ? 29.359 37.625 -0.446 1 76.69 9 ALA B N 1
ATOM 5486 C CA . ALA B 1 9 ? 30.641 36.938 -0.681 1 76.69 9 ALA B CA 1
ATOM 5487 C C . ALA B 1 9 ? 30.484 35.438 -0.608 1 76.69 9 ALA B C 1
ATOM 5489 O O . ALA B 1 9 ? 30.875 34.812 0.379 1 76.69 9 ALA B O 1
ATOM 5490 N N . ARG B 1 10 ? 29.875 34.938 -1.647 1 81.31 10 ARG B N 1
ATOM 5491 C CA . ARG B 1 10 ? 29.688 33.469 -1.642 1 81.31 10 ARG B CA 1
ATOM 5492 C C . ARG B 1 10 ? 30.984 32.75 -1.971 1 81.31 10 ARG B C 1
ATOM 5494 O O . ARG B 1 10 ? 31.703 33.156 -2.889 1 81.31 10 ARG B O 1
ATOM 5501 N N . PRO B 1 11 ? 31.297 31.844 -1.122 1 89.12 11 PRO B N 1
ATOM 5502 C CA . PRO B 1 11 ? 32.5 31.078 -1.397 1 89.12 11 PRO B CA 1
ATOM 5503 C C . PRO B 1 11 ? 32.406 30.234 -2.662 1 89.12 11 PRO B C 1
ATOM 5505 O O . PRO B 1 11 ? 31.297 29.891 -3.094 1 89.12 11 PRO B O 1
ATOM 5508 N N . SER B 1 12 ? 33.531 30.031 -3.221 1 92.38 12 SER B N 1
ATOM 5509 C CA . SER B 1 12 ? 33.625 29.234 -4.449 1 92.38 12 SER B CA 1
ATOM 5510 C C . SER B 1 12 ? 33.812 27.766 -4.148 1 92.38 12 SER B C 1
ATOM 5512 O O . SER B 1 12 ? 34.812 27.391 -3.512 1 92.38 12 SER B O 1
ATOM 5514 N N . TYR B 1 13 ? 32.969 26.953 -4.617 1 95.38 13 TYR B N 1
ATOM 5515 C CA . TYR B 1 13 ? 33.125 25.516 -4.465 1 95.38 13 TYR B CA 1
ATOM 5516 C C . TYR B 1 13 ? 34.312 25 -5.238 1 95.38 13 TYR B C 1
ATOM 5518 O O . TYR B 1 13 ? 34.969 24.031 -4.832 1 95.38 13 TYR B O 1
ATOM 5526 N N . GLU B 1 14 ? 34.625 25.703 -6.297 1 95.19 14 GLU B N 1
ATOM 5527 C CA . GLU B 1 14 ? 35.844 25.375 -7.07 1 95.19 14 GLU B CA 1
ATOM 5528 C C . GLU B 1 14 ? 37.094 25.5 -6.223 1 95.19 14 GLU B C 1
ATOM 5530 O O . GLU B 1 14 ? 37.938 24.625 -6.234 1 95.19 14 GLU B O 1
ATOM 5535 N N . ASP B 1 15 ? 37.125 26.609 -5.574 1 94.62 15 ASP B N 1
ATOM 5536 C CA . ASP B 1 15 ? 38.281 26.828 -4.711 1 94.62 15 ASP B CA 1
ATOM 5537 C C . ASP B 1 15 ? 38.375 25.766 -3.617 1 94.62 15 ASP B C 1
ATOM 5539 O O . ASP B 1 15 ? 39.469 25.359 -3.23 1 94.62 15 ASP B O 1
ATOM 5543 N N . TYR B 1 16 ? 37.25 25.391 -3.145 1 95.19 16 TYR B N 1
ATOM 5544 C CA . TYR B 1 16 ? 37.188 24.344 -2.129 1 95.19 16 TYR B CA 1
ATOM 5545 C C . TYR B 1 16 ? 37.781 23.031 -2.66 1 95.19 16 TYR B C 1
ATOM 5547 O O . TYR B 1 16 ? 38.594 22.406 -2.002 1 95.19 16 TYR B O 1
ATOM 5555 N N . ILE B 1 17 ? 37.344 22.641 -3.826 1 95.62 17 ILE B N 1
ATOM 5556 C CA . ILE B 1 17 ? 37.812 21.422 -4.445 1 95.62 17 ILE B CA 1
ATOM 5557 C C . ILE B 1 17 ? 39.344 21.484 -4.641 1 95.62 17 ILE B C 1
ATOM 5559 O O . ILE B 1 17 ? 40.031 20.516 -4.352 1 95.62 17 ILE B O 1
ATOM 5563 N N . LEU B 1 18 ? 39.781 22.641 -5.094 1 95.19 18 LEU B N 1
ATOM 5564 C CA . LEU B 1 18 ? 41.219 22.812 -5.367 1 95.19 18 LEU B CA 1
ATOM 5565 C C . LEU B 1 18 ? 42.031 22.75 -4.078 1 95.19 18 LEU B C 1
ATOM 5567 O O . LEU B 1 18 ? 43.219 22.438 -4.105 1 95.19 18 LEU B O 1
ATOM 5571 N N . GLY B 1 19 ? 41.375 23 -2.984 1 93.12 19 GLY B N 1
ATOM 5572 C CA . GLY B 1 19 ? 42.031 23 -1.695 1 93.12 19 GLY B CA 1
ATOM 5573 C C . GLY B 1 19 ? 42 21.672 -0.986 1 93.12 19 GLY B C 1
ATOM 5574 O O . GLY B 1 19 ? 42.656 21.469 0.043 1 93.12 19 GLY B O 1
ATOM 5575 N N . LEU B 1 20 ? 41.344 20.703 -1.491 1 93.75 20 LEU B N 1
ATOM 5576 C CA . LEU B 1 20 ? 41.219 19.391 -0.859 1 93.75 20 LEU B CA 1
ATOM 5577 C C . LEU B 1 20 ? 42.531 18.609 -0.965 1 93.75 20 LEU B C 1
ATOM 5579 O O . LEU B 1 20 ? 43.25 18.719 -1.962 1 93.75 20 LEU B O 1
ATOM 5583 N N . ASP B 1 21 ? 42.75 17.859 0.071 1 91.69 21 ASP B N 1
ATOM 5584 C CA . ASP B 1 21 ? 43.906 16.969 -0.02 1 91.69 21 ASP B CA 1
ATOM 5585 C C . ASP B 1 21 ? 43.594 15.766 -0.912 1 91.69 21 ASP B C 1
ATOM 5587 O O . ASP B 1 21 ? 42.469 15.547 -1.302 1 91.69 21 ASP B O 1
ATOM 5591 N N . GLY B 1 22 ? 44.625 15.016 -1.194 1 89.25 22 GLY B N 1
ATOM 5592 C CA . GLY B 1 22 ? 44.5 13.914 -2.135 1 89.25 22 GLY B CA 1
ATOM 5593 C C . GLY B 1 22 ? 43.5 12.859 -1.693 1 89.25 22 GLY B C 1
ATOM 5594 O O . GLY B 1 22 ? 42.75 12.328 -2.512 1 89.25 22 GLY B O 1
ATOM 5595 N N . VAL B 1 23 ? 43.406 12.57 -0.477 1 89.31 23 VAL B N 1
ATOM 5596 C CA . VAL B 1 23 ? 42.562 11.508 0.042 1 89.31 23 VAL B CA 1
ATOM 5597 C C . VAL B 1 23 ? 41.094 11.953 -0.028 1 89.31 23 VAL B C 1
ATOM 5599 O O . VAL B 1 23 ? 40.25 11.219 -0.529 1 89.31 23 VAL B O 1
ATOM 5602 N N . ASP B 1 24 ? 40.844 13.141 0.425 1 90.62 24 ASP B N 1
ATOM 5603 C CA . ASP B 1 24 ? 39.5 13.656 0.432 1 90.62 24 ASP B CA 1
ATOM 5604 C C . ASP B 1 24 ? 38.969 13.836 -0.99 1 90.62 24 ASP B C 1
ATOM 5606 O O . ASP B 1 24 ? 37.781 13.594 -1.255 1 90.62 24 ASP B O 1
ATOM 5610 N N . LEU B 1 25 ? 39.844 14.258 -1.82 1 93.38 25 LEU B N 1
ATOM 5611 C CA . LEU B 1 25 ? 39.438 14.438 -3.213 1 93.38 25 LEU B CA 1
ATOM 5612 C C . LEU B 1 25 ? 39.062 13.102 -3.85 1 93.38 25 LEU B C 1
ATOM 5614 O O . LEU B 1 25 ? 38.062 12.992 -4.539 1 93.38 25 LEU B O 1
ATOM 5618 N N . ARG B 1 26 ? 39.875 12.141 -3.621 1 90.75 26 ARG B N 1
ATOM 5619 C CA . ARG B 1 26 ? 39.625 10.812 -4.168 1 90.75 26 ARG B CA 1
ATOM 5620 C C . ARG B 1 26 ? 38.312 10.258 -3.621 1 90.75 26 ARG B C 1
ATOM 5622 O O . ARG B 1 26 ? 37.531 9.617 -4.352 1 90.75 26 ARG B O 1
ATOM 5629 N N . PHE B 1 27 ? 38.094 10.477 -2.438 1 89.19 27 PHE B N 1
ATOM 5630 C CA . PHE B 1 27 ? 36.875 10 -1.793 1 89.19 27 PHE B CA 1
ATOM 5631 C C . PHE B 1 27 ? 35.656 10.656 -2.414 1 89.19 27 PHE B C 1
ATOM 5633 O O . PHE B 1 27 ? 34.656 9.977 -2.742 1 89.19 27 PHE B O 1
ATOM 5640 N N . LEU B 1 28 ? 35.688 11.914 -2.592 1 92.56 28 LEU B N 1
ATOM 5641 C CA . LEU B 1 28 ? 34.594 12.641 -3.176 1 92.56 28 LEU B CA 1
ATOM 5642 C C . LEU B 1 28 ? 34.344 12.203 -4.617 1 92.56 28 LEU B C 1
ATOM 5644 O O . LEU B 1 28 ? 33.188 12.062 -5.039 1 92.56 28 LEU B O 1
ATOM 5648 N N . LEU B 1 29 ? 35.406 12.008 -5.324 1 92.75 29 LEU B N 1
ATOM 5649 C CA . LEU B 1 29 ? 35.312 11.547 -6.707 1 92.75 29 LEU B CA 1
ATOM 5650 C C . LEU B 1 29 ? 34.688 10.156 -6.77 1 92.75 29 LEU B C 1
ATOM 5652 O O . LEU B 1 29 ? 33.844 9.898 -7.609 1 92.75 29 LEU B O 1
ATOM 5656 N N . SER B 1 30 ? 35.062 9.312 -5.879 1 88 30 SER B N 1
ATOM 5657 C CA . SER B 1 30 ? 34.531 7.953 -5.859 1 88 30 SER B CA 1
ATOM 5658 C C . SER B 1 30 ? 33.031 7.93 -5.539 1 88 30 SER B C 1
ATOM 5660 O O . SER B 1 30 ? 32.312 7.055 -6.008 1 88 30 SER B O 1
ATOM 5662 N N . ARG B 1 31 ? 32.625 8.867 -4.844 1 87.38 31 ARG B N 1
ATOM 5663 C CA . ARG B 1 31 ? 31.25 8.891 -4.379 1 87.38 31 ARG B CA 1
ATOM 5664 C C . ARG B 1 31 ? 30.344 9.555 -5.406 1 87.38 31 ARG B C 1
ATOM 5666 O O . ARG B 1 31 ? 29.203 9.125 -5.609 1 87.38 31 ARG B O 1
ATOM 5673 N N . THR B 1 32 ? 30.828 10.555 -6.086 1 92.94 32 THR B N 1
ATOM 5674 C CA . THR B 1 32 ? 29.938 11.352 -6.91 1 92.94 32 THR B CA 1
ATOM 5675 C C . THR B 1 32 ? 30.234 11.141 -8.391 1 92.94 32 THR B C 1
ATOM 5677 O O . THR B 1 32 ? 29.422 11.5 -9.25 1 92.94 32 THR B O 1
ATOM 5680 N N . CYS B 1 33 ? 31.375 10.625 -8.664 1 92.19 33 CYS B N 1
ATOM 5681 C CA . CYS B 1 33 ? 31.781 10.336 -10.031 1 92.19 33 CYS B CA 1
ATOM 5682 C C . CYS B 1 33 ? 32.438 8.961 -10.125 1 92.19 33 CYS B C 1
ATOM 5684 O O . CYS B 1 33 ? 33.594 8.844 -10.539 1 92.19 33 CYS B O 1
ATOM 5686 N N . PRO B 1 34 ? 31.656 7.996 -9.953 1 84.75 34 PRO B N 1
ATOM 5687 C CA . PRO B 1 34 ? 32.281 6.668 -9.867 1 84.75 34 PRO B CA 1
ATOM 5688 C C . PRO B 1 34 ? 32.844 6.203 -11.203 1 84.75 34 PRO B C 1
ATOM 5690 O O . PRO B 1 34 ? 33.75 5.371 -11.227 1 84.75 34 PRO B O 1
ATOM 5693 N N . ALA B 1 35 ? 32.375 6.668 -12.242 1 80.81 35 ALA B N 1
ATOM 5694 C CA . ALA B 1 35 ? 32.844 6.246 -13.555 1 80.81 35 ALA B CA 1
ATOM 5695 C C . ALA B 1 35 ? 34.094 7.012 -13.953 1 80.81 35 ALA B C 1
ATOM 5697 O O . ALA B 1 35 ? 34.781 6.652 -14.922 1 80.81 35 ALA B O 1
ATOM 5698 N N . ALA B 1 36 ? 34.375 8.023 -13.211 1 81.56 36 ALA B N 1
ATOM 5699 C CA . ALA B 1 36 ? 35.469 8.891 -13.594 1 81.56 36 ALA B CA 1
ATOM 5700 C C . ALA B 1 36 ? 36.781 8.375 -13.031 1 81.56 36 ALA B C 1
ATOM 5702 O O . ALA B 1 36 ? 36.812 7.508 -12.156 1 81.56 36 ALA B O 1
ATOM 5703 N N . ASP B 1 37 ? 37.844 8.891 -13.656 1 80.62 37 ASP B N 1
ATOM 5704 C CA . ASP B 1 37 ? 39.188 8.602 -13.18 1 80.62 37 ASP B CA 1
ATOM 5705 C C . ASP B 1 37 ? 39.406 9.172 -11.781 1 80.62 37 ASP B C 1
ATOM 5707 O O . ASP B 1 37 ? 39.344 10.383 -11.578 1 80.62 37 ASP B O 1
ATOM 5711 N N . SER B 1 38 ? 39.719 8.297 -10.828 1 80.31 38 SER B N 1
ATOM 5712 C CA . SER B 1 38 ? 39.875 8.695 -9.43 1 80.31 38 SER B CA 1
ATOM 5713 C C . SER B 1 38 ? 41.156 9.484 -9.219 1 80.31 38 SER B C 1
ATOM 5715 O O . SER B 1 38 ? 41.344 10.117 -8.18 1 80.31 38 SER B O 1
ATOM 5717 N N . THR B 1 39 ? 41.969 9.539 -10.258 1 83.88 39 THR B N 1
ATOM 5718 C CA . THR B 1 39 ? 43.25 10.219 -10.109 1 83.88 39 THR B CA 1
ATOM 5719 C C . THR B 1 39 ? 43.188 11.641 -10.672 1 83.88 39 THR B C 1
ATOM 5721 O O . THR B 1 39 ? 44.188 12.367 -10.672 1 83.88 39 THR B O 1
ATOM 5724 N N . ALA B 1 40 ? 42 11.984 -11.102 1 89.56 40 ALA B N 1
ATOM 5725 C CA . ALA B 1 40 ? 41.812 13.336 -11.609 1 89.56 40 ALA B CA 1
ATOM 5726 C C . ALA B 1 40 ? 42.125 14.375 -10.531 1 89.56 40 ALA B C 1
ATOM 5728 O O . ALA B 1 40 ? 41.781 14.18 -9.359 1 89.56 40 ALA B O 1
ATOM 5729 N N . ALA B 1 41 ? 42.844 15.438 -10.938 1 91.62 41 ALA B N 1
ATOM 5730 C CA . ALA B 1 41 ? 43.219 16.5 -10.008 1 91.62 41 ALA B CA 1
ATOM 5731 C C . ALA B 1 41 ? 43.094 17.875 -10.664 1 91.62 41 ALA B C 1
ATOM 5733 O O . ALA B 1 41 ? 42.844 17.969 -11.867 1 91.62 41 ALA B O 1
ATOM 5734 N N . GLY B 1 42 ? 43.156 18.891 -9.844 1 92.56 42 GLY B N 1
ATOM 5735 C CA . GLY B 1 42 ? 43.125 20.25 -10.344 1 92.56 42 GLY B CA 1
ATOM 5736 C C . GLY B 1 42 ? 41.812 20.594 -11.062 1 92.56 42 GLY B C 1
ATOM 5737 O O . GLY B 1 42 ? 40.719 20.297 -10.57 1 92.56 42 GLY B O 1
ATOM 5738 N N . GLN B 1 43 ? 42 21.156 -12.211 1 94.25 43 GLN B N 1
ATOM 5739 C CA . GLN B 1 43 ? 40.844 21.672 -12.953 1 94.25 43 GLN B CA 1
ATOM 5740 C C . GLN B 1 43 ? 40 20.531 -13.523 1 94.25 43 GLN B C 1
ATOM 5742 O O . GLN B 1 43 ? 38.812 20.688 -13.711 1 94.25 43 GLN B O 1
ATOM 5747 N N . GLU B 1 44 ? 40.625 19.5 -13.727 1 94.81 44 GLU B N 1
ATOM 5748 C CA . GLU B 1 44 ? 39.906 18.328 -14.195 1 94.81 44 GLU B CA 1
ATOM 5749 C C . GLU B 1 44 ? 38.938 17.812 -13.125 1 94.81 44 GLU B C 1
ATOM 5751 O O . GLU B 1 44 ? 37.781 17.484 -13.414 1 94.81 44 GLU B O 1
ATOM 5756 N N . ALA B 1 45 ? 39.406 17.734 -11.93 1 95.69 45 ALA B N 1
ATOM 5757 C CA . ALA B 1 45 ? 38.562 17.328 -10.812 1 95.69 45 ALA B CA 1
ATOM 5758 C C . ALA B 1 45 ? 37.406 18.297 -10.602 1 95.69 45 ALA B C 1
ATOM 5760 O O . ALA B 1 45 ? 36.281 17.891 -10.32 1 95.69 45 ALA B O 1
ATOM 5761 N N . VAL B 1 46 ? 37.719 19.531 -10.75 1 96.5 46 VAL B N 1
ATOM 5762 C CA . VAL B 1 46 ? 36.688 20.562 -10.586 1 96.5 46 VAL B CA 1
ATOM 5763 C C . VAL B 1 46 ? 35.594 20.359 -11.625 1 96.5 46 VAL B C 1
ATOM 5765 O O . VAL B 1 46 ? 34.406 20.391 -11.297 1 96.5 46 VAL B O 1
ATOM 5768 N N . ALA B 1 47 ? 35.938 20.172 -12.852 1 96.25 47 ALA B N 1
ATOM 5769 C CA . ALA B 1 47 ? 35 19.984 -13.93 1 96.25 47 ALA B CA 1
ATOM 5770 C C . ALA B 1 47 ? 34.094 18.766 -13.672 1 96.25 47 ALA B C 1
ATOM 5772 O O . ALA B 1 47 ? 32.906 18.797 -13.93 1 96.25 47 ALA B O 1
ATOM 5773 N N . LEU B 1 48 ? 34.688 17.734 -13.156 1 95.94 48 LEU B N 1
ATOM 5774 C CA . LEU B 1 48 ? 33.938 16.5 -12.875 1 95.94 48 LEU B CA 1
ATOM 5775 C C . LEU B 1 48 ? 32.969 16.719 -11.695 1 95.94 48 LEU B C 1
ATOM 5777 O O . LEU B 1 48 ? 31.797 16.391 -11.789 1 95.94 48 LEU B O 1
ATOM 5781 N N . LEU B 1 49 ? 33.469 17.297 -10.695 1 96.5 49 LEU B N 1
ATOM 5782 C CA . LEU B 1 49 ? 32.75 17.391 -9.43 1 96.5 49 LEU B CA 1
ATOM 5783 C C . LEU B 1 49 ? 31.688 18.484 -9.484 1 96.5 49 LEU B C 1
ATOM 5785 O O . LEU B 1 49 ? 30.797 18.562 -8.625 1 96.5 49 LEU B O 1
ATOM 5789 N N . THR B 1 50 ? 31.656 19.297 -10.477 1 96.81 50 THR B N 1
ATOM 5790 C CA . THR B 1 50 ? 30.656 20.344 -10.617 1 96.81 50 THR B CA 1
ATOM 5791 C C . THR B 1 50 ? 29.734 20.062 -11.797 1 96.81 50 THR B C 1
ATOM 5793 O O . THR B 1 50 ? 28.969 20.922 -12.227 1 96.81 50 THR B O 1
ATOM 5796 N N . SER B 1 51 ? 29.844 18.906 -12.297 1 95.44 51 SER B N 1
ATOM 5797 C CA . SER B 1 51 ? 28.984 18.516 -13.422 1 95.44 51 SER B CA 1
ATOM 5798 C C . SER B 1 51 ? 27.578 18.172 -12.953 1 95.44 51 SER B C 1
ATOM 5800 O O . SER B 1 51 ? 27.344 17.953 -11.766 1 95.44 51 SER B O 1
ATOM 5802 N N . GLU B 1 52 ? 26.703 18.141 -13.859 1 95.38 52 GLU B N 1
ATOM 5803 C CA . GLU B 1 52 ? 25.344 17.734 -13.57 1 95.38 52 GLU B CA 1
ATOM 5804 C C . GLU B 1 52 ? 25.281 16.266 -13.156 1 95.38 52 GLU B C 1
ATOM 5806 O O . GLU B 1 52 ? 24.5 15.898 -12.273 1 95.38 52 GLU B O 1
ATOM 5811 N N . GLU B 1 53 ? 26.078 15.453 -13.797 1 94.31 53 GLU B N 1
ATOM 5812 C CA . GLU B 1 53 ? 26.109 14.031 -13.469 1 94.31 53 GLU B CA 1
ATOM 5813 C C . GLU B 1 53 ? 26.562 13.805 -12.031 1 94.31 53 GLU B C 1
ATOM 5815 O O . GLU B 1 53 ? 26.016 12.953 -11.328 1 94.31 53 GLU B O 1
ATOM 5820 N N . SER B 1 54 ? 27.516 14.57 -11.664 1 95.88 54 SER B N 1
ATOM 5821 C CA . SER B 1 54 ? 27.984 14.484 -10.289 1 95.88 54 SER B CA 1
ATOM 5822 C C . SER B 1 54 ? 26.891 14.867 -9.305 1 95.88 54 SER B C 1
ATOM 5824 O O . SER B 1 54 ? 26.734 14.234 -8.258 1 95.88 54 SER B O 1
ATOM 5826 N N . ALA B 1 55 ? 26.172 15.883 -9.625 1 97.12 55 ALA B N 1
ATOM 5827 C CA . ALA B 1 55 ? 25.062 16.312 -8.773 1 97.12 55 ALA B CA 1
ATOM 5828 C C . ALA B 1 55 ? 24 15.219 -8.664 1 97.12 55 ALA B C 1
ATOM 5830 O O . ALA B 1 55 ? 23.516 14.914 -7.57 1 97.12 55 ALA B O 1
ATOM 5831 N N . ARG B 1 56 ? 23.672 14.641 -9.758 1 95.5 56 ARG B N 1
ATOM 5832 C CA . ARG B 1 56 ? 22.672 13.578 -9.789 1 95.5 56 ARG B CA 1
ATOM 5833 C C . ARG B 1 56 ? 23.125 12.383 -8.953 1 95.5 56 ARG B C 1
ATOM 5835 O O . ARG B 1 56 ? 22.328 11.805 -8.211 1 95.5 56 ARG B O 1
ATOM 5842 N N . MET B 1 57 ? 24.328 12.039 -9.07 1 95.88 57 MET B N 1
ATOM 5843 C CA . MET B 1 57 ? 24.875 10.93 -8.305 1 95.88 57 MET B CA 1
ATOM 5844 C C . MET B 1 57 ? 24.844 11.234 -6.809 1 95.88 57 MET B C 1
ATOM 5846 O O . MET B 1 57 ? 24.406 10.406 -6.008 1 95.88 57 MET B O 1
ATOM 5850 N N . ALA B 1 58 ? 25.266 12.375 -6.457 1 96.62 58 ALA B N 1
ATOM 5851 C CA . ALA B 1 58 ? 25.297 12.773 -5.051 1 96.62 58 ALA B CA 1
ATOM 5852 C C . ALA B 1 58 ? 23.906 12.719 -4.434 1 96.62 58 ALA B C 1
ATOM 5854 O O . ALA B 1 58 ? 23.719 12.164 -3.346 1 96.62 58 ALA B O 1
ATOM 5855 N N . LEU B 1 59 ? 22.938 13.195 -5.121 1 96.88 59 LEU B N 1
ATOM 5856 C CA . LEU B 1 59 ? 21.562 13.242 -4.613 1 96.88 59 LEU B CA 1
ATOM 5857 C C . LEU B 1 59 ? 20.953 11.852 -4.59 1 96.88 59 LEU B C 1
ATOM 5859 O O . LEU B 1 59 ? 20.125 11.547 -3.717 1 96.88 59 LEU B O 1
ATOM 5863 N N . SER B 1 60 ? 21.328 11.023 -5.508 1 96 60 SER B N 1
ATOM 5864 C CA . SER B 1 60 ? 20.781 9.68 -5.613 1 96 60 SER B CA 1
ATOM 5865 C C . SER B 1 60 ? 21.234 8.797 -4.457 1 96 60 SER B C 1
ATOM 5867 O O . SER B 1 60 ? 20.516 7.895 -4.027 1 96 60 SER B O 1
ATOM 5869 N N . PHE B 1 61 ? 22.422 9.062 -3.967 1 95.31 61 PHE B N 1
ATOM 5870 C CA . PHE B 1 61 ? 23 8.141 -2.998 1 95.31 61 PHE B CA 1
ATOM 5871 C C . PHE B 1 61 ? 23.141 8.805 -1.633 1 95.31 61 PHE B C 1
ATOM 5873 O O . PHE B 1 61 ? 23.688 8.211 -0.703 1 95.31 61 PHE B O 1
ATOM 5880 N N . ALA B 1 62 ? 22.578 9.977 -1.517 1 95.94 62 ALA B N 1
ATOM 5881 C CA . ALA B 1 62 ? 22.578 10.641 -0.218 1 95.94 62 ALA B CA 1
ATOM 5882 C C . ALA B 1 62 ? 21.625 9.969 0.756 1 95.94 62 ALA B C 1
ATOM 5884 O O . ALA B 1 62 ? 20.531 9.539 0.368 1 95.94 62 ALA B O 1
ATOM 5885 N N . ASP B 1 63 ? 22.078 9.867 2.027 1 95.44 63 ASP B N 1
ATOM 5886 C CA . ASP B 1 63 ? 21.141 9.422 3.059 1 95.44 63 ASP B CA 1
ATOM 5887 C C . ASP B 1 63 ? 19.953 10.375 3.188 1 95.44 63 ASP B C 1
ATOM 5889 O O . ASP B 1 63 ? 20.125 11.594 3.092 1 95.44 63 ASP B O 1
ATOM 5893 N N . PRO B 1 64 ? 18.797 9.82 3.473 1 95.75 64 PRO B N 1
ATOM 5894 C CA . PRO B 1 64 ? 17.609 10.68 3.539 1 95.75 64 PRO B CA 1
ATOM 5895 C C . PRO B 1 64 ? 17.734 11.781 4.586 1 95.75 64 PRO B C 1
ATOM 5897 O O . PRO B 1 64 ? 17.312 12.914 4.348 1 95.75 64 PRO B O 1
ATOM 5900 N N . ASP B 1 65 ? 18.328 11.469 5.754 1 96.81 65 ASP B N 1
ATOM 5901 C CA . ASP B 1 65 ? 18.469 12.492 6.785 1 96.81 65 ASP B CA 1
ATOM 5902 C C . ASP B 1 65 ? 19.453 13.57 6.352 1 96.81 65 ASP B C 1
ATOM 5904 O O . ASP B 1 65 ? 19.25 14.758 6.613 1 96.81 65 ASP B O 1
ATOM 5908 N N . VAL B 1 66 ? 20.438 13.188 5.629 1 97.25 66 VAL B N 1
ATOM 5909 C CA . VAL B 1 66 ? 21.406 14.125 5.102 1 97.25 66 VAL B CA 1
ATOM 5910 C C . VAL B 1 66 ? 20.766 15.023 4.047 1 97.25 66 VAL B C 1
ATOM 5912 O O . VAL B 1 66 ? 20.984 16.234 4.027 1 97.25 66 VAL B O 1
ATOM 5915 N N . LEU B 1 67 ? 20.016 14.406 3.227 1 96.88 67 LEU B N 1
ATOM 5916 C CA . LEU B 1 67 ? 19.328 15.18 2.195 1 96.88 67 LEU B CA 1
ATOM 5917 C C . LEU B 1 67 ? 18.359 16.188 2.816 1 96.88 67 LEU B C 1
ATOM 5919 O O . LEU B 1 67 ? 18.219 17.297 2.322 1 96.88 67 LEU B O 1
ATOM 5923 N N . ASP B 1 68 ? 17.703 15.797 3.877 1 96.62 68 ASP B N 1
ATOM 5924 C CA . ASP B 1 68 ? 16.781 16.688 4.559 1 96.62 68 ASP B CA 1
ATOM 5925 C C . ASP B 1 68 ? 17.5 17.891 5.148 1 96.62 68 ASP B C 1
ATOM 5927 O O . ASP B 1 68 ? 17.016 19.016 5.078 1 96.62 68 ASP B O 1
ATOM 5931 N N . VAL B 1 69 ? 18.625 17.672 5.672 1 97.75 69 VAL B N 1
ATOM 5932 C CA . VAL B 1 69 ? 19.391 18.781 6.238 1 97.75 69 VAL B CA 1
ATOM 5933 C C . VAL B 1 69 ? 19.906 19.672 5.117 1 97.75 69 VAL B C 1
ATOM 5935 O O . VAL B 1 69 ? 19.938 20.891 5.254 1 97.75 69 VAL B O 1
ATOM 5938 N N . ALA B 1 70 ? 20.375 19.047 4.07 1 97.88 70 ALA B N 1
ATOM 5939 C CA . ALA B 1 70 ? 20.812 19.828 2.912 1 97.88 70 ALA B CA 1
ATOM 5940 C C . ALA B 1 70 ? 19.672 20.703 2.383 1 97.88 70 ALA B C 1
ATOM 5942 O O . ALA B 1 70 ? 19.891 21.812 1.918 1 97.88 70 ALA B O 1
ATOM 5943 N N . GLN B 1 71 ? 18.531 20.188 2.461 1 96.75 71 GLN B N 1
ATOM 5944 C CA . GLN B 1 71 ? 17.344 20.938 2.059 1 96.75 71 GLN B CA 1
ATOM 5945 C C . GLN B 1 71 ? 17.156 22.172 2.936 1 96.75 71 GLN B C 1
ATOM 5947 O O . GLN B 1 71 ? 16.766 23.234 2.443 1 96.75 71 GLN B O 1
ATOM 5952 N N . LEU B 1 72 ? 17.375 22.016 4.176 1 97.25 72 LEU B N 1
ATOM 5953 C CA . LEU B 1 72 ? 17.297 23.172 5.066 1 97.25 72 LEU B CA 1
ATOM 5954 C C . LEU B 1 72 ? 18.281 24.25 4.652 1 97.25 72 LEU B C 1
ATOM 5956 O O . LEU B 1 72 ? 17.938 25.438 4.602 1 97.25 72 LEU B O 1
ATOM 5960 N N . VAL B 1 73 ? 19.469 23.844 4.332 1 97.5 73 VAL B N 1
ATOM 5961 C CA . VAL B 1 73 ? 20.469 24.797 3.883 1 97.5 73 VAL B CA 1
ATOM 5962 C C . VAL B 1 73 ? 20.031 25.453 2.576 1 97.5 73 VAL B C 1
ATOM 5964 O O . VAL B 1 73 ? 20.141 26.672 2.404 1 97.5 73 VAL B O 1
ATOM 5967 N N . HIS B 1 74 ? 19.484 24.625 1.74 1 97 74 HIS B N 1
ATOM 5968 C CA . HIS B 1 74 ? 19.031 25.078 0.438 1 97 74 HIS B CA 1
ATOM 5969 C C . HIS B 1 74 ? 17.922 26.125 0.585 1 97 74 HIS B C 1
ATOM 5971 O O . HIS B 1 74 ? 17.891 27.109 -0.157 1 97 74 HIS B O 1
ATOM 5977 N N . VAL B 1 75 ? 17.094 25.953 1.528 1 96.44 75 VAL B N 1
ATOM 5978 C CA . VAL B 1 75 ? 15.977 26.859 1.769 1 96.44 75 VAL B CA 1
ATOM 5979 C C . VAL B 1 75 ? 16.5 28.234 2.201 1 96.44 75 VAL B C 1
ATOM 5981 O O . VAL B 1 75 ? 15.898 29.25 1.88 1 96.44 75 VAL B O 1
ATOM 5984 N N . PHE B 1 76 ? 17.625 28.234 2.867 1 95.75 76 PHE B N 1
ATOM 5985 C CA . PHE B 1 76 ? 18.25 29.484 3.291 1 95.75 76 PHE B CA 1
ATOM 5986 C C . PHE B 1 76 ? 19.219 30 2.232 1 95.75 76 PHE B C 1
ATOM 5988 O O . PHE B 1 76 ? 20.312 30.453 2.557 1 95.75 76 PHE B O 1
ATOM 5995 N N . GLU B 1 77 ? 18.766 29.781 1 1 93.69 77 GLU B N 1
ATOM 5996 C CA . GLU B 1 77 ? 19.453 30.281 -0.188 1 93.69 77 GLU B CA 1
ATOM 5997 C C . GLU B 1 77 ? 20.875 29.719 -0.281 1 93.69 77 GLU B C 1
ATOM 5999 O O . GLU B 1 77 ? 21.828 30.453 -0.525 1 93.69 77 GLU B O 1
ATOM 6004 N N . ASP B 1 78 ? 21.078 28.547 0.131 1 95.06 78 ASP B N 1
ATOM 6005 C CA . ASP B 1 78 ? 22.25 27.688 -0.114 1 95.06 78 ASP B CA 1
ATOM 6006 C C . ASP B 1 78 ? 23.391 28.047 0.833 1 95.06 78 ASP B C 1
ATOM 6008 O O . ASP B 1 78 ? 24.531 27.656 0.596 1 95.06 78 ASP B O 1
ATOM 6012 N N . SER B 1 79 ? 23.094 28.812 1.792 1 95.31 79 SER B N 1
ATOM 6013 C CA . SER B 1 79 ? 24.156 29.172 2.734 1 95.31 79 SER B CA 1
ATOM 6014 C C . SER B 1 79 ? 23.562 29.547 4.098 1 95.31 79 SER B C 1
ATOM 6016 O O . SER B 1 79 ? 22.719 30.422 4.199 1 95.31 79 SER B O 1
ATOM 6018 N N . THR B 1 80 ? 24.062 28.875 5.133 1 95.88 80 THR B N 1
ATOM 6019 C CA . THR B 1 80 ? 23.531 29.172 6.457 1 95.88 80 THR B CA 1
ATOM 6020 C C . THR B 1 80 ? 24.453 28.625 7.547 1 95.88 80 THR B C 1
ATOM 6022 O O . THR B 1 80 ? 25.469 27.984 7.246 1 95.88 80 THR B O 1
ATOM 6025 N N . THR B 1 81 ? 24.172 28.953 8.773 1 95.69 81 THR B N 1
ATOM 6026 C CA . THR B 1 81 ? 24.969 28.5 9.922 1 95.69 81 THR B CA 1
ATOM 6027 C C . THR B 1 81 ? 24.219 27.406 10.695 1 95.69 81 THR B C 1
ATOM 6029 O O . THR B 1 81 ? 23.016 27.234 10.523 1 95.69 81 THR B O 1
ATOM 6032 N N . VAL B 1 82 ? 24.938 26.719 11.547 1 96.38 82 VAL B N 1
ATOM 6033 C CA . VAL B 1 82 ? 24.375 25.656 12.367 1 96.38 82 VAL B CA 1
ATOM 6034 C C . VAL B 1 82 ? 23.375 26.25 13.359 1 96.38 82 VAL B C 1
ATOM 6036 O O . VAL B 1 82 ? 22.359 25.625 13.68 1 96.38 82 VAL B O 1
ATOM 6039 N N . ASP B 1 83 ? 23.641 27.469 13.758 1 95.06 83 ASP B N 1
ATOM 6040 C CA . ASP B 1 83 ? 22.75 28.125 14.703 1 95.06 83 ASP B CA 1
ATOM 6041 C C . ASP B 1 83 ? 21.375 28.359 14.094 1 95.06 83 ASP B C 1
ATOM 6043 O O . ASP B 1 83 ? 20.359 28.172 14.758 1 95.06 83 ASP B O 1
ATOM 6047 N N . VAL B 1 84 ? 21.391 28.797 12.859 1 96.56 84 VAL B N 1
ATOM 6048 C CA . VAL B 1 84 ? 20.125 29.016 12.164 1 96.56 84 VAL B CA 1
ATOM 6049 C C . VAL B 1 84 ? 19.406 27.672 11.969 1 96.56 84 VAL B C 1
ATOM 6051 O O . VAL B 1 84 ? 18.203 27.578 12.195 1 96.56 84 VAL B O 1
ATOM 6054 N N . LEU B 1 85 ? 20.125 26.688 11.625 1 97.38 85 LEU B N 1
ATOM 6055 C CA . LEU B 1 85 ? 19.547 25.375 11.383 1 97.38 85 LEU B CA 1
ATOM 6056 C C . LEU B 1 85 ? 18.938 24.812 12.656 1 97.38 85 LEU B C 1
ATOM 6058 O O . LEU B 1 85 ? 17.891 24.156 12.617 1 97.38 85 LEU B O 1
ATOM 6062 N N . ALA B 1 86 ? 19.594 25 13.773 1 96.88 86 ALA B N 1
ATOM 6063 C CA . ALA B 1 86 ? 19.141 24.453 15.047 1 96.88 86 ALA B CA 1
ATOM 6064 C C . ALA B 1 86 ? 17.781 25.031 15.43 1 96.88 86 ALA B C 1
ATOM 6066 O O . ALA B 1 86 ? 17.016 24.406 16.188 1 96.88 86 ALA B O 1
ATOM 6067 N N . GLU B 1 87 ? 17.469 26.172 14.883 1 96.44 87 GLU B N 1
ATOM 6068 C CA . GLU B 1 87 ? 16.203 26.844 15.195 1 96.44 87 GLU B CA 1
ATOM 6069 C C . GLU B 1 87 ? 15.039 26.219 14.43 1 96.44 87 GLU B C 1
ATOM 6071 O O . GLU B 1 87 ? 13.875 26.391 14.789 1 96.44 87 GLU B O 1
ATOM 6076 N N . VAL B 1 88 ? 15.336 25.453 13.352 1 97.5 88 VAL B N 1
ATOM 6077 C CA . VAL B 1 88 ? 14.242 25.031 12.484 1 97.5 88 VAL B CA 1
ATOM 6078 C C . VAL B 1 88 ? 14.297 23.516 12.305 1 97.5 88 VAL B C 1
ATOM 6080 O O . VAL B 1 88 ? 13.406 22.922 11.68 1 97.5 88 VAL B O 1
ATOM 6083 N N . ALA B 1 89 ? 15.258 22.828 12.852 1 98 89 ALA B N 1
ATOM 6084 C CA . ALA B 1 89 ? 15.453 21.406 12.609 1 98 89 ALA B CA 1
ATOM 6085 C C . ALA B 1 89 ? 14.773 20.562 13.68 1 98 89 ALA B C 1
ATOM 6087 O O . ALA B 1 89 ? 15.023 20.75 14.875 1 98 89 ALA B O 1
ATOM 6088 N N . TYR B 1 90 ? 13.969 19.688 13.273 1 97.69 90 TYR B N 1
ATOM 6089 C CA . TYR B 1 90 ? 13.297 18.734 14.148 1 97.69 90 TYR B CA 1
ATOM 6090 C C . TYR B 1 90 ? 13.438 17.312 13.625 1 97.69 90 TYR B C 1
ATOM 6092 O O . TYR B 1 90 ? 13.406 17.078 12.414 1 97.69 90 TYR B O 1
ATOM 6100 N N . TRP B 1 91 ? 13.562 16.375 14.57 1 96.06 91 TRP B N 1
ATOM 6101 C CA . TRP B 1 91 ? 13.578 14.969 14.195 1 96.06 91 TRP B CA 1
ATOM 6102 C C . TRP B 1 91 ? 12.164 14.445 13.984 1 96.06 91 TRP B C 1
ATOM 6104 O O . TRP B 1 91 ? 11.242 14.797 14.734 1 96.06 91 TRP B O 1
ATOM 6114 N N . ALA B 1 92 ? 12.062 13.555 13.008 1 94.31 92 ALA B N 1
ATOM 6115 C CA . ALA B 1 92 ? 10.836 12.766 12.891 1 94.31 92 ALA B CA 1
ATOM 6116 C C . ALA B 1 92 ? 10.602 11.93 14.148 1 94.31 92 ALA B C 1
ATOM 6118 O O . ALA B 1 92 ? 11.562 11.508 14.805 1 94.31 92 ALA B O 1
ATOM 6119 N N . SER B 1 93 ? 9.391 11.742 14.453 1 90 93 SER B N 1
ATOM 6120 C CA . SER B 1 93 ? 9.039 10.836 15.539 1 90 93 SER B CA 1
ATOM 6121 C C . SER B 1 93 ? 9.062 9.383 15.086 1 90 93 SER B C 1
ATOM 6123 O O . SER B 1 93 ? 9.25 9.102 13.898 1 90 93 SER B O 1
ATOM 6125 N N . ASP B 1 94 ? 8.844 8.492 15.984 1 82.88 94 ASP B N 1
ATOM 6126 C CA . ASP B 1 94 ? 8.742 7.078 15.625 1 82.88 94 ASP B CA 1
ATOM 6127 C C . ASP B 1 94 ? 7.512 6.812 14.773 1 82.88 94 ASP B C 1
ATOM 6129 O O . ASP B 1 94 ? 7.539 5.957 13.883 1 82.88 94 ASP B O 1
ATOM 6133 N N . MET B 1 95 ? 6.566 7.547 14.984 1 79.94 95 MET B N 1
ATOM 6134 C CA . MET B 1 95 ? 5.324 7.387 14.234 1 79.94 95 MET B CA 1
ATOM 6135 C C . MET B 1 95 ? 5.516 7.773 12.773 1 79.94 95 MET B C 1
ATOM 6137 O O . MET B 1 95 ? 4.91 7.176 11.883 1 79.94 95 MET B O 1
ATOM 6141 N N . ASP B 1 96 ? 6.402 8.719 12.586 1 85.81 96 ASP B N 1
ATOM 6142 C CA . ASP B 1 96 ? 6.645 9.203 11.234 1 85.81 96 ASP B CA 1
ATOM 6143 C C . ASP B 1 96 ? 7.414 8.172 10.414 1 85.81 96 ASP B C 1
ATOM 6145 O O . ASP B 1 96 ? 7.414 8.219 9.18 1 85.81 96 ASP B O 1
ATOM 6149 N N . THR B 1 97 ? 8.086 7.277 11.094 1 77.88 97 THR B N 1
ATOM 6150 C CA . THR B 1 97 ? 8.953 6.32 10.422 1 77.88 97 THR B CA 1
ATOM 6151 C C . THR B 1 97 ? 8.336 4.93 10.414 1 77.88 97 THR B C 1
ATOM 6153 O O . THR B 1 97 ? 9.031 3.932 10.227 1 77.88 97 THR B O 1
ATOM 6156 N N . ALA B 1 98 ? 7.074 4.793 10.547 1 70.88 98 ALA B N 1
ATOM 6157 C CA . ALA B 1 98 ? 6.316 3.547 10.469 1 70.88 98 ALA B CA 1
ATOM 6158 C C . ALA B 1 98 ? 6.805 2.551 11.516 1 70.88 98 ALA B C 1
ATOM 6160 O O . ALA B 1 98 ? 7.094 1.395 11.195 1 70.88 98 ALA B O 1
ATOM 6161 N N . ALA B 1 99 ? 6.91 2.943 12.766 1 66.88 99 ALA B N 1
ATOM 6162 C CA . ALA B 1 99 ? 7.359 2.033 13.812 1 66.88 99 ALA B CA 1
ATOM 6163 C C . ALA B 1 99 ? 6.367 0.892 14.008 1 66.88 99 ALA B C 1
ATOM 6165 O O . ALA B 1 99 ? 5.164 1.06 13.789 1 66.88 99 ALA B O 1
ATOM 6166 N N . HIS B 1 100 ? 6.984 -0.269 14.07 1 71.88 100 HIS B N 1
ATOM 6167 C CA . HIS B 1 100 ? 6.109 -1.401 14.352 1 71.88 100 HIS B CA 1
ATOM 6168 C C . HIS B 1 100 ? 5.5 -1.289 15.75 1 71.88 100 HIS B C 1
ATOM 6170 O O . HIS B 1 100 ? 5.992 -0.529 16.578 1 71.88 100 HIS B O 1
ATOM 6176 N N . ASP B 1 101 ? 4.355 -1.915 15.891 1 65.31 101 ASP B N 1
ATOM 6177 C CA . ASP B 1 101 ? 3.559 -1.828 17.109 1 65.31 101 ASP B CA 1
ATOM 6178 C C . ASP B 1 101 ? 4.25 -2.543 18.266 1 65.31 101 ASP B C 1
ATOM 6180 O O . ASP B 1 101 ? 4.645 -3.703 18.141 1 65.31 101 ASP B O 1
ATOM 6184 N N . THR B 1 102 ? 4.719 -1.799 19.188 1 67.12 102 THR B N 1
ATOM 6185 C CA . THR B 1 102 ? 5.266 -2.357 20.422 1 67.12 102 THR B CA 1
ATOM 6186 C C . THR B 1 102 ? 4.32 -2.111 21.594 1 67.12 102 THR B C 1
ATOM 6188 O O . THR B 1 102 ? 3.445 -1.249 21.531 1 67.12 102 THR B O 1
ATOM 6191 N N . PRO B 1 103 ? 4.449 -2.939 22.625 1 65.81 103 PRO B N 1
ATOM 6192 C CA . PRO B 1 103 ? 3.607 -2.738 23.797 1 65.81 103 PRO B CA 1
ATOM 6193 C C . PRO B 1 103 ? 3.723 -1.328 24.375 1 65.81 103 PRO B C 1
ATOM 6195 O O . PRO B 1 103 ? 2.779 -0.833 25 1 65.81 103 PRO B O 1
ATOM 6198 N N . GLU B 1 104 ? 4.918 -0.728 24.188 1 67.69 104 GLU B N 1
ATOM 6199 C CA . GLU B 1 104 ? 5.141 0.604 24.75 1 67.69 104 GLU B CA 1
ATOM 6200 C C . GLU B 1 104 ? 4.504 1.68 23.875 1 67.69 104 GLU B C 1
ATOM 6202 O O . GLU B 1 104 ? 4.43 2.846 24.266 1 67.69 104 GLU B O 1
ATOM 6207 N N . GLY B 1 105 ? 3.971 1.299 22.844 1 68.5 105 GLY B N 1
ATOM 6208 C CA . GLY B 1 105 ? 3.387 2.248 21.922 1 68.5 105 GLY B CA 1
ATOM 6209 C C . GLY B 1 105 ? 4.414 2.926 21.031 1 68.5 105 GLY B C 1
ATOM 6210 O O . GLY B 1 105 ? 5.59 2.557 21.047 1 68.5 105 GLY B O 1
ATOM 6211 N N . VAL B 1 106 ? 4.008 3.818 20.234 1 73.75 106 VAL B N 1
ATOM 6212 C CA . VAL B 1 106 ? 4.867 4.512 19.281 1 73.75 106 VAL B CA 1
ATOM 6213 C C . VAL B 1 106 ? 5.035 5.969 19.688 1 73.75 106 VAL B C 1
ATOM 6215 O O . VAL B 1 106 ? 4.059 6.641 20.031 1 73.75 106 VAL B O 1
ATOM 6218 N N . ASP B 1 107 ? 6.289 6.391 19.875 1 79.12 107 ASP B N 1
ATOM 6219 C CA . ASP B 1 107 ? 6.578 7.789 20.203 1 79.12 107 ASP B CA 1
ATOM 6220 C C . ASP B 1 107 ? 6.094 8.719 19.078 1 79.12 107 ASP B C 1
ATOM 6222 O O . ASP B 1 107 ? 6.469 8.547 17.922 1 79.12 107 ASP B O 1
ATOM 6226 N N . ARG B 1 108 ? 5.359 9.75 19.453 1 80.75 108 ARG B N 1
ATOM 6227 C CA . ARG B 1 108 ? 4.75 10.602 18.438 1 80.75 108 ARG B CA 1
ATOM 6228 C C . ARG B 1 108 ? 5.316 12.023 18.516 1 80.75 108 ARG B C 1
ATOM 6230 O O . ARG B 1 108 ? 4.902 12.898 17.75 1 80.75 108 ARG B O 1
ATOM 6237 N N . LYS B 1 109 ? 6.223 12.25 19.328 1 87.12 109 LYS B N 1
ATOM 6238 C CA . LYS B 1 109 ? 6.723 13.609 19.516 1 87.12 109 LYS B CA 1
ATOM 6239 C C . LYS B 1 109 ? 7.953 13.867 18.656 1 87.12 109 LYS B C 1
ATOM 6241 O O . LYS B 1 109 ? 8.906 13.078 18.672 1 87.12 109 LYS B O 1
ATOM 6246 N N . ARG B 1 110 ? 7.863 14.953 17.938 1 94.44 110 ARG B N 1
ATOM 6247 C CA . ARG B 1 110 ? 9.016 15.453 17.203 1 94.44 110 ARG B CA 1
ATOM 6248 C C . ARG B 1 110 ? 9.875 16.359 18.062 1 94.44 110 ARG B C 1
ATOM 6250 O O . ARG B 1 110 ? 9.352 17.219 18.781 1 94.44 110 ARG B O 1
ATOM 6257 N N . ARG B 1 111 ? 11.109 16.109 18.047 1 94.88 111 ARG B N 1
ATOM 6258 C CA . ARG B 1 111 ? 12 16.844 18.938 1 94.88 111 ARG B CA 1
ATOM 6259 C C . ARG B 1 111 ? 13.031 17.641 18.141 1 94.88 111 ARG B C 1
ATOM 6261 O O . ARG B 1 111 ? 13.398 17.25 17.031 1 94.88 111 ARG B O 1
ATOM 6268 N N . ALA B 1 112 ? 13.422 18.719 18.766 1 96.88 112 ALA B N 1
ATOM 6269 C CA . ALA B 1 112 ? 14.445 19.562 18.141 1 96.88 112 ALA B CA 1
ATOM 6270 C C . ALA B 1 112 ? 15.766 18.812 18 1 96.88 112 ALA B C 1
ATOM 6272 O O . ALA B 1 112 ? 16.141 18.031 18.875 1 96.88 112 ALA B O 1
ATOM 6273 N N . VAL B 1 113 ? 16.469 19.094 16.953 1 97.25 113 VAL B N 1
ATOM 6274 C CA . VAL B 1 113 ? 17.766 18.469 16.719 1 97.25 113 VAL B CA 1
ATOM 6275 C C . VAL B 1 113 ? 18.859 19.266 17.406 1 97.25 113 VAL B C 1
ATOM 6277 O O . VAL B 1 113 ? 18.906 20.5 17.281 1 97.25 113 VAL B O 1
ATOM 6280 N N . GLY B 1 114 ? 19.75 18.609 18.094 1 96.19 114 GLY B N 1
ATOM 6281 C CA . GLY B 1 114 ? 20.859 19.297 18.734 1 96.19 114 GLY B CA 1
ATOM 6282 C C . GLY B 1 114 ? 21.922 19.75 17.766 1 96.19 114 GLY B C 1
ATOM 6283 O O . GLY B 1 114 ? 22.031 19.234 16.656 1 96.19 114 GLY B O 1
ATOM 6284 N N . LYS B 1 115 ? 22.703 20.734 18.156 1 96 115 LYS B N 1
ATOM 6285 C CA . LYS B 1 115 ? 23.75 21.312 17.328 1 96 115 LYS B CA 1
ATOM 6286 C C . LYS B 1 115 ? 24.797 20.25 16.953 1 96 115 LYS B C 1
ATOM 6288 O O . LYS B 1 115 ? 25.25 20.203 15.797 1 96 115 LYS B O 1
ATOM 6293 N N . ARG B 1 116 ? 25.141 19.453 17.859 1 96.38 116 ARG B N 1
ATOM 6294 C CA . ARG B 1 116 ? 26.141 18.422 17.609 1 96.38 116 ARG B CA 1
ATOM 6295 C C . ARG B 1 116 ? 25.656 17.406 16.578 1 96.38 116 ARG B C 1
ATOM 6297 O O . ARG B 1 116 ? 26.422 16.984 15.711 1 96.38 116 ARG B O 1
ATOM 6304 N N . GLU B 1 117 ? 24.453 17.016 16.734 1 96.69 117 GLU B N 1
ATOM 6305 C CA . GLU B 1 117 ? 23.875 16.078 15.773 1 96.69 117 GLU B CA 1
ATOM 6306 C C . GLU B 1 117 ? 23.797 16.688 14.375 1 96.69 117 GLU B C 1
ATOM 6308 O O . GLU B 1 117 ? 24.062 16.016 13.383 1 96.69 117 GLU B O 1
ATOM 6313 N N . LEU B 1 118 ? 23.453 17.953 14.281 1 97.56 118 LEU B N 1
ATOM 6314 C CA . LEU B 1 118 ? 23.391 18.656 13.008 1 97.56 118 LEU B CA 1
ATOM 6315 C C . LEU B 1 118 ? 24.766 18.703 12.352 1 97.56 118 LEU B C 1
ATOM 6317 O O . LEU B 1 118 ? 24.891 18.484 11.141 1 97.56 118 LEU B O 1
ATOM 6321 N N . GLU B 1 119 ? 25.672 18.984 13.195 1 97.44 119 GLU B N 1
ATOM 6322 C CA . GLU B 1 119 ? 27.031 19.031 12.68 1 97.44 119 GLU B CA 1
ATOM 6323 C C . GLU B 1 119 ? 27.469 17.672 12.133 1 97.44 119 GLU B C 1
ATOM 6325 O O . GLU B 1 119 ? 2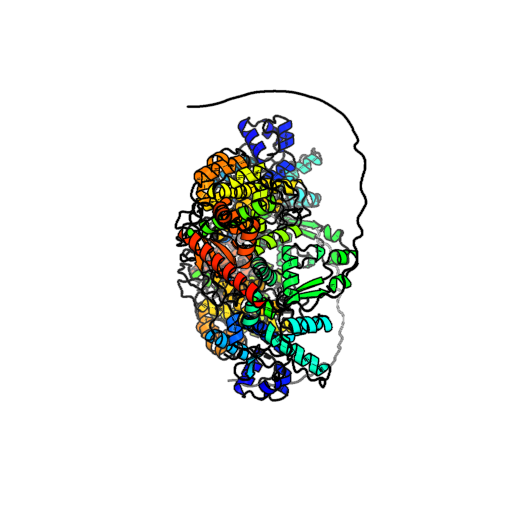8.125 17.594 11.086 1 97.44 119 GLU B O 1
ATOM 6330 N N . SER B 1 120 ? 27.109 16.703 12.859 1 97.56 120 SER B N 1
ATOM 6331 C CA . SER B 1 120 ? 27.438 15.352 12.406 1 97.56 120 SER B CA 1
ATOM 6332 C C . SER B 1 120 ? 26.797 15.047 11.062 1 97.56 120 SER B C 1
ATOM 6334 O O . SER B 1 120 ? 27.422 14.461 10.18 1 97.56 120 SER B O 1
ATOM 6336 N N . LEU B 1 121 ? 25.547 15.391 10.891 1 97.62 121 LEU B N 1
ATOM 6337 C CA . LEU B 1 121 ? 24.828 15.18 9.633 1 97.62 121 LEU B CA 1
ATOM 6338 C C . LEU B 1 121 ? 25.469 15.984 8.508 1 97.62 121 LEU B C 1
ATOM 6340 O O . LEU B 1 121 ? 25.641 15.477 7.395 1 97.62 121 LEU B O 1
ATOM 6344 N N . LEU B 1 122 ? 25.859 17.203 8.797 1 98.19 122 LEU B N 1
ATOM 6345 C CA . LEU B 1 122 ? 26.469 18.078 7.805 1 98.19 122 LEU B CA 1
ATOM 6346 C C . LEU B 1 122 ? 27.828 17.547 7.375 1 98.19 122 LEU B C 1
ATOM 6348 O O . LEU B 1 122 ? 28.172 17.594 6.191 1 98.19 122 LEU B O 1
ATOM 6352 N N . ARG B 1 123 ? 28.5 17.031 8.32 1 97.25 123 ARG B N 1
ATOM 6353 C CA . ARG B 1 123 ? 29.797 16.438 7.988 1 97.25 123 ARG B CA 1
ATOM 6354 C C . ARG B 1 123 ? 29.625 15.219 7.078 1 97.25 123 ARG B C 1
ATOM 6356 O O . ARG B 1 123 ? 30.406 15.023 6.148 1 97.25 123 ARG B O 1
ATOM 6363 N N . ARG B 1 124 ? 28.688 14.453 7.398 1 96.44 124 ARG B N 1
ATOM 6364 C CA . ARG B 1 124 ? 28.375 13.344 6.508 1 96.44 124 ARG B CA 1
ATOM 6365 C C . ARG B 1 124 ? 27.969 13.844 5.125 1 96.44 124 ARG B C 1
ATOM 6367 O O . ARG B 1 124 ? 28.359 13.266 4.109 1 96.44 124 ARG B O 1
ATOM 6374 N N . GLY B 1 125 ? 27.156 14.945 5.066 1 97.56 125 GLY B N 1
ATOM 6375 C CA . GLY B 1 125 ? 26.75 15.547 3.801 1 97.56 125 GLY B CA 1
ATOM 6376 C C . GLY B 1 125 ? 27.938 16.078 3.002 1 97.56 125 GLY B C 1
ATOM 6377 O O . GLY B 1 125 ? 27.938 16 1.771 1 97.56 125 GLY B O 1
ATOM 6378 N N . GLN B 1 126 ? 28.859 16.562 3.738 1 96.44 126 GLN B N 1
ATOM 6379 C CA . GLN B 1 126 ? 30.078 17.047 3.094 1 96.44 126 GLN B CA 1
ATOM 6380 C C . GLN B 1 126 ? 30.828 15.914 2.416 1 96.44 126 GLN B C 1
ATOM 6382 O O . GLN B 1 126 ? 31.297 16.062 1.283 1 96.44 126 GLN B O 1
ATOM 6387 N N . ARG B 1 127 ? 30.859 14.828 3.078 1 93.31 127 ARG B N 1
ATOM 6388 C CA . ARG B 1 127 ? 31.516 13.648 2.529 1 93.31 127 ARG B CA 1
ATOM 6389 C C . ARG B 1 127 ? 30.75 13.094 1.335 1 93.31 127 ARG B C 1
ATOM 6391 O O . ARG B 1 127 ? 31.344 12.477 0.445 1 93.31 127 ARG B O 1
ATOM 6398 N N . GLN B 1 128 ? 29.516 13.391 1.314 1 93.81 128 GLN B N 1
ATOM 6399 C CA . GLN B 1 128 ? 28.672 12.875 0.243 1 93.81 128 GLN B CA 1
ATOM 6400 C C . GLN B 1 128 ? 28.531 13.891 -0.891 1 93.81 128 GLN B C 1
ATOM 6402 O O . GLN B 1 128 ? 27.859 13.625 -1.891 1 93.81 128 GLN B O 1
ATOM 6407 N N . GLY B 1 129 ? 29.094 15.055 -0.729 1 94.81 129 GLY B N 1
ATOM 6408 C CA . GLY B 1 129 ? 29.203 16.047 -1.79 1 94.81 129 GLY B CA 1
ATOM 6409 C C . GLY B 1 129 ? 27.953 16.906 -1.926 1 94.81 129 GLY B C 1
ATOM 6410 O O . GLY B 1 129 ? 27.734 17.531 -2.963 1 94.81 129 GLY B O 1
ATOM 6411 N N . VAL B 1 130 ? 27.094 16.969 -0.859 1 97.31 130 VAL B N 1
ATOM 6412 C CA . VAL B 1 130 ? 25.812 17.672 -1.004 1 97.31 130 VAL B CA 1
ATOM 6413 C C . VAL B 1 130 ? 25.906 19.031 -0.336 1 97.31 130 VAL B C 1
ATOM 6415 O O . VAL B 1 130 ? 25.188 19.969 -0.723 1 97.31 130 VAL B O 1
ATOM 6418 N N . VAL B 1 131 ? 26.75 19.125 0.663 1 97.94 131 VAL B N 1
ATOM 6419 C CA . VAL B 1 131 ? 27.016 20.391 1.335 1 97.94 131 VAL B CA 1
ATOM 6420 C C . VAL B 1 131 ? 28.5 20.531 1.639 1 97.94 131 VAL B C 1
ATOM 6422 O O . VAL B 1 131 ? 29.25 19.547 1.582 1 97.94 131 VAL B O 1
ATOM 6425 N N . TRP B 1 132 ? 28.969 21.703 1.846 1 96.94 132 TRP B N 1
ATOM 6426 C CA . TRP B 1 132 ? 30.359 21.906 2.262 1 96.94 132 TRP B CA 1
ATOM 6427 C C . TRP B 1 132 ? 30.484 23.109 3.189 1 96.94 132 TRP B C 1
ATOM 6429 O O . TRP B 1 132 ? 29.656 24.031 3.137 1 96.94 132 TRP B O 1
ATOM 6439 N N . GLU B 1 133 ? 31.453 23.078 4.023 1 95.5 133 GLU B N 1
ATOM 6440 C CA . GLU B 1 133 ? 31.656 24.109 5.027 1 95.5 133 GLU B CA 1
ATOM 6441 C C . GLU B 1 133 ? 32.688 25.125 4.574 1 95.5 133 GLU B C 1
ATOM 6443 O O . GLU B 1 133 ? 33.875 24.781 4.398 1 95.5 133 GLU B O 1
ATOM 6448 N N . GLN B 1 134 ? 32.312 26.328 4.434 1 92.44 134 GLN B N 1
ATOM 6449 C CA . GLN B 1 134 ? 33.219 27.422 4.141 1 92.44 134 GLN B CA 1
ATOM 6450 C C . GLN B 1 134 ? 32.5 28.766 4.246 1 92.44 134 GLN B C 1
ATOM 6452 O O . GLN B 1 134 ? 31.484 29 3.578 1 92.44 134 GLN B O 1
ATOM 6457 N N . PRO B 1 135 ? 33 29.859 4.836 1 90.06 135 PRO B N 1
ATOM 6458 C CA . PRO B 1 135 ? 34.062 29.734 5.844 1 90.06 135 PRO B CA 1
ATOM 6459 C C . PRO B 1 135 ? 33.688 28.828 7.004 1 90.06 135 PRO B C 1
ATOM 6461 O O . PRO B 1 135 ? 32.625 28.203 6.973 1 90.06 135 PRO B O 1
ATOM 6464 N N . GLU B 1 136 ? 34.531 28.703 7.91 1 88.81 136 GLU B N 1
ATOM 6465 C CA . GLU B 1 136 ? 34.25 27.828 9.047 1 88.81 136 GLU B CA 1
ATOM 6466 C C . GLU B 1 136 ? 32.938 28.219 9.734 1 88.81 136 GLU B C 1
ATOM 6468 O O . GLU B 1 136 ? 32.719 29.391 10.016 1 88.81 136 GLU B O 1
ATOM 6473 N N . GLY B 1 137 ? 32.062 27.203 9.875 1 88.69 137 GLY B N 1
ATOM 6474 C CA . GLY B 1 137 ? 30.797 27.422 10.562 1 88.69 137 GLY B CA 1
ATOM 6475 C C . GLY B 1 137 ? 29.641 27.734 9.625 1 88.69 137 GLY B C 1
ATOM 6476 O O . GLY B 1 137 ? 28.484 27.734 10.039 1 88.69 137 GLY B O 1
ATOM 6477 N N . VAL B 1 138 ? 29.969 28.062 8.398 1 94.88 138 VAL B N 1
ATOM 6478 C CA . VAL B 1 138 ? 28.953 28.328 7.395 1 94.88 138 VAL B CA 1
ATOM 6479 C C . VAL B 1 138 ? 28.875 27.172 6.41 1 94.88 138 VAL B C 1
ATOM 6481 O O . VAL B 1 138 ? 29.891 26.75 5.848 1 94.88 138 VAL B O 1
ATOM 6484 N N . TRP B 1 139 ? 27.75 26.641 6.289 1 96.88 139 TRP B N 1
ATOM 6485 C CA . TRP B 1 139 ? 27.531 25.5 5.41 1 96.88 139 TRP B CA 1
ATOM 6486 C C . TRP B 1 139 ? 26.797 25.922 4.137 1 96.88 139 TRP B C 1
ATOM 6488 O O . TRP B 1 139 ? 25.891 26.734 4.18 1 96.88 139 TRP B O 1
ATOM 6498 N N . ASN B 1 140 ? 27.234 25.406 3.027 1 97.44 140 ASN B N 1
ATOM 6499 C CA . ASN B 1 140 ? 26.781 25.828 1.709 1 97.44 140 ASN B CA 1
ATOM 6500 C C . ASN B 1 140 ? 26.359 24.641 0.854 1 97.44 140 ASN B C 1
ATOM 6502 O O . ASN B 1 140 ? 26.859 23.531 1.033 1 97.44 140 ASN B O 1
ATOM 6506 N N . VAL B 1 141 ? 25.422 24.844 -0.024 1 97.38 141 VAL B N 1
ATOM 6507 C CA . VAL B 1 141 ? 25.078 23.875 -1.061 1 97.38 141 VAL B CA 1
ATOM 6508 C C . VAL B 1 141 ? 25.719 24.281 -2.383 1 97.38 141 VAL B C 1
ATOM 6510 O O . VAL B 1 141 ? 25.594 25.422 -2.824 1 97.38 141 VAL B O 1
ATOM 6513 N N . PRO B 1 142 ? 26.438 23.359 -2.961 1 97 142 PRO B N 1
ATOM 6514 C CA . PRO B 1 142 ? 27.062 23.688 -4.246 1 97 142 PRO B CA 1
ATOM 6515 C C . PRO B 1 142 ? 26.031 24.078 -5.309 1 97 142 PRO B C 1
ATOM 6517 O O . PRO B 1 142 ? 24.938 23.531 -5.344 1 97 142 PRO B O 1
ATOM 6520 N N . ALA B 1 143 ? 26.422 24.938 -6.227 1 95.5 143 ALA B N 1
ATOM 6521 C CA . ALA B 1 143 ? 25.531 25.516 -7.227 1 95.5 143 ALA B CA 1
ATOM 6522 C C . ALA B 1 143 ? 24.938 24.422 -8.109 1 95.5 143 ALA B C 1
ATOM 6524 O O . ALA B 1 143 ? 23.75 24.469 -8.469 1 95.5 143 ALA B O 1
ATOM 6525 N N . HIS B 1 144 ? 25.781 23.484 -8.516 1 95.75 144 HIS B N 1
ATOM 6526 C CA . HIS B 1 144 ? 25.297 22.438 -9.414 1 95.75 144 HIS B CA 1
ATOM 6527 C C . HIS B 1 144 ? 24.297 21.531 -8.711 1 95.75 144 HIS B C 1
ATOM 6529 O O . HIS B 1 144 ? 23.438 20.938 -9.367 1 95.75 144 HIS B O 1
ATOM 6535 N N . ILE B 1 145 ? 24.359 21.344 -7.418 1 97.12 145 ILE B N 1
ATOM 6536 C CA . ILE B 1 145 ? 23.391 20.594 -6.633 1 97.12 145 ILE B CA 1
ATOM 6537 C C . ILE B 1 145 ? 22.125 21.422 -6.457 1 97.12 145 ILE B C 1
ATOM 6539 O O . ILE B 1 145 ? 21.016 20.906 -6.645 1 97.12 145 ILE B O 1
ATOM 6543 N N . SER B 1 146 ? 22.297 22.656 -6.133 1 95.69 146 SER B N 1
ATOM 6544 C CA . SER B 1 146 ? 21.188 23.578 -5.934 1 95.69 146 SER B CA 1
ATOM 6545 C C . SER B 1 146 ? 20.281 23.625 -7.16 1 95.69 146 SER B C 1
ATOM 6547 O O . SER B 1 146 ? 19.062 23.703 -7.035 1 95.69 146 SER B O 1
ATOM 6549 N N . ALA B 1 147 ? 20.828 23.547 -8.273 1 94.44 147 ALA B N 1
ATOM 6550 C CA . ALA B 1 147 ? 20.125 23.703 -9.539 1 94.44 147 ALA B CA 1
ATOM 6551 C C . ALA B 1 147 ? 19.125 22.562 -9.75 1 94.44 147 ALA B C 1
ATOM 6553 O O . ALA B 1 147 ? 18.109 22.734 -10.406 1 94.44 147 ALA B O 1
ATOM 6554 N N . ILE B 1 148 ? 19.438 21.422 -9.156 1 94.25 148 ILE B N 1
ATOM 6555 C CA . ILE B 1 148 ? 18.562 20.281 -9.422 1 94.25 148 ILE B CA 1
ATOM 6556 C C . ILE B 1 148 ? 18.016 19.734 -8.109 1 94.25 148 ILE B C 1
ATOM 6558 O O . ILE B 1 148 ? 17.547 18.594 -8.047 1 94.25 148 ILE B O 1
ATOM 6562 N N . PHE B 1 149 ? 18.141 20.516 -7.066 1 93.75 149 PHE B N 1
ATOM 6563 C CA . PHE B 1 149 ? 17.625 20.078 -5.777 1 93.75 149 PHE B CA 1
ATOM 6564 C C . PHE B 1 149 ? 16.125 19.828 -5.852 1 93.75 149 PHE B C 1
ATOM 6566 O O . PHE B 1 149 ? 15.391 20.625 -6.434 1 93.75 149 PHE B O 1
ATOM 6573 N N . PRO B 1 150 ? 15.68 18.719 -5.273 1 87.25 150 PRO B N 1
ATOM 6574 C CA . PRO B 1 150 ? 14.242 18.469 -5.34 1 87.25 150 PRO B CA 1
ATOM 6575 C C . PRO B 1 150 ? 13.414 19.578 -4.699 1 87.25 150 PRO B C 1
ATOM 6577 O O . PRO B 1 150 ? 13.711 20 -3.582 1 87.25 150 PRO B O 1
ATOM 6580 N N . ALA B 1 151 ? 12.43 19.953 -5.41 1 82.44 151 ALA B N 1
ATOM 6581 C CA . ALA B 1 151 ? 11.602 21.078 -4.941 1 82.44 151 ALA B CA 1
ATOM 6582 C C . ALA B 1 151 ? 10.602 20.609 -3.891 1 82.44 151 ALA B C 1
ATOM 6584 O O . ALA B 1 151 ? 10.016 19.531 -4.016 1 82.44 151 ALA B O 1
ATOM 6585 N N . GLU B 1 152 ? 10.531 21.359 -2.857 1 86.56 152 GLU B N 1
ATOM 6586 C CA . GLU B 1 152 ? 9.453 21.266 -1.885 1 86.56 152 GLU B CA 1
ATOM 6587 C C . GLU B 1 152 ? 8.414 22.359 -2.102 1 86.56 152 GLU B C 1
ATOM 6589 O O . GLU B 1 152 ? 8.711 23.547 -1.947 1 86.56 152 GLU B O 1
ATOM 6594 N N . PRO B 1 153 ? 7.254 22.047 -2.449 1 82.44 153 PRO B N 1
ATOM 6595 C CA . PRO B 1 153 ? 6.273 23.031 -2.918 1 82.44 153 PRO B CA 1
ATOM 6596 C C . PRO B 1 153 ? 6.109 24.203 -1.953 1 82.44 153 PRO B C 1
ATOM 6598 O O . PRO B 1 153 ? 5.93 25.344 -2.387 1 82.44 153 PRO B O 1
ATOM 6601 N N . THR B 1 154 ? 6.211 24.047 -0.73 1 88.31 154 THR B N 1
ATOM 6602 C CA . THR B 1 154 ? 5.973 25.141 0.196 1 88.31 154 THR B CA 1
ATOM 6603 C C . THR B 1 154 ? 7.289 25.812 0.591 1 88.31 154 THR B C 1
ATOM 6605 O O . THR B 1 154 ? 7.297 26.781 1.345 1 88.31 154 THR B O 1
ATOM 6608 N N . LEU B 1 155 ? 8.406 25.344 -0.041 1 93.44 155 LEU B N 1
ATOM 6609 C CA . LEU B 1 155 ? 9.703 25.875 0.363 1 93.44 155 LEU B CA 1
ATOM 6610 C C . LEU B 1 155 ? 10.57 26.188 -0.855 1 93.44 155 LEU B C 1
ATOM 6612 O O . LEU B 1 155 ? 11.789 26.016 -0.813 1 93.44 155 LEU B O 1
ATOM 6616 N N . ASP B 1 156 ? 9.984 26.625 -1.923 1 90.88 156 ASP B N 1
ATOM 6617 C CA . ASP B 1 156 ? 10.758 26.797 -3.145 1 90.88 156 ASP B CA 1
ATOM 6618 C C . ASP B 1 156 ? 10.711 28.25 -3.627 1 90.88 156 ASP B C 1
ATOM 6620 O O . ASP B 1 156 ? 11.062 28.531 -4.773 1 90.88 156 ASP B O 1
ATOM 6624 N N . PHE B 1 157 ? 10.18 29.109 -2.818 1 93.56 157 PHE B N 1
ATOM 6625 C CA . PHE B 1 157 ? 10.133 30.547 -3.129 1 93.56 157 PHE B CA 1
ATOM 6626 C C . PHE B 1 157 ? 11.141 31.312 -2.287 1 93.56 157 PHE B C 1
ATOM 6628 O O . PHE B 1 157 ? 10.844 31.703 -1.155 1 93.56 157 PHE B O 1
ATOM 6635 N N . TYR B 1 158 ? 12.266 31.656 -2.906 1 94.69 158 TYR B N 1
ATOM 6636 C CA . TYR B 1 158 ? 13.398 32.188 -2.16 1 94.69 158 TYR B CA 1
ATOM 6637 C C . TYR B 1 158 ? 13.359 33.688 -2.094 1 94.69 158 TYR B C 1
ATOM 6639 O O . TYR B 1 158 ? 12.539 34.344 -2.758 1 94.69 158 TYR B O 1
ATOM 6647 N N . VAL B 1 159 ? 14.227 34.25 -1.32 1 95.62 159 VAL B N 1
ATOM 6648 C CA . VAL B 1 159 ? 14.25 35.688 -1.083 1 95.62 159 VAL B CA 1
ATOM 6649 C C . VAL B 1 159 ? 14.539 36.406 -2.389 1 95.62 159 VAL B C 1
ATOM 6651 O O . VAL B 1 159 ? 13.93 37.438 -2.676 1 95.62 159 VAL B O 1
ATOM 6654 N N . ARG B 1 160 ? 15.398 35.844 -3.191 1 91.75 160 ARG B N 1
ATOM 6655 C CA . ARG B 1 160 ? 15.727 36.469 -4.477 1 91.75 160 ARG B CA 1
ATOM 6656 C C . ARG B 1 160 ? 14.508 36.5 -5.391 1 91.75 160 ARG B C 1
ATOM 6658 O O . ARG B 1 160 ? 14.273 37.5 -6.078 1 91.75 160 ARG B O 1
ATOM 6665 N N . ASP B 1 161 ? 13.773 35.469 -5.414 1 92.25 161 ASP B N 1
ATOM 6666 C CA . ASP B 1 161 ? 12.555 35.406 -6.215 1 92.25 161 ASP B CA 1
ATOM 6667 C C . ASP B 1 161 ? 11.523 36.406 -5.723 1 92.25 161 ASP B C 1
ATOM 6669 O O . ASP B 1 161 ? 10.859 37.062 -6.527 1 92.25 161 ASP B O 1
ATOM 6673 N N . PHE B 1 162 ? 11.516 36.5 -4.441 1 94.12 162 PHE B N 1
ATOM 6674 C CA . PHE B 1 162 ? 10.586 37.438 -3.783 1 94.12 162 PHE B CA 1
ATOM 6675 C C . PHE B 1 162 ? 10.906 38.875 -4.145 1 94.12 162 PHE B C 1
ATOM 6677 O O . PHE B 1 162 ? 10.008 39.625 -4.512 1 94.12 162 PHE B O 1
ATOM 6684 N N . ALA B 1 163 ? 12.117 39.188 -4.074 1 92.06 163 ALA B N 1
ATOM 6685 C CA . ALA B 1 163 ? 12.555 40.562 -4.398 1 92.06 163 ALA B CA 1
ATOM 6686 C C . ALA B 1 163 ? 12.258 40.875 -5.855 1 92.06 163 ALA B C 1
ATOM 6688 O O . ALA B 1 163 ? 11.938 42.031 -6.18 1 92.06 163 ALA B O 1
ATOM 6689 N N . ARG B 1 164 ? 12.305 39.875 -6.66 1 88.62 164 ARG B N 1
ATOM 6690 C CA . ARG B 1 164 ? 12.062 40.094 -8.086 1 88.62 164 ARG B CA 1
ATOM 6691 C C . ARG B 1 164 ? 10.57 40.188 -8.375 1 88.62 164 ARG B C 1
ATOM 6693 O O . ARG B 1 164 ? 10.164 40.844 -9.336 1 88.62 164 ARG B O 1
ATOM 6700 N N . ALA B 1 165 ? 9.828 39.594 -7.547 1 88.12 165 ALA B N 1
ATOM 6701 C CA . ALA B 1 165 ? 8.398 39.5 -7.809 1 88.12 165 ALA B CA 1
ATOM 6702 C C . ALA B 1 165 ? 7.676 40.781 -7.383 1 88.12 165 ALA B C 1
ATOM 6704 O O . ALA B 1 165 ? 6.621 41.094 -7.926 1 88.12 165 ALA B O 1
ATOM 6705 N N . LEU B 1 166 ? 8.211 41.531 -6.465 1 89.62 166 LEU B N 1
ATOM 6706 C CA . LEU B 1 166 ? 7.531 42.719 -5.926 1 89.62 166 LEU B CA 1
ATOM 6707 C C . LEU B 1 166 ? 7.938 43.969 -6.68 1 89.62 166 LEU B C 1
ATOM 6709 O O . LEU B 1 166 ? 9.062 44.062 -7.164 1 89.62 166 LEU B O 1
ATOM 6713 N N . ASP B 1 167 ? 6.945 44.875 -6.73 1 88.5 167 ASP B N 1
ATOM 6714 C CA . ASP B 1 167 ? 7.25 46.188 -7.234 1 88.5 167 ASP B CA 1
ATOM 6715 C C . ASP B 1 167 ? 8.312 46.875 -6.375 1 88.5 167 ASP B C 1
ATOM 6717 O O . ASP B 1 167 ? 8.18 46.938 -5.148 1 88.5 167 ASP B O 1
ATOM 6721 N N . PRO B 1 168 ? 9.391 47.438 -7.062 1 87.75 168 PRO B N 1
ATOM 6722 C CA . PRO B 1 168 ? 10.5 48.031 -6.305 1 87.75 168 PRO B CA 1
ATOM 6723 C C . PRO B 1 168 ? 10.055 49.156 -5.387 1 87.75 168 PRO B C 1
ATOM 6725 O O . PRO B 1 168 ? 10.578 49.312 -4.277 1 87.75 168 PRO B O 1
ATOM 6728 N N . GLY B 1 169 ? 9.164 50 -5.898 1 87.75 169 GLY B N 1
ATOM 6729 C CA . GLY B 1 169 ? 8.664 51.062 -5.055 1 87.75 169 GLY B CA 1
ATOM 6730 C C . GLY B 1 169 ? 7.918 50.562 -3.832 1 87.75 169 GLY B C 1
ATOM 6731 O O . GLY B 1 169 ? 8.125 51.062 -2.727 1 87.75 169 GLY B O 1
ATOM 6732 N N . LEU B 1 170 ? 7.141 49.625 -4.035 1 91.56 170 LEU B N 1
ATOM 6733 C CA . LEU B 1 170 ? 6.379 49.031 -2.951 1 91.56 170 LEU B CA 1
ATOM 6734 C C . LEU B 1 170 ? 7.305 48.344 -1.955 1 91.56 170 LEU B C 1
ATOM 6736 O O . LEU B 1 170 ? 7.113 48.469 -0.742 1 91.56 170 LEU B O 1
ATOM 6740 N N . LEU B 1 171 ? 8.242 47.625 -2.467 1 93.06 171 LEU B N 1
ATOM 6741 C CA . LEU B 1 171 ? 9.211 46.938 -1.629 1 93.06 171 LEU B CA 1
ATOM 6742 C C . LEU B 1 171 ? 9.961 47.906 -0.738 1 93.06 171 LEU B C 1
ATOM 6744 O O . LEU B 1 171 ? 10.102 47.688 0.467 1 93.06 171 LEU B O 1
ATOM 6748 N N . LYS B 1 172 ? 10.406 48.969 -1.333 1 89.56 172 LYS B N 1
ATOM 6749 C CA . LYS B 1 172 ? 11.148 49.969 -0.583 1 89.56 172 LYS B CA 1
ATOM 6750 C C . LYS B 1 172 ? 10.297 50.562 0.536 1 89.56 172 LYS B C 1
ATOM 6752 O O . LYS B 1 172 ? 10.766 50.719 1.664 1 89.56 172 LYS B O 1
ATOM 6757 N N . ARG B 1 173 ? 9.094 50.875 0.259 1 92.56 173 ARG B N 1
ATOM 6758 C CA . ARG B 1 173 ? 8.188 51.469 1.243 1 92.56 173 ARG B CA 1
ATOM 6759 C C . ARG B 1 173 ? 7.965 50.5 2.412 1 92.56 173 ARG B C 1
ATOM 6761 O O . ARG B 1 173 ? 7.973 50.906 3.572 1 92.56 173 ARG B O 1
ATOM 6768 N N . ARG B 1 174 ? 7.785 49.312 2.098 1 92.94 174 ARG B N 1
ATOM 6769 C CA . ARG B 1 174 ? 7.52 48.344 3.141 1 92.94 174 ARG B CA 1
ATOM 6770 C C . ARG B 1 174 ? 8.766 48.062 3.971 1 92.94 174 ARG B C 1
ATOM 6772 O O . ARG B 1 174 ? 8.68 47.875 5.188 1 92.94 174 ARG B O 1
ATOM 6779 N N . MET B 1 175 ? 9.891 48 3.346 1 94.44 175 MET B N 1
ATOM 6780 C CA . MET B 1 175 ? 11.148 47.844 4.062 1 94.44 175 MET B CA 1
ATOM 6781 C C . MET B 1 175 ? 11.391 49 5.027 1 94.44 175 MET B C 1
ATOM 6783 O O . MET B 1 175 ? 11.852 48.781 6.148 1 94.44 175 MET B O 1
ATOM 6787 N N . GLU B 1 176 ? 11.055 50.188 4.586 1 91.69 176 GLU B N 1
ATOM 6788 C CA . GLU B 1 176 ? 11.195 51.344 5.441 1 91.69 176 GLU B CA 1
ATOM 6789 C C . GLU B 1 176 ? 10.297 51.25 6.664 1 91.69 176 GLU B C 1
ATOM 6791 O O . GLU B 1 176 ? 10.719 51.562 7.781 1 91.69 176 GLU B O 1
ATOM 6796 N N . ARG B 1 177 ? 9.172 50.812 6.426 1 90.69 177 ARG B N 1
ATOM 6797 C CA . ARG B 1 177 ? 8.211 50.688 7.512 1 90.69 177 ARG B CA 1
ATOM 6798 C C . ARG B 1 177 ? 8.672 49.656 8.539 1 90.69 177 ARG B C 1
ATOM 6800 O O . ARG B 1 177 ? 8.383 49.781 9.727 1 90.69 177 ARG B O 1
ATOM 6807 N N . LEU B 1 178 ? 9.438 48.656 8.047 1 92.56 178 LEU B N 1
ATOM 6808 C CA . LEU B 1 178 ? 9.906 47.594 8.922 1 92.56 178 LEU B CA 1
ATOM 6809 C C . LEU B 1 178 ? 11.266 47.938 9.523 1 92.56 178 LEU B C 1
ATOM 6811 O O . LEU B 1 178 ? 11.797 47.188 10.336 1 92.56 178 LEU B O 1
ATOM 6815 N N . GLY B 1 179 ? 11.75 49.031 9.07 1 89.88 179 GLY B N 1
ATOM 6816 C CA . GLY B 1 179 ? 13.039 49.469 9.578 1 89.88 179 GLY B CA 1
ATOM 6817 C C . GLY B 1 179 ? 14.211 48.688 8.992 1 89.88 179 GLY B C 1
ATOM 6818 O O . GLY B 1 179 ? 15.242 48.531 9.641 1 89.88 179 GLY B O 1
ATOM 6819 N N . LEU B 1 180 ? 14.078 48.156 7.855 1 89.38 180 LEU B N 1
ATOM 6820 C CA . LEU B 1 180 ? 15.109 47.312 7.25 1 89.38 180 LEU B CA 1
ATOM 6821 C C . LEU B 1 180 ? 16.047 48.156 6.395 1 89.38 180 LEU B C 1
ATOM 6823 O O . LEU B 1 180 ? 17.047 47.656 5.871 1 89.38 180 LEU B O 1
ATOM 6827 N N . THR B 1 181 ? 15.688 49.375 6.152 1 78.62 181 THR B N 1
ATOM 6828 C CA . THR B 1 181 ? 16.516 50.219 5.285 1 78.62 181 THR B CA 1
ATOM 6829 C C . THR B 1 181 ? 17.531 51 6.105 1 78.62 181 THR B C 1
ATOM 6831 O O . THR B 1 181 ? 17.266 51.375 7.242 1 78.62 181 THR B O 1
ATOM 6834 N N . ASP B 1 182 ? 18.828 50.781 5.812 1 62.16 182 ASP B N 1
ATOM 6835 C CA . ASP B 1 182 ? 19.844 51.656 6.414 1 62.16 182 ASP B CA 1
ATOM 6836 C C . ASP B 1 182 ? 19.719 53.094 5.91 1 62.16 182 ASP B C 1
ATOM 6838 O O . ASP B 1 182 ? 19.453 53.312 4.727 1 62.16 182 ASP B O 1
ATOM 6842 N N . ALA B 1 183 ? 19.359 54 6.812 1 53.56 183 ALA B N 1
ATOM 6843 C CA . ALA B 1 183 ? 19.266 55.438 6.613 1 53.56 183 ALA B CA 1
ATOM 6844 C C . ALA B 1 183 ? 20.297 55.938 5.598 1 53.56 183 ALA B C 1
ATOM 6846 O O . ALA B 1 183 ? 20.062 56.906 4.871 1 53.56 183 ALA B O 1
ATOM 6847 N N . ASP B 1 184 ? 21.453 55.281 5.68 1 51.16 184 ASP B N 1
ATOM 6848 C CA . ASP B 1 184 ? 22.547 55.969 4.988 1 51.16 184 ASP B CA 1
ATOM 6849 C C . ASP B 1 184 ? 22.578 55.594 3.508 1 51.16 184 ASP B C 1
ATOM 6851 O O . ASP B 1 184 ? 23.562 55.062 3.023 1 51.16 184 ASP B O 1
ATOM 6855 N N . GLU B 1 185 ? 21.531 55.094 2.934 1 54.34 185 GLU B N 1
ATOM 6856 C CA . GLU B 1 185 ? 21.609 54.875 1.493 1 54.34 185 GLU B CA 1
ATOM 6857 C C . GLU B 1 185 ? 22.203 56.062 0.769 1 54.34 185 GLU B C 1
ATOM 6859 O O . GLU B 1 185 ? 21.594 57.125 0.7 1 54.34 185 GLU B O 1
ATOM 6864 N N . SER B 1 186 ? 23.438 56.062 0.773 1 53.16 186 SER B N 1
ATOM 6865 C CA . SER B 1 186 ? 24.172 57.094 0.038 1 53.16 186 SER B CA 1
ATOM 6866 C C . SER B 1 186 ? 23.672 57.188 -1.399 1 53.16 186 SER B C 1
ATOM 6868 O O . SER B 1 186 ? 23.375 56.188 -2.037 1 53.16 186 SER B O 1
ATOM 6870 N N . SER B 1 187 ? 23.172 58.281 -1.78 1 58.59 187 SER B N 1
ATOM 6871 C CA . SER B 1 187 ? 22.766 58.75 -3.107 1 58.59 187 SER B CA 1
ATOM 6872 C C . SER B 1 187 ? 23.719 58.25 -4.184 1 58.59 187 SER B C 1
ATOM 6874 O O . SER B 1 187 ? 23.375 58.25 -5.367 1 58.59 187 SER B O 1
ATOM 6876 N N . ASP B 1 188 ? 24.922 57.625 -3.852 1 67.5 188 ASP B N 1
ATOM 6877 C CA . ASP B 1 188 ? 25.938 57.406 -4.875 1 67.5 188 ASP B CA 1
ATOM 6878 C C . ASP B 1 188 ? 25.953 55.938 -5.289 1 67.5 188 ASP B C 1
ATOM 6880 O O . ASP B 1 188 ? 26.844 55.5 -6.031 1 67.5 188 A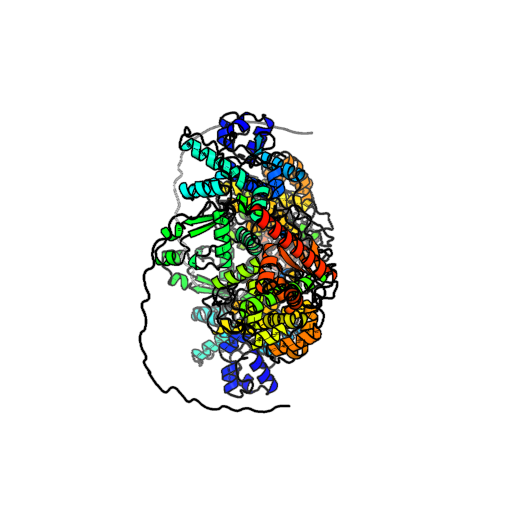SP B O 1
ATOM 6884 N N . LEU B 1 189 ? 24.953 55.062 -4.938 1 75.38 189 LEU B N 1
ATOM 6885 C CA . LEU B 1 189 ? 25.031 53.656 -5.305 1 75.38 189 LEU B CA 1
ATOM 6886 C C . LEU B 1 189 ? 24.406 53.406 -6.672 1 75.38 189 LEU B C 1
ATOM 6888 O O . LEU B 1 189 ? 23.422 54.062 -7.031 1 75.38 189 LEU B O 1
ATOM 6892 N N . THR B 1 190 ? 25.094 52.531 -7.48 1 80.81 190 THR B N 1
ATOM 6893 C CA . THR B 1 190 ? 24.516 52.062 -8.742 1 80.81 190 THR B CA 1
ATOM 6894 C C . THR B 1 190 ? 23.266 51.219 -8.484 1 80.81 190 THR B C 1
ATOM 6896 O O . THR B 1 190 ? 23.016 50.781 -7.355 1 80.81 190 THR B O 1
ATOM 6899 N N . ASP B 1 191 ? 22.438 51.094 -9.469 1 78.62 191 ASP B N 1
ATOM 6900 C CA . ASP B 1 191 ? 21.219 50.312 -9.375 1 78.62 191 ASP B CA 1
ATOM 6901 C C . ASP B 1 191 ? 21.531 48.875 -8.93 1 78.62 191 ASP B C 1
ATOM 6903 O O . ASP B 1 191 ? 20.797 48.312 -8.117 1 78.62 191 ASP B O 1
ATOM 6907 N N . ALA B 1 192 ? 22.609 48.438 -9.406 1 79.88 192 ALA B N 1
ATOM 6908 C CA . ALA B 1 192 ? 23.016 47.062 -9.062 1 79.88 192 ALA B CA 1
ATOM 6909 C C . ALA B 1 192 ? 23.422 46.969 -7.59 1 79.88 192 ALA B C 1
ATOM 6911 O O . ALA B 1 192 ? 23.062 46.031 -6.902 1 79.88 192 ALA B O 1
ATOM 6912 N N . GLU B 1 193 ? 24.078 47.906 -7.191 1 81.38 193 GLU B N 1
ATOM 6913 C CA . GLU B 1 193 ? 24.531 47.938 -5.801 1 81.38 193 GLU B CA 1
ATOM 6914 C C . GLU B 1 193 ? 23.344 48.125 -4.848 1 81.38 193 GLU B C 1
ATOM 6916 O O . GLU B 1 193 ? 23.312 47.531 -3.77 1 81.38 193 GLU B O 1
ATOM 6921 N N . ARG B 1 194 ? 22.453 48.938 -5.285 1 80.5 194 ARG B N 1
ATOM 6922 C CA . ARG B 1 194 ? 21.266 49.156 -4.477 1 80.5 194 ARG B CA 1
ATOM 6923 C C . ARG B 1 194 ? 20.469 47.844 -4.324 1 80.5 194 ARG B C 1
ATOM 6925 O O . ARG B 1 194 ? 19.938 47.562 -3.252 1 80.5 194 ARG B O 1
ATOM 6932 N N . GLN B 1 195 ? 20.438 47.156 -5.402 1 82.88 195 GLN B N 1
ATOM 6933 C CA . GLN B 1 195 ? 19.719 45.906 -5.367 1 82.88 195 GLN B CA 1
ATOM 6934 C C . GLN B 1 195 ? 20.406 44.906 -4.414 1 82.88 195 GLN B C 1
ATOM 6936 O O . GLN B 1 195 ? 19.734 44.188 -3.689 1 82.88 195 GLN B O 1
ATOM 6941 N N . GLU B 1 196 ? 21.625 44.969 -4.441 1 84 196 GLU B N 1
ATOM 6942 C CA . GLU B 1 196 ? 22.375 44.062 -3.574 1 84 196 GLU B CA 1
ATOM 6943 C C . GLU B 1 196 ? 22.172 44.438 -2.104 1 84 196 GLU B C 1
ATOM 6945 O O . GLU B 1 196 ? 22.078 43.531 -1.253 1 84 196 GLU B O 1
ATOM 6950 N N . VAL B 1 197 ? 22.172 45.625 -1.86 1 85.5 197 VAL B N 1
ATOM 6951 C CA . VAL B 1 197 ? 21.969 46.094 -0.489 1 85.5 197 VAL B CA 1
ATOM 6952 C C . VAL B 1 197 ? 20.562 45.719 -0.027 1 85.5 197 VAL B C 1
ATOM 6954 O O . VAL B 1 197 ? 20.375 45.25 1.108 1 85.5 197 VAL B O 1
ATOM 6957 N N . THR B 1 198 ? 19.625 45.875 -0.899 1 88.62 198 THR B N 1
ATOM 6958 C CA . THR B 1 198 ? 18.25 45.5 -0.6 1 88.62 198 THR B CA 1
ATOM 6959 C C . THR B 1 198 ? 18.141 44 -0.318 1 88.62 198 THR B C 1
ATOM 6961 O O . THR B 1 198 ? 17.5 43.594 0.66 1 88.62 198 THR B O 1
ATOM 6964 N N . LEU B 1 199 ? 18.75 43.281 -1.153 1 90.75 199 LEU B N 1
ATOM 6965 C CA . LEU B 1 199 ? 18.703 41.812 -0.997 1 90.75 199 LEU B CA 1
ATOM 6966 C C . LEU B 1 199 ? 19.359 41.375 0.311 1 90.75 199 LEU B C 1
ATOM 6968 O O . LEU B 1 199 ? 18.891 40.469 0.979 1 90.75 199 LEU B O 1
ATOM 6972 N N . LYS B 1 200 ? 20.406 41.969 0.601 1 90.31 200 LYS B N 1
ATOM 6973 C CA . LYS B 1 200 ? 21.094 41.656 1.851 1 90.31 200 LYS B CA 1
ATOM 6974 C C . LYS B 1 200 ? 20.203 41.938 3.055 1 90.31 200 LYS B C 1
ATOM 6976 O O . LYS B 1 200 ? 20.109 41.125 3.979 1 90.31 200 LYS B O 1
ATOM 6981 N N . ALA B 1 201 ? 19.594 43.062 3.02 1 91.69 201 ALA B N 1
ATOM 6982 C CA . ALA B 1 201 ? 18.719 43.438 4.121 1 91.69 201 ALA B CA 1
ATOM 6983 C C . ALA B 1 201 ? 17.562 42.469 4.254 1 91.69 201 ALA B C 1
ATOM 6985 O O . ALA B 1 201 ? 17.188 42.062 5.367 1 91.69 201 ALA B O 1
ATOM 6986 N N . LEU B 1 202 ? 17.031 42.094 3.148 1 94.31 202 LEU B N 1
ATOM 6987 C CA . LEU B 1 202 ? 15.922 41.156 3.146 1 94.31 202 LEU B CA 1
ATOM 6988 C C . LEU B 1 202 ? 16.375 39.812 3.686 1 94.31 202 LEU B C 1
ATOM 6990 O O . LEU B 1 202 ? 15.656 39.156 4.461 1 94.31 202 LEU B O 1
ATOM 6994 N N . ARG B 1 203 ? 17.469 39.375 3.281 1 94 203 ARG B N 1
ATOM 6995 C CA . ARG B 1 203 ? 18 38.094 3.734 1 94 203 ARG B CA 1
ATOM 6996 C C . ARG B 1 203 ? 18.281 38.125 5.234 1 94 203 ARG B C 1
ATOM 6998 O O . ARG B 1 203 ? 18.016 37.125 5.934 1 94 203 ARG B O 1
ATOM 7005 N N . ASP B 1 204 ? 18.828 39.219 5.695 1 92.5 204 ASP B N 1
ATOM 7006 C CA . ASP B 1 204 ? 19.109 39.344 7.121 1 92.5 204 ASP B CA 1
ATOM 7007 C C . ASP B 1 204 ? 17.828 39.219 7.949 1 92.5 204 ASP B C 1
ATOM 7009 O O . ASP B 1 204 ? 17.875 38.75 9.094 1 92.5 204 ASP B O 1
ATOM 7013 N N . TYR B 1 205 ? 16.797 39.625 7.363 1 94.5 205 TYR B N 1
ATOM 7014 C CA . TYR B 1 205 ? 15.484 39.531 8.008 1 94.5 205 TYR B CA 1
ATOM 7015 C C . TYR B 1 205 ? 14.844 38.188 7.793 1 94.5 205 TYR B C 1
ATOM 7017 O O . TYR B 1 205 ? 14.641 37.438 8.75 1 94.5 205 TYR B O 1
ATOM 7025 N N . LEU B 1 206 ? 14.703 37.75 6.621 1 96.56 206 LEU B N 1
ATOM 7026 C CA . LEU B 1 206 ? 13.867 36.594 6.254 1 96.56 206 LEU B CA 1
ATOM 7027 C C . LEU B 1 206 ? 14.602 35.281 6.5 1 96.56 206 LEU B C 1
ATOM 7029 O O . LEU B 1 206 ? 13.977 34.25 6.75 1 96.56 206 LEU B O 1
ATOM 7033 N N . CYS B 1 207 ? 15.867 35.25 6.449 1 95.94 207 CYS B N 1
ATOM 7034 C CA . CYS B 1 207 ? 16.641 34.031 6.648 1 95.94 207 CYS B CA 1
ATOM 7035 C C . CYS B 1 207 ? 17.031 33.844 8.109 1 95.94 207 CYS B C 1
ATOM 7037 O O . CYS B 1 207 ? 17.812 32.969 8.453 1 95.94 207 CYS B O 1
ATOM 7039 N N . ASP B 1 208 ? 16.547 34.656 8.992 1 95.19 208 ASP B N 1
ATOM 7040 C CA . ASP B 1 208 ? 16.656 34.469 10.438 1 95.19 208 ASP B CA 1
ATOM 7041 C C . ASP B 1 208 ? 15.328 34.062 11.047 1 95.19 208 ASP B C 1
ATOM 7043 O O . ASP B 1 208 ? 14.445 34.875 11.266 1 95.19 208 ASP B O 1
ATOM 7047 N N . PRO B 1 209 ? 15.266 32.812 11.422 1 96.75 209 PRO B N 1
ATOM 7048 C CA . PRO B 1 209 ? 13.984 32.312 11.914 1 96.75 209 PRO B CA 1
ATOM 7049 C C . PRO B 1 209 ? 13.531 33 13.195 1 96.75 209 PRO B C 1
ATOM 7051 O O . PRO B 1 209 ? 12.328 33.156 13.438 1 96.75 209 PRO B O 1
ATOM 7054 N N . VAL B 1 210 ? 14.422 33.438 14.008 1 95.62 210 VAL B N 1
ATOM 7055 C CA . VAL B 1 210 ? 14.094 34.094 15.266 1 95.62 210 VAL B CA 1
ATOM 7056 C C . VAL B 1 210 ? 13.445 35.469 14.984 1 95.62 210 VAL B C 1
ATOM 7058 O O . VAL B 1 210 ? 12.453 35.812 15.617 1 95.62 210 VAL B O 1
ATOM 7061 N N . LYS B 1 211 ? 14.008 36.188 14.016 1 94.56 211 LYS B N 1
ATOM 7062 C CA . LYS B 1 211 ? 13.445 37.469 13.648 1 94.56 211 LYS B CA 1
ATOM 7063 C C . LYS B 1 211 ? 12.055 37.312 13.039 1 94.56 211 LYS B C 1
ATOM 7065 O O . LYS B 1 211 ? 11.141 38.094 13.359 1 94.56 211 LYS B O 1
ATOM 7070 N N . VAL B 1 212 ? 11.969 36.375 12.156 1 96.62 212 VAL B N 1
ATOM 7071 C CA . VAL B 1 212 ? 10.68 36.125 11.516 1 96.62 212 VAL B CA 1
ATOM 7072 C C . VAL B 1 212 ? 9.633 35.812 12.57 1 96.62 212 VAL B C 1
ATOM 7074 O O . VAL B 1 212 ? 8.539 36.375 12.57 1 96.62 212 VAL B O 1
ATOM 7077 N N . ARG B 1 213 ? 9.93 34.938 13.523 1 96 213 ARG B N 1
ATOM 7078 C CA . ARG B 1 213 ? 8.984 34.531 14.555 1 96 213 ARG B CA 1
ATOM 7079 C C . ARG B 1 213 ? 8.664 35.688 15.484 1 96 213 ARG B C 1
ATOM 7081 O O . ARG B 1 213 ? 7.531 35.812 15.969 1 96 213 ARG B O 1
ATOM 7088 N N . ALA B 1 214 ? 9.633 36.5 15.719 1 93.56 214 ALA B N 1
ATOM 7089 C CA . ALA B 1 214 ? 9.406 37.688 16.562 1 93.56 214 ALA B CA 1
ATOM 7090 C C . ALA B 1 214 ? 8.398 38.625 15.906 1 93.56 214 ALA B C 1
ATOM 7092 O O . ALA B 1 214 ? 7.531 39.188 16.594 1 93.56 214 ALA B O 1
ATOM 7093 N N . VAL B 1 215 ? 8.586 38.812 14.594 1 94.88 215 VAL B N 1
ATOM 7094 C CA . VAL B 1 215 ? 7.652 39.656 13.867 1 94.88 215 VAL B CA 1
ATOM 7095 C C . VAL B 1 215 ? 6.254 39.031 13.891 1 94.88 215 VAL B C 1
ATOM 7097 O O . VAL B 1 215 ? 5.27 39.75 14.164 1 94.88 215 VAL B O 1
ATOM 7100 N N . VAL B 1 216 ? 6.145 37.812 13.664 1 95.81 216 VAL B N 1
ATOM 7101 C CA . VAL B 1 216 ? 4.848 37.125 13.609 1 95.81 216 VAL B CA 1
ATOM 7102 C C . VAL B 1 216 ? 4.219 37.125 15 1 95.81 216 VAL B C 1
ATOM 7104 O O . VAL B 1 216 ? 2.992 37.188 15.133 1 95.81 216 VAL B O 1
ATOM 7107 N N . ALA B 1 217 ? 5.043 37.094 16.016 1 91.75 217 ALA B N 1
ATOM 7108 C CA . ALA B 1 217 ? 4.555 37.094 17.391 1 91.75 217 ALA B CA 1
ATOM 7109 C C . ALA B 1 217 ? 3.795 38.375 17.703 1 91.75 217 ALA B C 1
ATOM 7111 O O . ALA B 1 217 ? 2.975 38.438 18.625 1 91.75 217 ALA B O 1
ATOM 7112 N N . THR B 1 218 ? 4.043 39.438 16.906 1 90.88 218 THR B N 1
ATOM 7113 C CA . THR B 1 218 ? 3.381 40.719 17.141 1 90.88 218 THR B CA 1
ATOM 7114 C C . THR B 1 218 ? 1.982 40.719 16.531 1 90.88 218 THR B C 1
ATOM 7116 O O . THR B 1 218 ? 1.178 41.625 16.812 1 90.88 218 THR B O 1
ATOM 7119 N N . ALA B 1 219 ? 1.698 39.781 15.711 1 93.56 219 ALA B N 1
ATOM 7120 C CA . ALA B 1 219 ? 0.39 39.719 15.062 1 93.56 219 ALA B CA 1
ATOM 7121 C C . ALA B 1 219 ? -0.694 39.344 16.062 1 93.56 219 ALA B C 1
ATOM 7123 O O . ALA B 1 219 ? -0.408 38.719 17.094 1 93.56 219 ALA B O 1
ATOM 7124 N N . PRO B 1 220 ? -1.926 39.781 15.758 1 91.06 220 PRO B N 1
ATOM 7125 C CA . PRO B 1 220 ? -3.033 39.219 16.547 1 91.06 220 PRO B CA 1
ATOM 7126 C C . PRO B 1 220 ? -3.055 37.719 16.547 1 91.06 220 PRO B C 1
ATOM 7128 O O . PRO B 1 220 ? -2.553 37.062 15.609 1 91.06 220 PRO B O 1
ATOM 7131 N N . VAL B 1 221 ? -3.658 37.125 17.578 1 92.62 221 VAL B N 1
ATOM 7132 C CA . VAL B 1 221 ? -3.594 35.688 17.828 1 92.62 221 VAL B CA 1
ATOM 7133 C C . VAL B 1 221 ? -4.195 34.906 16.641 1 92.62 221 VAL B C 1
ATOM 7135 O O . VAL B 1 221 ? -3.633 33.906 16.203 1 92.62 221 VAL B O 1
ATOM 7138 N N . ASP B 1 222 ? -5.309 35.312 16.141 1 92.25 222 ASP B N 1
ATOM 7139 C CA . ASP B 1 222 ? -5.969 34.625 15.031 1 92.25 222 ASP B CA 1
ATOM 7140 C C . ASP B 1 222 ? -5.117 34.688 13.766 1 92.25 222 ASP B C 1
ATOM 7142 O O . ASP B 1 222 ? -5.039 33.719 13.023 1 92.25 222 ASP B O 1
ATOM 7146 N N . ILE B 1 223 ? -4.477 35.781 13.562 1 95 223 ILE B N 1
ATOM 7147 C CA . ILE B 1 223 ? -3.611 35.938 12.406 1 95 223 ILE B CA 1
ATOM 7148 C C . ILE B 1 223 ? -2.375 35.062 12.547 1 95 223 ILE B C 1
ATOM 7150 O O . ILE B 1 223 ? -1.949 34.406 11.586 1 95 223 ILE B O 1
ATOM 7154 N N . ARG B 1 224 ? -1.812 35.031 13.734 1 95.19 224 ARG B N 1
ATOM 7155 C CA . ARG B 1 224 ? -0.659 34.188 14.008 1 95.19 224 ARG B CA 1
ATOM 7156 C C . ARG B 1 224 ? -0.967 32.719 13.672 1 95.19 224 ARG B C 1
ATOM 7158 O O . ARG B 1 224 ? -0.162 32.031 13.031 1 95.19 224 ARG B O 1
ATOM 7165 N N . ASN B 1 225 ? -2.076 32.281 14.156 1 94.94 225 ASN B N 1
ATOM 7166 C CA . ASN B 1 225 ? -2.51 30.922 13.906 1 94.94 225 ASN B CA 1
ATOM 7167 C C . ASN B 1 225 ? -2.719 30.656 12.414 1 94.94 225 ASN B C 1
ATOM 7169 O O . ASN B 1 225 ? -2.301 29.625 11.898 1 94.94 225 ASN B O 1
ATOM 7173 N N . GLN B 1 226 ? -3.293 31.594 11.781 1 93.94 226 GLN B N 1
ATOM 7174 C CA . GLN B 1 226 ? -3.557 31.453 10.352 1 93.94 226 GLN B CA 1
ATOM 7175 C C . GLN B 1 226 ? -2.258 31.406 9.555 1 93.94 226 GLN B C 1
ATOM 7177 O O . GLN B 1 226 ? -2.146 30.656 8.578 1 93.94 226 GLN B O 1
ATOM 7182 N N . LEU B 1 227 ? -1.349 32.156 9.898 1 95.75 227 LEU B N 1
ATOM 7183 C CA . LEU B 1 227 ? -0.074 32.188 9.195 1 95.75 227 LEU B CA 1
ATOM 7184 C C . LEU B 1 227 ? 0.66 30.875 9.336 1 95.75 227 LEU B C 1
ATOM 7186 O O . LEU B 1 227 ? 1.257 30.375 8.375 1 95.75 227 LEU B O 1
ATOM 7190 N N . ARG B 1 228 ? 0.617 30.344 10.508 1 94.38 228 ARG B N 1
ATOM 7191 C CA . ARG B 1 228 ? 1.229 29.031 10.711 1 94.38 228 ARG B CA 1
ATOM 7192 C C . ARG B 1 228 ? 0.571 27.984 9.828 1 94.38 228 ARG B C 1
ATOM 7194 O O . ARG B 1 228 ? 1.253 27.125 9.266 1 94.38 228 ARG B O 1
ATOM 7201 N N . TRP B 1 229 ? -0.667 28.062 9.734 1 93.38 229 TRP B N 1
ATOM 7202 C CA . TRP B 1 229 ? -1.418 27.141 8.891 1 93.38 229 TRP B CA 1
ATOM 7203 C C . TRP B 1 229 ? -1.08 27.344 7.418 1 93.38 229 TRP B C 1
ATOM 7205 O O . TRP B 1 229 ? -0.808 26.391 6.695 1 93.38 229 TRP B O 1
ATOM 7215 N N . LEU B 1 230 ? -1.007 28.547 6.984 1 92.06 230 LEU B N 1
ATOM 7216 C CA . LEU B 1 230 ? -0.738 28.891 5.59 1 92.06 230 LEU B CA 1
ATOM 7217 C C . LEU B 1 230 ? 0.664 28.438 5.188 1 92.06 230 LEU B C 1
ATOM 7219 O O . LEU B 1 230 ? 0.891 28.047 4.035 1 92.06 230 LEU B O 1
ATOM 7223 N N . ALA B 1 231 ? 1.533 28.531 6.121 1 93.44 231 ALA B N 1
ATOM 7224 C CA . ALA B 1 231 ? 2.912 28.141 5.848 1 93.44 231 ALA B CA 1
ATOM 7225 C C . ALA B 1 231 ? 2.998 26.641 5.531 1 93.44 231 ALA B C 1
ATOM 7227 O O . ALA B 1 231 ? 3.912 26.203 4.832 1 93.44 231 ALA B O 1
ATOM 7228 N N . SER B 1 232 ? 2.061 25.906 6.023 1 87.94 232 SER B N 1
ATOM 7229 C CA . SER B 1 232 ? 2.104 24.453 5.871 1 87.94 232 SER B CA 1
ATOM 7230 C C . SER B 1 232 ? 1.121 23.984 4.805 1 87.94 232 SER B C 1
ATOM 7232 O O . SER B 1 232 ? 1.193 22.844 4.352 1 87.94 232 SER B O 1
ATOM 7234 N N . ASP B 1 233 ? 0.253 24.844 4.441 1 79.38 233 ASP B N 1
ATOM 7235 C CA . ASP B 1 233 ? -0.803 24.469 3.506 1 79.38 233 ASP B CA 1
ATOM 7236 C C . ASP B 1 233 ? -0.329 24.609 2.061 1 79.38 233 ASP B C 1
ATOM 7238 O O . ASP B 1 233 ? 0.198 25.641 1.669 1 79.38 233 ASP B O 1
ATOM 7242 N N . GLU B 1 234 ? -0.492 23.609 1.326 1 72.81 234 GLU B N 1
ATOM 7243 C CA . GLU B 1 234 ? -0.028 23.594 -0.058 1 72.81 234 GLU B CA 1
ATOM 7244 C C . GLU B 1 234 ? -1.145 24 -1.019 1 72.81 234 GLU B C 1
ATOM 7246 O O . GLU B 1 234 ? -0.908 24.172 -2.215 1 72.81 234 GLU B O 1
ATOM 7251 N N . LYS B 1 235 ? -2.229 24.312 -0.482 1 75.31 235 LYS B N 1
ATOM 7252 C CA . LYS B 1 235 ? -3.381 24.531 -1.352 1 75.31 235 LYS B CA 1
ATOM 7253 C C . LYS B 1 235 ? -3.369 25.953 -1.937 1 75.31 235 LYS B C 1
ATOM 7255 O O . LYS B 1 235 ? -3.057 26.906 -1.237 1 75.31 235 LYS B O 1
ATOM 7260 N N . GLN B 1 236 ? -3.533 25.969 -3.184 1 75.88 236 GLN B N 1
ATOM 7261 C CA . GLN B 1 236 ? -3.625 27.25 -3.885 1 75.88 236 GLN B CA 1
ATOM 7262 C C . GLN B 1 236 ? -5.078 27.625 -4.141 1 75.88 236 GLN B C 1
ATOM 7264 O O . GLN B 1 236 ? -5.797 26.922 -4.859 1 75.88 236 GLN B O 1
ATOM 7269 N N . ILE B 1 237 ? -5.516 28.594 -3.412 1 78.88 237 ILE B N 1
ATOM 7270 C CA . ILE B 1 237 ? -6.883 29.078 -3.539 1 78.88 237 ILE B CA 1
ATOM 7271 C C . ILE B 1 237 ? -6.887 30.438 -4.223 1 78.88 237 ILE B C 1
ATOM 7273 O O . ILE B 1 237 ? -6.023 31.281 -3.953 1 78.88 237 ILE B O 1
ATOM 7277 N N . ALA B 1 238 ? -7.879 30.594 -5.117 1 82.12 238 ALA B N 1
ATOM 7278 C CA . ALA B 1 238 ? -8 31.875 -5.801 1 82.12 238 ALA B CA 1
ATOM 7279 C C . ALA B 1 238 ? -8.344 33 -4.812 1 82.12 238 ALA B C 1
ATOM 7281 O O . ALA B 1 238 ? -9.039 32.75 -3.822 1 82.12 238 ALA B O 1
ATOM 7282 N N . GLU B 1 239 ? -7.855 34.156 -5.133 1 85.25 239 GLU B N 1
ATOM 7283 C CA . GLU B 1 239 ? -8.008 35.312 -4.246 1 85.25 239 GLU B CA 1
ATOM 7284 C C . GLU B 1 239 ? -9.477 35.594 -3.951 1 85.25 239 GLU B C 1
ATOM 7286 O O . GLU B 1 239 ? -9.828 35.969 -2.83 1 85.25 239 GLU B O 1
ATOM 7291 N N . ASN B 1 240 ? -10.305 35.406 -4.973 1 83.25 240 ASN B N 1
ATOM 7292 C CA . ASN B 1 240 ? -11.727 35.719 -4.812 1 83.25 240 ASN B CA 1
ATOM 7293 C C . ASN B 1 240 ? -12.422 34.688 -3.912 1 83.25 240 ASN B C 1
ATOM 7295 O O . ASN B 1 240 ? -13.539 34.938 -3.449 1 83.25 240 ASN B O 1
ATOM 7299 N N . GLU B 1 241 ? -11.695 33.719 -3.615 1 86.62 241 GLU B N 1
ATOM 7300 C CA . GLU B 1 241 ? -12.273 32.625 -2.807 1 86.62 241 GLU B CA 1
ATOM 7301 C C . GLU B 1 241 ? -11.711 32.656 -1.388 1 86.62 241 GLU B C 1
ATOM 7303 O O . GLU B 1 241 ? -12.062 31.797 -0.564 1 86.62 241 GLU B O 1
ATOM 7308 N N . TRP B 1 242 ? -10.938 33.594 -1.079 1 89.06 242 TRP B N 1
ATOM 7309 C CA . TRP B 1 242 ? -10.359 33.688 0.26 1 89.06 242 TRP B CA 1
ATOM 7310 C C . TRP B 1 242 ? -11.438 34 1.294 1 89.06 242 TRP B C 1
ATOM 7312 O O . TRP B 1 242 ? -12.344 34.812 1.03 1 89.06 242 TRP B O 1
ATOM 7322 N N . SER B 1 243 ? -11.352 33.406 2.434 1 88.06 243 SER B N 1
ATOM 7323 C CA . SER B 1 243 ? -12.133 33.875 3.582 1 88.06 243 SER B CA 1
ATOM 7324 C C . SER B 1 243 ? -11.602 35.219 4.109 1 88.06 243 SER B C 1
ATOM 7326 O O . SER B 1 243 ? -10.492 35.625 3.77 1 88.06 243 SER B O 1
ATOM 7328 N N . SER B 1 244 ? -12.43 35.844 4.891 1 89.81 244 SER B N 1
ATOM 7329 C CA . SER B 1 244 ? -11.984 37.094 5.492 1 89.81 244 SER B CA 1
ATOM 7330 C C . SER B 1 244 ? -10.781 36.875 6.406 1 89.81 244 SER B C 1
ATOM 7332 O O . SER B 1 244 ? -9.891 37.719 6.469 1 89.81 244 SER B O 1
ATOM 7334 N N . LEU B 1 245 ? -10.773 35.75 7.094 1 90.56 245 LEU B N 1
ATOM 7335 C CA . LEU B 1 245 ? -9.664 35.406 7.984 1 90.56 245 LEU B CA 1
ATOM 7336 C C . LEU B 1 245 ? -8.367 35.281 7.199 1 90.56 245 LEU B C 1
ATOM 7338 O O . LEU B 1 245 ? -7.332 35.812 7.602 1 90.56 245 LEU B O 1
ATOM 7342 N N . ARG B 1 246 ? -8.445 34.625 6.133 1 91.19 246 ARG B N 1
ATOM 7343 C CA . ARG B 1 246 ? -7.285 34.406 5.27 1 91.19 246 ARG B CA 1
ATOM 7344 C C . ARG B 1 246 ? -6.824 35.719 4.66 1 91.19 246 ARG B C 1
ATOM 7346 O O . ARG B 1 246 ? -5.625 36 4.602 1 91.19 246 ARG B O 1
ATOM 7353 N N . ASP B 1 247 ? -7.773 36.5 4.195 1 92.25 247 ASP B N 1
ATOM 7354 C CA . ASP B 1 247 ? -7.473 37.781 3.6 1 92.25 247 ASP B CA 1
ATOM 7355 C C . ASP B 1 247 ? -6.727 38.688 4.586 1 92.25 247 ASP B C 1
ATOM 7357 O O . ASP B 1 247 ? -5.734 39.312 4.227 1 92.25 247 ASP B O 1
ATOM 7361 N N . ASP B 1 248 ? -7.219 38.719 5.773 1 94.31 248 ASP B N 1
ATOM 7362 C CA . ASP B 1 248 ? -6.594 39.531 6.805 1 94.31 248 ASP B CA 1
ATOM 7363 C C . ASP B 1 248 ? -5.168 39.062 7.094 1 94.31 248 ASP B C 1
ATOM 7365 O O . ASP B 1 248 ? -4.262 39.906 7.25 1 94.31 248 ASP B O 1
ATOM 7369 N N . ALA B 1 249 ? -5.016 37.781 7.188 1 95.12 249 ALA B N 1
ATOM 7370 C CA . ALA B 1 249 ? -3.699 37.219 7.465 1 95.12 249 ALA B CA 1
ATOM 7371 C C . ALA B 1 249 ? -2.725 37.531 6.328 1 95.12 249 ALA B C 1
ATOM 7373 O O . ALA B 1 249 ? -1.563 37.844 6.57 1 95.12 249 ALA B O 1
ATOM 7374 N N . ILE B 1 250 ? -3.193 37.375 5.133 1 94.62 250 ILE B N 1
ATOM 7375 C CA . ILE B 1 250 ? -2.352 37.625 3.963 1 94.62 250 ILE B CA 1
ATOM 7376 C C . ILE B 1 250 ? -1.967 39.094 3.883 1 94.62 250 ILE B C 1
ATOM 7378 O O . ILE B 1 250 ? -0.804 39.406 3.639 1 94.62 250 ILE B O 1
ATOM 7382 N N . ARG B 1 251 ? -2.926 39.906 4.059 1 95.62 251 ARG B N 1
ATOM 7383 C CA . ARG B 1 251 ? -2.641 41.344 4.059 1 95.62 251 ARG B CA 1
ATOM 7384 C C . ARG B 1 251 ? -1.592 41.688 5.105 1 95.62 251 ARG B C 1
ATOM 7386 O O . ARG B 1 251 ? -0.658 42.438 4.828 1 95.62 251 ARG B O 1
ATOM 7393 N N . TRP B 1 252 ? -1.801 41.188 6.262 1 96.81 252 TRP B N 1
ATOM 7394 C CA . TRP B 1 252 ? -0.839 41.406 7.336 1 96.81 252 TRP B CA 1
ATOM 7395 C C . TRP B 1 252 ? 0.549 40.906 6.934 1 96.81 252 TRP B C 1
ATOM 7397 O O . TRP B 1 252 ? 1.544 41.625 7.145 1 96.81 252 TRP B O 1
ATOM 7407 N N . ALA B 1 253 ? 0.664 39.75 6.371 1 97.25 253 ALA B N 1
ATOM 7408 C CA . ALA B 1 253 ? 1.925 39.125 5.984 1 97.25 253 ALA B CA 1
ATOM 7409 C C . ALA B 1 253 ? 2.586 39.906 4.836 1 97.25 253 ALA B C 1
ATOM 7411 O O . ALA B 1 253 ? 3.811 40 4.789 1 97.25 253 ALA B O 1
ATOM 7412 N N . GLU B 1 254 ? 1.777 40.375 3.93 1 95.69 254 GLU B N 1
ATOM 7413 C CA . GLU B 1 254 ? 2.307 41.125 2.809 1 95.69 254 GLU B CA 1
ATOM 7414 C C . GLU B 1 254 ? 2.988 42.406 3.289 1 95.69 254 GLU B C 1
ATOM 7416 O O . GLU B 1 254 ? 4.066 42.75 2.811 1 95.69 254 GLU B O 1
ATOM 7421 N N . GLU B 1 255 ? 2.355 43.031 4.168 1 95.88 255 GLU B N 1
ATOM 7422 C CA . GLU B 1 255 ? 2.891 44.281 4.699 1 95.88 255 GLU B CA 1
ATOM 7423 C C . GLU B 1 255 ? 4.219 44.031 5.422 1 95.88 255 GLU B C 1
ATOM 7425 O O . GLU B 1 255 ? 5.027 44.969 5.547 1 95.88 255 GLU B O 1
ATOM 7430 N N . ARG B 1 256 ? 4.418 42.875 5.816 1 96.94 256 ARG B N 1
ATOM 7431 C CA . ARG B 1 256 ? 5.629 42.562 6.562 1 96.94 256 ARG B CA 1
ATOM 7432 C C . ARG B 1 256 ? 6.586 41.719 5.711 1 96.94 256 ARG B C 1
ATOM 7434 O O . ARG B 1 256 ? 7.527 41.125 6.23 1 96.94 256 ARG B O 1
ATOM 7441 N N . LEU B 1 257 ? 6.32 41.562 4.484 1 96.94 257 LEU B N 1
ATOM 7442 C CA . LEU B 1 257 ? 7.203 41 3.467 1 96.94 257 LEU B CA 1
ATOM 7443 C C . LEU B 1 257 ? 7.418 39.531 3.697 1 96.94 257 LEU B C 1
ATOM 7445 O O . LEU B 1 257 ? 8.531 39 3.506 1 96.94 257 LEU B O 1
ATOM 7449 N N . LEU B 1 258 ? 6.387 38.812 4.199 1 97.19 258 LEU B N 1
ATOM 7450 C CA . LEU B 1 258 ? 6.492 37.375 4.434 1 97.19 258 LEU B CA 1
ATOM 7451 C C . LEU B 1 258 ? 5.945 36.594 3.25 1 97.19 258 LEU B C 1
ATOM 7453 O O . LEU B 1 258 ? 6.32 35.438 3.039 1 97.19 258 LEU B O 1
ATOM 7457 N N . VAL B 1 259 ? 4.969 37.188 2.518 1 95.5 259 VAL B N 1
ATOM 7458 C CA . VAL B 1 259 ? 4.312 36.5 1.397 1 95.5 259 VAL B CA 1
ATOM 7459 C C . VAL B 1 259 ? 4.238 37.469 0.203 1 95.5 259 VAL B C 1
ATOM 7461 O O . VAL B 1 259 ? 4.426 38.656 0.35 1 95.5 259 VAL B O 1
ATOM 7464 N N . ALA B 1 260 ? 4.082 36.875 -0.955 1 93.06 260 ALA B N 1
ATOM 7465 C CA . ALA B 1 260 ? 3.838 37.625 -2.174 1 93.06 260 ALA B CA 1
ATOM 7466 C C . ALA B 1 260 ? 2.783 36.969 -3.045 1 93.06 260 ALA B C 1
ATOM 7468 O O . ALA B 1 260 ? 2.621 35.75 -2.996 1 93.06 260 ALA B O 1
ATOM 7469 N N . LEU B 1 261 ? 2.068 37.719 -3.68 1 89.25 261 LEU B N 1
ATOM 7470 C CA . LEU B 1 261 ? 1.175 37.219 -4.719 1 89.25 261 LEU B CA 1
ATOM 7471 C C . LEU B 1 261 ? 1.872 37.219 -6.074 1 89.25 261 LEU B C 1
ATOM 7473 O O . LEU B 1 261 ? 2.256 38.281 -6.59 1 89.25 261 LEU B O 1
ATOM 7477 N N . VAL B 1 262 ? 2.072 36 -6.52 1 87.31 262 VAL B N 1
ATOM 7478 C CA . VAL B 1 262 ? 2.789 35.812 -7.781 1 87.31 262 VAL B CA 1
ATOM 7479 C C . VAL B 1 262 ? 1.811 35.438 -8.883 1 87.31 262 VAL B C 1
ATOM 7481 O O . VAL B 1 262 ? 0.914 34.625 -8.664 1 87.31 262 VAL B O 1
ATOM 7484 N N . PRO B 1 263 ? 2.014 36.031 -9.961 1 81.5 263 PRO B N 1
ATOM 7485 C CA . PRO B 1 263 ? 1.123 35.688 -11.07 1 81.5 263 PRO B CA 1
ATOM 7486 C C . PRO B 1 263 ? 1.235 34.219 -11.461 1 81.5 263 PRO B C 1
ATOM 7488 O O . PRO B 1 263 ? 2.332 33.625 -11.445 1 81.5 263 PRO B O 1
ATOM 7491 N N . ASN B 1 264 ? 0.112 33.594 -11.68 1 77.88 264 ASN B N 1
ATOM 7492 C CA . ASN B 1 264 ? 0.057 32.219 -12.172 1 77.88 264 ASN B CA 1
ATOM 7493 C C . ASN B 1 264 ? 0.314 32.156 -13.672 1 77.88 264 ASN B C 1
ATOM 7495 O O . ASN B 1 264 ? -0.589 32.406 -14.477 1 77.88 264 ASN B O 1
ATOM 7499 N N . GLU B 1 265 ? 1.479 31.766 -13.922 1 66.94 265 GLU B N 1
ATOM 7500 C CA . GLU B 1 265 ? 1.854 31.766 -15.328 1 66.94 265 GLU B CA 1
ATOM 7501 C C . GLU B 1 265 ? 1.075 30.703 -16.109 1 66.94 265 GLU B C 1
ATOM 7503 O O . GLU B 1 265 ? 0.863 30.844 -17.312 1 66.94 265 GLU B O 1
ATOM 7508 N N . LEU B 1 266 ? 0.816 29.578 -15.391 1 63.25 266 LEU B N 1
ATOM 7509 C CA . LEU B 1 266 ? 0.056 28.547 -16.094 1 63.25 266 LEU B CA 1
ATOM 7510 C C . LEU B 1 266 ? -1.318 29.062 -16.5 1 63.25 266 LEU B C 1
ATOM 7512 O O . LEU B 1 266 ? -1.834 28.703 -17.562 1 63.25 266 LEU B O 1
ATOM 7516 N N . ALA B 1 267 ? -1.974 29.812 -15.703 1 59.16 267 ALA B N 1
ATOM 7517 C CA . ALA B 1 267 ? -3.281 30.375 -16.016 1 59.16 267 ALA B CA 1
ATOM 7518 C C . ALA B 1 267 ? -3.199 31.297 -17.234 1 59.16 267 ALA B C 1
ATOM 7520 O O . ALA B 1 267 ? -4.18 31.453 -17.969 1 59.16 267 ALA B O 1
ATOM 7521 N N . VAL B 1 268 ? -1.949 31.75 -17.406 1 57.19 268 VAL B N 1
ATOM 7522 C CA . VAL B 1 268 ? -1.755 32.656 -18.531 1 57.19 268 VAL B CA 1
ATOM 7523 C C . VAL B 1 268 ? -1.628 31.844 -19.828 1 57.19 268 VAL B C 1
ATOM 7525 O O . VAL B 1 268 ? -2.053 32.281 -20.891 1 57.19 268 VAL B O 1
ATOM 7528 N N . SER B 1 269 ? -1.055 30.594 -19.594 1 60.69 269 SER B N 1
ATOM 7529 C CA . SER B 1 269 ? -0.754 29.828 -20.797 1 60.69 269 SER B CA 1
ATOM 7530 C C . SER B 1 269 ? -1.92 28.922 -21.172 1 60.69 269 SER B C 1
ATOM 7532 O O . SER B 1 269 ? -1.964 28.391 -22.297 1 60.69 269 SER B O 1
ATOM 7534 N N . LEU B 1 270 ? -2.709 28.719 -20.219 1 61.81 270 LEU B N 1
ATOM 7535 C CA . LEU B 1 270 ? -3.787 27.781 -20.516 1 61.81 270 LEU B CA 1
ATOM 7536 C C . LEU B 1 270 ? -4.969 28.5 -21.156 1 61.81 270 LEU B C 1
ATOM 7538 O O . LEU B 1 270 ? -5.117 29.719 -21.016 1 61.81 270 LEU B O 1
ATOM 7542 N N . PRO B 1 271 ? -5.629 27.781 -22.047 1 62.75 271 PRO B N 1
ATOM 7543 C CA . PRO B 1 271 ? -6.852 28.344 -22.625 1 62.75 271 PRO B CA 1
ATOM 7544 C C . PRO B 1 271 ? -7.777 28.953 -21.562 1 62.75 271 PRO B C 1
ATOM 7546 O O . PRO B 1 271 ? -7.77 28.531 -20.406 1 62.75 271 PRO B O 1
ATOM 7549 N N . GLU B 1 272 ? -8.414 30 -21.922 1 59.09 272 GLU B N 1
ATOM 7550 C CA . GLU B 1 272 ? -9.227 30.859 -21.078 1 59.09 272 GLU B CA 1
ATOM 7551 C C . GLU B 1 272 ? -10.156 30.047 -20.188 1 59.09 272 GLU B C 1
ATOM 7553 O O . GLU B 1 272 ? -10.344 30.375 -19.016 1 59.09 272 GLU B O 1
ATOM 7558 N N . GLU B 1 273 ? -10.672 29.016 -20.781 1 61.62 273 GLU B N 1
ATOM 7559 C CA . GLU B 1 273 ? -11.664 28.219 -20.062 1 61.62 273 GLU B CA 1
ATOM 7560 C C . GLU B 1 273 ? -11.039 27.531 -18.844 1 61.62 273 GLU B C 1
ATOM 7562 O O . GLU B 1 273 ? -11.664 27.438 -17.797 1 61.62 273 GLU B O 1
ATOM 7567 N N . ILE B 1 274 ? -9.867 27.078 -19.047 1 62.66 274 ILE B N 1
ATOM 7568 C CA . ILE B 1 274 ? -9.172 26.391 -17.953 1 62.66 274 ILE B CA 1
ATOM 7569 C C . ILE B 1 274 ? -8.523 27.422 -17.031 1 62.66 274 ILE B C 1
ATOM 7571 O O . ILE B 1 274 ? -8.539 27.266 -15.812 1 62.66 274 ILE B O 1
ATOM 7575 N N . ALA B 1 275 ? -8.086 28.469 -17.703 1 61.41 275 ALA B N 1
ATOM 7576 C CA . ALA B 1 275 ? -7.387 29.547 -16.984 1 61.41 275 ALA B CA 1
ATOM 7577 C C . ALA B 1 275 ? -8.305 30.203 -15.969 1 61.41 275 ALA B C 1
ATOM 7579 O O . ALA B 1 275 ? -7.855 30.594 -14.883 1 61.41 275 ALA B O 1
ATOM 7580 N N . ASP B 1 276 ? -9.555 30.234 -16.359 1 61 276 ASP B N 1
ATOM 7581 C CA . ASP B 1 276 ? -10.516 30.906 -15.484 1 61 276 ASP B CA 1
ATOM 7582 C C . ASP B 1 276 ? -10.742 30.109 -14.203 1 61 276 ASP B C 1
ATOM 7584 O O . ASP B 1 276 ? -11.141 30.672 -13.18 1 61 276 ASP B O 1
ATOM 7588 N N . SER B 1 277 ? -10.391 28.875 -14.375 1 63.56 277 SER B N 1
ATOM 7589 C CA . SER B 1 277 ? -10.633 28.031 -13.203 1 63.56 277 SER B CA 1
ATOM 7590 C C . SER B 1 277 ? -9.422 28.031 -12.266 1 63.56 277 SER B C 1
ATOM 7592 O O . SER B 1 277 ? -9.508 27.531 -11.148 1 63.56 277 SER B O 1
ATOM 7594 N N . LEU B 1 278 ? -8.477 28.75 -12.836 1 67.38 278 LEU B N 1
ATOM 7595 C CA . LEU B 1 278 ? -7.262 28.797 -12.031 1 67.38 278 LEU B CA 1
ATOM 7596 C C . LEU B 1 278 ? -7.102 30.156 -11.359 1 67.38 278 LEU B C 1
ATOM 7598 O O . LEU B 1 278 ? -7.543 31.172 -11.906 1 67.38 278 LEU B O 1
ATOM 7602 N N . PRO B 1 279 ? -6.543 30.094 -10.172 1 69.62 279 PRO B N 1
ATOM 7603 C CA . PRO B 1 279 ? -6.285 31.391 -9.531 1 69.62 279 PRO B CA 1
ATOM 7604 C C . PRO B 1 279 ? -5.332 32.281 -10.336 1 69.62 279 PRO B C 1
ATOM 7606 O O . PRO B 1 279 ? -4.363 31.766 -10.914 1 69.62 279 PRO B O 1
ATOM 7609 N N . GLY B 1 280 ? -5.695 33.531 -10.594 1 71.31 280 GLY B N 1
ATOM 7610 C CA . GLY B 1 280 ? -4.824 34.469 -11.289 1 71.31 280 GLY B CA 1
ATOM 7611 C C . GLY B 1 280 ? -3.484 34.656 -10.602 1 71.31 280 GLY B C 1
ATOM 7612 O O . GLY B 1 280 ? -2.477 34.906 -11.258 1 71.31 280 GLY B O 1
ATOM 7613 N N . HIS B 1 281 ? -3.527 34.562 -9.273 1 81.75 281 HIS B N 1
ATOM 7614 C CA . HIS B 1 281 ? -2.307 34.719 -8.492 1 81.75 281 HIS B CA 1
ATOM 7615 C C . HIS B 1 281 ? -2.154 33.594 -7.484 1 81.75 281 HIS B C 1
ATOM 7617 O O . HIS B 1 281 ? -3.148 33.031 -7.023 1 81.75 281 HIS B O 1
ATOM 7623 N N . PHE B 1 282 ? -0.889 33.312 -7.305 1 83.12 282 PHE B N 1
ATOM 7624 C CA . PHE B 1 282 ? -0.576 32.344 -6.258 1 83.12 282 PHE B CA 1
ATOM 7625 C C . PHE B 1 282 ? 0.033 33.031 -5.043 1 83.12 282 PHE B C 1
ATOM 7627 O O . PHE B 1 282 ? 0.857 33.938 -5.191 1 83.12 282 PHE B O 1
ATOM 7634 N N . LEU B 1 283 ? -0.523 32.688 -3.961 1 89.31 283 LEU B N 1
ATOM 7635 C CA . LEU B 1 283 ? 0.121 33.094 -2.725 1 89.31 283 LEU B CA 1
ATOM 7636 C C . LEU B 1 283 ? 1.379 32.281 -2.455 1 89.31 283 LEU B C 1
ATOM 7638 O O . LEU B 1 283 ? 1.334 31.047 -2.463 1 89.31 283 LEU B O 1
ATOM 7642 N N . ARG B 1 284 ? 2.469 32.969 -2.334 1 91.06 284 ARG B N 1
ATOM 7643 C CA . ARG B 1 284 ? 3.717 32.281 -2.031 1 91.06 284 ARG B CA 1
ATOM 7644 C C . ARG B 1 284 ? 4.344 32.844 -0.749 1 91.06 284 ARG B C 1
ATOM 7646 O O . ARG B 1 284 ? 4.543 34.031 -0.61 1 91.06 284 ARG B O 1
ATOM 7653 N N . PHE B 1 285 ? 4.594 31.938 0.147 1 93.56 285 PHE B N 1
ATOM 7654 C CA . PHE B 1 285 ? 5.387 32.281 1.324 1 93.56 285 PHE B CA 1
ATOM 7655 C C . PHE B 1 285 ? 6.875 32.25 1.001 1 93.56 285 PHE B C 1
ATOM 7657 O O . PHE B 1 285 ? 7.34 31.359 0.286 1 93.56 285 PHE B O 1
ATOM 7664 N N . VAL B 1 286 ? 7.562 33.25 1.431 1 96.38 286 VAL B N 1
ATOM 7665 C CA . VAL B 1 286 ? 9.016 33.188 1.283 1 96.38 286 VAL B CA 1
ATOM 7666 C C . VAL B 1 286 ? 9.539 31.953 2.027 1 96.38 286 VAL B C 1
ATOM 7668 O O . VAL B 1 286 ? 9.273 31.781 3.219 1 96.38 286 VAL B O 1
ATOM 7671 N N . ALA B 1 287 ? 10.32 31.188 1.441 1 96.44 287 ALA B N 1
ATOM 7672 C CA . ALA B 1 287 ? 10.648 29.828 1.883 1 96.44 287 ALA B CA 1
ATOM 7673 C C . ALA B 1 287 ? 11.273 29.844 3.275 1 96.44 287 ALA B C 1
ATOM 7675 O O . ALA B 1 287 ? 10.828 29.125 4.172 1 96.44 287 ALA B O 1
ATOM 7676 N N . PRO B 1 288 ? 12.289 30.688 3.549 1 96.75 288 PRO B N 1
ATOM 7677 C CA . PRO B 1 288 ? 12.859 30.688 4.895 1 96.75 288 PRO B CA 1
ATOM 7678 C C . PRO B 1 288 ? 11.852 31.094 5.969 1 96.75 288 PRO B C 1
ATOM 7680 O O . PRO B 1 288 ? 11.883 30.547 7.082 1 96.75 288 PRO B O 1
ATOM 7683 N N . ALA B 1 289 ? 11.031 31.984 5.621 1 96.94 289 ALA B N 1
ATOM 7684 C CA . ALA B 1 289 ? 10.008 32.406 6.57 1 96.94 289 ALA B CA 1
ATOM 7685 C C . ALA B 1 289 ? 9 31.297 6.828 1 96.94 289 ALA B C 1
ATOM 7687 O O . ALA B 1 289 ? 8.594 31.062 7.969 1 96.94 289 ALA B O 1
ATOM 7688 N N . ALA B 1 290 ? 8.578 30.672 5.762 1 96.81 290 ALA B N 1
ATOM 7689 C CA . ALA B 1 290 ? 7.672 29.531 5.914 1 96.81 290 ALA B CA 1
ATOM 7690 C C . ALA B 1 290 ? 8.273 28.469 6.828 1 96.81 290 ALA B C 1
ATOM 7692 O O . ALA B 1 290 ? 7.602 27.969 7.727 1 96.81 290 ALA B O 1
ATOM 7693 N N . LEU B 1 291 ? 9.484 28.172 6.559 1 96.94 291 LEU B N 1
ATOM 7694 C CA . LEU B 1 291 ? 10.172 27.156 7.355 1 96.94 291 LEU B CA 1
ATOM 7695 C C . LEU B 1 291 ? 10.234 27.578 8.82 1 96.94 291 LEU B C 1
ATOM 7697 O O . LEU B 1 291 ? 10.07 26.734 9.719 1 96.94 291 LEU B O 1
ATOM 7701 N N . ALA B 1 292 ? 10.484 28.797 9.078 1 97.19 292 ALA B N 1
ATOM 7702 C CA . ALA B 1 292 ? 10.531 29.328 10.445 1 97.19 292 ALA B CA 1
ATOM 7703 C C . ALA B 1 292 ? 9.211 29.094 11.164 1 97.19 292 ALA B C 1
ATOM 7705 O O . ALA B 1 292 ? 9.188 28.844 12.375 1 97.19 292 ALA B O 1
ATOM 7706 N N . LEU B 1 293 ? 8.18 29.188 10.445 1 96.38 293 LEU B N 1
ATOM 7707 C CA . LEU B 1 293 ? 6.855 29.109 11.055 1 96.38 293 LEU B CA 1
ATOM 7708 C C . LEU B 1 293 ? 6.391 27.656 11.148 1 96.38 293 LEU B C 1
ATOM 7710 O O . LEU B 1 293 ? 5.535 27.328 11.969 1 96.38 293 LEU B O 1
ATOM 7714 N N . LYS B 1 294 ? 6.863 26.766 10.352 1 94.56 294 LYS B N 1
ATOM 7715 C CA . LYS B 1 294 ? 6.465 25.375 10.336 1 94.56 294 LYS B CA 1
ATOM 7716 C C . LYS B 1 294 ? 6.875 24.672 11.625 1 94.56 294 LYS B C 1
ATOM 7718 O O . LYS B 1 294 ? 6.23 23.703 12.047 1 94.56 294 LYS B O 1
ATOM 7723 N N . LYS B 1 295 ? 7.918 25.078 12.188 1 91.12 295 LYS B N 1
ATOM 7724 C CA . LYS B 1 295 ? 8.469 24.438 13.375 1 91.12 295 LYS B CA 1
ATOM 7725 C C . LYS B 1 295 ? 8.594 22.922 13.172 1 91.12 295 LYS B C 1
ATOM 7727 O O . LYS B 1 295 ? 9.18 22.469 12.188 1 91.12 295 LYS B O 1
ATOM 7732 N N . SER B 1 296 ? 7.848 22.125 13.992 1 92.5 296 SER B N 1
ATOM 7733 C CA . SER B 1 296 ? 8.031 20.688 13.93 1 92.5 296 SER B CA 1
ATOM 7734 C C . SER B 1 296 ? 7.223 20.078 12.789 1 92.5 296 SER B C 1
ATOM 7736 O O . SER B 1 296 ? 7.328 18.875 12.516 1 92.5 296 SER B O 1
ATOM 7738 N N . ALA B 1 297 ? 6.504 20.859 12.055 1 90.44 297 ALA B N 1
ATOM 7739 C CA . ALA B 1 297 ? 5.738 20.344 10.93 1 90.44 297 ALA B CA 1
ATOM 7740 C C . ALA B 1 297 ? 6.66 19.922 9.781 1 90.44 297 ALA B C 1
ATOM 7742 O O . ALA B 1 297 ? 6.258 19.172 8.891 1 90.44 297 ALA B O 1
ATOM 7743 N N . TRP B 1 298 ? 7.766 20.438 9.75 1 92.69 298 TRP B N 1
ATOM 7744 C CA . TRP B 1 298 ? 8.828 19.953 8.875 1 92.69 298 TRP B CA 1
ATOM 7745 C C . TRP B 1 298 ? 9.898 19.219 9.68 1 92.69 298 TRP B C 1
ATOM 7747 O O . TRP B 1 298 ? 10.336 19.688 10.727 1 92.69 298 TRP B O 1
ATOM 7757 N N . PHE B 1 299 ? 10.242 18.078 9.281 1 95.75 299 PHE B N 1
ATOM 7758 C CA . PHE B 1 299 ? 11.141 17.297 10.117 1 95.75 299 PHE B CA 1
ATOM 7759 C C . PHE B 1 299 ? 12.156 16.547 9.266 1 95.75 299 PHE B C 1
ATOM 7761 O O . PHE B 1 299 ? 11.961 16.375 8.062 1 95.75 299 PHE B O 1
ATOM 7768 N N . ILE B 1 300 ? 13.203 16.25 9.953 1 96.88 300 ILE B N 1
ATOM 7769 C CA . ILE B 1 300 ? 14.258 15.422 9.391 1 96.88 300 ILE B CA 1
ATOM 7770 C C . ILE B 1 300 ? 13.938 13.945 9.609 1 96.88 300 ILE B C 1
ATOM 7772 O O . ILE B 1 300 ? 13.648 13.531 10.734 1 96.88 300 ILE B O 1
ATOM 7776 N N . ARG B 1 301 ? 14.039 13.289 8.625 1 94.56 301 ARG B N 1
ATOM 7777 C CA . ARG B 1 301 ? 13.734 11.859 8.711 1 94.56 301 ARG B CA 1
ATOM 7778 C C . ARG B 1 301 ? 14.797 11.125 9.523 1 94.56 301 ARG B C 1
ATOM 7780 O O . ARG B 1 301 ? 15.961 11.531 9.547 1 94.56 301 ARG B O 1
ATOM 7787 N N . ARG B 1 302 ? 14.281 10.047 10.094 1 91.31 302 ARG B N 1
ATOM 7788 C CA . ARG B 1 302 ? 15.164 9.164 10.844 1 91.31 302 ARG B CA 1
ATOM 7789 C C . ARG B 1 302 ? 14.992 7.715 10.398 1 91.31 302 ARG B C 1
ATOM 7791 O O . ARG B 1 302 ? 13.898 7.297 10.023 1 91.31 302 ARG B O 1
ATOM 7798 N N . GLN B 1 303 ? 16.078 7.035 10.523 1 88.88 303 GLN B N 1
ATOM 7799 C CA . GLN B 1 303 ? 16.016 5.629 10.148 1 88.88 303 GLN B CA 1
ATOM 7800 C C . GLN B 1 303 ? 15.219 4.824 11.164 1 88.88 303 GLN B C 1
ATOM 7802 O O . GLN B 1 303 ? 15.336 5.043 12.375 1 88.88 303 GLN B O 1
ATOM 7807 N N . HIS B 1 304 ? 14.422 3.941 10.609 1 87.25 304 HIS B N 1
ATOM 7808 C CA . HIS B 1 304 ? 13.648 3.027 11.445 1 87.25 304 HIS B CA 1
ATOM 7809 C C . HIS B 1 304 ? 14.57 2.143 12.281 1 87.25 304 HIS B C 1
ATOM 7811 O O . HIS B 1 304 ? 15.57 1.627 11.781 1 87.25 304 HIS B O 1
ATOM 7817 N N . ARG B 1 305 ? 14.25 2.096 13.57 1 84.12 305 ARG B N 1
ATOM 7818 C CA . ARG B 1 305 ? 15.023 1.196 14.422 1 84.12 305 ARG B CA 1
ATOM 7819 C C . ARG B 1 305 ? 14.641 -0.259 14.172 1 84.12 305 ARG B C 1
ATOM 7821 O O . ARG B 1 305 ? 13.469 -0.629 14.312 1 84.12 305 ARG B O 1
ATOM 7828 N N . THR B 1 306 ? 15.562 -1.089 13.766 1 87.12 306 THR B N 1
ATOM 7829 C CA . THR B 1 306 ? 15.305 -2.506 13.539 1 87.12 306 THR B CA 1
ATOM 7830 C C . THR B 1 306 ? 15.258 -3.262 14.867 1 87.12 306 THR B C 1
ATOM 7832 O O . THR B 1 306 ? 16.062 -3.004 15.758 1 87.12 306 THR B O 1
ATOM 7835 N N . GLU B 1 307 ? 14.289 -4.082 15.023 1 84.06 307 GLU B N 1
ATOM 7836 C CA . GLU B 1 307 ? 14.133 -4.887 16.234 1 84.06 307 GLU B CA 1
ATOM 7837 C C . GLU B 1 307 ? 13.891 -6.355 15.898 1 84.06 307 GLU B C 1
ATOM 7839 O O . GLU B 1 307 ? 12.844 -6.703 15.344 1 84.06 307 GLU B O 1
ATOM 7844 N N . PRO B 1 308 ? 14.859 -7.199 16.219 1 86.81 308 PRO B N 1
ATOM 7845 C CA . PRO B 1 308 ? 14.609 -8.633 16.047 1 86.81 308 PRO B CA 1
ATOM 7846 C C . PRO B 1 308 ? 13.719 -9.211 17.125 1 86.81 308 PRO B C 1
ATOM 7848 O O . PRO B 1 308 ? 13.688 -8.695 18.25 1 86.81 308 PRO B O 1
ATOM 7851 N N . TYR B 1 309 ? 13.023 -10.164 16.844 1 81.56 309 TYR B N 1
ATOM 7852 C CA . TYR B 1 309 ? 12.227 -10.859 17.844 1 81.56 309 TYR B CA 1
ATOM 7853 C C . TYR B 1 309 ? 12.305 -12.367 17.656 1 81.56 309 TYR B C 1
ATOM 7855 O O . TYR B 1 309 ? 12.672 -12.852 16.594 1 81.56 309 TYR B O 1
ATOM 7863 N N . PRO B 1 310 ? 12.055 -13.086 18.703 1 81.81 310 PRO B N 1
ATOM 7864 C CA . PRO B 1 310 ? 12.234 -14.539 18.656 1 81.81 310 PRO B CA 1
ATOM 7865 C C . PRO B 1 310 ? 11.281 -15.219 17.688 1 81.81 310 PRO B C 1
ATOM 7867 O O . PRO B 1 310 ? 10.117 -14.82 17.562 1 81.81 310 PRO B O 1
ATOM 7870 N N . SER B 1 311 ? 11.805 -16.062 16.875 1 78.31 311 SER B N 1
ATOM 7871 C CA . SER B 1 311 ? 10.984 -16.812 15.93 1 78.31 311 SER B CA 1
ATOM 7872 C C . SER B 1 311 ? 11.461 -18.25 15.797 1 78.31 311 SER B C 1
ATOM 7874 O O . SER B 1 311 ? 12.656 -18.531 15.906 1 78.31 311 SER B O 1
ATOM 7876 N N . THR B 1 312 ? 10.422 -19.156 15.727 1 66.38 312 THR B N 1
ATOM 7877 C CA . THR B 1 312 ? 10.742 -20.578 15.641 1 66.38 312 THR B CA 1
ATOM 7878 C C . THR B 1 312 ? 10.734 -21.047 14.188 1 66.38 312 THR B C 1
ATOM 7880 O O . THR B 1 312 ? 10.703 -22.25 13.914 1 66.38 312 THR B O 1
ATOM 7883 N N . LEU B 1 313 ? 10.812 -20.172 13.258 1 61.66 313 LEU B N 1
ATOM 7884 C CA . LEU B 1 313 ? 10.789 -20.719 11.906 1 61.66 313 LEU B CA 1
ATOM 7885 C C . LEU B 1 313 ? 11.953 -21.672 11.68 1 61.66 313 LEU B C 1
ATOM 7887 O O . LEU B 1 313 ? 13.07 -21.422 12.141 1 61.66 313 LEU B O 1
ATOM 7891 N N . ASP B 1 314 ? 11.531 -22.781 11.117 1 63.59 314 ASP B N 1
ATOM 7892 C CA . ASP B 1 314 ? 12.484 -23.844 10.812 1 63.59 314 ASP B CA 1
ATOM 7893 C C . ASP B 1 314 ? 13.484 -23.391 9.75 1 63.59 314 ASP B C 1
ATOM 7895 O O . ASP B 1 314 ? 13.094 -23.047 8.633 1 63.59 314 ASP B O 1
ATOM 7899 N N . HIS B 1 315 ? 14.68 -23.109 9.977 1 77.06 315 HIS B N 1
ATOM 7900 C CA . HIS B 1 315 ? 15.812 -22.812 9.102 1 77.06 315 HIS B CA 1
ATOM 7901 C C . HIS B 1 315 ? 15.844 -23.766 7.91 1 77.06 315 HIS B C 1
ATOM 7903 O O . HIS B 1 315 ? 16.453 -23.469 6.883 1 77.06 315 HIS B O 1
ATOM 7909 N N . LYS B 1 316 ? 15.047 -24.75 8.023 1 83.38 316 LYS B N 1
ATOM 7910 C CA . LYS B 1 316 ? 15.023 -25.766 6.98 1 83.38 316 LYS B CA 1
ATOM 7911 C C . LYS B 1 316 ? 14.359 -25.234 5.711 1 83.38 316 LYS B C 1
ATOM 7913 O O . LYS B 1 316 ? 14.797 -25.547 4.602 1 83.38 316 LYS B O 1
ATOM 7918 N N . GLU B 1 317 ? 13.5 -24.344 5.828 1 86.19 317 GLU B N 1
ATOM 7919 C CA . GLU B 1 317 ? 12.781 -23.812 4.676 1 86.19 317 GLU B CA 1
ATOM 7920 C C . GLU B 1 317 ? 13.695 -22.953 3.811 1 86.19 317 GLU B C 1
ATOM 7922 O O . GLU B 1 317 ? 13.594 -22.969 2.582 1 86.19 317 GLU B O 1
ATOM 7927 N N . LEU B 1 318 ? 14.578 -22.281 4.41 1 91.94 318 LEU B N 1
ATOM 7928 C CA . LEU B 1 318 ? 15.5 -21.422 3.668 1 91.94 318 LEU B CA 1
ATOM 7929 C C . LEU B 1 318 ? 16.531 -22.266 2.924 1 91.94 318 LEU B C 1
ATOM 7931 O O . LEU B 1 318 ? 16.891 -21.953 1.783 1 91.94 318 LEU B O 1
ATOM 7935 N N . THR B 1 319 ? 16.953 -23.266 3.555 1 94.81 319 THR B N 1
ATOM 7936 C CA . THR B 1 319 ? 17.875 -24.188 2.896 1 94.81 319 THR B CA 1
ATOM 7937 C C . THR B 1 319 ? 17.203 -24.891 1.727 1 94.81 319 THR B C 1
ATOM 7939 O O . THR B 1 319 ? 17.828 -25.109 0.681 1 94.81 319 THR B O 1
ATOM 7942 N N . GLU B 1 320 ? 16.016 -25.219 1.934 1 94.62 320 GLU B N 1
ATOM 7943 C CA . GLU B 1 320 ? 15.25 -25.844 0.859 1 94.62 320 GLU B CA 1
ATOM 7944 C C . GLU B 1 320 ? 15.086 -24.906 -0.329 1 94.62 320 GLU B C 1
ATOM 7946 O O . GLU B 1 320 ? 15.125 -25.344 -1.482 1 94.62 320 GLU B O 1
ATOM 7951 N N . ALA B 1 321 ? 14.938 -23.672 -0.061 1 95.44 321 ALA B N 1
ATOM 7952 C CA . ALA B 1 321 ? 14.852 -22.688 -1.134 1 95.44 321 ALA B CA 1
ATOM 7953 C C . ALA B 1 321 ? 16.156 -22.625 -1.937 1 95.44 321 ALA B C 1
ATOM 7955 O O . ALA B 1 321 ? 16.125 -22.594 -3.17 1 95.44 321 ALA B O 1
ATOM 7956 N N . SER B 1 322 ? 17.234 -22.656 -1.255 1 97.62 322 SER B N 1
ATOM 7957 C CA . SER B 1 322 ? 18.547 -22.672 -1.911 1 97.62 322 SER B CA 1
ATOM 7958 C C . SER B 1 322 ? 18.703 -23.906 -2.797 1 97.62 322 SER B C 1
ATOM 7960 O O . SER B 1 322 ? 19.141 -23.797 -3.941 1 97.62 322 SER B O 1
ATOM 7962 N N . ALA B 1 323 ? 18.312 -24.984 -2.227 1 97.12 323 ALA B N 1
ATOM 7963 C CA . ALA B 1 323 ? 18.422 -26.234 -2.965 1 97.12 323 ALA B CA 1
ATOM 7964 C C . ALA B 1 323 ? 17.516 -26.219 -4.199 1 97.12 323 ALA B C 1
ATOM 7966 O O . ALA B 1 323 ? 17.922 -26.688 -5.266 1 97.12 323 ALA B O 1
ATOM 7967 N N . ALA B 1 324 ? 16.344 -25.703 -4.055 1 97.69 324 ALA B N 1
ATOM 7968 C CA . ALA B 1 324 ? 15.398 -25.641 -5.164 1 97.69 324 ALA B CA 1
ATOM 7969 C C . ALA B 1 324 ? 15.93 -24.766 -6.289 1 97.69 324 ALA B C 1
ATOM 7971 O O . ALA B 1 324 ? 15.797 -25.094 -7.469 1 97.69 324 ALA B O 1
ATOM 7972 N N . ALA B 1 325 ? 16.531 -23.672 -5.941 1 98.5 325 ALA B N 1
A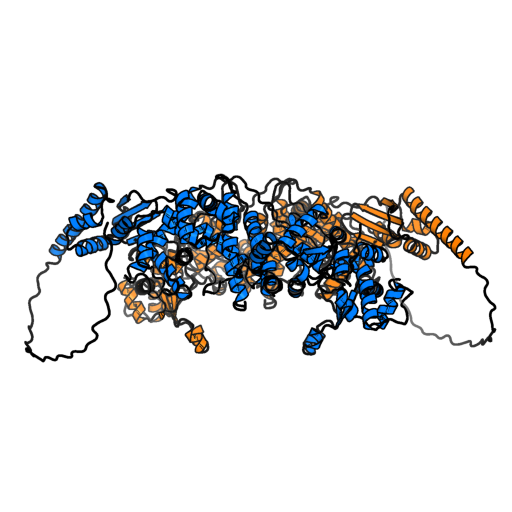TOM 7973 C CA . ALA B 1 325 ? 17.094 -22.766 -6.934 1 98.5 325 ALA B CA 1
ATOM 7974 C C . ALA B 1 325 ? 18.203 -23.453 -7.73 1 98.5 325 ALA B C 1
ATOM 7976 O O . ALA B 1 325 ? 18.234 -23.375 -8.961 1 98.5 325 ALA B O 1
ATOM 7977 N N . VAL B 1 326 ? 19.047 -24.172 -7.035 1 98.12 326 VAL B N 1
ATOM 7978 C CA . VAL B 1 326 ? 20.156 -24.844 -7.68 1 98.12 326 VAL B CA 1
ATOM 7979 C C . VAL B 1 326 ? 19.641 -25.984 -8.555 1 98.12 326 VAL B C 1
ATOM 7981 O O . VAL B 1 326 ? 20.156 -26.219 -9.656 1 98.12 326 VAL B O 1
ATOM 7984 N N . ALA B 1 327 ? 18.688 -26.672 -8.055 1 96.94 327 ALA B N 1
ATOM 7985 C CA . ALA B 1 327 ? 18.109 -27.781 -8.82 1 96.94 327 ALA B CA 1
ATOM 7986 C C . ALA B 1 327 ? 17.562 -27.297 -10.156 1 96.94 327 ALA B C 1
ATOM 7988 O O . ALA B 1 327 ? 17.859 -27.891 -11.203 1 96.94 327 ALA B O 1
ATOM 7989 N N . PHE B 1 328 ? 16.844 -26.281 -10.164 1 97.56 328 PHE B N 1
ATOM 7990 C CA . PHE B 1 328 ? 16.297 -25.766 -11.406 1 97.56 328 PHE B CA 1
ATOM 7991 C C . PHE B 1 328 ? 17.406 -25.219 -12.305 1 97.56 328 PHE B C 1
ATOM 7993 O O . PHE B 1 328 ? 17.406 -25.469 -13.516 1 97.56 328 PHE B O 1
ATOM 8000 N N . ALA B 1 329 ? 18.266 -24.406 -11.703 1 97.94 329 ALA B N 1
ATOM 8001 C CA . ALA B 1 329 ? 19.375 -23.844 -12.484 1 97.94 329 ALA B CA 1
ATOM 8002 C C . ALA B 1 329 ? 20.125 -24.953 -13.211 1 97.94 329 ALA B C 1
ATOM 8004 O O . ALA B 1 329 ? 20.516 -24.797 -14.375 1 97.94 329 ALA B O 1
ATOM 8005 N N . SER B 1 330 ? 20.359 -26 -12.539 1 95.81 330 SER B N 1
ATOM 8006 C CA . SER B 1 330 ? 21.078 -27.125 -13.133 1 95.81 330 SER B CA 1
ATOM 8007 C C . SER B 1 330 ? 20.297 -27.75 -14.281 1 95.81 330 SER B C 1
ATOM 8009 O O . SER B 1 330 ? 20.859 -28.062 -15.328 1 95.81 330 SER B O 1
ATOM 8011 N N . ALA B 1 331 ? 19.016 -27.891 -14.016 1 94.62 331 ALA B N 1
ATOM 8012 C CA . ALA B 1 331 ? 18.172 -28.422 -15.086 1 94.62 331 ALA B CA 1
ATOM 8013 C C . ALA B 1 331 ? 18.172 -27.484 -16.297 1 94.62 331 ALA B C 1
ATOM 8015 O O . ALA B 1 331 ? 18.203 -27.953 -17.438 1 94.62 331 ALA B O 1
ATOM 8016 N N . PHE B 1 332 ? 18.156 -26.25 -16.078 1 95.12 332 PHE B N 1
ATOM 8017 C CA . PHE B 1 332 ? 18.172 -25.25 -17.141 1 95.12 332 PHE B CA 1
ATOM 8018 C C . PHE B 1 332 ? 19.484 -25.297 -17.906 1 95.12 332 PHE B C 1
ATOM 8020 O O . PHE B 1 332 ? 19.484 -25.297 -19.141 1 95.12 332 PHE B O 1
ATOM 8027 N N . MET B 1 333 ? 20.578 -25.281 -17.188 1 94.62 333 MET B N 1
ATOM 8028 C CA . MET B 1 333 ? 21.906 -25.328 -17.812 1 94.62 333 MET B CA 1
ATOM 8029 C C . MET B 1 333 ? 22.031 -26.578 -18.688 1 94.62 333 MET B C 1
ATOM 8031 O O . MET B 1 333 ? 22.625 -26.5 -19.766 1 94.62 333 MET B O 1
ATOM 8035 N N . ASP B 1 334 ? 21.484 -27.594 -18.219 1 91.38 334 ASP B N 1
ATOM 8036 C CA . ASP B 1 334 ? 21.5 -28.828 -18.984 1 91.38 334 ASP B CA 1
ATOM 8037 C C . ASP B 1 334 ? 20.703 -28.688 -20.281 1 91.38 334 ASP B C 1
ATOM 8039 O O . ASP B 1 334 ? 21.156 -29.047 -21.359 1 91.38 334 ASP B O 1
ATOM 8043 N N . ALA B 1 335 ? 19.5 -28.172 -20.109 1 91.06 335 ALA B N 1
ATOM 8044 C CA . ALA B 1 335 ? 18.609 -28 -21.25 1 91.06 335 ALA B CA 1
ATOM 8045 C C . ALA B 1 335 ? 19.188 -27 -22.25 1 91.06 335 ALA B C 1
ATOM 8047 O O . ALA B 1 335 ? 19.141 -27.234 -23.469 1 91.06 335 ALA B O 1
ATOM 8048 N N . ALA B 1 336 ? 19.672 -25.969 -21.75 1 91.62 336 ALA B N 1
ATOM 8049 C CA . ALA B 1 336 ? 20.234 -24.906 -22.594 1 91.62 336 ALA B CA 1
ATOM 8050 C C . ALA B 1 336 ? 21.516 -25.375 -23.281 1 91.62 336 ALA B C 1
ATOM 8052 O O . ALA B 1 336 ? 21.812 -24.953 -24.406 1 91.62 336 ALA B O 1
ATOM 8053 N N . GLY B 1 337 ? 22.25 -26.203 -22.641 1 86.75 337 GLY B N 1
ATOM 8054 C CA . GLY B 1 337 ? 23.5 -26.688 -23.188 1 86.75 337 GLY B CA 1
ATOM 8055 C C . GLY B 1 337 ? 23.328 -27.812 -24.172 1 86.75 337 GLY B C 1
ATOM 8056 O O . GLY B 1 337 ? 24.219 -28.078 -25 1 86.75 337 GLY B O 1
ATOM 8057 N N . SER B 1 338 ? 22.344 -28.641 -24.078 1 81.75 338 SER B N 1
ATOM 8058 C CA . SER B 1 338 ? 22.172 -29.844 -24.891 1 81.75 338 SER B CA 1
ATOM 8059 C C . SER B 1 338 ? 21.438 -29.516 -26.203 1 81.75 338 SER B C 1
ATOM 8061 O O . SER B 1 338 ? 21.5 -30.281 -27.156 1 81.75 338 SER B O 1
ATOM 8063 N N . ASP B 1 339 ? 20.922 -28.453 -26.484 1 71.69 339 ASP B N 1
ATOM 8064 C CA . ASP B 1 339 ? 20.156 -28.078 -27.672 1 71.69 339 ASP B CA 1
ATOM 8065 C C . ASP B 1 339 ? 19.172 -29.156 -28.062 1 71.69 339 ASP B C 1
ATOM 8067 O O . ASP B 1 339 ? 19.047 -29.516 -29.234 1 71.69 339 ASP B O 1
ATOM 8071 N N . ASP B 1 340 ? 18.578 -29.938 -27.141 1 74.81 340 ASP B N 1
ATOM 8072 C CA . ASP B 1 340 ? 17.656 -31.047 -27.391 1 74.81 340 ASP B CA 1
ATOM 8073 C C . ASP B 1 340 ? 16.25 -30.531 -27.656 1 74.81 340 ASP B C 1
ATOM 8075 O O . ASP B 1 340 ? 15.289 -31.312 -27.672 1 74.81 340 ASP B O 1
ATOM 8079 N N . GLY B 1 341 ? 16.016 -29.281 -27.734 1 75 341 GLY B N 1
ATOM 8080 C CA . GLY B 1 341 ? 14.734 -28.719 -28.125 1 75 341 GLY B CA 1
ATOM 8081 C C . GLY B 1 341 ? 13.828 -28.406 -26.953 1 75 341 GLY B C 1
ATOM 8082 O O . GLY B 1 341 ? 12.734 -27.859 -27.141 1 75 341 GLY B O 1
ATOM 8083 N N . ARG B 1 342 ? 14.188 -28.734 -25.766 1 79.94 342 ARG B N 1
ATOM 8084 C CA . ARG B 1 342 ? 13.352 -28.453 -24.609 1 79.94 342 ARG B CA 1
ATOM 8085 C C . ARG B 1 342 ? 13.188 -26.953 -24.391 1 79.94 342 ARG B C 1
ATOM 8087 O O . ARG B 1 342 ? 12.195 -26.516 -23.812 1 79.94 342 ARG B O 1
ATOM 8094 N N . LEU B 1 343 ? 14.156 -26.344 -24.812 1 87.81 343 LEU B N 1
ATOM 8095 C CA . LEU B 1 343 ? 14.102 -24.891 -24.75 1 87.81 343 LEU B CA 1
ATOM 8096 C C . LEU B 1 343 ? 14.117 -24.281 -26.156 1 87.81 343 LEU B C 1
ATOM 8098 O O . LEU B 1 343 ? 14.875 -24.719 -27.016 1 87.81 343 LEU B O 1
ATOM 8102 N N . LYS B 1 344 ? 13.172 -23.422 -26.297 1 81.44 344 LYS B N 1
ATOM 8103 C CA . LYS B 1 344 ? 13.148 -22.75 -27.594 1 81.44 344 LYS B CA 1
ATOM 8104 C C . LYS B 1 344 ? 14.406 -21.922 -27.797 1 81.44 344 LYS B C 1
ATOM 8106 O O . LYS B 1 344 ? 14.938 -21.328 -26.859 1 81.44 344 LYS B O 1
ATOM 8111 N N . ASP B 1 345 ? 14.883 -21.953 -29.031 1 76.19 345 ASP B N 1
ATOM 8112 C CA . ASP B 1 345 ? 16.109 -21.234 -29.406 1 76.19 345 ASP B CA 1
ATOM 8113 C C . ASP B 1 345 ? 15.852 -20.281 -30.562 1 76.19 345 ASP B C 1
ATOM 8115 O O . ASP B 1 345 ? 15.258 -20.672 -31.578 1 76.19 345 ASP B O 1
ATOM 8119 N N . PRO B 1 346 ? 16.312 -18.922 -30.422 1 80 346 PRO B N 1
ATOM 8120 C CA . PRO B 1 346 ? 17.094 -18.312 -29.344 1 80 346 PRO B CA 1
ATOM 8121 C C . PRO B 1 346 ? 16.203 -17.828 -28.188 1 80 346 PRO B C 1
ATOM 8123 O O . PRO B 1 346 ? 15.07 -17.406 -28.406 1 80 346 PRO B O 1
ATOM 8126 N N . LEU B 1 347 ? 16.766 -18.016 -26.984 1 88.44 347 LEU B N 1
ATOM 8127 C CA . LEU B 1 347 ? 16.141 -17.469 -25.781 1 88.44 347 LEU B CA 1
ATOM 8128 C C . LEU B 1 347 ? 16.703 -16.094 -25.469 1 88.44 347 LEU B C 1
ATOM 8130 O O . LEU B 1 347 ? 17.719 -15.977 -24.766 1 88.44 347 LEU B O 1
ATOM 8134 N N . ASP B 1 348 ? 16.031 -15.102 -25.984 1 86.62 348 ASP B N 1
ATOM 8135 C CA . ASP B 1 348 ? 16.438 -13.727 -25.719 1 86.62 348 ASP B CA 1
ATOM 8136 C C . ASP B 1 348 ? 15.812 -13.211 -24.422 1 86.62 348 ASP B C 1
ATOM 8138 O O . ASP B 1 348 ? 14.641 -12.828 -24.391 1 86.62 348 ASP B O 1
ATOM 8142 N N . LEU B 1 349 ? 16.578 -13.109 -23.438 1 83 349 LEU B N 1
ATOM 8143 C CA . LEU B 1 349 ? 16.094 -12.82 -22.094 1 83 349 LEU B CA 1
ATOM 8144 C C . LEU B 1 349 ? 15.531 -11.398 -22.016 1 83 349 LEU B C 1
ATOM 8146 O O . LEU B 1 349 ? 14.859 -11.047 -21.047 1 83 349 LEU B O 1
ATOM 8150 N N . TYR B 1 350 ? 15.664 -10.602 -23.062 1 77.06 350 TYR B N 1
ATOM 8151 C CA . TYR B 1 350 ? 15.102 -9.25 -23.109 1 77.06 350 TYR B CA 1
ATOM 8152 C C . TYR B 1 350 ? 13.711 -9.258 -23.734 1 77.06 350 TYR B C 1
ATOM 8154 O O . TYR B 1 350 ? 13.016 -8.242 -23.734 1 77.06 350 TYR B O 1
ATOM 8162 N N . ASP B 1 351 ? 13.43 -10.398 -24.156 1 80.5 351 ASP B N 1
ATOM 8163 C CA . ASP B 1 351 ? 12.102 -10.547 -24.75 1 80.5 351 ASP B CA 1
ATOM 8164 C C . ASP B 1 351 ? 11.141 -11.227 -23.766 1 80.5 351 ASP B C 1
ATOM 8166 O O . ASP B 1 351 ? 11.484 -12.25 -23.172 1 80.5 351 ASP B O 1
ATOM 8170 N N . GLN B 1 352 ? 10.016 -10.695 -23.703 1 80.88 352 GLN B N 1
ATOM 8171 C CA . GLN B 1 352 ? 9.016 -11.211 -22.781 1 80.88 352 GLN B CA 1
ATOM 8172 C C . GLN B 1 352 ? 8.641 -12.648 -23.125 1 80.88 352 GLN B C 1
ATOM 8174 O O . GLN B 1 352 ? 8.383 -13.461 -22.219 1 80.88 352 GLN B O 1
ATOM 8179 N N . VAL B 1 353 ? 8.609 -12.992 -24.328 1 84.56 353 VAL B N 1
ATOM 8180 C CA . VAL B 1 353 ? 8.188 -14.32 -24.766 1 84.56 353 VAL B CA 1
ATOM 8181 C C . VAL B 1 353 ? 9.18 -15.367 -24.266 1 84.56 353 VAL B C 1
ATOM 8183 O O . VAL B 1 353 ? 8.789 -16.484 -23.938 1 84.56 353 VAL B O 1
ATOM 8186 N N . SER B 1 354 ? 10.43 -14.969 -24.25 1 88.88 354 SER B N 1
ATOM 8187 C CA . SER B 1 354 ? 11.453 -15.883 -23.75 1 88.88 354 SER B CA 1
ATOM 8188 C C . SER B 1 354 ? 11.234 -16.219 -22.281 1 88.88 354 SER B C 1
ATOM 8190 O O . SER B 1 354 ? 11.539 -17.328 -21.844 1 88.88 354 SER B O 1
ATOM 8192 N N . LEU B 1 355 ? 10.734 -15.297 -21.562 1 88.69 355 LEU B N 1
ATOM 8193 C CA . LEU B 1 355 ? 10.422 -15.539 -20.156 1 88.69 355 LEU B CA 1
ATOM 8194 C C . LEU B 1 355 ? 9.312 -16.578 -20.016 1 88.69 355 LEU B C 1
ATOM 8196 O O . LEU B 1 355 ? 9.359 -17.422 -19.125 1 88.69 355 LEU B O 1
ATOM 8200 N N . PHE B 1 356 ? 8.438 -16.562 -20.984 1 89.81 356 PHE B N 1
ATOM 8201 C CA . PHE B 1 356 ? 7.359 -17.547 -20.969 1 89.81 356 PHE B CA 1
ATOM 8202 C C . PHE B 1 356 ? 7.895 -18.938 -21.281 1 89.81 356 PHE B C 1
ATOM 8204 O O . PHE B 1 356 ? 7.43 -19.922 -20.703 1 89.81 356 PHE B O 1
ATOM 8211 N N . TRP B 1 357 ? 8.852 -18.891 -22.125 1 92.31 357 TRP B N 1
ATOM 8212 C CA . TRP B 1 357 ? 9.438 -20.188 -22.484 1 92.31 357 TRP B CA 1
ATOM 8213 C C . TRP B 1 357 ? 10.18 -20.781 -21.297 1 92.31 357 TRP B C 1
ATOM 8215 O O . TRP B 1 357 ? 10.164 -22 -21.094 1 92.31 357 TRP B O 1
ATOM 8225 N N . ILE B 1 358 ? 10.773 -19.938 -20.547 1 93.88 358 ILE B N 1
ATOM 8226 C CA . ILE B 1 358 ? 11.461 -20.375 -19.344 1 93.88 358 ILE B CA 1
ATOM 8227 C C . ILE B 1 358 ? 10.445 -20.922 -18.328 1 93.88 358 ILE B C 1
ATOM 8229 O O . ILE B 1 358 ? 10.672 -21.969 -17.719 1 93.88 358 ILE B O 1
ATOM 8233 N N . GLN B 1 359 ? 9.383 -20.297 -18.188 1 93.69 359 GLN B N 1
ATOM 8234 C CA . GLN B 1 359 ? 8.328 -20.734 -17.281 1 93.69 359 GLN B CA 1
ATOM 8235 C C . GLN B 1 359 ? 7.73 -22.062 -17.734 1 93.69 359 GLN B C 1
ATOM 8237 O O . GLN B 1 359 ? 7.473 -22.953 -16.906 1 93.69 359 GLN B O 1
ATOM 8242 N N . ASP B 1 360 ? 7.551 -22.172 -19.031 1 93.19 360 ASP B N 1
ATOM 8243 C CA . ASP B 1 360 ? 7.035 -23.438 -19.578 1 93.19 360 ASP B CA 1
ATOM 8244 C C . ASP B 1 360 ? 7.977 -24.594 -19.266 1 93.19 360 ASP B C 1
ATOM 8246 O O . ASP B 1 360 ? 7.531 -25.688 -18.891 1 93.19 360 ASP B O 1
ATOM 8250 N N . PHE B 1 361 ? 9.203 -24.375 -19.469 1 95.19 361 PHE B N 1
ATOM 8251 C CA . PHE B 1 361 ? 10.188 -25.406 -19.172 1 95.19 361 PHE B CA 1
ATOM 8252 C C . PHE B 1 361 ? 10.148 -25.781 -17.688 1 95.19 361 PHE B C 1
ATOM 8254 O O . PHE B 1 361 ? 10.102 -26.953 -17.344 1 95.19 361 PHE B O 1
ATOM 8261 N N . ALA B 1 362 ? 10.18 -24.703 -16.828 1 96.56 362 ALA B N 1
ATOM 8262 C CA . ALA B 1 362 ? 10.117 -24.938 -15.391 1 96.56 362 ALA B CA 1
ATOM 8263 C C . ALA B 1 362 ? 8.883 -25.766 -15.016 1 96.56 362 ALA B C 1
ATOM 8265 O O . ALA B 1 362 ? 8.977 -26.719 -14.258 1 96.56 362 ALA B O 1
ATOM 8266 N N . ALA B 1 363 ? 7.832 -25.406 -15.578 1 95 363 ALA B N 1
ATOM 8267 C CA . ALA B 1 363 ? 6.586 -26.125 -15.305 1 95 363 ALA B CA 1
ATOM 8268 C C . ALA B 1 363 ? 6.676 -27.578 -15.742 1 95 363 ALA B C 1
ATOM 8270 O O . ALA B 1 363 ? 6.211 -28.484 -15.039 1 95 363 ALA B O 1
ATOM 8271 N N . SER B 1 364 ? 7.238 -27.812 -16.875 1 95 364 SER B N 1
ATOM 8272 C CA . SER B 1 364 ? 7.297 -29.156 -17.453 1 95 364 SER B CA 1
ATOM 8273 C C . SER B 1 364 ? 8.07 -30.109 -16.547 1 95 364 SER B C 1
ATOM 8275 O O . SER B 1 364 ? 7.824 -31.328 -16.562 1 95 364 SER B O 1
ATOM 8277 N N . ILE B 1 365 ? 8.953 -29.531 -15.773 1 95.94 365 ILE B N 1
ATOM 8278 C CA . ILE B 1 365 ? 9.75 -30.422 -14.93 1 95.94 365 ILE B CA 1
ATOM 8279 C C . ILE B 1 365 ? 9.32 -30.281 -13.477 1 95.94 365 ILE B C 1
ATOM 8281 O O . ILE B 1 365 ? 10.008 -30.75 -12.57 1 95.94 365 ILE B O 1
ATOM 8285 N N . GLY B 1 366 ? 8.273 -29.625 -13.219 1 96 366 GLY B N 1
ATOM 8286 C CA . GLY B 1 366 ? 7.707 -29.5 -11.883 1 96 366 GLY B CA 1
ATOM 8287 C C . GLY B 1 366 ? 8.477 -28.547 -10.992 1 96 366 GLY B C 1
ATOM 8288 O O . GLY B 1 366 ? 8.531 -28.734 -9.773 1 96 366 GLY B O 1
ATOM 8289 N N . ALA B 1 367 ? 9.164 -27.609 -11.57 1 97.25 367 ALA B N 1
ATOM 8290 C CA . ALA B 1 367 ? 9.836 -26.562 -10.82 1 97.25 367 ALA B CA 1
ATOM 8291 C C . ALA B 1 367 ? 8.938 -25.344 -10.656 1 97.25 367 ALA B C 1
ATOM 8293 O O . ALA B 1 367 ? 7.844 -25.281 -11.227 1 97.25 367 ALA B O 1
ATOM 8294 N N . ASP B 1 368 ? 9.375 -24.484 -9.781 1 94.75 368 ASP B N 1
ATOM 8295 C CA . ASP B 1 368 ? 8.625 -23.25 -9.555 1 94.75 368 ASP B CA 1
ATOM 8296 C C . ASP B 1 368 ? 8.719 -22.312 -10.758 1 94.75 368 ASP B C 1
ATOM 8298 O O . ASP B 1 368 ? 9.719 -21.609 -10.938 1 94.75 368 ASP B O 1
ATOM 8302 N N . ALA B 1 369 ? 7.652 -22.188 -11.469 1 93.56 369 ALA B N 1
ATOM 8303 C CA . ALA B 1 369 ? 7.637 -21.422 -12.711 1 93.56 369 ALA B CA 1
ATOM 8304 C C . ALA B 1 369 ? 7.746 -19.922 -12.43 1 93.56 369 ALA B C 1
ATOM 8306 O O . ALA B 1 369 ? 8.219 -19.156 -13.281 1 93.56 369 ALA B O 1
ATOM 8307 N N . PHE B 1 370 ? 7.363 -19.547 -11.281 1 88.69 370 PHE B N 1
ATOM 8308 C CA . PHE B 1 370 ? 7.43 -18.125 -10.93 1 88.69 370 PHE B CA 1
ATOM 8309 C C . PHE B 1 370 ? 8.859 -17.719 -10.617 1 88.69 370 PHE B C 1
ATOM 8311 O O . PHE B 1 370 ? 9.297 -16.625 -10.977 1 88.69 370 PHE B O 1
ATOM 8318 N N . ALA B 1 371 ? 9.602 -18.547 -10 1 95.31 371 ALA B N 1
ATOM 8319 C CA . ALA B 1 371 ? 10.977 -18.25 -9.594 1 95.31 371 ALA B CA 1
ATOM 8320 C C . ALA B 1 371 ? 11.938 -18.422 -10.758 1 95.31 371 ALA B C 1
ATOM 8322 O O . ALA B 1 371 ? 13.031 -17.844 -10.758 1 95.31 371 ALA B O 1
ATOM 8323 N N . ALA B 1 372 ? 11.555 -19.188 -11.758 1 96.06 372 ALA B N 1
ATOM 8324 C CA . ALA B 1 372 ? 12.438 -19.672 -12.812 1 96.06 372 ALA B CA 1
ATOM 8325 C C . ALA B 1 372 ? 13.094 -18.516 -13.562 1 96.06 372 ALA B C 1
ATOM 8327 O O . ALA B 1 372 ? 14.312 -18.469 -13.711 1 96.06 372 ALA B O 1
ATOM 8328 N N . PRO B 1 373 ? 12.32 -17.516 -13.977 1 92.75 373 PRO B N 1
ATOM 8329 C CA . PRO B 1 373 ? 12.953 -16.422 -14.711 1 92.75 373 PRO B CA 1
ATOM 8330 C C . PRO B 1 373 ? 14.008 -15.688 -13.875 1 92.75 373 PRO B C 1
ATOM 8332 O O . PRO B 1 373 ? 15.039 -15.266 -14.414 1 92.75 373 PRO B O 1
ATOM 8335 N N . TRP B 1 374 ? 13.812 -15.586 -12.641 1 93.12 374 TRP B N 1
ATOM 8336 C CA . TRP B 1 374 ? 14.766 -14.922 -11.758 1 93.12 374 TRP B CA 1
ATOM 8337 C C . TRP B 1 374 ? 16.062 -15.719 -11.656 1 93.12 374 TRP B C 1
ATOM 8339 O O . TRP B 1 374 ? 17.156 -15.148 -11.656 1 93.12 374 TRP B O 1
ATOM 8349 N N . ILE B 1 375 ? 15.906 -16.969 -11.523 1 97 375 ILE B N 1
ATOM 8350 C CA . ILE B 1 375 ? 17.078 -17.844 -11.414 1 97 375 ILE B CA 1
ATOM 8351 C C . ILE B 1 375 ? 17.906 -17.75 -12.688 1 97 375 ILE B C 1
ATOM 8353 O O . ILE B 1 375 ? 19.141 -17.656 -12.633 1 97 375 ILE B O 1
ATOM 8357 N N . VAL B 1 376 ? 17.25 -17.734 -13.805 1 95.12 376 VAL B N 1
ATOM 8358 C CA . VAL B 1 376 ? 17.953 -17.625 -15.078 1 95.12 376 VAL B CA 1
ATOM 8359 C C . VAL B 1 376 ? 18.641 -16.266 -15.172 1 95.12 376 VAL B C 1
ATOM 8361 O O . VAL B 1 376 ? 19.781 -16.172 -15.664 1 95.12 376 VAL B O 1
ATOM 8364 N N . GLU B 1 377 ? 17.984 -15.305 -14.719 1 92 377 GLU B N 1
ATOM 8365 C CA . GLU B 1 377 ? 18.594 -13.984 -14.68 1 92 377 GLU B CA 1
ATOM 8366 C C . GLU B 1 377 ? 19.875 -14 -13.844 1 92 377 GLU B C 1
ATOM 8368 O O . GLU B 1 377 ? 20.891 -13.391 -14.227 1 92 377 GLU B O 1
ATOM 8373 N N . MET B 1 378 ? 19.875 -14.664 -12.75 1 95.81 378 MET B N 1
ATOM 8374 C CA . MET B 1 378 ? 21.047 -14.773 -11.898 1 95.81 378 MET B CA 1
ATOM 8375 C C . MET B 1 378 ? 22.188 -15.492 -12.625 1 95.81 378 MET B C 1
ATOM 8377 O O . MET B 1 378 ? 23.359 -15.141 -12.469 1 95.81 378 MET B O 1
ATOM 8381 N N . LEU B 1 379 ? 21.844 -16.469 -13.414 1 96 379 LEU B N 1
ATOM 8382 C CA . LEU B 1 379 ? 22.844 -17.172 -14.219 1 96 379 LEU B CA 1
ATOM 8383 C C . LEU B 1 379 ? 23.469 -16.219 -15.234 1 96 379 LEU B C 1
ATOM 8385 O O . LEU B 1 379 ? 24.688 -16.234 -15.438 1 96 379 LEU B O 1
ATOM 8389 N N . VAL B 1 380 ? 22.625 -15.422 -15.836 1 92.69 380 VAL B N 1
ATOM 8390 C CA . VAL B 1 380 ? 23.094 -14.453 -16.812 1 92.69 380 VAL B CA 1
ATOM 8391 C C . VAL B 1 380 ? 24 -13.43 -16.125 1 92.69 380 VAL B C 1
ATOM 8393 O O . VAL B 1 380 ? 25.094 -13.141 -16.609 1 92.69 380 VAL B O 1
ATOM 8396 N N . ASN B 1 381 ? 23.578 -12.969 -15 1 91.5 381 ASN B N 1
ATOM 8397 C CA . ASN B 1 381 ? 24.328 -11.969 -14.25 1 91.5 381 ASN B CA 1
ATOM 8398 C C . ASN B 1 381 ? 25.672 -12.523 -13.766 1 91.5 381 ASN B C 1
ATOM 8400 O O . ASN B 1 381 ? 26.641 -11.773 -13.617 1 91.5 381 ASN B O 1
ATOM 8404 N N . ALA B 1 382 ? 25.688 -13.812 -13.523 1 94.38 382 ALA B N 1
ATOM 8405 C CA . ALA B 1 382 ? 26.906 -14.484 -13.102 1 94.38 382 ALA B CA 1
ATOM 8406 C C . ALA B 1 382 ? 27.844 -14.719 -14.281 1 94.38 382 ALA B C 1
ATOM 8408 O O . ALA B 1 382 ? 28.984 -15.172 -14.109 1 94.38 382 ALA B O 1
ATOM 8409 N N . GLY B 1 383 ? 27.391 -14.438 -15.5 1 91.81 383 GLY B N 1
ATOM 8410 C CA . GLY B 1 383 ? 28.203 -14.594 -16.703 1 91.81 383 GLY B CA 1
ATOM 8411 C C . GLY B 1 383 ? 28.219 -16.016 -17.234 1 91.81 383 GLY B C 1
ATOM 8412 O O . GLY B 1 383 ? 29.078 -16.375 -18.031 1 91.81 383 GLY B O 1
ATOM 8413 N N . LEU B 1 384 ? 27.234 -16.781 -16.797 1 95.25 384 LEU B N 1
ATOM 8414 C CA . LEU B 1 384 ? 27.234 -18.188 -17.172 1 95.25 384 LEU B CA 1
ATOM 8415 C C . LEU B 1 384 ? 26.359 -18.422 -18.406 1 95.25 384 LEU B C 1
ATOM 8417 O O . LEU B 1 384 ? 26.531 -19.422 -19.109 1 95.25 384 LEU B O 1
ATOM 8421 N N . VAL B 1 385 ? 25.422 -17.547 -18.625 1 93.81 385 VAL B N 1
ATOM 8422 C CA . VAL B 1 385 ? 24.5 -17.641 -19.75 1 93.81 385 VAL B CA 1
ATOM 8423 C C . VAL B 1 385 ? 24.516 -16.328 -20.531 1 93.81 385 VAL B C 1
ATOM 8425 O O . VAL B 1 385 ? 24.516 -15.25 -19.938 1 93.81 385 VAL B O 1
ATOM 8428 N N . GLU B 1 386 ? 24.578 -16.406 -21.844 1 90.94 386 GLU B N 1
ATOM 8429 C CA . GLU B 1 386 ? 24.5 -15.219 -22.688 1 90.94 386 GLU B CA 1
ATOM 8430 C C . GLU B 1 386 ? 23.062 -14.695 -22.766 1 90.94 386 GLU B C 1
ATOM 8432 O O . GLU B 1 386 ? 22.141 -15.43 -23.125 1 90.94 386 GLU B O 1
ATOM 8437 N N . PRO B 1 387 ? 22.812 -13.461 -22.531 1 87.69 387 PRO B N 1
ATOM 8438 C CA . PRO B 1 387 ? 21.453 -12.93 -22.406 1 87.69 387 PRO B CA 1
ATOM 8439 C C . PRO B 1 387 ? 20.703 -12.922 -23.734 1 87.69 387 PRO B C 1
ATOM 8441 O O . PRO B 1 387 ? 19.469 -13.016 -23.75 1 87.69 387 PRO B O 1
ATOM 8444 N N . ARG B 1 388 ? 21.312 -12.844 -24.875 1 86.88 388 ARG B N 1
ATOM 8445 C CA . ARG B 1 388 ? 20.625 -12.711 -26.156 1 86.88 388 ARG B CA 1
ATOM 8446 C C . ARG B 1 388 ? 20.328 -14.07 -26.766 1 86.88 388 ARG B C 1
ATOM 8448 O O . ARG B 1 388 ? 19.375 -14.227 -27.531 1 86.88 388 ARG B O 1
ATOM 8455 N N . SER B 1 389 ? 21.109 -15.023 -26.406 1 88.62 389 SER B N 1
ATOM 8456 C CA . SER B 1 389 ? 20.891 -16.344 -26.984 1 88.62 389 SER B CA 1
ATOM 8457 C C . SER B 1 389 ? 20.359 -17.328 -25.969 1 88.62 389 SER B C 1
ATOM 8459 O O . SER B 1 389 ? 19.766 -18.344 -26.328 1 88.62 389 SER B O 1
ATOM 8461 N N . GLY B 1 390 ? 20.609 -17 -24.703 1 89.31 390 GLY B N 1
ATOM 8462 C CA . GLY B 1 390 ? 20.203 -17.906 -23.641 1 89.31 390 GLY B CA 1
ATOM 8463 C C . GLY B 1 390 ? 21.078 -19.141 -23.547 1 89.31 390 GLY B C 1
ATOM 8464 O O . GLY B 1 390 ? 20.734 -20.094 -22.844 1 89.31 390 GLY B O 1
ATOM 8465 N N . GLN B 1 391 ? 22.203 -19.141 -24.203 1 91.88 391 GLN B N 1
ATOM 8466 C CA . GLN B 1 391 ? 23.078 -20.312 -24.25 1 91.88 391 GLN B CA 1
ATOM 8467 C C . GLN B 1 391 ? 24.281 -20.141 -23.344 1 91.88 391 GLN B C 1
ATOM 8469 O O . GLN B 1 391 ? 24.844 -19.047 -23.25 1 91.88 391 GLN B O 1
ATOM 8474 N N . PRO B 1 392 ? 24.562 -21.203 -22.625 1 94.12 392 PRO B N 1
ATOM 8475 C CA . PRO B 1 392 ? 25.828 -21.172 -21.875 1 94.12 392 PRO B CA 1
ATOM 8476 C C . PRO B 1 392 ? 27.031 -21.484 -22.75 1 94.12 392 PRO B C 1
ATOM 8478 O O . PRO B 1 392 ? 26.906 -22.141 -23.797 1 94.12 392 PRO B O 1
ATOM 8481 N N . THR B 1 393 ? 28.219 -20.938 -22.422 1 89.94 393 THR B N 1
ATOM 8482 C CA . THR B 1 393 ? 29.469 -21.328 -23.078 1 89.94 393 THR B CA 1
ATOM 8483 C C . THR B 1 393 ? 29.922 -22.703 -22.594 1 89.94 393 THR B C 1
ATOM 8485 O O . THR B 1 393 ? 29.5 -23.172 -21.531 1 89.94 393 THR B O 1
ATOM 8488 N N . SER B 1 394 ? 30.75 -23.312 -23.406 1 90.5 394 SER B N 1
ATOM 8489 C CA . SER B 1 394 ? 31.297 -24.609 -23 1 90.5 394 SER B CA 1
ATOM 8490 C C . SER B 1 394 ? 32.062 -24.5 -21.688 1 90.5 394 SER B C 1
ATOM 8492 O O . SER B 1 394 ? 31.969 -25.406 -20.844 1 90.5 394 SER B O 1
ATOM 8494 N N . ARG B 1 395 ? 32.719 -23.422 -21.516 1 91.75 395 ARG B N 1
ATOM 8495 C CA . ARG B 1 395 ? 33.438 -23.203 -20.281 1 91.75 395 ARG B CA 1
ATOM 8496 C C . ARG B 1 395 ? 32.5 -23.062 -19.094 1 91.75 395 ARG B C 1
ATOM 8498 O O . ARG B 1 395 ? 32.781 -23.594 -18.016 1 91.75 395 ARG B O 1
ATOM 8505 N N . ALA B 1 396 ? 31.453 -22.375 -19.312 1 94.56 396 ALA B N 1
ATOM 8506 C CA . ALA B 1 396 ? 30.453 -22.172 -18.25 1 94.56 396 ALA B CA 1
ATOM 8507 C C . ALA B 1 396 ? 29.828 -23.5 -17.844 1 94.56 396 ALA B C 1
ATOM 8509 O O . ALA B 1 396 ? 29.625 -23.75 -16.656 1 94.56 396 ALA B O 1
ATOM 8510 N N . LEU B 1 397 ? 29.594 -24.328 -18.781 1 92.88 397 LEU B N 1
ATOM 8511 C CA . LEU B 1 397 ? 29 -25.641 -18.5 1 92.88 397 LEU B CA 1
ATOM 8512 C C . LEU B 1 397 ? 29.984 -26.516 -17.703 1 92.88 397 LEU B C 1
ATOM 8514 O O . LEU B 1 397 ? 29.578 -27.188 -16.75 1 92.88 397 LEU B O 1
ATOM 8518 N N . GLU B 1 398 ? 31.156 -26.453 -18.109 1 90.69 398 GLU B N 1
ATOM 8519 C CA . GLU B 1 398 ? 32.188 -27.234 -17.422 1 90.69 398 GLU B CA 1
ATOM 8520 C C . GLU B 1 398 ? 32.312 -26.781 -15.961 1 90.69 398 GLU B C 1
ATOM 8522 O O . GLU B 1 398 ? 32.344 -27.625 -15.055 1 90.69 398 GLU B O 1
ATOM 8527 N N . HIS B 1 399 ? 32.344 -25.516 -15.766 1 89.88 399 HIS B N 1
ATOM 8528 C CA . HIS B 1 399 ? 32.438 -24.984 -14.414 1 89.88 399 HIS B CA 1
ATOM 8529 C C . HIS B 1 399 ? 31.234 -25.375 -13.586 1 89.88 399 HIS B C 1
ATOM 8531 O O . HIS B 1 399 ? 31.375 -25.781 -12.43 1 89.88 399 HIS B O 1
ATOM 8537 N N . TRP B 1 400 ? 30.125 -25.344 -14.203 1 93.75 400 TRP B N 1
ATOM 8538 C CA . TRP B 1 400 ? 28.891 -25.625 -13.492 1 93.75 400 TRP B CA 1
ATOM 8539 C C . TRP B 1 400 ? 28.812 -27.094 -13.109 1 93.75 400 TRP B C 1
ATOM 8541 O O . TRP B 1 400 ? 28.5 -27.422 -11.961 1 93.75 400 TRP B O 1
ATOM 8551 N N . TYR B 1 401 ? 29.156 -27.969 -13.977 1 89.25 401 TYR B N 1
ATOM 8552 C CA . TYR B 1 401 ? 28.984 -29.391 -13.758 1 89.25 401 TYR B CA 1
ATOM 8553 C C . TYR B 1 401 ? 30.047 -29.938 -12.797 1 89.25 401 TYR B C 1
ATOM 8555 O O . TYR B 1 401 ? 29.828 -30.938 -12.117 1 89.25 401 TYR B O 1
ATOM 8563 N N . ASN B 1 402 ? 31.125 -29.234 -12.742 1 89.62 402 ASN B N 1
ATOM 8564 C CA . ASN B 1 402 ? 32.188 -29.656 -11.828 1 89.62 402 ASN B CA 1
ATOM 8565 C C . ASN B 1 402 ? 31.969 -29.078 -10.43 1 89.62 402 ASN B C 1
ATOM 8567 O O . ASN B 1 402 ? 32.594 -29.547 -9.469 1 89.62 402 ASN B O 1
ATOM 8571 N N . ALA B 1 403 ? 31.109 -28.203 -10.352 1 93.06 403 ALA B N 1
ATOM 8572 C CA . ALA B 1 403 ? 30.875 -27.547 -9.07 1 93.06 403 ALA B CA 1
ATOM 8573 C C . ALA B 1 403 ? 29.891 -28.359 -8.219 1 93.06 403 ALA B C 1
ATOM 8575 O O . ALA B 1 403 ? 28.984 -29 -8.742 1 93.06 403 ALA B O 1
ATOM 8576 N N . ASP B 1 404 ? 30.188 -28.344 -6.918 1 92.88 404 ASP B N 1
ATOM 8577 C CA . ASP B 1 404 ? 29.203 -28.938 -6.02 1 92.88 404 ASP B CA 1
ATOM 8578 C C . ASP B 1 404 ? 27.984 -28.031 -5.852 1 92.88 404 ASP B C 1
ATOM 8580 O O . ASP B 1 404 ? 27.969 -26.906 -6.375 1 92.88 404 ASP B O 1
ATOM 8584 N N . ALA B 1 405 ? 27 -28.516 -5.125 1 95.5 405 ALA B N 1
ATOM 8585 C CA . ALA B 1 405 ? 25.734 -27.797 -5 1 95.5 405 ALA B CA 1
ATOM 8586 C C . ALA B 1 405 ? 25.953 -26.438 -4.344 1 95.5 405 ALA B C 1
ATOM 8588 O O . ALA B 1 405 ? 25.359 -25.438 -4.766 1 95.5 405 ALA B O 1
ATOM 8589 N N . SER B 1 406 ? 26.781 -26.328 -3.342 1 96.88 406 SER B N 1
ATOM 8590 C CA . SER B 1 406 ? 27.031 -25.078 -2.631 1 96.88 406 SER B CA 1
ATOM 8591 C C . SER B 1 406 ? 27.75 -24.062 -3.525 1 96.88 406 SER B C 1
ATOM 8593 O O . SER B 1 406 ? 27.453 -22.859 -3.473 1 96.88 406 SER B O 1
ATOM 8595 N N . THR B 1 407 ? 28.641 -24.547 -4.312 1 97.19 407 THR B N 1
ATOM 8596 C CA . THR B 1 407 ? 29.344 -23.672 -5.246 1 97.19 407 THR B CA 1
ATOM 8597 C C . THR B 1 407 ? 28.375 -23.141 -6.312 1 97.19 407 THR B C 1
ATOM 8599 O O . THR B 1 407 ? 28.453 -21.984 -6.711 1 97.19 407 THR B O 1
ATOM 8602 N N . ARG B 1 408 ? 27.578 -24.016 -6.781 1 97.69 408 ARG B N 1
ATOM 8603 C CA . ARG B 1 408 ? 26.562 -23.594 -7.738 1 97.69 408 ARG B CA 1
ATOM 8604 C C . ARG B 1 408 ? 25.672 -22.516 -7.141 1 97.69 408 ARG B C 1
ATOM 8606 O O . ARG B 1 408 ? 25.344 -21.531 -7.809 1 97.69 408 ARG B O 1
ATOM 8613 N N . TRP B 1 409 ? 25.266 -22.719 -5.906 1 98.44 409 TRP B N 1
ATOM 8614 C CA . TRP B 1 409 ? 24.484 -21.703 -5.211 1 98.44 409 TRP B CA 1
ATOM 8615 C C . TRP B 1 409 ? 25.25 -20.391 -5.133 1 98.44 409 TRP B C 1
ATOM 8617 O O . TRP B 1 409 ? 24.688 -19.312 -5.316 1 98.44 409 TRP B O 1
ATOM 8627 N N . ALA B 1 410 ? 26.516 -20.453 -4.887 1 98.56 410 ALA B N 1
ATOM 8628 C CA . ALA B 1 410 ? 27.359 -19.266 -4.797 1 98.56 410 ALA B CA 1
ATOM 8629 C C . ALA B 1 410 ? 27.359 -18.5 -6.113 1 98.56 410 ALA B C 1
ATOM 8631 O O . ALA B 1 410 ? 27.422 -17.266 -6.113 1 98.56 410 ALA B O 1
ATOM 8632 N N . TYR B 1 411 ? 27.328 -19.234 -7.227 1 97.94 411 TYR B N 1
ATOM 8633 C CA . TYR B 1 411 ? 27.219 -18.562 -8.516 1 97.94 411 TYR B CA 1
ATOM 8634 C C . TYR B 1 411 ? 25.922 -17.781 -8.617 1 97.94 411 TYR B C 1
ATOM 8636 O O . TYR B 1 411 ? 25.906 -16.625 -9.078 1 97.94 411 TYR B O 1
ATOM 8644 N N . LEU B 1 412 ? 24.828 -18.391 -8.188 1 98.31 412 LEU B N 1
ATOM 8645 C CA . LEU B 1 412 ? 23.531 -17.719 -8.211 1 98.31 412 LEU B CA 1
ATOM 8646 C C . LEU B 1 412 ? 23.547 -16.5 -7.285 1 98.31 412 LEU B C 1
ATOM 8648 O O . LEU B 1 412 ? 23.078 -15.422 -7.66 1 98.31 412 LEU B O 1
ATOM 8652 N N . ALA B 1 413 ? 24.109 -16.672 -6.113 1 98.5 413 ALA B N 1
ATOM 8653 C CA . ALA B 1 413 ? 24.219 -15.57 -5.152 1 98.5 413 ALA B CA 1
ATOM 8654 C C . ALA B 1 413 ? 25.031 -14.414 -5.723 1 98.5 413 ALA B C 1
ATOM 8656 O O . ALA B 1 413 ? 24.672 -13.25 -5.562 1 98.5 413 ALA B O 1
ATOM 8657 N N . ALA B 1 414 ? 26.125 -14.789 -6.395 1 97.69 414 ALA B N 1
ATOM 8658 C CA . ALA B 1 414 ? 26.938 -13.758 -7.035 1 97.69 414 ALA B CA 1
ATOM 8659 C C . ALA B 1 414 ? 26.156 -13.016 -8.109 1 97.69 414 ALA B C 1
ATOM 8661 O O . ALA B 1 414 ? 26.281 -11.797 -8.25 1 97.69 414 ALA B O 1
ATOM 8662 N N . GLY B 1 415 ? 25.359 -13.758 -8.875 1 96.31 415 GLY B N 1
ATOM 8663 C CA . GLY B 1 415 ? 24.5 -13.133 -9.867 1 96.31 415 GLY B CA 1
ATOM 8664 C C . GLY B 1 415 ? 23.484 -12.188 -9.258 1 96.31 415 GLY B C 1
ATOM 8665 O O . GLY B 1 415 ? 23.234 -11.109 -9.805 1 96.31 415 GLY B O 1
ATOM 8666 N N . PHE B 1 416 ? 22.938 -12.594 -8.086 1 96.56 416 PHE B N 1
ATOM 8667 C CA . PHE B 1 416 ? 22 -11.758 -7.336 1 96.56 416 PHE B CA 1
ATOM 8668 C C . PHE B 1 416 ? 22.672 -10.453 -6.91 1 96.56 416 PHE B C 1
ATOM 8670 O O . PHE B 1 416 ? 22.094 -9.375 -7.082 1 96.56 416 PHE B O 1
ATOM 8677 N N . LEU B 1 417 ? 23.844 -10.539 -6.438 1 96.06 417 LEU B N 1
ATOM 8678 C CA . LEU B 1 417 ? 24.562 -9.383 -5.91 1 96.06 417 LEU B CA 1
ATOM 8679 C C . LEU B 1 417 ? 25.016 -8.461 -7.039 1 96.06 417 LEU B C 1
ATOM 8681 O O . LEU B 1 417 ? 25.078 -7.246 -6.867 1 96.06 417 LEU B O 1
ATOM 8685 N N . ALA B 1 418 ? 25.266 -9.016 -8.18 1 91.81 418 ALA B N 1
ATOM 8686 C CA . ALA B 1 418 ? 25.734 -8.219 -9.312 1 91.81 418 ALA B CA 1
ATOM 8687 C C . ALA B 1 418 ? 24.578 -7.469 -9.969 1 91.81 418 ALA B C 1
ATOM 8689 O O . ALA B 1 418 ? 24.734 -6.332 -10.422 1 91.81 418 ALA B O 1
ATOM 8690 N N . GLY B 1 419 ? 23.359 -8.062 -9.961 1 84.44 419 GLY B N 1
ATOM 8691 C CA . GLY B 1 419 ? 22.203 -7.473 -10.633 1 84.44 419 GLY B CA 1
ATOM 8692 C C . GLY B 1 419 ? 22.344 -7.438 -12.141 1 84.44 419 GLY B C 1
ATOM 8693 O O . GLY B 1 419 ? 23.328 -7.949 -12.688 1 84.44 419 GLY B O 1
ATOM 8694 N N . ARG B 1 420 ? 21.156 -6.742 -12.734 1 66.94 420 ARG B N 1
ATOM 8695 C CA . ARG B 1 420 ? 21.094 -6.684 -14.188 1 66.94 420 ARG B CA 1
ATOM 8696 C C . ARG B 1 420 ? 22.078 -5.656 -14.734 1 66.94 420 ARG B C 1
ATOM 8698 O O . ARG B 1 420 ? 22.141 -4.523 -14.25 1 66.94 420 ARG B O 1
ATOM 8705 N N . GLY B 1 421 ? 23.469 -5.887 -14.641 1 55.75 421 GLY B N 1
ATOM 8706 C CA . GLY B 1 421 ? 24.422 -4.941 -15.219 1 55.75 421 GLY B CA 1
ATOM 8707 C C . GLY B 1 421 ? 23.766 -3.951 -16.156 1 55.75 421 GLY B C 1
ATOM 8708 O O . GLY B 1 421 ? 22.547 -3.961 -16.328 1 55.75 421 GLY B O 1
ATOM 8709 N N . PRO B 1 422 ? 24.391 -2.787 -16.391 1 47.16 422 PRO B N 1
ATOM 8710 C CA . PRO B 1 422 ? 23.906 -1.782 -17.328 1 47.16 422 PRO B CA 1
ATOM 8711 C C . PRO B 1 422 ? 23.125 -2.395 -18.5 1 47.16 422 PRO B C 1
ATOM 8713 O O . PRO B 1 422 ? 22.766 -1.691 -19.438 1 47.16 422 PRO B O 1
ATOM 8716 N N . TRP B 1 423 ? 23.094 -3.549 -18.5 1 42.19 423 TRP B N 1
ATOM 8717 C CA . TRP B 1 423 ? 22.625 -4.078 -19.781 1 42.19 423 TRP B CA 1
ATOM 8718 C C . TRP B 1 423 ? 21.172 -3.695 -20.016 1 42.19 423 TRP B C 1
ATOM 8720 O O . TRP B 1 423 ? 20.453 -3.357 -19.078 1 42.19 423 TRP B O 1
ATOM 8730 N N . ARG B 1 424 ? 20.656 -3.846 -21.359 1 47.81 424 ARG B N 1
ATOM 8731 C CA . ARG B 1 424 ? 19.672 -3.357 -22.312 1 47.81 424 ARG B CA 1
ATOM 8732 C C . ARG B 1 424 ? 18.25 -3.549 -21.797 1 47.81 424 ARG B C 1
ATOM 8734 O O . ARG B 1 424 ? 17.281 -3.08 -22.406 1 47.81 424 ARG B O 1
ATOM 8741 N N . GLY B 1 425 ? 18.062 -4.547 -20.891 1 49.16 425 GLY B N 1
ATOM 8742 C CA . GLY B 1 425 ? 16.609 -4.586 -20.812 1 49.16 425 GLY B CA 1
ATOM 8743 C C . GLY B 1 425 ? 16.047 -3.705 -19.719 1 49.16 425 GLY B C 1
ATOM 8744 O O . GLY B 1 425 ? 16.781 -3.305 -18.797 1 49.16 425 GLY B O 1
ATOM 8745 N N . GLU B 1 426 ? 15.227 -2.875 -19.984 1 57.34 426 GLU B N 1
ATOM 8746 C CA . GLU B 1 426 ? 14.477 -1.921 -19.172 1 57.34 426 GLU B CA 1
ATOM 8747 C C . GLU B 1 426 ? 14 -2.562 -17.875 1 57.34 426 GLU B C 1
ATOM 8749 O O . GLU B 1 426 ? 13.438 -3.66 -17.891 1 57.34 426 GLU B O 1
ATOM 8754 N N . PHE B 1 427 ? 14.891 -2.193 -16.797 1 61.19 427 PHE B N 1
ATOM 8755 C CA . PHE B 1 427 ? 14.289 -2.557 -15.516 1 61.19 427 PHE B CA 1
ATOM 8756 C C . PHE B 1 427 ? 12.789 -2.262 -15.523 1 61.19 427 PHE B C 1
ATOM 8758 O O . PHE B 1 427 ? 12.375 -1.158 -15.883 1 61.19 427 PHE B O 1
ATOM 8765 N N . PRO B 1 428 ? 12.117 -3.395 -15.211 1 64.44 428 PRO B N 1
ATOM 8766 C CA . PRO B 1 428 ? 10.672 -3.191 -15.305 1 64.44 428 PRO B CA 1
ATOM 8767 C C . PRO B 1 428 ? 10.172 -2.078 -14.391 1 64.44 428 PRO B C 1
ATOM 8769 O O . PRO B 1 428 ? 9.055 -1.585 -14.57 1 64.44 428 PRO B O 1
ATOM 8772 N N . TRP B 1 429 ? 11.109 -1.596 -13.578 1 72.62 429 TRP B N 1
ATOM 8773 C CA . TRP B 1 429 ? 10.609 -0.613 -12.625 1 72.62 429 TRP B CA 1
ATOM 8774 C C . TRP B 1 429 ? 11.195 0.766 -12.898 1 72.62 429 TRP B C 1
ATOM 8776 O O . TRP B 1 429 ? 11.016 1.697 -12.117 1 72.62 429 TRP B O 1
ATOM 8786 N N . VAL B 1 430 ? 11.984 0.856 -13.938 1 76.88 430 VAL B N 1
ATOM 8787 C CA . VAL B 1 430 ? 12.438 2.164 -14.391 1 76.88 430 VAL B CA 1
ATOM 8788 C C . VAL B 1 430 ? 11.531 2.672 -15.508 1 76.88 430 VAL B C 1
ATOM 8790 O O . VAL B 1 430 ? 11.172 1.92 -16.422 1 76.88 430 VAL B O 1
ATOM 8793 N N . SER B 1 431 ? 11.234 3.846 -15.352 1 79.94 431 SER B N 1
ATOM 8794 C CA . SER B 1 431 ? 10.367 4.449 -16.359 1 79.94 431 SER B CA 1
ATOM 8795 C C . SER B 1 431 ? 11.023 4.418 -17.734 1 79.94 431 SER B C 1
ATOM 8797 O O . SER B 1 431 ? 12.227 4.648 -17.859 1 79.94 431 SER B O 1
ATOM 8799 N N . PRO B 1 432 ? 10.258 4.152 -18.75 1 75.19 432 PRO B N 1
ATOM 8800 C CA . PRO B 1 432 ? 10.797 4.137 -20.109 1 75.19 432 PRO B CA 1
ATOM 8801 C C . PRO B 1 432 ? 11.281 5.512 -20.562 1 75.19 432 PRO B C 1
ATOM 8803 O O . PRO B 1 432 ? 12.117 5.605 -21.469 1 75.19 432 PRO B O 1
ATOM 8806 N N . ASP B 1 433 ? 10.82 6.512 -19.859 1 80.38 433 ASP B N 1
ATOM 8807 C CA . ASP B 1 433 ? 11.172 7.871 -20.25 1 80.38 433 ASP B CA 1
ATOM 8808 C C . ASP B 1 433 ? 12.445 8.336 -19.562 1 80.38 433 ASP B C 1
ATOM 8810 O O . ASP B 1 433 ? 12.945 9.43 -19.828 1 80.38 433 ASP B O 1
ATOM 8814 N N . ALA B 1 434 ? 13 7.469 -18.75 1 85.94 434 ALA B N 1
ATOM 8815 C CA . ALA B 1 434 ? 14.234 7.836 -18.062 1 85.94 434 ALA B CA 1
ATOM 8816 C C . ALA B 1 434 ? 15.406 7.887 -19.031 1 85.94 434 ALA B C 1
ATOM 8818 O O . ALA B 1 434 ? 15.484 7.082 -19.969 1 85.94 434 ALA B O 1
ATOM 8819 N N . ASP B 1 435 ? 16.297 8.789 -18.906 1 86.88 435 ASP B N 1
ATOM 8820 C CA . ASP B 1 435 ? 17.438 8.938 -19.797 1 86.88 435 ASP B CA 1
ATOM 8821 C C . ASP B 1 435 ? 18.5 7.891 -19.516 1 86.88 435 ASP B C 1
ATOM 8823 O O . ASP B 1 435 ? 18.359 7.09 -18.578 1 86.88 435 ASP B O 1
ATOM 8827 N N . GLU B 1 436 ? 19.547 7.875 -20.266 1 85.12 436 GLU B N 1
ATOM 8828 C CA . GLU B 1 436 ? 20.594 6.859 -20.203 1 85.12 436 GLU B CA 1
ATOM 8829 C 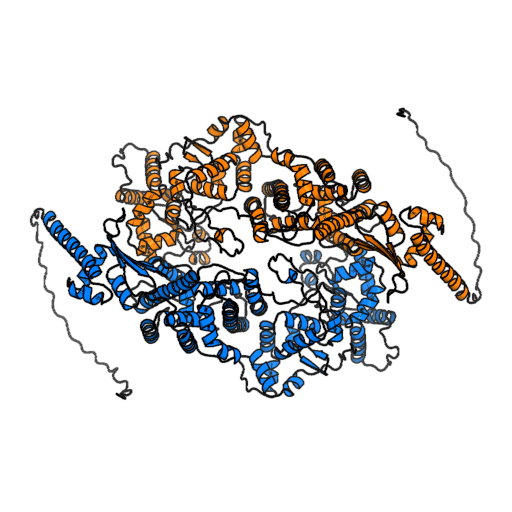C . GLU B 1 436 ? 21.359 6.945 -18.875 1 85.12 436 GLU B C 1
ATOM 8831 O O . GLU B 1 436 ? 21.766 5.922 -18.328 1 85.12 436 GLU B O 1
ATOM 8836 N N . PHE B 1 437 ? 21.531 8.117 -18.406 1 89.44 437 PHE B N 1
ATOM 8837 C CA . PHE B 1 437 ? 22.266 8.289 -17.156 1 89.44 437 PHE B CA 1
ATOM 8838 C C . PHE B 1 437 ? 21.484 7.727 -15.984 1 89.44 437 PHE B C 1
ATOM 8840 O O . PHE B 1 437 ? 22.062 7.121 -15.078 1 89.44 437 PHE B O 1
ATOM 8847 N N . ALA B 1 438 ? 20.219 7.953 -16 1 89.31 438 ALA B N 1
ATOM 8848 C CA . ALA B 1 438 ? 19.359 7.406 -14.961 1 89.31 438 ALA B CA 1
ATOM 8849 C C . ALA B 1 438 ? 19.422 5.883 -14.922 1 89.31 438 ALA B C 1
ATOM 8851 O O . ALA B 1 438 ? 19.578 5.289 -13.852 1 89.31 438 ALA B O 1
ATOM 8852 N N . HIS B 1 439 ? 19.422 5.281 -16.078 1 86.06 439 HIS B N 1
ATOM 8853 C CA . HIS B 1 439 ? 19.531 3.83 -16.172 1 86.06 439 HIS B CA 1
ATOM 8854 C C . HIS B 1 439 ? 20.859 3.342 -15.609 1 86.06 439 HIS B C 1
ATOM 8856 O O . HIS B 1 439 ? 20.906 2.363 -14.859 1 86.06 439 HIS B O 1
ATOM 8862 N N . ALA B 1 440 ? 21.859 4.004 -15.984 1 86.75 440 ALA B N 1
ATOM 8863 C CA . ALA B 1 440 ? 23.188 3.627 -15.539 1 86.75 440 ALA B CA 1
ATOM 8864 C C . ALA B 1 440 ? 23.328 3.795 -14.031 1 86.75 440 ALA B C 1
ATOM 8866 O O . ALA B 1 440 ? 23.984 2.988 -13.367 1 86.75 440 ALA B O 1
ATOM 8867 N N . THR B 1 441 ? 22.719 4.824 -13.5 1 90.56 441 THR B N 1
ATOM 8868 C CA . THR B 1 441 ? 22.797 5.102 -12.07 1 90.56 441 THR B CA 1
ATOM 8869 C C . THR B 1 441 ? 22.078 4.027 -11.266 1 90.56 441 THR B C 1
ATOM 8871 O O . THR B 1 441 ? 22.594 3.551 -10.25 1 90.56 441 THR B O 1
ATOM 8874 N N . VAL B 1 442 ? 20.953 3.662 -11.719 1 90 442 VAL B N 1
ATOM 8875 C CA . VAL B 1 442 ? 20.188 2.623 -11.039 1 90 442 VAL B CA 1
ATOM 8876 C C . VAL B 1 442 ? 20.922 1.294 -11.117 1 90 442 VAL B C 1
ATOM 8878 O O . VAL B 1 442 ? 21 0.554 -10.133 1 90 442 VAL B O 1
ATOM 8881 N N . ALA B 1 443 ? 21.484 1.022 -12.258 1 86.5 443 ALA B N 1
ATOM 8882 C CA . ALA B 1 443 ? 22.281 -0.196 -12.43 1 86.5 443 ALA B CA 1
ATOM 8883 C C . ALA B 1 443 ? 23.469 -0.208 -11.484 1 86.5 443 ALA B C 1
ATOM 8885 O O . ALA B 1 443 ? 23.859 -1.261 -10.969 1 86.5 443 ALA B O 1
ATOM 8886 N N . TYR B 1 444 ? 24 0.972 -11.312 1 87.75 444 TYR B N 1
ATOM 8887 C CA . TYR B 1 444 ? 25.141 1.12 -10.406 1 87.75 444 TYR B CA 1
ATOM 8888 C C . TYR B 1 444 ? 24.703 0.924 -8.961 1 87.75 444 TYR B C 1
ATOM 8890 O O . TYR B 1 444 ? 25.469 0.376 -8.156 1 87.75 444 TYR B O 1
ATOM 8898 N N . GLY B 1 445 ? 23.531 1.387 -8.609 1 89.94 445 GLY B N 1
ATOM 8899 C CA . GLY B 1 445 ? 23.062 1.349 -7.238 1 89.94 445 GLY B CA 1
ATOM 8900 C C . GLY B 1 445 ? 22.453 0.01 -6.852 1 89.94 445 GLY B C 1
ATOM 8901 O O . GLY B 1 445 ? 22.375 -0.318 -5.664 1 89.94 445 GLY B O 1
ATOM 8902 N N . TYR B 1 446 ? 22.078 -0.802 -7.77 1 89.94 446 TYR B N 1
ATOM 8903 C CA . TYR B 1 446 ? 21.391 -2.059 -7.5 1 89.94 446 TYR B CA 1
ATOM 8904 C C . TYR B 1 446 ? 22.25 -2.973 -6.625 1 89.94 446 TYR B C 1
ATOM 8906 O O . TYR B 1 446 ? 21.766 -3.488 -5.609 1 89.94 446 TYR B O 1
ATOM 8914 N N . PRO B 1 447 ? 23.578 -3.201 -6.98 1 91.31 447 PRO B N 1
ATOM 8915 C CA . PRO B 1 447 ? 24.406 -4.082 -6.141 1 91.31 447 PRO B CA 1
ATOM 8916 C C . PRO B 1 447 ? 24.5 -3.592 -4.699 1 91.31 447 PRO B C 1
ATOM 8918 O O . PRO B 1 447 ? 24.609 -4.402 -3.775 1 91.31 447 PRO B O 1
ATOM 8921 N N . MET B 1 448 ? 24.484 -2.32 -4.582 1 91.69 448 MET B N 1
ATOM 8922 C CA . MET B 1 448 ? 24.531 -1.764 -3.234 1 91.69 448 MET B CA 1
ATOM 8923 C C . MET B 1 448 ? 23.266 -2.102 -2.459 1 91.69 448 MET B C 1
ATOM 8925 O O . MET B 1 448 ? 23.312 -2.398 -1.265 1 91.69 448 MET B O 1
ATOM 8929 N N . ALA B 1 449 ? 22.172 -1.996 -3.16 1 93.88 449 ALA B N 1
ATOM 8930 C CA . ALA B 1 449 ? 20.906 -2.373 -2.537 1 93.88 449 ALA B CA 1
ATOM 8931 C C . ALA B 1 449 ? 20.891 -3.854 -2.164 1 93.88 449 ALA B C 1
ATOM 8933 O O . ALA B 1 449 ? 20.406 -4.227 -1.094 1 93.88 449 ALA B O 1
ATOM 8934 N N . ALA B 1 450 ? 21.406 -4.672 -3.008 1 95.56 450 ALA B N 1
ATOM 8935 C CA . ALA B 1 450 ? 21.5 -6.105 -2.725 1 95.56 450 ALA B CA 1
ATOM 8936 C C . ALA B 1 450 ? 22.391 -6.367 -1.51 1 95.56 450 ALA B C 1
ATOM 8938 O O . ALA B 1 450 ? 22.062 -7.219 -0.676 1 95.56 450 ALA B O 1
ATOM 8939 N N . ARG B 1 451 ? 23.453 -5.648 -1.411 1 95.12 451 ARG B N 1
ATOM 8940 C CA . ARG B 1 451 ? 24.344 -5.734 -0.257 1 95.12 451 ARG B CA 1
ATOM 8941 C C . ARG B 1 451 ? 23.594 -5.418 1.034 1 95.12 451 ARG B C 1
ATOM 8943 O O . ARG B 1 451 ? 23.828 -6.055 2.062 1 95.12 451 ARG B O 1
ATOM 8950 N N . GLU B 1 452 ? 22.734 -4.441 0.919 1 95.12 452 GLU B N 1
ATOM 8951 C CA . GLU B 1 452 ? 21.984 -4.047 2.104 1 95.12 452 GLU B CA 1
ATOM 8952 C C . GLU B 1 452 ? 21.047 -5.168 2.562 1 95.12 452 GLU B C 1
ATOM 8954 O O . GLU B 1 452 ? 20.844 -5.355 3.762 1 95.12 452 GLU B O 1
ATOM 8959 N N . VAL B 1 453 ? 20.469 -5.871 1.649 1 97.06 453 VAL B N 1
ATOM 8960 C CA . VAL B 1 453 ? 19.625 -7.012 1.989 1 97.06 453 VAL B CA 1
ATOM 8961 C C . VAL B 1 453 ? 20.438 -8.039 2.773 1 97.06 453 VAL B C 1
ATOM 8963 O O . VAL B 1 453 ? 20 -8.516 3.822 1 97.06 453 VAL B O 1
ATOM 8966 N N . VAL B 1 454 ? 21.625 -8.312 2.303 1 97.62 454 VAL B N 1
ATOM 8967 C CA . VAL B 1 454 ? 22.484 -9.312 2.928 1 97.62 454 VAL B CA 1
ATOM 8968 C C . VAL B 1 454 ? 22.938 -8.812 4.301 1 97.62 454 VAL B C 1
ATOM 8970 O O . VAL B 1 454 ? 22.922 -9.57 5.277 1 97.62 454 VAL B O 1
ATOM 8973 N N . SER B 1 455 ? 23.297 -7.57 4.34 1 95.56 455 SER B N 1
ATOM 8974 C CA . SER B 1 455 ? 23.75 -6.984 5.594 1 95.56 455 SER B CA 1
ATOM 8975 C C . SER B 1 455 ? 22.672 -7.031 6.66 1 95.56 455 SER B C 1
ATOM 8977 O O . SER B 1 455 ? 22.938 -7.359 7.816 1 95.56 455 SER B O 1
ATOM 8979 N N . LEU B 1 456 ? 21.484 -6.699 6.273 1 95.88 456 LEU B N 1
ATOM 8980 C CA . LEU B 1 456 ? 20.359 -6.766 7.188 1 95.88 456 LEU B CA 1
ATOM 8981 C C . LEU B 1 456 ? 20.125 -8.195 7.66 1 95.88 456 LEU B C 1
ATOM 8983 O O . LEU B 1 456 ? 19.969 -8.445 8.859 1 95.88 456 LEU B O 1
ATOM 8987 N N . ALA B 1 457 ? 20.109 -9.109 6.719 1 96.31 457 ALA B N 1
ATOM 8988 C CA . ALA B 1 457 ? 19.844 -10.516 7.016 1 96.31 457 ALA B CA 1
ATOM 8989 C C . ALA B 1 457 ? 20.922 -11.078 7.949 1 96.31 457 ALA B C 1
ATOM 8991 O O . ALA B 1 457 ? 20.609 -11.875 8.844 1 96.31 457 ALA B O 1
ATOM 8992 N N . ALA B 1 458 ? 22.094 -10.664 7.781 1 95.69 458 ALA B N 1
ATOM 8993 C CA . ALA B 1 458 ? 23.234 -11.211 8.516 1 95.69 458 ALA B CA 1
ATOM 8994 C C . ALA B 1 458 ? 23.234 -10.742 9.969 1 95.69 458 ALA B C 1
ATOM 8996 O O . ALA B 1 458 ? 23.953 -11.281 10.805 1 95.69 458 ALA B O 1
ATOM 8997 N N . GLN B 1 459 ? 22.422 -9.797 10.281 1 93.69 459 GLN B N 1
ATOM 8998 C CA . GLN B 1 459 ? 22.344 -9.289 11.648 1 93.69 459 GLN B CA 1
ATOM 8999 C C . GLN B 1 459 ? 21.5 -10.211 12.523 1 93.69 459 GLN B C 1
ATOM 9001 O O . GLN B 1 459 ? 21.531 -10.109 13.75 1 93.69 459 GLN B O 1
ATOM 9006 N N . LEU B 1 460 ? 20.766 -11.039 11.93 1 92.44 460 LEU B N 1
ATOM 9007 C CA . LEU B 1 460 ? 19.844 -11.898 12.664 1 92.44 460 LEU B CA 1
ATOM 9008 C C . LEU B 1 460 ? 20.578 -13.109 13.242 1 92.44 460 LEU B C 1
ATOM 9010 O O . LEU B 1 460 ? 21.438 -13.703 12.578 1 92.44 460 LEU B O 1
ATOM 9014 N N . GLU B 1 461 ? 20.156 -13.414 14.438 1 87.94 461 GLU B N 1
ATOM 9015 C CA . GLU B 1 461 ? 20.562 -14.695 14.992 1 87.94 461 GLU B CA 1
ATOM 9016 C C . GLU B 1 461 ? 19.656 -15.828 14.523 1 87.94 461 GLU B C 1
ATOM 9018 O O . GLU B 1 461 ? 18.594 -15.57 13.945 1 87.94 461 GLU B O 1
ATOM 9023 N N . GLU B 1 462 ? 20.031 -17.062 14.703 1 79.19 462 GLU B N 1
ATOM 9024 C CA . GLU B 1 462 ? 19.344 -18.234 14.172 1 79.19 462 GLU B CA 1
ATOM 9025 C C . GLU B 1 462 ? 17.906 -18.312 14.688 1 79.19 462 GLU B C 1
ATOM 9027 O O . GLU B 1 462 ? 17.016 -18.797 13.992 1 79.19 462 GLU B O 1
ATOM 9032 N N . ASP B 1 463 ? 17.641 -17.781 15.781 1 83.25 463 ASP B N 1
ATOM 9033 C CA . ASP B 1 463 ? 16.312 -17.922 16.375 1 83.25 463 ASP B CA 1
ATOM 9034 C C . ASP B 1 463 ? 15.586 -16.594 16.422 1 83.25 463 ASP B C 1
ATOM 9036 O O . ASP B 1 463 ? 14.742 -16.359 17.297 1 83.25 463 ASP B O 1
ATOM 9040 N N . GLN B 1 464 ? 15.938 -15.812 15.391 1 87.81 464 GLN B N 1
ATOM 9041 C CA . GLN B 1 464 ? 15.328 -14.492 15.383 1 87.81 464 GLN B CA 1
ATOM 9042 C C . GLN B 1 464 ? 14.781 -14.148 14 1 87.81 464 GLN B C 1
ATOM 9044 O O . GLN B 1 464 ? 15.188 -14.75 13 1 87.81 464 GLN B O 1
ATOM 9049 N N . LYS B 1 465 ? 13.867 -13.203 13.945 1 88.5 465 LYS B N 1
ATOM 9050 C CA . LYS B 1 465 ? 13.391 -12.625 12.688 1 88.5 465 LYS B CA 1
ATOM 9051 C C . LYS B 1 465 ? 13.094 -11.141 12.844 1 88.5 465 LYS B C 1
ATOM 9053 O O . LYS B 1 465 ? 12.953 -10.641 13.961 1 88.5 465 LYS B O 1
ATOM 9058 N N . PHE B 1 466 ? 13.039 -10.422 11.742 1 88.69 466 PHE B N 1
ATOM 9059 C CA . PHE B 1 466 ? 12.641 -9.023 11.75 1 88.69 466 PHE B CA 1
ATOM 9060 C C . PHE B 1 466 ? 11.156 -8.883 11.453 1 88.69 466 PHE B C 1
ATOM 9062 O O . PHE B 1 466 ? 10.586 -9.688 10.711 1 88.69 466 PHE B O 1
ATOM 9069 N N . TYR B 1 467 ? 10.586 -7.809 11.984 1 82.75 467 TYR B N 1
ATOM 9070 C CA . TYR B 1 467 ? 9.258 -7.391 11.547 1 82.75 467 TYR B CA 1
ATOM 9071 C C . TYR B 1 467 ? 9.289 -6.941 10.086 1 82.75 467 TYR B C 1
ATOM 9073 O O . TYR B 1 467 ? 10.305 -6.453 9.602 1 82.75 467 TYR B O 1
ATOM 9081 N N . GLY B 1 468 ? 8.18 -7.121 9.406 1 83.38 468 GLY B N 1
ATOM 9082 C CA . GLY B 1 468 ? 8.086 -6.68 8.023 1 83.38 468 GLY B CA 1
ATOM 9083 C C . GLY B 1 468 ? 8.414 -5.211 7.844 1 83.38 468 GLY B C 1
ATOM 9084 O O . GLY B 1 468 ? 9.094 -4.836 6.887 1 83.38 468 GLY B O 1
ATOM 9085 N N . CYS B 1 469 ? 7.977 -4.348 8.75 1 85 469 CYS B N 1
ATOM 9086 C CA . CYS B 1 469 ? 8.219 -2.914 8.641 1 85 469 CYS B CA 1
ATOM 9087 C C . CYS B 1 469 ? 9.703 -2.598 8.789 1 85 469 CYS B C 1
ATOM 9089 O O . CYS B 1 469 ? 10.203 -1.646 8.188 1 85 469 CYS B O 1
ATOM 9091 N N . CYS B 1 470 ? 10.391 -3.424 9.609 1 90.25 470 CYS B N 1
ATOM 9092 C CA . CYS B 1 470 ? 11.828 -3.238 9.766 1 90.25 470 CYS B CA 1
ATOM 9093 C C . CYS B 1 470 ? 12.555 -3.494 8.445 1 90.25 470 CYS B C 1
ATOM 9095 O O . CYS B 1 470 ? 13.43 -2.719 8.055 1 90.25 470 CYS B O 1
ATOM 9097 N N . VAL B 1 471 ? 12.133 -4.523 7.812 1 92.25 471 VAL B N 1
ATOM 9098 C CA . VAL B 1 471 ? 12.773 -4.906 6.559 1 92.25 471 VAL B CA 1
ATOM 9099 C C . VAL B 1 471 ? 12.492 -3.852 5.492 1 92.25 471 VAL B C 1
ATOM 9101 O O . VAL B 1 471 ? 13.414 -3.311 4.879 1 92.25 471 VAL B O 1
ATOM 9104 N N . ASP B 1 472 ? 11.289 -3.492 5.352 1 90 472 ASP B N 1
ATOM 9105 C CA . ASP B 1 472 ? 10.859 -2.566 4.309 1 90 472 ASP B CA 1
ATOM 9106 C C . ASP B 1 472 ? 11.508 -1.194 4.496 1 90 472 ASP B C 1
ATOM 9108 O O . ASP B 1 472 ? 12.031 -0.615 3.543 1 90 472 ASP B O 1
ATOM 9112 N N . ASN B 1 473 ? 11.523 -0.731 5.672 1 91.25 473 ASN B N 1
ATOM 9113 C CA . ASN B 1 473 ? 12.016 0.618 5.93 1 91.25 473 ASN B CA 1
ATOM 9114 C C . ASN B 1 473 ? 13.539 0.693 5.82 1 91.25 473 ASN B C 1
ATOM 9116 O O . ASN B 1 473 ? 14.086 1.715 5.402 1 91.25 473 ASN B O 1
ATOM 9120 N N . THR B 1 474 ? 14.18 -0.331 6.234 1 93.62 474 THR B N 1
ATOM 9121 C CA . THR B 1 474 ? 15.625 -0.346 6.098 1 93.62 474 THR B CA 1
ATOM 9122 C C . THR B 1 474 ? 16.031 -0.305 4.625 1 93.62 474 THR B C 1
ATOM 9124 O O . THR B 1 474 ? 16.938 0.448 4.246 1 93.62 474 THR B O 1
ATOM 9127 N N . LEU B 1 475 ? 15.367 -1.063 3.863 1 95.31 475 LEU B N 1
ATOM 9128 C CA . LEU B 1 475 ? 15.711 -1.104 2.447 1 95.31 475 LEU B CA 1
ATOM 9129 C C . LEU B 1 475 ? 15.289 0.181 1.746 1 95.31 475 LEU B C 1
ATOM 9131 O O . LEU B 1 475 ? 16.016 0.701 0.897 1 95.31 475 LEU B O 1
ATOM 9135 N N . ALA B 1 476 ? 14.18 0.654 2.117 1 93.44 476 ALA B N 1
ATOM 9136 C CA . ALA B 1 476 ? 13.719 1.915 1.544 1 93.44 476 ALA B CA 1
ATOM 9137 C C . ALA B 1 476 ? 14.695 3.047 1.843 1 93.44 476 ALA B C 1
ATOM 9139 O O . ALA B 1 476 ? 14.938 3.906 0.993 1 93.44 476 ALA B O 1
ATOM 9140 N N . TRP B 1 477 ? 15.234 3.072 2.996 1 94.19 477 TRP B N 1
ATOM 9141 C CA . TRP B 1 477 ? 16.188 4.094 3.422 1 94.19 477 TRP B CA 1
ATOM 9142 C C . TRP B 1 477 ? 17.344 4.203 2.439 1 94.19 477 TRP B C 1
ATOM 9144 O O . TRP B 1 477 ? 17.844 5.301 2.166 1 94.19 477 TRP B O 1
ATOM 9154 N N . HIS B 1 478 ? 17.672 3.092 1.816 1 92.94 478 HIS B N 1
ATOM 9155 C CA . HIS B 1 478 ? 18.875 3.057 0.983 1 92.94 478 HIS B CA 1
ATOM 9156 C C . HIS B 1 478 ? 18.516 3.096 -0.499 1 92.94 478 HIS B C 1
ATOM 9158 O O . HIS B 1 478 ? 19.391 3.299 -1.347 1 92.94 478 HIS B O 1
ATOM 9164 N N . THR B 1 479 ? 17.234 2.971 -0.838 1 94.31 479 THR B N 1
ATOM 9165 C CA . THR B 1 479 ? 16.891 2.842 -2.252 1 94.31 479 THR B CA 1
ATOM 9166 C C . THR B 1 479 ? 15.977 3.977 -2.695 1 94.31 479 THR B C 1
ATOM 9168 O O . THR B 1 479 ? 15.883 4.273 -3.889 1 94.31 479 THR B O 1
ATOM 9171 N N . GLU B 1 480 ? 15.312 4.543 -1.842 1 93.62 480 GLU B N 1
ATOM 9172 C CA . GLU B 1 480 ? 14.258 5.496 -2.195 1 93.62 480 GLU B CA 1
ATOM 9173 C C . GLU B 1 480 ? 14.82 6.645 -3.027 1 93.62 480 GLU B C 1
ATOM 9175 O O . GLU B 1 480 ? 14.312 6.941 -4.109 1 93.62 480 GLU B O 1
ATOM 9180 N N . ASN B 1 481 ? 15.859 7.348 -2.576 1 94.81 481 ASN B N 1
ATOM 9181 C CA . ASN B 1 481 ? 16.422 8.469 -3.311 1 94.81 481 ASN B CA 1
ATOM 9182 C C . ASN B 1 481 ? 16.984 8.031 -4.66 1 94.81 481 ASN B C 1
ATOM 9184 O O . ASN B 1 481 ? 16.844 8.742 -5.656 1 94.81 481 ASN B O 1
ATOM 9188 N N . LEU B 1 482 ? 17.625 6.918 -4.637 1 94.81 482 LEU B N 1
ATOM 9189 C CA . LEU B 1 482 ? 18.156 6.363 -5.879 1 94.81 482 LEU B CA 1
ATOM 9190 C C . LEU B 1 482 ? 17.062 6.23 -6.93 1 94.81 482 LEU B C 1
ATOM 9192 O O . LEU B 1 482 ? 17.234 6.668 -8.07 1 94.81 482 LEU B O 1
ATOM 9196 N N . CYS B 1 483 ? 15.945 5.715 -6.461 1 94.06 483 CYS B N 1
ATOM 9197 C CA . CYS B 1 483 ? 14.859 5.449 -7.391 1 94.06 483 CYS B CA 1
ATOM 9198 C C . CYS B 1 483 ? 14.117 6.734 -7.742 1 94.06 483 CYS B C 1
ATOM 9200 O O . CYS B 1 483 ? 13.922 7.039 -8.922 1 94.06 483 CYS B O 1
ATOM 9202 N N . LEU B 1 484 ? 13.766 7.539 -6.805 1 92.19 484 LEU B N 1
ATOM 9203 C CA . LEU B 1 484 ? 12.977 8.742 -7.004 1 92.19 484 LEU B CA 1
ATOM 9204 C C . LEU B 1 484 ? 13.68 9.711 -7.949 1 92.19 484 LEU B C 1
ATOM 9206 O O . LEU B 1 484 ? 13.031 10.375 -8.766 1 92.19 484 LEU B O 1
ATOM 9210 N N . ARG B 1 485 ? 14.961 9.766 -7.922 1 92.56 485 ARG B N 1
ATOM 9211 C CA . ARG B 1 485 ? 15.719 10.734 -8.703 1 92.56 485 ARG B CA 1
ATOM 9212 C C . ARG B 1 485 ? 15.984 10.219 -10.117 1 92.56 485 ARG B C 1
ATOM 9214 O O . ARG B 1 485 ? 16.391 10.984 -10.992 1 92.56 485 ARG B O 1
ATOM 9221 N N . ASN B 1 486 ? 15.75 9 -10.305 1 91.81 486 ASN B N 1
ATOM 9222 C CA . ASN B 1 486 ? 16.125 8.414 -11.586 1 91.81 486 ASN B CA 1
ATOM 9223 C C . ASN B 1 486 ? 14.93 7.727 -12.25 1 91.81 486 ASN B C 1
ATOM 9225 O O . ASN B 1 486 ? 15.109 6.828 -13.07 1 91.81 486 ASN B O 1
ATOM 9229 N N . GLY B 1 487 ? 13.742 8.117 -11.867 1 89.44 487 GLY B N 1
ATOM 9230 C CA . GLY B 1 487 ? 12.547 7.641 -12.539 1 89.44 487 GLY B CA 1
ATOM 9231 C C . GLY B 1 487 ? 12.281 6.164 -12.312 1 89.44 487 GLY B C 1
ATOM 9232 O O . GLY B 1 487 ? 11.82 5.465 -13.219 1 89.44 487 GLY B O 1
ATOM 9233 N N . ALA B 1 488 ? 12.695 5.664 -11.188 1 90.06 488 ALA B N 1
ATOM 9234 C CA . ALA B 1 488 ? 12.477 4.262 -10.836 1 90.06 488 ALA B CA 1
ATOM 9235 C C . ALA B 1 488 ? 11.516 4.137 -9.656 1 90.06 488 ALA B C 1
ATOM 9237 O O . ALA B 1 488 ? 11.367 5.074 -8.867 1 90.06 488 ALA B O 1
ATOM 9238 N N . ASP B 1 489 ? 10.844 3.068 -9.602 1 91 489 ASP B N 1
ATOM 9239 C CA . ASP B 1 489 ? 9.922 2.775 -8.516 1 91 489 ASP B CA 1
ATOM 9240 C C . ASP B 1 489 ? 10.625 2.031 -7.383 1 91 489 ASP B C 1
ATOM 9242 O O . ASP B 1 489 ? 10.992 0.863 -7.531 1 91 489 ASP B O 1
ATOM 9246 N N . ALA B 1 490 ? 10.695 2.633 -6.254 1 92.38 490 ALA B N 1
ATOM 9247 C CA . ALA B 1 490 ? 11.453 2.09 -5.133 1 92.38 490 ALA B CA 1
ATOM 9248 C C . ALA B 1 490 ? 10.789 0.837 -4.57 1 92.38 490 ALA B C 1
ATOM 9250 O O . ALA B 1 490 ? 11.469 -0.132 -4.227 1 92.38 490 ALA B O 1
ATOM 9251 N N . ASP B 1 491 ? 9.484 0.811 -4.465 1 89.94 491 ASP B N 1
ATOM 9252 C CA . ASP B 1 491 ? 8.766 -0.343 -3.932 1 89.94 491 ASP B CA 1
ATOM 9253 C C . ASP B 1 491 ? 8.977 -1.573 -4.812 1 89.94 491 ASP B C 1
ATOM 9255 O O . ASP B 1 491 ? 9.156 -2.682 -4.305 1 89.94 491 ASP B O 1
ATOM 9259 N N . SER B 1 492 ? 8.953 -1.336 -6.062 1 89.31 492 SER B N 1
ATOM 9260 C CA . SER B 1 492 ? 9.156 -2.436 -7 1 89.31 492 SER B CA 1
ATOM 9261 C C . SER B 1 492 ? 10.578 -2.988 -6.906 1 89.31 492 SER B C 1
ATOM 9263 O O . SER B 1 492 ? 10.781 -4.203 -6.977 1 89.31 492 SER B O 1
ATOM 9265 N N . MET B 1 493 ? 11.508 -2.109 -6.781 1 91.38 493 MET B N 1
ATOM 9266 C CA . MET B 1 493 ? 12.891 -2.562 -6.66 1 91.38 493 MET B CA 1
ATOM 9267 C C . MET B 1 493 ? 13.078 -3.395 -5.395 1 91.38 493 MET B C 1
ATOM 9269 O O . MET B 1 493 ? 13.703 -4.453 -5.434 1 91.38 493 MET B O 1
ATOM 9273 N N . VAL B 1 494 ? 12.547 -2.895 -4.316 1 93.62 494 VAL B N 1
ATOM 9274 C CA . VAL B 1 494 ? 12.672 -3.605 -3.047 1 93.62 494 VAL B CA 1
ATOM 9275 C C . VAL B 1 494 ? 11.984 -4.969 -3.148 1 93.62 494 VAL B C 1
ATOM 9277 O O . VAL B 1 494 ? 12.547 -5.98 -2.723 1 93.62 494 VAL B O 1
ATOM 9280 N N . SER B 1 495 ? 10.82 -4.977 -3.717 1 91.75 495 SER B N 1
ATOM 9281 C CA . SER B 1 495 ? 10.102 -6.23 -3.902 1 91.75 495 SER B CA 1
ATOM 9282 C C . SER B 1 495 ? 10.906 -7.211 -4.754 1 91.75 495 SER B C 1
ATOM 9284 O O . SER B 1 495 ? 10.953 -8.406 -4.457 1 91.75 495 SER B O 1
ATOM 9286 N N . TRP B 1 496 ? 11.484 -6.68 -5.762 1 89.81 496 TRP B N 1
ATOM 9287 C CA . TRP B 1 496 ? 12.32 -7.477 -6.652 1 89.81 496 TRP B CA 1
ATOM 9288 C C . TRP B 1 496 ? 13.5 -8.086 -5.895 1 89.81 496 TRP B C 1
ATOM 9290 O O . TRP B 1 496 ? 13.773 -9.281 -6.016 1 89.81 496 TRP B O 1
ATOM 9300 N N . LEU B 1 497 ? 14.133 -7.312 -5.105 1 94 497 LEU B N 1
ATOM 9301 C CA . LEU B 1 497 ? 15.289 -7.746 -4.32 1 94 497 LEU B CA 1
ATOM 9302 C C . LEU B 1 497 ? 14.883 -8.805 -3.299 1 94 497 LEU B C 1
ATOM 9304 O O . LEU B 1 497 ? 15.555 -9.828 -3.162 1 94 497 LEU B O 1
ATOM 9308 N N . LEU B 1 498 ? 13.812 -8.578 -2.725 1 95.38 498 LEU B N 1
ATOM 9309 C CA . LEU B 1 498 ? 13.391 -9.484 -1.666 1 95.38 498 LEU B CA 1
ATOM 9310 C C . LEU B 1 498 ? 12.906 -10.812 -2.248 1 95.38 498 LEU B C 1
ATOM 9312 O O . LEU B 1 498 ? 13.094 -11.859 -1.632 1 95.38 498 LEU B O 1
ATOM 9316 N N . GLU B 1 499 ? 12.344 -10.734 -3.404 1 93.5 499 GLU B N 1
ATOM 9317 C CA . GLU B 1 499 ? 11.945 -11.969 -4.07 1 93.5 499 GLU B CA 1
ATOM 9318 C C . GLU B 1 499 ? 13.164 -12.82 -4.414 1 93.5 499 GLU B C 1
ATOM 9320 O O . GLU B 1 499 ? 13.188 -14.023 -4.133 1 93.5 499 GLU B O 1
ATOM 9325 N N . GLN B 1 500 ? 14.094 -12.234 -4.945 1 95.75 500 GLN B N 1
ATOM 9326 C CA . GLN B 1 500 ? 15.305 -12.961 -5.297 1 95.75 500 GLN B CA 1
ATOM 9327 C C . GLN B 1 500 ? 16.016 -13.484 -4.051 1 95.75 500 GLN B C 1
ATOM 9329 O O . GLN B 1 500 ? 16.5 -14.617 -4.027 1 95.75 500 GLN B O 1
ATOM 9334 N N . ALA B 1 501 ? 16.062 -12.656 -3.064 1 97.62 501 ALA B N 1
ATOM 9335 C CA . ALA B 1 501 ? 16.656 -13.086 -1.806 1 97.62 501 ALA B CA 1
ATOM 9336 C C . ALA B 1 501 ? 15.93 -14.297 -1.233 1 97.62 501 ALA B C 1
ATOM 9338 O O . ALA B 1 501 ? 16.562 -15.219 -0.706 1 97.62 501 ALA B O 1
ATOM 9339 N N . GLY B 1 502 ? 14.633 -14.25 -1.354 1 95.94 502 GLY B N 1
ATOM 9340 C CA . GLY B 1 502 ? 13.836 -15.375 -0.881 1 95.94 502 GLY B CA 1
ATOM 9341 C C . GLY B 1 502 ? 14.078 -16.656 -1.659 1 95.94 502 GLY B C 1
ATOM 9342 O O . GLY B 1 502 ? 14.156 -17.734 -1.075 1 95.94 502 GLY B O 1
ATOM 9343 N N . ILE B 1 503 ? 14.234 -16.516 -2.953 1 97.25 503 ILE B N 1
ATOM 9344 C CA . ILE B 1 503 ? 14.492 -17.641 -3.832 1 97.25 503 ILE B CA 1
ATOM 9345 C C . ILE B 1 503 ? 15.812 -18.297 -3.457 1 97.25 503 ILE B C 1
ATOM 9347 O O . ILE B 1 503 ? 15.938 -19.531 -3.488 1 97.25 503 ILE B O 1
ATOM 9351 N N . LEU B 1 504 ? 16.719 -17.5 -3.008 1 98.06 504 LEU B N 1
ATOM 9352 C CA . LEU B 1 504 ? 18.047 -18 -2.678 1 98.06 504 LEU B CA 1
ATOM 9353 C C . LEU B 1 504 ? 18.141 -18.391 -1.207 1 98.06 504 LEU B C 1
ATOM 9355 O O . LEU B 1 504 ? 19.156 -18.938 -0.763 1 98.06 504 LEU B O 1
ATOM 9359 N N . GLY B 1 505 ? 17.125 -18.078 -0.431 1 96.31 505 GLY B N 1
ATOM 9360 C CA . GLY B 1 505 ? 17.094 -18.391 0.991 1 96.31 505 GLY B CA 1
ATOM 9361 C C . GLY B 1 505 ? 17.875 -17.391 1.829 1 96.31 505 GLY B C 1
ATOM 9362 O O . GLY B 1 505 ? 18.172 -17.641 2.996 1 96.31 505 GLY B O 1
ATOM 9363 N N . ILE B 1 506 ? 18.156 -16.234 1.305 1 97.12 506 ILE B N 1
ATOM 9364 C CA . ILE B 1 506 ? 18.969 -15.242 2.01 1 97.12 506 ILE B CA 1
ATOM 9365 C C . ILE B 1 506 ? 18.109 -14.539 3.059 1 97.12 506 ILE B C 1
ATOM 9367 O O . ILE B 1 506 ? 18.516 -14.391 4.211 1 97.12 506 ILE B O 1
ATOM 9371 N N . LEU B 1 507 ? 17.016 -14.07 2.635 1 95.25 507 LEU B N 1
ATOM 9372 C CA . LEU B 1 507 ? 16.047 -13.398 3.484 1 95.25 507 LEU B CA 1
ATOM 9373 C C . LEU B 1 507 ? 14.625 -13.648 2.986 1 95.25 507 LEU B C 1
ATOM 9375 O O . LEU B 1 507 ? 14.305 -13.344 1.835 1 95.25 507 LEU B O 1
ATOM 9379 N N . PHE B 1 508 ? 13.859 -14.203 3.852 1 89.88 508 PHE B N 1
ATOM 9380 C CA . PHE B 1 508 ? 12.477 -14.469 3.486 1 89.88 508 PHE B CA 1
ATOM 9381 C C . PHE B 1 508 ? 11.547 -14.25 4.676 1 89.88 508 PHE B C 1
ATOM 9383 O O . PHE B 1 508 ? 11.711 -14.883 5.723 1 89.88 508 PHE B O 1
ATOM 9390 N N . GLN B 1 509 ? 10.617 -13.297 4.539 1 82.75 509 GLN B N 1
ATOM 9391 C CA . GLN B 1 509 ? 9.648 -12.953 5.57 1 82.75 509 GLN B CA 1
ATOM 9392 C C . GLN B 1 509 ? 10.336 -12.648 6.898 1 82.75 509 GLN B C 1
ATOM 9394 O O . GLN B 1 509 ? 9.922 -13.156 7.945 1 82.75 509 GLN B O 1
ATOM 9399 N N . GLY B 1 510 ? 11.461 -11.969 6.777 1 87.38 510 GLY B N 1
ATOM 9400 C CA . GLY B 1 510 ? 12.172 -11.484 7.949 1 87.38 510 GLY B CA 1
ATOM 9401 C C . GLY B 1 510 ? 13.117 -12.516 8.539 1 87.38 510 GLY B C 1
ATOM 9402 O O . GLY B 1 510 ? 13.805 -12.242 9.523 1 87.38 510 GLY B O 1
ATOM 9403 N N . HIS B 1 511 ? 13.164 -13.734 7.977 1 88.88 511 HIS B N 1
ATOM 9404 C CA . HIS B 1 511 ? 14.039 -14.797 8.469 1 88.88 511 HIS B CA 1
ATOM 9405 C C . HIS B 1 511 ? 15.312 -14.891 7.641 1 88.88 511 HIS B C 1
ATOM 9407 O O . HIS B 1 511 ? 15.305 -14.609 6.441 1 88.88 511 HIS B O 1
ATOM 9413 N N . SER B 1 512 ? 16.297 -15.258 8.336 1 92.62 512 SER B N 1
ATOM 9414 C CA . SER B 1 512 ? 17.578 -15.508 7.68 1 92.62 512 SER B CA 1
ATOM 9415 C C . SER B 1 512 ? 18.281 -16.734 8.266 1 92.62 512 SER B C 1
ATOM 9417 O O . SER B 1 512 ? 17.875 -17.234 9.32 1 92.62 512 SER B O 1
ATOM 9419 N N . SER B 1 513 ? 19.219 -17.281 7.555 1 90.31 513 SER B N 1
ATOM 9420 C CA . SER B 1 513 ? 19.969 -18.438 7.996 1 90.31 513 SER B CA 1
ATOM 9421 C C . SER B 1 513 ? 21.438 -18.344 7.551 1 90.31 513 SER B C 1
ATOM 9423 O O . SER B 1 513 ? 22.016 -17.266 7.566 1 90.31 513 SER B O 1
ATOM 9425 N N . TRP B 1 514 ? 22.031 -19.359 7.207 1 93.75 514 TRP B N 1
ATOM 9426 C CA . TRP B 1 514 ? 23.469 -19.438 6.945 1 93.75 514 TRP B CA 1
ATOM 9427 C C . TRP B 1 514 ? 23.828 -18.672 5.676 1 93.75 514 TRP B C 1
ATOM 9429 O O . TRP B 1 514 ? 24.969 -18.219 5.516 1 93.75 514 TRP B O 1
ATOM 9439 N N . GLN B 1 515 ? 22.922 -18.484 4.766 1 97.19 515 GLN B N 1
ATOM 9440 C CA . GLN B 1 515 ? 23.188 -17.875 3.463 1 97.19 515 GLN B CA 1
ATOM 9441 C C . GLN B 1 515 ? 23.75 -16.469 3.613 1 97.19 515 GLN B C 1
ATOM 9443 O O . GLN B 1 515 ? 24.781 -16.141 3.023 1 97.19 515 GLN B O 1
ATOM 9448 N N . ALA B 1 516 ? 23.109 -15.688 4.371 1 97 516 ALA B N 1
ATOM 9449 C CA . ALA B 1 516 ? 23.531 -14.305 4.574 1 97 516 ALA B CA 1
ATOM 9450 C C . ALA B 1 516 ? 24.906 -14.242 5.25 1 97 516 ALA B C 1
ATOM 9452 O O . ALA B 1 516 ? 25.75 -13.43 4.871 1 97 516 ALA B O 1
ATOM 9453 N N . MET B 1 517 ? 25.109 -15.094 6.156 1 95.5 517 MET B N 1
ATOM 9454 C CA . MET B 1 517 ? 26.375 -15.125 6.883 1 95.5 517 MET B CA 1
ATOM 9455 C C . MET B 1 517 ? 27.516 -15.539 5.961 1 95.5 517 MET B C 1
ATOM 9457 O O . MET B 1 517 ? 28.609 -14.969 6.02 1 95.5 517 MET B O 1
ATOM 9461 N N . ALA B 1 518 ? 27.234 -16.5 5.164 1 97.44 518 ALA B N 1
ATOM 9462 C CA . ALA B 1 518 ? 28.266 -16.969 4.234 1 97.44 518 ALA B CA 1
ATOM 9463 C C . ALA B 1 518 ? 28.703 -15.844 3.293 1 97.44 518 ALA B C 1
ATOM 9465 O O . ALA B 1 518 ? 29.891 -15.656 3.051 1 97.44 518 ALA B O 1
ATOM 9466 N N . ILE B 1 519 ? 27.75 -15.102 2.803 1 98.19 519 ILE B N 1
ATOM 9467 C CA . ILE B 1 519 ? 28.047 -14 1.894 1 98.19 519 ILE B CA 1
ATOM 9468 C C . ILE B 1 519 ? 28.812 -12.906 2.639 1 98.19 519 ILE B C 1
ATOM 9470 O O . ILE B 1 519 ? 29.812 -12.391 2.139 1 98.19 519 ILE B O 1
ATOM 9474 N N . MET B 1 520 ? 28.375 -12.641 3.834 1 96.12 520 MET B N 1
ATOM 9475 C CA . MET B 1 520 ? 28.984 -11.578 4.625 1 96.12 520 MET B CA 1
ATOM 9476 C C . MET B 1 520 ? 30.438 -11.93 4.973 1 96.12 520 MET B C 1
ATOM 9478 O O . MET B 1 520 ? 31.312 -11.078 4.891 1 96.12 520 MET B O 1
ATOM 9482 N N . TYR B 1 521 ? 30.625 -13.102 5.355 1 96.06 521 TYR B N 1
ATOM 9483 C CA . TYR B 1 521 ? 31.984 -13.523 5.68 1 96.06 521 TYR B CA 1
ATOM 9484 C C . TYR B 1 521 ? 32.875 -13.461 4.453 1 96.06 521 TYR B C 1
ATOM 9486 O O . TYR B 1 521 ? 34.062 -13.109 4.555 1 96.06 521 TYR B O 1
ATOM 9494 N N . ALA B 1 522 ? 32.312 -13.727 3.363 1 97.25 522 ALA B N 1
ATOM 9495 C CA . ALA B 1 522 ? 33.094 -13.789 2.121 1 97.25 522 ALA B CA 1
ATOM 9496 C C . ALA B 1 522 ? 33.406 -12.391 1.609 1 97.25 522 ALA B C 1
ATOM 9498 O O . ALA B 1 522 ? 34.5 -12.164 1.096 1 97.25 522 ALA B O 1
ATOM 9499 N N . LEU B 1 523 ? 32.469 -11.477 1.775 1 96.31 523 LEU B N 1
ATOM 9500 C CA . LEU B 1 523 ? 32.594 -10.258 0.976 1 96.31 523 LEU B CA 1
ATOM 9501 C C . LEU B 1 523 ? 32.719 -9.031 1.87 1 96.31 523 LEU B C 1
ATOM 9503 O O . LEU B 1 523 ? 32.969 -7.926 1.384 1 96.31 523 LEU B O 1
ATOM 9507 N N . HIS B 1 524 ? 32.531 -9.133 3.141 1 92.5 524 HIS B N 1
ATOM 9508 C CA . HIS B 1 524 ? 32.5 -7.996 4.051 1 92.5 524 HIS B CA 1
ATOM 9509 C C . HIS B 1 524 ? 33.719 -7.105 3.9 1 92.5 524 HIS B C 1
ATOM 9511 O O . HIS B 1 524 ? 33.594 -5.883 3.801 1 92.5 524 HIS B O 1
ATOM 9517 N N . ASP B 1 525 ? 34.906 -7.66 3.836 1 91.44 525 ASP B N 1
ATOM 9518 C CA . ASP B 1 525 ? 36.125 -6.887 3.736 1 91.44 525 ASP B CA 1
ATOM 9519 C C . ASP B 1 525 ? 36.219 -6.148 2.4 1 91.44 525 ASP B C 1
ATOM 9521 O O . ASP B 1 525 ? 36.688 -5.012 2.342 1 91.44 525 ASP B O 1
ATOM 9525 N N . LEU B 1 526 ? 35.781 -6.828 1.431 1 90.88 526 LEU B N 1
ATOM 9526 C CA . LEU B 1 526 ? 35.75 -6.203 0.112 1 90.88 526 LEU B CA 1
ATOM 9527 C C . LEU B 1 526 ? 34.781 -5.027 0.076 1 90.88 526 LEU B C 1
ATOM 9529 O O . LEU B 1 526 ? 35.094 -3.992 -0.523 1 90.88 526 LEU B O 1
ATOM 9533 N N . TRP B 1 527 ? 33.719 -5.223 0.714 1 88.88 527 TRP B N 1
ATOM 9534 C CA . TRP B 1 527 ? 32.719 -4.176 0.753 1 88.88 527 TRP B CA 1
ATOM 9535 C C . TRP B 1 527 ? 33.188 -2.982 1.572 1 88.88 527 TRP B C 1
ATOM 9537 O O . TRP B 1 527 ? 32.938 -1.831 1.2 1 88.88 527 TRP B O 1
ATOM 9547 N N . LEU B 1 528 ? 33.844 -3.191 2.58 1 85.12 528 LEU B N 1
ATOM 9548 C CA . LEU B 1 528 ? 34.344 -2.123 3.434 1 85.12 528 LEU B CA 1
ATOM 9549 C C . LEU B 1 528 ? 35.438 -1.333 2.729 1 85.12 528 LEU B C 1
ATOM 9551 O O . LEU B 1 528 ? 35.562 -0.121 2.922 1 85.12 528 LEU B O 1
ATOM 9555 N N . SER B 1 529 ? 36.219 -2.039 1.896 1 81.75 529 SER B N 1
ATOM 9556 C CA . SER B 1 529 ? 37.344 -1.39 1.213 1 81.75 529 SER B CA 1
ATOM 9557 C C . SER B 1 529 ? 36.938 -0.905 -0.174 1 81.75 529 SER B C 1
ATOM 9559 O O . SER B 1 529 ? 37.781 -0.457 -0.955 1 81.75 529 SER B O 1
ATOM 9561 N N . ASP B 1 530 ? 35.688 -1.07 -0.552 1 76.06 530 ASP B N 1
ATOM 9562 C CA . ASP B 1 530 ? 35.125 -0.638 -1.82 1 76.06 530 ASP B CA 1
ATOM 9563 C C . ASP B 1 530 ? 35.875 -1.256 -3.004 1 76.06 530 ASP B C 1
ATOM 9565 O O . ASP B 1 530 ? 36.188 -0.563 -3.971 1 76.06 530 ASP B O 1
ATOM 9569 N N . GLN B 1 531 ? 36.219 -2.426 -2.803 1 79.5 531 GLN B N 1
ATOM 9570 C CA . GLN B 1 531 ? 36.875 -3.154 -3.883 1 79.5 531 GLN B CA 1
ATOM 9571 C C . GLN B 1 531 ? 35.875 -3.875 -4.762 1 79.5 531 GLN B C 1
ATOM 9573 O O . GLN B 1 531 ? 34.938 -4.5 -4.25 1 79.5 531 GLN B O 1
ATOM 9578 N N . TYR B 1 532 ? 36.031 -3.645 -6 1 78 532 TYR B N 1
ATOM 9579 C CA . TYR B 1 532 ? 35.188 -4.348 -6.938 1 78 532 TYR B CA 1
ATOM 9580 C C . TYR B 1 532 ? 35.781 -5.68 -7.355 1 78 532 TYR B C 1
ATOM 9582 O O . TYR B 1 532 ? 37 -5.758 -7.645 1 78 532 TYR B O 1
ATOM 9590 N N . VAL B 1 533 ? 35.031 -6.629 -7.203 1 87.12 533 VAL B N 1
ATOM 9591 C CA . VAL B 1 533 ? 35.438 -7.945 -7.672 1 87.12 533 VAL B CA 1
ATOM 9592 C C . VAL B 1 533 ? 34.438 -8.477 -8.688 1 87.12 533 VAL B C 1
ATOM 9594 O O . VAL B 1 533 ? 33.25 -8.195 -8.578 1 87.12 533 VAL B O 1
ATOM 9597 N N . GLY B 1 534 ? 35 -9.125 -9.703 1 88.81 534 GLY B N 1
ATOM 9598 C CA . GLY B 1 534 ? 34.125 -9.719 -10.703 1 88.81 534 GLY B CA 1
ATOM 9599 C C . GLY B 1 534 ? 33.219 -10.797 -10.133 1 88.81 534 GLY B C 1
ATOM 9600 O O . GLY B 1 534 ? 33.469 -11.305 -9.039 1 88.81 534 GLY B O 1
ATOM 9601 N N . THR B 1 535 ? 32.25 -11.164 -10.836 1 92.44 535 THR B N 1
ATOM 9602 C CA . THR B 1 535 ? 31.234 -12.094 -10.383 1 92.44 535 THR B CA 1
ATOM 9603 C C . THR B 1 535 ? 31.828 -13.477 -10.141 1 92.44 535 THR B C 1
ATOM 9605 O O . THR B 1 535 ? 31.438 -14.172 -9.203 1 92.44 535 THR B O 1
ATOM 9608 N N . GLN B 1 536 ? 32.75 -13.867 -10.945 1 92.62 536 GLN B N 1
ATOM 9609 C CA . GLN B 1 536 ? 33.375 -15.172 -10.781 1 92.62 536 GLN B CA 1
ATOM 9610 C C . GLN B 1 536 ? 34.156 -15.258 -9.469 1 92.62 536 GLN B C 1
ATOM 9612 O O . GLN B 1 536 ? 34.031 -16.234 -8.727 1 92.62 536 GLN B O 1
ATOM 9617 N N . ARG B 1 537 ? 34.938 -14.273 -9.273 1 94.75 537 ARG B N 1
ATOM 9618 C CA . ARG B 1 537 ? 35.688 -14.242 -8.031 1 94.75 537 ARG B CA 1
ATOM 9619 C C . ARG B 1 537 ? 34.75 -14.164 -6.82 1 94.75 537 ARG B C 1
ATOM 9621 O O . ARG B 1 537 ? 35 -14.789 -5.793 1 94.75 537 ARG B O 1
ATOM 9628 N N . MET B 1 538 ? 33.75 -13.422 -6.902 1 95.88 538 MET B N 1
ATOM 9629 C CA . MET B 1 538 ? 32.75 -13.344 -5.844 1 95.88 538 MET B CA 1
ATOM 9630 C C . MET B 1 538 ? 32.188 -14.727 -5.535 1 95.88 538 MET B C 1
ATOM 9632 O O . MET B 1 538 ? 32.062 -15.117 -4.371 1 95.88 538 MET B O 1
ATOM 9636 N N . ALA B 1 539 ? 31.812 -15.43 -6.57 1 96.94 539 ALA B N 1
ATOM 9637 C CA . ALA B 1 539 ? 31.25 -16.766 -6.41 1 96.94 539 ALA B CA 1
ATOM 9638 C C . ALA B 1 539 ? 32.25 -17.703 -5.707 1 96.94 539 ALA B C 1
ATOM 9640 O O . ALA B 1 539 ? 31.844 -18.469 -4.828 1 96.94 539 ALA B O 1
ATOM 9641 N N . GLU B 1 540 ? 33.5 -17.594 -6.051 1 96.12 540 GLU B N 1
ATOM 9642 C CA . GLU B 1 540 ? 34.531 -18.438 -5.449 1 96.12 540 GLU B CA 1
ATOM 9643 C C . GLU B 1 540 ? 34.656 -18.156 -3.955 1 96.12 540 GLU B C 1
ATOM 9645 O O . GLU B 1 540 ? 34.719 -19.078 -3.148 1 96.12 540 GLU B O 1
ATOM 9650 N N . LEU B 1 541 ? 34.625 -16.922 -3.641 1 97.12 541 LEU B N 1
ATOM 9651 C CA . LEU B 1 541 ? 34.75 -16.547 -2.238 1 97.12 541 LEU B CA 1
ATOM 9652 C C . LEU B 1 541 ? 33.562 -17.016 -1.438 1 97.12 541 LEU B C 1
ATOM 9654 O O . LEU B 1 541 ? 33.688 -17.547 -0.34 1 97.12 541 LEU B O 1
ATOM 9658 N N . ILE B 1 542 ? 32.406 -16.828 -1.973 1 98.25 542 ILE B N 1
ATOM 9659 C CA . ILE B 1 542 ? 31.188 -17.219 -1.289 1 98.25 542 ILE B CA 1
ATOM 9660 C C . ILE B 1 542 ? 31.156 -18.734 -1.128 1 98.25 542 ILE B C 1
ATOM 9662 O O . ILE B 1 542 ? 30.75 -19.25 -0.082 1 98.25 542 ILE B O 1
ATOM 9666 N N . ALA B 1 543 ? 31.547 -19.438 -2.137 1 97.81 543 ALA B N 1
ATOM 9667 C CA . ALA B 1 543 ? 31.531 -20.891 -2.123 1 97.81 543 ALA B CA 1
ATOM 9668 C C . ALA B 1 543 ? 32.375 -21.438 -0.966 1 97.81 543 ALA B C 1
ATOM 9670 O O . ALA B 1 543 ? 32 -22.469 -0.371 1 97.81 543 ALA B O 1
ATOM 9671 N N . GLU B 1 544 ? 33.375 -20.812 -0.633 1 97.19 544 GLU B N 1
ATOM 9672 C CA . GLU B 1 544 ? 34.25 -21.25 0.449 1 97.19 544 GLU B CA 1
ATOM 9673 C C . GLU B 1 544 ? 33.531 -21.281 1.782 1 97.19 544 GLU B C 1
ATOM 9675 O O . GLU B 1 544 ? 33.656 -22.234 2.553 1 97.19 544 GLU B O 1
ATOM 9680 N N . PHE B 1 545 ? 32.781 -20.328 1.989 1 96.81 545 PHE B N 1
ATOM 9681 C CA . PHE B 1 545 ? 32.094 -20.203 3.275 1 96.81 545 PHE B CA 1
ATOM 9682 C C . PHE B 1 545 ? 30.766 -20.953 3.26 1 96.81 545 PHE B C 1
ATOM 9684 O O . PHE B 1 545 ? 30.203 -21.234 4.316 1 96.81 545 PHE B O 1
ATOM 9691 N N . ALA B 1 546 ? 30.25 -21.25 2.096 1 97.12 546 ALA B N 1
ATOM 9692 C CA . ALA B 1 546 ? 28.969 -21.969 1.974 1 97.12 546 ALA B CA 1
ATOM 9693 C C . ALA B 1 546 ? 29.203 -23.469 1.799 1 97.12 546 ALA B C 1
ATOM 9695 O O . ALA B 1 546 ? 28.25 -24.219 1.633 1 97.12 546 ALA B O 1
ATOM 9696 N N . ALA B 1 547 ? 30.359 -23.875 1.901 1 95.38 547 ALA B N 1
ATOM 9697 C CA . ALA B 1 547 ? 30.734 -25.25 1.576 1 95.38 547 ALA B CA 1
ATOM 9698 C C . ALA B 1 547 ? 29.922 -26.25 2.4 1 95.38 547 ALA B C 1
ATOM 9700 O O . ALA B 1 547 ? 29.891 -26.156 3.631 1 95.38 547 ALA B O 1
ATOM 9701 N N . GLY B 1 548 ? 29.234 -27.094 1.713 1 93.31 548 GLY B N 1
ATOM 9702 C CA . GLY B 1 548 ? 28.531 -28.188 2.361 1 93.31 548 GLY B CA 1
ATOM 9703 C C . GLY B 1 548 ? 27.172 -27.797 2.896 1 93.31 548 GLY B C 1
ATOM 9704 O O . GLY B 1 548 ? 26.469 -28.625 3.5 1 93.31 548 GLY B O 1
ATOM 9705 N N . GLN B 1 549 ? 26.75 -26.594 2.658 1 94.56 549 GLN B N 1
ATOM 9706 C CA . GLN B 1 549 ? 25.531 -26.109 3.275 1 94.56 549 GLN B CA 1
ATOM 9707 C C . GLN B 1 549 ? 24.297 -26.5 2.449 1 94.56 549 GLN B C 1
ATOM 9709 O O . GLN B 1 549 ? 23.203 -26.688 2.992 1 94.56 549 GLN B O 1
ATOM 9714 N N . VAL B 1 550 ? 24.469 -26.531 1.116 1 95.81 550 VAL B N 1
ATOM 9715 C CA . VAL B 1 550 ? 23.375 -26.969 0.256 1 95.81 550 VAL B CA 1
ATOM 9716 C C . VAL B 1 550 ? 23.438 -28.5 0.102 1 95.81 550 VAL B C 1
ATOM 9718 O O . VAL B 1 550 ? 24.422 -29.047 -0.382 1 95.81 550 VAL B O 1
ATOM 9721 N N . PRO B 1 551 ? 22.375 -29.094 0.483 1 91.94 551 PRO B N 1
ATOM 9722 C CA . PRO B 1 551 ? 22.422 -30.562 0.483 1 91.94 551 PRO B CA 1
ATOM 9723 C C . PRO B 1 551 ? 22.5 -31.156 -0.923 1 91.94 551 PRO B C 1
ATOM 9725 O O . PRO B 1 551 ? 21.812 -30.688 -1.836 1 91.94 551 PRO B O 1
ATOM 9728 N N . THR B 1 552 ? 23.344 -32.062 -1.066 1 87.94 552 THR B N 1
ATOM 9729 C CA . THR B 1 552 ? 23.453 -32.844 -2.293 1 87.94 552 THR B CA 1
ATOM 9730 C C . THR B 1 552 ? 22.844 -34.219 -2.115 1 87.94 552 THR B C 1
ATOM 9732 O O . THR B 1 552 ? 22.922 -34.812 -1.038 1 87.94 552 THR B O 1
ATOM 9735 N N . ALA B 1 553 ? 22.125 -34.562 -3.146 1 82.19 553 ALA B N 1
ATOM 9736 C CA . ALA B 1 553 ? 21.5 -35.875 -3.053 1 82.19 553 ALA B CA 1
ATOM 9737 C C . ALA B 1 553 ? 22.531 -36.969 -3.059 1 82.19 553 ALA B C 1
ATOM 9739 O O . ALA B 1 553 ? 23.328 -37.094 -3.998 1 82.19 553 ALA B O 1
ATOM 9740 N N . GLU B 1 554 ? 22.562 -37.719 -1.979 1 66.5 554 GLU B N 1
ATOM 9741 C CA . GLU B 1 554 ? 23.516 -38.812 -1.804 1 66.5 554 GLU B CA 1
ATOM 9742 C C . GLU B 1 554 ? 22.938 -40.125 -2.297 1 66.5 554 GLU B C 1
ATOM 9744 O O . GLU B 1 554 ? 23.688 -41.031 -2.709 1 66.5 554 GLU B O 1
ATOM 9749 N N . ALA B 1 555 ? 21.672 -40.156 -2.096 1 74.88 555 ALA B N 1
ATOM 9750 C CA . ALA B 1 555 ? 21.031 -41.438 -2.408 1 74.88 555 ALA B CA 1
ATOM 9751 C C . ALA B 1 555 ? 19.719 -41.219 -3.146 1 74.88 555 ALA B C 1
ATOM 9753 O O . ALA B 1 555 ? 19.031 -40.219 -2.941 1 74.88 555 ALA B O 1
ATOM 9754 N N . VAL B 1 556 ? 19.484 -42.062 -4.141 1 84.44 556 VAL B N 1
ATOM 9755 C CA . VAL B 1 556 ? 18.219 -42.062 -4.867 1 84.44 556 VAL B CA 1
ATOM 9756 C C . VAL B 1 556 ? 17.312 -43.156 -4.305 1 84.44 556 VAL B C 1
ATOM 9758 O O . VAL B 1 556 ? 17.781 -44.281 -4.023 1 84.44 556 VAL B O 1
ATOM 9761 N N . GLN B 1 557 ? 16.156 -42.812 -3.957 1 85 557 GLN B N 1
ATOM 9762 C CA . GLN B 1 557 ? 15.188 -43.812 -3.5 1 85 557 GLN B CA 1
ATOM 9763 C C . GLN B 1 557 ? 14.219 -44.188 -4.621 1 85 557 GLN B C 1
ATOM 9765 O O . GLN B 1 557 ? 13.531 -43.312 -5.172 1 85 557 GLN B O 1
ATOM 9770 N N . ILE B 1 558 ? 14.25 -45.406 -5.012 1 85.81 558 ILE B N 1
ATOM 9771 C CA . ILE B 1 558 ? 13.305 -45.906 -6.008 1 85.81 558 ILE B CA 1
ATOM 9772 C C . ILE B 1 558 ? 12.18 -46.688 -5.316 1 85.81 558 ILE B C 1
ATOM 9774 O O . ILE B 1 558 ? 12.438 -47.531 -4.473 1 85.81 558 ILE B O 1
ATOM 9778 N N . SER B 1 559 ? 11.016 -46.344 -5.477 1 83.19 559 SER B N 1
ATOM 9779 C CA . SER B 1 559 ? 9.867 -46.969 -4.844 1 83.19 559 SER B CA 1
ATOM 9780 C C . SER B 1 559 ? 8.781 -47.281 -5.863 1 83.19 559 SER B C 1
ATOM 9782 O O . SER B 1 559 ? 8.75 -46.719 -6.949 1 83.19 559 SER B O 1
ATOM 9784 N N . ARG B 1 560 ? 7.926 -48.406 -5.477 1 80 560 ARG B N 1
ATOM 9785 C CA . ARG B 1 560 ? 6.758 -48.719 -6.301 1 80 560 ARG B CA 1
ATOM 9786 C C . ARG B 1 560 ? 5.613 -47.75 -6.02 1 80 560 ARG B C 1
ATOM 9788 O O . ARG B 1 560 ? 5.375 -47.375 -4.867 1 80 560 ARG B O 1
ATOM 9795 N N . LEU B 1 561 ? 5.129 -47.25 -7.105 1 74.94 561 LEU B N 1
ATOM 9796 C CA . LEU B 1 561 ? 3.969 -46.375 -6.977 1 74.94 561 LEU B CA 1
ATOM 9797 C C . LEU B 1 561 ? 2.707 -47.188 -6.699 1 74.94 561 LEU B C 1
ATOM 9799 O O . LEU B 1 561 ? 2.41 -48.156 -7.414 1 74.94 561 LEU B O 1
ATOM 9803 N N . VAL B 1 562 ? 2.363 -47.688 -5.398 1 55.09 562 VAL B N 1
ATOM 9804 C CA . VAL B 1 562 ? 1.214 -48.5 -5.07 1 55.09 562 VAL B CA 1
ATOM 9805 C C . VAL B 1 562 ? -0.029 -48 -5.781 1 55.09 562 VAL B C 1
ATOM 9807 O O . VAL B 1 562 ? -0.897 -48.75 -6.188 1 55.09 562 VAL B O 1
ATOM 9810 N N . GLU B 1 563 ? -0.517 -46.875 -5.445 1 51.38 563 GLU B N 1
ATOM 9811 C CA . GLU B 1 563 ? -1.919 -46.5 -5.59 1 51.38 563 GLU B CA 1
ATOM 9812 C C . GLU B 1 563 ? -2.355 -46.531 -7.051 1 51.38 563 GLU B C 1
ATOM 9814 O O . GLU B 1 563 ? -1.519 -46.594 -7.953 1 51.38 563 GLU B O 1
ATOM 9819 N N . ASP B 1 564 ? -3.781 -46.094 -7.273 1 50.31 564 ASP B N 1
ATOM 9820 C CA . ASP B 1 564 ? -4.785 -45.938 -8.32 1 50.31 564 ASP B CA 1
ATOM 9821 C C . ASP B 1 564 ? -4.191 -45.281 -9.555 1 50.31 564 ASP B C 1
ATOM 9823 O O . ASP B 1 564 ? -4.918 -44.719 -10.375 1 50.31 564 ASP B O 1
ATOM 9827 N N . SER B 1 565 ? -2.891 -45.312 -9.688 1 52.75 565 SER B N 1
ATOM 9828 C CA . SER B 1 565 ? -2.283 -44.469 -10.703 1 52.75 565 SER B CA 1
ATOM 9829 C C . SER B 1 565 ? -2.436 -45.062 -12.094 1 52.75 565 SER B C 1
ATOM 9831 O O . SER B 1 565 ? -2.904 -46.188 -12.242 1 52.75 565 SER B O 1
ATOM 9833 N N . VAL B 1 566 ? -1.851 -44.344 -13.055 1 62.59 566 VAL B N 1
ATOM 9834 C CA . VAL B 1 566 ? -1.771 -44.594 -14.484 1 62.59 566 VAL B CA 1
ATOM 9835 C C . VAL B 1 566 ? -1.064 -45.938 -14.734 1 62.59 566 VAL B C 1
ATOM 9837 O O . VAL B 1 566 ? 0.039 -46.156 -14.234 1 62.59 566 VAL B O 1
ATOM 9840 N N . PRO B 1 567 ? -1.783 -47.031 -15.047 1 61.62 567 PRO B N 1
ATOM 9841 C CA . PRO B 1 567 ? -1.307 -48.438 -15.18 1 61.62 567 PRO B CA 1
ATOM 9842 C C . PRO B 1 567 ? 0.135 -48.5 -15.68 1 61.62 567 PRO B C 1
ATOM 9844 O O . PRO B 1 567 ? 0.893 -49.375 -15.25 1 61.62 567 PRO B O 1
ATOM 9847 N N . ASN B 1 568 ? 0.591 -47.5 -16.406 1 73 568 ASN B N 1
ATOM 9848 C CA . ASN B 1 568 ? 1.905 -47.656 -17.016 1 73 568 ASN B CA 1
ATOM 9849 C C . ASN B 1 568 ? 2.992 -46.938 -16.219 1 73 568 ASN B C 1
ATOM 9851 O O . ASN B 1 568 ? 4.176 -47.062 -16.547 1 73 568 ASN B O 1
ATOM 9855 N N . GLU B 1 569 ? 2.668 -46.344 -15.062 1 80.56 569 GLU B N 1
ATOM 9856 C CA . GLU B 1 569 ? 3.639 -45.688 -14.195 1 80.56 569 GLU B CA 1
ATOM 9857 C C . GLU B 1 569 ? 3.781 -46.438 -12.867 1 80.56 569 GLU B C 1
ATOM 9859 O O . GLU B 1 569 ? 2.953 -46.281 -11.969 1 80.56 569 GLU B O 1
ATOM 9864 N N . ARG B 1 570 ? 4.84 -47.188 -12.781 1 78.94 570 ARG B N 1
ATOM 9865 C CA . ARG B 1 570 ? 4.887 -48.125 -11.656 1 78.94 570 ARG B CA 1
ATOM 9866 C C . ARG B 1 570 ? 6.027 -47.781 -10.703 1 78.94 570 ARG B C 1
ATOM 9868 O O . ARG B 1 570 ? 6.012 -48.188 -9.539 1 78.94 570 ARG B O 1
ATOM 9875 N N . LEU B 1 571 ? 7.059 -47.094 -11.234 1 88 571 LEU B N 1
ATOM 9876 C CA . LEU B 1 571 ? 8.203 -46.781 -10.383 1 88 571 LEU B CA 1
ATOM 9877 C C . LEU B 1 571 ? 8.414 -45.281 -10.266 1 88 571 LEU B C 1
ATOM 9879 O O . LEU B 1 571 ? 8.102 -44.531 -11.195 1 88 571 LEU B O 1
ATOM 9883 N N . THR B 1 572 ? 8.828 -44.875 -9.117 1 91.38 572 THR B N 1
ATOM 9884 C CA . THR B 1 572 ? 9.25 -43.5 -8.891 1 91.38 572 THR B CA 1
ATOM 9885 C C . THR B 1 572 ? 10.641 -43.438 -8.281 1 91.38 572 THR B C 1
ATOM 9887 O O . THR B 1 572 ? 11.008 -44.312 -7.484 1 91.38 572 THR B O 1
ATOM 9890 N N . ALA B 1 573 ? 11.461 -42.562 -8.734 1 90.81 573 ALA B N 1
ATOM 9891 C CA . ALA B 1 573 ? 12.75 -42.25 -8.133 1 90.81 573 ALA B CA 1
ATOM 9892 C C . ALA B 1 573 ? 12.727 -40.906 -7.438 1 90.81 573 ALA B C 1
ATOM 9894 O O . ALA B 1 573 ? 12.375 -39.875 -8.055 1 90.81 573 ALA B O 1
ATOM 9895 N N . SER B 1 574 ? 12.977 -40.844 -6.184 1 92.06 574 SER B N 1
ATOM 9896 C CA . SER B 1 574 ? 12.969 -39.594 -5.418 1 92.06 574 SER B CA 1
ATOM 9897 C C . SER B 1 574 ? 14.32 -39.344 -4.758 1 92.06 574 SER B C 1
ATOM 9899 O O . SER B 1 574 ? 15.023 -40.312 -4.402 1 92.06 574 SER B O 1
ATOM 9901 N N . LEU B 1 575 ? 14.664 -38.156 -4.695 1 90.25 575 LEU B N 1
ATOM 9902 C CA . LEU B 1 575 ? 15.883 -37.781 -4.004 1 90.25 575 LEU B CA 1
ATOM 9903 C C . LEU B 1 575 ? 15.672 -36.5 -3.207 1 90.25 575 LEU B C 1
ATOM 9905 O O . LEU B 1 575 ? 14.922 -35.625 -3.627 1 90.25 575 LEU B O 1
ATOM 9909 N N . GLU B 1 576 ? 16.328 -36.469 -2.049 1 90.94 576 GLU B N 1
ATOM 9910 C CA . GLU B 1 576 ? 16.375 -35.25 -1.234 1 90.94 576 GLU B CA 1
ATOM 9911 C C . GLU B 1 576 ? 17.688 -34.5 -1.441 1 90.94 576 GLU B C 1
ATOM 9913 O O . GLU B 1 576 ? 18.766 -35.094 -1.398 1 90.94 576 GLU B O 1
ATOM 9918 N N . GLY B 1 577 ? 17.531 -33.188 -1.796 1 92.12 577 GLY B N 1
ATOM 9919 C CA . GLY B 1 577 ? 18.719 -32.375 -2.117 1 92.12 577 GLY B CA 1
ATOM 9920 C C . GLY B 1 577 ? 18.938 -32.25 -3.609 1 92.12 577 GLY B C 1
ATOM 9921 O O . GLY B 1 577 ? 18.109 -32.656 -4.414 1 92.12 577 GLY B O 1
ATOM 9922 N N . VAL B 1 578 ? 20.062 -31.672 -3.967 1 93.88 578 VAL B N 1
ATOM 9923 C CA . VAL B 1 578 ? 20.375 -31.391 -5.363 1 93.88 578 VAL B CA 1
ATOM 9924 C C . VAL B 1 578 ? 21.062 -32.594 -5.996 1 93.88 578 VAL B C 1
ATOM 9926 O O . VAL B 1 578 ? 22.047 -33.125 -5.465 1 93.88 578 VAL B O 1
ATOM 9929 N N . ALA B 1 579 ? 20.5 -32.969 -7.074 1 89.25 579 ALA B N 1
ATOM 9930 C CA . ALA B 1 579 ? 21.094 -34.094 -7.781 1 89.25 579 ALA B CA 1
ATOM 9931 C C . ALA B 1 579 ? 22.406 -33.719 -8.461 1 89.25 579 ALA B C 1
ATOM 9933 O O . ALA B 1 579 ? 22.531 -32.594 -9 1 89.25 579 ALA B O 1
ATOM 9934 N N . SER B 1 580 ? 23.375 -34.656 -8.406 1 83.25 580 SER B N 1
ATOM 9935 C CA . SER B 1 580 ? 24.547 -34.438 -9.258 1 83.25 580 SER B CA 1
ATOM 9936 C C . SER B 1 580 ? 24.172 -34.531 -10.734 1 83.25 580 SER B C 1
ATOM 9938 O O . SER B 1 580 ? 23.125 -35.062 -11.086 1 83.25 580 SER B O 1
ATOM 9940 N N . ASN B 1 581 ? 25.016 -34 -11.539 1 80.25 581 ASN B N 1
ATOM 9941 C CA . ASN B 1 581 ? 24.734 -34.031 -12.977 1 80.25 581 ASN B CA 1
ATOM 9942 C C . ASN B 1 581 ? 24.594 -35.438 -13.492 1 80.25 581 ASN B C 1
ATOM 9944 O O . ASN B 1 581 ? 23.688 -35.75 -14.273 1 80.25 581 ASN B O 1
ATOM 9948 N N . ALA B 1 582 ? 25.453 -36.25 -13.023 1 78.88 582 ALA B N 1
ATOM 9949 C CA . ALA B 1 582 ? 25.438 -37.656 -13.469 1 78.88 582 ALA B CA 1
ATOM 9950 C C . ALA B 1 582 ? 24.125 -38.344 -13.062 1 78.88 582 ALA B C 1
ATOM 9952 O O . ALA B 1 582 ? 23.531 -39.062 -13.844 1 78.88 582 ALA B O 1
ATOM 9953 N N . VAL B 1 583 ? 23.688 -38.094 -11.883 1 83.62 583 VAL B N 1
ATOM 9954 C CA . VAL B 1 583 ? 22.469 -38.688 -11.375 1 83.62 583 VAL B CA 1
ATOM 9955 C C . VAL B 1 583 ? 21.266 -38.156 -12.148 1 83.62 583 VAL B C 1
ATOM 9957 O O . VAL B 1 583 ? 20.391 -38.906 -12.562 1 83.62 583 VAL B O 1
ATOM 9960 N N . ALA B 1 584 ? 21.234 -36.875 -12.312 1 86.88 584 ALA B N 1
ATOM 9961 C CA . ALA B 1 584 ? 20.125 -36.281 -13.031 1 86.88 584 ALA B CA 1
ATOM 9962 C C . ALA B 1 584 ? 20.031 -36.812 -14.461 1 86.88 584 ALA B C 1
ATOM 9964 O O . ALA B 1 584 ? 18.938 -37.125 -14.938 1 86.88 584 ALA B O 1
ATOM 9965 N N . MET B 1 585 ? 21.156 -36.906 -15.102 1 83.25 585 MET B N 1
ATOM 9966 C CA . MET B 1 585 ? 21.188 -37.406 -16.484 1 83.25 585 MET B CA 1
ATOM 9967 C C . MET B 1 585 ? 20.719 -38.844 -16.547 1 83.25 585 MET B C 1
ATOM 9969 O O . MET B 1 585 ? 20 -39.219 -17.484 1 83.25 585 MET B O 1
ATOM 9973 N N . ALA B 1 586 ? 21.141 -39.594 -15.625 1 83.12 586 ALA B N 1
ATOM 9974 C CA . ALA B 1 586 ? 20.75 -41 -15.578 1 83.12 586 ALA B CA 1
ATOM 9975 C C . ALA B 1 586 ? 19.25 -41.156 -15.383 1 83.12 586 ALA B C 1
ATOM 9977 O O . ALA B 1 586 ? 18.594 -41.938 -16.047 1 83.12 586 ALA B O 1
ATOM 9978 N N . LEU B 1 587 ? 18.766 -40.406 -14.453 1 87.38 587 LEU B N 1
ATOM 9979 C CA . LEU B 1 587 ? 17.328 -40.469 -14.156 1 87.38 587 LEU B CA 1
ATOM 9980 C C . LEU B 1 587 ? 16.5 -39.906 -15.305 1 87.38 587 LEU B C 1
ATOM 9982 O O . LEU B 1 587 ? 15.422 -40.406 -15.602 1 87.38 587 LEU B O 1
ATOM 9986 N N . ASP B 1 588 ? 17.047 -38.906 -15.938 1 87 588 ASP B N 1
ATOM 9987 C CA . ASP B 1 588 ? 16.359 -38.344 -17.094 1 87 588 ASP B CA 1
ATOM 9988 C C . ASP B 1 588 ? 16.344 -39.344 -18.25 1 87 588 ASP B C 1
ATOM 9990 O O . ASP B 1 588 ? 15.438 -39.312 -19.094 1 87 588 ASP B O 1
ATOM 9994 N N . PHE B 1 589 ? 17.328 -40.188 -18.234 1 85.19 589 PHE B N 1
ATOM 9995 C CA . PHE B 1 589 ? 17.453 -41.188 -19.281 1 85.19 589 PHE B CA 1
ATOM 9996 C C . PHE B 1 589 ? 16.391 -42.281 -19.125 1 85.19 589 PHE B C 1
ATOM 9998 O O . PHE B 1 589 ? 15.891 -42.781 -20.125 1 85.19 589 PHE B O 1
ATOM 10005 N N . ILE B 1 590 ? 16.016 -42.594 -17.906 1 87.25 590 ILE B N 1
ATOM 10006 C CA . ILE B 1 590 ? 15.141 -43.719 -17.703 1 87.25 590 ILE B CA 1
ATOM 10007 C C . ILE B 1 590 ? 13.742 -43.25 -17.328 1 87.25 590 ILE B C 1
ATOM 10009 O O . ILE B 1 590 ? 12.797 -44.062 -17.281 1 87.25 590 ILE B O 1
ATOM 10013 N N . GLY B 1 591 ? 13.586 -42.031 -17.047 1 90 591 GLY B N 1
ATOM 10014 C CA . GLY B 1 591 ? 12.297 -41.531 -16.594 1 90 591 GLY B CA 1
ATOM 10015 C C . GLY B 1 591 ? 12.086 -40.062 -16.906 1 90 591 GLY B C 1
ATOM 10016 O O . GLY B 1 591 ? 12.891 -39.438 -17.609 1 90 591 GLY B O 1
ATOM 10017 N N . ALA B 1 592 ? 10.906 -39.5 -16.406 1 91.62 592 ALA B N 1
ATOM 10018 C CA . ALA B 1 592 ? 10.547 -38.094 -16.594 1 91.62 592 ALA B CA 1
ATOM 10019 C C . ALA B 1 592 ? 10.398 -37.375 -15.25 1 91.62 592 ALA B C 1
ATOM 10021 O O . ALA B 1 592 ? 9.852 -37.969 -14.297 1 91.62 592 ALA B O 1
ATOM 10022 N N . ARG B 1 593 ? 10.906 -36.188 -15.172 1 93.94 593 ARG B N 1
ATOM 10023 C CA . ARG B 1 593 ? 10.844 -35.406 -13.938 1 93.94 593 ARG B CA 1
ATOM 10024 C C . ARG B 1 593 ? 9.406 -35 -13.641 1 93.94 593 ARG B C 1
ATOM 10026 O O . ARG B 1 593 ? 8.742 -34.406 -14.5 1 93.94 593 ARG B O 1
ATOM 10033 N N . GLU B 1 594 ? 8.977 -35.281 -12.516 1 95.25 594 GLU B N 1
ATOM 10034 C CA . GLU B 1 594 ? 7.672 -34.812 -12.047 1 95.25 594 GLU B CA 1
ATOM 10035 C C . GLU B 1 594 ? 7.809 -33.594 -11.148 1 95.25 594 GLU B C 1
ATOM 10037 O O . GLU B 1 594 ? 6.945 -32.719 -11.141 1 95.25 594 GLU B O 1
ATOM 10042 N N . LYS B 1 595 ? 8.836 -33.625 -10.367 1 96.06 595 LYS B N 1
ATOM 10043 C CA . LYS B 1 595 ? 9.141 -32.562 -9.43 1 96.06 595 LYS B CA 1
ATOM 10044 C C . LYS B 1 595 ? 10.625 -32.188 -9.453 1 96.06 595 LYS B C 1
ATOM 10046 O O . LYS B 1 595 ? 11.477 -33.094 -9.531 1 96.06 595 LYS B O 1
ATOM 10051 N N . CYS B 1 596 ? 10.898 -30.922 -9.477 1 96.56 596 CYS B N 1
ATOM 10052 C CA . CYS B 1 596 ? 12.266 -30.422 -9.445 1 96.56 596 CYS B CA 1
ATOM 10053 C C . CYS B 1 596 ? 12.422 -29.312 -8.406 1 96.56 596 CYS B C 1
ATOM 10055 O O . CYS B 1 596 ? 11.859 -28.234 -8.57 1 96.56 596 CYS B O 1
ATOM 10057 N N . GLY B 1 597 ? 13.117 -29.531 -7.34 1 95.5 597 GLY B N 1
ATOM 10058 C CA . GLY B 1 597 ? 13.312 -28.562 -6.277 1 95.5 597 GLY B CA 1
ATOM 10059 C C . GLY B 1 597 ? 14.227 -29.062 -5.176 1 95.5 597 GLY B C 1
ATOM 10060 O O . GLY B 1 597 ? 15.25 -29.688 -5.445 1 95.5 597 GLY B O 1
ATOM 10061 N N . ALA B 1 598 ? 13.867 -28.719 -3.93 1 94.44 598 ALA B N 1
ATOM 10062 C CA . ALA B 1 598 ? 14.641 -29.219 -2.793 1 94.44 598 ALA B CA 1
ATOM 10063 C C . ALA B 1 598 ? 14.602 -30.734 -2.719 1 94.44 598 ALA B C 1
ATOM 10065 O O . ALA B 1 598 ? 15.531 -31.375 -2.217 1 94.44 598 ALA B O 1
ATOM 10066 N N . SER B 1 599 ? 13.5 -31.156 -3.096 1 93.69 599 SER B N 1
ATOM 10067 C CA . SER B 1 599 ? 13.336 -32.594 -3.406 1 93.69 599 SER B CA 1
ATOM 10068 C C . SER B 1 599 ? 12.875 -32.781 -4.848 1 93.69 599 SER B C 1
ATOM 10070 O O . SER B 1 599 ? 12.117 -31.969 -5.379 1 93.69 599 SER B O 1
ATOM 10072 N N . SER B 1 600 ? 13.43 -33.812 -5.449 1 95.06 600 SER B N 1
ATOM 10073 C CA . SER B 1 600 ? 13.062 -34.062 -6.836 1 95.06 600 SER B CA 1
ATOM 10074 C C . SER B 1 600 ? 12.516 -35.5 -6.996 1 95.06 600 SER B C 1
ATOM 10076 O O . SER B 1 600 ? 12.82 -36.375 -6.191 1 95.06 600 SER B O 1
ATOM 10078 N N . ARG B 1 601 ? 11.711 -35.594 -7.977 1 95.12 601 ARG B N 1
ATOM 10079 C CA . ARG B 1 601 ? 11.055 -36.906 -8.203 1 95.12 601 ARG B CA 1
ATOM 10080 C C . ARG B 1 601 ? 10.914 -37.188 -9.695 1 95.12 601 ARG B C 1
ATOM 10082 O O . ARG B 1 601 ? 10.562 -36.281 -10.477 1 95.12 601 ARG B O 1
ATOM 10089 N N . TRP B 1 602 ? 11.273 -38.406 -10.102 1 93.38 602 TRP B N 1
ATOM 10090 C CA . TRP B 1 602 ? 11.102 -38.906 -11.461 1 93.38 602 TRP B CA 1
ATOM 10091 C C . TRP B 1 602 ? 10.078 -40.031 -11.5 1 93.38 602 TRP B C 1
ATOM 10093 O O . TRP B 1 602 ? 10.023 -40.844 -10.586 1 93.38 602 TRP B O 1
ATOM 10103 N N . ILE B 1 603 ? 9.336 -40 -12.523 1 93.75 603 ILE B N 1
ATOM 10104 C CA . ILE B 1 603 ? 8.43 -41.094 -12.789 1 93.75 603 ILE B CA 1
ATOM 10105 C C . ILE B 1 603 ? 9.039 -42 -13.859 1 93.75 603 ILE B C 1
ATOM 10107 O O . ILE B 1 603 ? 9.422 -41.531 -14.93 1 93.75 603 ILE B O 1
ATOM 10111 N N . ILE B 1 604 ? 9.18 -43.25 -13.555 1 90.25 604 ILE B N 1
ATOM 10112 C CA . ILE B 1 604 ? 9.703 -44.25 -14.484 1 90.25 604 ILE B CA 1
ATOM 10113 C C . ILE B 1 604 ? 8.555 -45.125 -15 1 90.25 604 ILE B C 1
ATOM 10115 O O . ILE B 1 604 ? 8.023 -45.969 -14.266 1 90.25 604 ILE B O 1
ATOM 10119 N N . SER B 1 605 ? 8.18 -44.906 -16.172 1 87.62 605 SER B N 1
ATOM 10120 C CA . SER B 1 605 ? 7.098 -45.656 -16.797 1 87.62 605 SER B CA 1
ATOM 10121 C C . SER B 1 605 ? 7.637 -46.844 -17.578 1 87.62 605 SER B C 1
ATOM 10123 O O . SER B 1 605 ? 8.844 -46.969 -17.781 1 87.62 605 SER B O 1
ATOM 10125 N N . GLU B 1 606 ? 6.707 -47.781 -18 1 83.5 606 GLU B N 1
ATOM 10126 C CA . GLU B 1 606 ? 7.094 -48.906 -18.859 1 83.5 606 GLU B CA 1
ATOM 10127 C C . GLU B 1 606 ? 7.648 -48.406 -20.203 1 83.5 606 GLU B C 1
ATOM 10129 O O . GLU B 1 606 ? 8.641 -48.938 -20.703 1 83.5 606 GLU B O 1
ATOM 10134 N N . GLU B 1 607 ? 7.008 -47.406 -20.641 1 81.62 607 GLU B N 1
ATOM 10135 C CA . GLU B 1 607 ? 7.41 -46.844 -21.922 1 81.62 607 GLU B CA 1
ATOM 10136 C C . GLU B 1 607 ? 8.805 -46.219 -21.844 1 81.62 607 GLU B C 1
ATOM 10138 O O . GLU B 1 607 ? 9.625 -46.406 -22.75 1 81.62 607 GLU B O 1
ATOM 10143 N N . SER B 1 608 ? 9.07 -45.469 -20.781 1 86.5 608 SER B N 1
ATOM 10144 C CA . SER B 1 608 ? 10.375 -44.812 -20.641 1 86.5 608 SER B CA 1
ATOM 10145 C C . SER B 1 608 ? 11.484 -45.844 -20.469 1 86.5 608 SER B C 1
ATOM 10147 O O . SER B 1 608 ? 12.586 -45.656 -21 1 86.5 608 SER B O 1
ATOM 10149 N N . LEU B 1 609 ? 11.219 -46.812 -19.75 1 84.94 609 LEU B N 1
ATOM 10150 C CA . LEU B 1 609 ? 12.211 -47.844 -19.547 1 84.94 609 LEU B CA 1
ATOM 10151 C C . LEU B 1 609 ? 12.469 -48.594 -20.844 1 84.94 609 LEU B C 1
ATOM 10153 O O . LEU B 1 609 ? 13.609 -49 -21.125 1 84.94 609 LEU B O 1
ATOM 10157 N N . ARG B 1 610 ? 11.398 -48.875 -21.594 1 83.38 610 ARG B N 1
ATOM 10158 C CA . ARG B 1 610 ? 11.547 -49.5 -22.891 1 83.38 610 ARG B CA 1
ATOM 10159 C C . ARG B 1 610 ? 12.43 -48.688 -23.812 1 83.38 610 ARG B C 1
ATOM 10161 O O . ARG B 1 610 ? 13.312 -49.219 -24.484 1 83.38 610 ARG B O 1
ATOM 10168 N N . TRP B 1 611 ? 12.18 -47.469 -23.844 1 84.56 611 TRP B N 1
ATOM 10169 C CA . TRP B 1 611 ? 12.961 -46.562 -24.688 1 84.56 611 TRP B CA 1
ATOM 10170 C C . TRP B 1 611 ? 14.422 -46.562 -24.25 1 84.56 611 TRP B C 1
ATOM 10172 O O . TRP B 1 611 ? 15.328 -46.531 -25.078 1 84.56 611 TRP B O 1
ATOM 10182 N N . ALA B 1 612 ? 14.641 -46.531 -22.922 1 86.38 612 ALA B N 1
ATOM 10183 C CA . ALA B 1 612 ? 16 -46.531 -22.406 1 86.38 612 ALA B CA 1
ATOM 10184 C C . ALA B 1 612 ? 16.734 -47.812 -22.797 1 86.38 612 ALA B C 1
ATOM 10186 O O . ALA B 1 612 ? 17.922 -47.781 -23.125 1 86.38 612 ALA B O 1
ATOM 10187 N N . CYS B 1 613 ? 16.016 -48.875 -22.797 1 83.69 613 CYS B N 1
ATOM 10188 C CA . CYS B 1 613 ? 16.578 -50.156 -23.172 1 83.69 613 CYS B CA 1
ATOM 10189 C C . CYS B 1 613 ? 16.906 -50.188 -24.672 1 83.69 613 CYS B C 1
ATOM 10191 O O . CYS B 1 613 ? 17.938 -50.719 -25.062 1 83.69 613 CYS B O 1
ATOM 10193 N N . LEU B 1 614 ? 15.945 -49.656 -25.359 1 84.25 614 LEU B N 1
ATOM 10194 C CA . LEU B 1 614 ? 16.156 -49.625 -26.797 1 84.25 614 LEU B CA 1
ATOM 10195 C C . LEU B 1 614 ? 17.344 -48.75 -27.156 1 84.25 614 LEU B C 1
ATOM 10197 O O . LEU B 1 614 ? 18.078 -49.031 -28.109 1 84.25 614 LEU B O 1
ATOM 10201 N N . ALA B 1 615 ? 17.531 -47.719 -26.391 1 83.12 615 ALA B N 1
ATOM 10202 C CA . ALA B 1 615 ? 18.625 -46.781 -26.656 1 83.12 615 ALA B CA 1
ATOM 10203 C C . ALA B 1 615 ? 19.984 -47.469 -26.438 1 83.12 615 ALA B C 1
ATOM 10205 O O . ALA B 1 615 ? 20.984 -47.031 -27.016 1 83.12 615 ALA B O 1
ATOM 10206 N N . VAL B 1 616 ? 20 -48.438 -25.609 1 80.25 616 VAL B N 1
ATOM 10207 C CA . VAL B 1 616 ? 21.25 -49.125 -25.359 1 80.25 616 VAL B CA 1
ATOM 10208 C C . VAL B 1 616 ? 21.234 -50.469 -26.094 1 80.25 616 VAL B C 1
ATOM 10210 O O . VAL B 1 616 ? 21.906 -51.406 -25.672 1 80.25 616 VAL B O 1
ATOM 10213 N N . ASP B 1 617 ? 20.406 -50.594 -27.047 1 81.69 617 ASP B N 1
ATOM 10214 C CA . ASP B 1 617 ? 20.281 -51.781 -27.906 1 81.69 617 ASP B CA 1
ATOM 10215 C C . ASP B 1 617 ? 19.938 -53.031 -27.094 1 81.69 617 ASP B C 1
ATOM 10217 O O . ASP B 1 617 ? 20.5 -54.094 -27.328 1 81.69 617 ASP B O 1
ATOM 10221 N N . GLY B 1 618 ? 19.188 -52.812 -26.078 1 77.25 618 GLY B N 1
ATOM 10222 C CA . GLY B 1 618 ? 18.688 -53.906 -25.281 1 77.25 618 GLY B CA 1
ATOM 10223 C C . GLY B 1 618 ? 19.703 -54.438 -24.281 1 77.25 618 GLY B C 1
ATOM 10224 O O . GLY B 1 618 ? 19.438 -55.438 -23.578 1 77.25 618 GLY B O 1
ATOM 10225 N N . ASP B 1 619 ? 20.844 -53.812 -24.188 1 79.38 619 ASP B N 1
ATOM 10226 C CA . ASP B 1 619 ? 21.891 -54.219 -23.266 1 79.38 619 ASP B CA 1
ATOM 10227 C C . ASP B 1 619 ? 21.625 -53.688 -21.859 1 79.38 619 ASP B C 1
ATOM 10229 O O . ASP B 1 619 ? 21.969 -52.531 -21.562 1 79.38 619 ASP B O 1
ATOM 10233 N N . VAL B 1 620 ? 21.109 -54.531 -20.953 1 79.12 620 VAL B N 1
ATOM 10234 C CA . VAL B 1 620 ? 20.719 -54.156 -19.609 1 79.12 620 VAL B CA 1
ATOM 10235 C C . VAL B 1 620 ? 21.953 -53.719 -18.812 1 79.12 620 VAL B C 1
ATOM 10237 O O . VAL B 1 620 ? 21.891 -52.812 -17.984 1 79.12 620 VAL B O 1
ATOM 10240 N N . ASP B 1 621 ? 23.031 -54.375 -19.094 1 78.12 621 ASP B N 1
ATOM 10241 C CA . ASP B 1 621 ? 24.266 -54.031 -18.391 1 78.12 621 ASP B CA 1
ATOM 10242 C C . ASP B 1 621 ? 24.719 -52.625 -18.781 1 78.12 621 ASP B C 1
ATOM 10244 O O . ASP B 1 621 ? 25.203 -51.875 -17.922 1 78.12 621 ASP B O 1
ATOM 10248 N N . ALA B 1 622 ? 24.531 -52.406 -19.984 1 79.31 622 ALA B N 1
ATOM 10249 C CA . ALA B 1 622 ? 24.844 -51.062 -20.453 1 79.31 622 ALA B CA 1
ATOM 10250 C C . ALA B 1 622 ? 23.938 -50.031 -19.812 1 79.31 622 ALA B C 1
ATOM 10252 O O . ALA B 1 622 ? 24.359 -48.906 -19.484 1 79.31 622 ALA B O 1
ATOM 10253 N N . LEU B 1 623 ? 22.75 -50.406 -19.672 1 80.5 623 LEU B N 1
ATOM 10254 C CA . LEU B 1 623 ? 21.781 -49.531 -19.031 1 80.5 623 LEU B CA 1
ATOM 10255 C C . LEU B 1 623 ? 22.203 -49.219 -17.594 1 80.5 623 LEU B C 1
ATOM 10257 O O . LEU B 1 623 ? 22.219 -48.062 -17.188 1 80.5 623 LEU B O 1
ATOM 10261 N N . PHE B 1 624 ? 22.594 -50.219 -16.891 1 79.06 624 PHE B N 1
ATOM 10262 C CA . PHE B 1 624 ? 22.969 -50.031 -15.5 1 79.06 624 PHE B CA 1
ATOM 10263 C C . PHE B 1 624 ? 24.312 -49.312 -15.398 1 79.06 624 PHE B C 1
ATOM 10265 O O . PHE B 1 624 ? 24.547 -48.562 -14.445 1 79.06 624 PHE B O 1
ATOM 10272 N N . SER B 1 625 ? 25.125 -49.531 -16.375 1 76 625 SER B N 1
ATOM 10273 C CA . SER B 1 625 ? 26.375 -48.781 -16.406 1 76 625 SER B CA 1
ATOM 10274 C C . SER B 1 625 ? 26.125 -47.312 -16.578 1 76 625 SER B C 1
ATOM 10276 O O . SER B 1 625 ? 26.828 -46.469 -15.992 1 76 625 SER B O 1
ATOM 10278 N N . GLN B 1 626 ? 25.141 -47.062 -17.375 1 71.75 626 GLN B N 1
ATOM 10279 C CA . GLN B 1 626 ? 24.75 -45.656 -17.578 1 71.75 626 GLN B CA 1
ATOM 10280 C C . GLN B 1 626 ? 24.141 -45.062 -16.312 1 71.75 626 GLN B C 1
ATOM 10282 O O . GLN B 1 626 ? 24.312 -43.875 -16.047 1 71.75 626 GLN B O 1
ATOM 10287 N N . LEU B 1 627 ? 23.422 -45.844 -15.648 1 74.06 627 LEU B N 1
ATOM 10288 C CA . LEU B 1 627 ? 22.781 -45.375 -14.422 1 74.06 627 LEU B CA 1
ATOM 10289 C C . LEU B 1 627 ? 23.781 -45.281 -13.281 1 74.06 627 LEU B C 1
ATOM 10291 O O . LEU B 1 627 ? 23.578 -44.531 -12.32 1 74.06 627 LEU B O 1
ATOM 10295 N N . GLY B 1 628 ? 24.922 -45.656 -13.469 1 64 628 GLY B N 1
ATOM 10296 C CA . GLY B 1 628 ? 26.109 -45.469 -12.633 1 64 628 GLY B CA 1
ATOM 10297 C C . GLY B 1 628 ? 25.938 -46.062 -11.25 1 64 628 GLY B C 1
ATOM 10298 O O . GLY B 1 628 ? 25 -46.844 -11 1 64 628 GLY B O 1
ATOM 10299 N N . PRO B 1 629 ? 26.875 -45.781 -10.336 1 59.72 629 PRO B N 1
ATOM 10300 C CA . PRO B 1 629 ? 26.953 -46.312 -8.977 1 59.72 629 PRO B CA 1
ATOM 10301 C C . PRO B 1 629 ? 25.891 -45.75 -8.047 1 59.72 629 PRO B C 1
ATOM 10303 O O . PRO B 1 629 ? 25.781 -46.156 -6.891 1 59.72 629 PRO B O 1
ATOM 10306 N N . LEU B 1 630 ? 25.047 -44.938 -8.586 1 61.69 630 LEU B N 1
ATOM 10307 C CA . LEU B 1 630 ? 24.062 -44.281 -7.742 1 61.69 630 LEU B CA 1
ATOM 10308 C C . LEU B 1 630 ? 22.922 -45.219 -7.375 1 61.69 630 LEU B C 1
ATOM 10310 O O . LEU B 1 630 ? 22.203 -45 -6.395 1 61.69 630 LEU B O 1
ATOM 10314 N N . LEU B 1 631 ? 22.875 -46.219 -8.18 1 69.75 631 LEU B N 1
ATOM 10315 C CA . LEU B 1 631 ? 21.828 -47.188 -7.906 1 69.75 631 LEU B CA 1
ATOM 10316 C C . LEU B 1 631 ? 22.359 -48.375 -7.074 1 69.75 631 LEU B C 1
ATOM 10318 O O . LEU B 1 631 ? 23.406 -48.938 -7.402 1 69.75 631 LEU B O 1
ATOM 10322 N N . ASN B 1 632 ? 21.781 -48.344 -5.887 1 70.62 632 ASN B N 1
ATOM 10323 C CA . ASN B 1 632 ? 22.172 -49.531 -5.102 1 70.62 632 ASN B CA 1
ATOM 10324 C C . ASN B 1 632 ? 21.609 -50.812 -5.695 1 70.62 632 ASN B C 1
ATOM 10326 O O . ASN B 1 632 ? 20.859 -50.781 -6.668 1 70.62 632 ASN B O 1
ATOM 10330 N N . SER B 1 633 ? 22.125 -51.875 -5.18 1 69.44 633 SER B N 1
ATOM 10331 C CA . SER B 1 633 ? 21.766 -53.188 -5.711 1 69.44 633 SER B CA 1
ATOM 10332 C C . SER B 1 633 ? 20.266 -53.438 -5.645 1 69.44 633 SER B C 1
ATOM 10334 O O . SER B 1 633 ? 19.688 -54.031 -6.555 1 69.44 633 SER B O 1
ATOM 10336 N N . SER B 1 634 ? 19.719 -52.938 -4.629 1 71.25 634 SER B N 1
ATOM 10337 C CA . SER B 1 634 ? 18.281 -53.125 -4.469 1 71.25 634 SER B CA 1
ATOM 10338 C C . SER B 1 634 ? 17.5 -52.375 -5.531 1 71.25 634 SER B C 1
ATOM 10340 O O . SER B 1 634 ? 16.516 -52.875 -6.074 1 71.25 634 SER B O 1
ATOM 10342 N N . MET B 1 635 ? 18 -51.281 -5.875 1 76.19 635 MET B N 1
ATOM 10343 C CA . MET B 1 635 ? 17.344 -50.438 -6.883 1 76.19 635 MET B CA 1
ATOM 10344 C C . MET B 1 635 ? 17.469 -51.062 -8.266 1 76.19 635 MET B C 1
ATOM 10346 O O . MET B 1 635 ? 16.516 -51.062 -9.047 1 76.19 635 MET B O 1
ATOM 10350 N N . LYS B 1 636 ? 18.609 -51.594 -8.477 1 75.5 636 LYS B N 1
ATOM 10351 C CA . LYS B 1 636 ? 18.844 -52.25 -9.75 1 75.5 636 LYS B CA 1
ATOM 10352 C C . LYS B 1 636 ? 17.906 -53.438 -9.922 1 75.5 636 LYS B C 1
ATOM 10354 O O . LYS B 1 636 ? 17.375 -53.688 -11.008 1 75.5 636 LYS B O 1
ATOM 10359 N N . LEU B 1 637 ? 17.703 -54.062 -8.82 1 73.31 637 LEU B N 1
ATOM 10360 C CA . LEU B 1 637 ? 16.828 -55.219 -8.852 1 73.31 637 LEU B CA 1
ATOM 10361 C C . LEU B 1 637 ? 15.398 -54.812 -9.18 1 73.31 637 LEU B C 1
ATOM 10363 O O . LEU B 1 637 ? 14.695 -55.5 -9.914 1 73.31 637 LEU B O 1
ATOM 10367 N N . VAL B 1 638 ? 15.055 -53.75 -8.648 1 75.69 638 VAL B N 1
ATOM 10368 C CA . VAL B 1 638 ? 13.695 -53.281 -8.891 1 75.69 638 VAL B CA 1
ATOM 10369 C C . VAL B 1 638 ? 13.531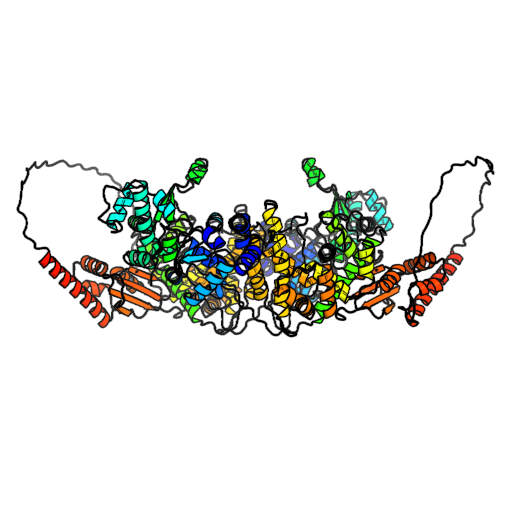 -52.906 -10.367 1 75.69 638 VAL B C 1
ATOM 10371 O O . VAL B 1 638 ? 12.531 -53.281 -10.984 1 75.69 638 VAL B O 1
ATOM 10374 N N . ILE B 1 639 ? 14.508 -52.25 -10.938 1 78.19 639 ILE B N 1
ATOM 10375 C CA . ILE B 1 639 ? 14.469 -51.844 -12.336 1 78.19 639 ILE B CA 1
ATOM 10376 C C . ILE B 1 639 ? 14.508 -53.094 -13.227 1 78.19 639 ILE B C 1
ATOM 10378 O O . ILE B 1 639 ? 13.758 -53.188 -14.195 1 78.19 639 ILE B O 1
ATOM 10382 N N . TYR B 1 640 ? 15.289 -54 -12.766 1 76.94 640 TYR B N 1
ATOM 10383 C CA . TYR B 1 640 ? 15.414 -55.25 -13.516 1 76.94 640 TYR B CA 1
ATOM 10384 C C . TYR B 1 640 ? 14.102 -56.031 -13.492 1 76.94 640 TYR B C 1
ATOM 10386 O O . TYR B 1 640 ? 13.672 -56.562 -14.523 1 76.94 640 TYR B O 1
ATOM 10394 N N . ALA B 1 641 ? 13.562 -56.094 -12.367 1 76.12 641 ALA B N 1
ATOM 10395 C CA . ALA B 1 641 ? 12.289 -56.781 -12.242 1 76.12 641 ALA B CA 1
ATOM 10396 C C . ALA B 1 641 ? 11.234 -56.156 -13.156 1 76.12 641 ALA B C 1
ATOM 10398 O O . ALA B 1 641 ? 10.438 -56.875 -13.766 1 76.12 641 ALA B O 1
ATOM 10399 N N . GLU B 1 642 ? 11.297 -54.938 -13.266 1 79.5 642 GLU B N 1
ATOM 10400 C CA . GLU B 1 642 ? 10.344 -54.25 -14.133 1 79.5 642 GLU B CA 1
ATOM 10401 C C . GLU B 1 642 ? 10.641 -54.531 -15.602 1 79.5 642 GLU B C 1
ATOM 10403 O O . GLU B 1 642 ? 9.727 -54.719 -16.406 1 79.5 642 GLU B O 1
ATOM 10408 N N . LEU B 1 643 ? 11.859 -54.625 -15.938 1 78.69 643 LEU B N 1
ATOM 10409 C CA . LEU B 1 643 ? 12.258 -54.906 -17.312 1 78.69 643 LEU B CA 1
ATOM 10410 C C . LEU B 1 643 ? 11.852 -56.344 -17.703 1 78.69 643 LEU B C 1
ATOM 10412 O O . LEU B 1 643 ? 11.391 -56.562 -18.828 1 78.69 643 LEU B O 1
ATOM 10416 N N . VAL B 1 644 ? 12.008 -57.188 -16.781 1 74.31 644 VAL B N 1
ATOM 10417 C CA . VAL B 1 644 ? 11.609 -58.562 -17.016 1 74.31 644 VAL B CA 1
ATOM 10418 C C . VAL B 1 644 ? 10.102 -58.656 -17.234 1 74.31 644 VAL B C 1
ATOM 10420 O O . VAL B 1 644 ? 9.633 -59.344 -18.125 1 74.31 644 VAL B O 1
ATOM 10423 N N . ARG B 1 645 ? 9.461 -57.969 -16.453 1 76.81 645 ARG B N 1
ATOM 10424 C CA . ARG B 1 645 ? 8.008 -57.938 -16.578 1 76.81 645 ARG B CA 1
ATOM 10425 C C . ARG B 1 645 ? 7.582 -57.406 -17.938 1 76.81 645 ARG B C 1
ATOM 10427 O O . ARG B 1 645 ? 6.723 -57.969 -18.609 1 76.81 645 ARG B O 1
ATOM 10434 N N . ILE B 1 646 ? 8.203 -56.312 -18.391 1 75.06 646 ILE B N 1
ATOM 10435 C CA . ILE B 1 646 ? 7.891 -55.688 -19.672 1 75.06 646 ILE B CA 1
ATOM 10436 C C . ILE B 1 646 ? 8.203 -56.656 -20.812 1 75.06 646 ILE B C 1
ATOM 10438 O O . ILE B 1 646 ? 7.418 -56.781 -21.766 1 75.06 646 ILE B O 1
ATOM 10442 N N . THR B 1 647 ? 9.336 -57.344 -20.719 1 68.81 647 THR B N 1
ATOM 10443 C CA . THR B 1 647 ? 9.758 -58.281 -21.766 1 68.81 647 THR B CA 1
ATOM 10444 C C . THR B 1 647 ? 8.852 -59.5 -21.797 1 68.81 647 THR B C 1
ATOM 10446 O O . THR B 1 647 ? 8.523 -60.031 -22.859 1 68.81 647 THR B O 1
ATOM 10449 N N . LYS B 1 648 ? 8.539 -59.906 -20.578 1 59.03 648 LYS B N 1
ATOM 10450 C CA . LYS B 1 648 ? 7.633 -61.062 -20.516 1 59.03 648 LYS B CA 1
ATOM 10451 C C . LYS B 1 648 ? 6.262 -60.719 -21.094 1 59.03 648 LYS B C 1
ATOM 10453 O O . LYS B 1 648 ? 5.664 -61.5 -21.812 1 59.03 648 LYS B O 1
ATOM 10458 N N . THR B 1 649 ? 5.891 -59.5 -20.719 1 54.38 649 THR B N 1
ATOM 10459 C CA . THR B 1 649 ? 4.602 -59.062 -21.25 1 54.38 649 THR B CA 1
ATOM 10460 C C . THR B 1 649 ? 4.676 -58.875 -22.766 1 54.38 649 THR B C 1
ATOM 10462 O O . THR B 1 649 ? 3.723 -59.219 -23.484 1 54.38 649 THR B O 1
ATOM 10465 N N . GLU B 1 650 ? 5.719 -58.406 -23.281 1 54.88 650 GLU B N 1
ATOM 10466 C CA . GLU B 1 650 ? 5.906 -58.25 -24.719 1 54.88 650 GLU B CA 1
ATOM 10467 C C . GLU B 1 650 ? 6.051 -59.594 -25.406 1 54.88 650 GLU B C 1
ATOM 10469 O O . GLU B 1 650 ? 5.5 -59.812 -26.484 1 54.88 650 GLU B O 1
ATOM 10474 N N . LYS B 1 651 ? 6.762 -60.469 -24.859 1 48.38 651 LYS B N 1
ATOM 10475 C CA . LYS B 1 651 ? 6.805 -61.844 -25.375 1 48.38 651 LYS B CA 1
ATOM 10476 C C . LYS B 1 651 ? 5.422 -62.5 -25.328 1 48.38 651 LYS B C 1
ATOM 10478 O O . LYS B 1 651 ? 5.035 -63.188 -26.266 1 48.38 651 LYS B O 1
ATOM 10483 N N . LEU B 1 652 ? 4.699 -62.125 -24.359 1 43.59 652 LEU B N 1
ATOM 10484 C CA . LEU B 1 652 ? 3.336 -62.625 -24.281 1 43.59 652 LEU B CA 1
ATOM 10485 C C . LEU B 1 652 ? 2.439 -61.969 -25.312 1 43.59 652 LEU B C 1
ATOM 10487 O O . LEU B 1 652 ? 1.62 -62.625 -25.953 1 43.59 652 LEU B O 1
ATOM 10491 N N . ASN B 1 653 ? 2.6 -60.719 -25.5 1 46.19 653 ASN B N 1
ATOM 10492 C CA . ASN B 1 653 ? 1.826 -60.031 -26.531 1 46.19 653 ASN B CA 1
ATOM 10493 C C . ASN B 1 653 ? 2.26 -60.469 -27.938 1 46.19 653 ASN B C 1
ATOM 10495 O O . ASN B 1 653 ? 1.428 -60.594 -28.828 1 46.19 653 ASN B O 1
ATOM 10499 N N . GLU B 1 654 ? 3.438 -60.688 -28.234 1 46.34 654 GLU B N 1
ATOM 10500 C CA . GLU B 1 654 ? 3.889 -61.281 -29.5 1 46.34 654 GLU B CA 1
ATOM 10501 C C . GLU B 1 654 ? 3.256 -62.625 -29.719 1 46.34 654 GLU B C 1
ATOM 10503 O O . GLU B 1 654 ? 2.918 -63 -30.844 1 46.34 654 GLU B O 1
ATOM 10508 N N . ILE B 1 655 ? 2.965 -63.344 -28.75 1 40.81 655 ILE B N 1
ATOM 10509 C CA . ILE B 1 655 ? 2.348 -64.688 -28.859 1 40.81 655 ILE B CA 1
ATOM 10510 C C . ILE B 1 655 ? 0.87 -64.5 -29.219 1 40.81 655 ILE B C 1
ATOM 10512 O O . ILE B 1 655 ? 0.341 -65.25 -30.031 1 40.81 655 ILE B O 1
ATOM 10516 N N . PHE B 1 656 ? 0.119 -63.531 -28.734 1 39.38 656 PHE B N 1
ATOM 10517 C CA . PHE B 1 656 ? -1.302 -63.375 -29.031 1 39.38 656 PHE B CA 1
ATOM 10518 C C . PHE B 1 656 ? -1.509 -62.688 -30.375 1 39.38 656 PHE B C 1
ATOM 10520 O O . PHE B 1 656 ? -2.531 -62.906 -31.031 1 39.38 656 PHE B O 1
ATOM 10527 N N . GLU B 1 657 ? -0.809 -61.75 -30.859 1 38.72 657 GLU B N 1
ATOM 10528 C CA . GLU B 1 657 ? -0.975 -61.156 -32.188 1 38.72 657 GLU B CA 1
ATOM 10529 C C . GLU B 1 657 ? -0.61 -62.125 -33.281 1 38.72 657 GLU B C 1
ATOM 10531 O O . GLU B 1 657 ? -0.692 -61.812 -34.469 1 38.72 657 GLU B O 1
ATOM 10536 N N . ARG B 1 658 ? -0.141 -63.25 -33.125 1 37.59 658 ARG B N 1
ATOM 10537 C CA . ARG B 1 658 ? 0.1 -64.188 -34.219 1 37.59 658 ARG B CA 1
ATOM 10538 C C . ARG B 1 658 ? -1.214 -64.688 -34.781 1 37.59 658 ARG B C 1
ATOM 10540 O O . ARG B 1 658 ? -1.605 -65.875 -34.531 1 37.59 658 ARG B O 1
ATOM 10547 N N . GLU B 1 659 ? -2.311 -63.844 -34.938 1 33.78 659 GLU B N 1
ATOM 10548 C CA . GLU B 1 659 ? -3.371 -64.375 -35.781 1 33.78 659 GLU B CA 1
ATOM 10549 C C . GLU B 1 659 ? -2.857 -64.625 -37.188 1 33.78 659 GLU B C 1
ATOM 10551 O O . GLU B 1 659 ? -1.921 -64 -37.656 1 33.78 659 GLU B O 1
ATOM 10556 N N . PRO B 1 660 ? -3.625 -65.562 -38.062 1 26.97 660 PRO B N 1
ATOM 10557 C CA . PRO B 1 660 ? -3.203 -66.125 -39.375 1 26.97 660 PRO B CA 1
ATOM 10558 C C . PRO B 1 660 ? -3.105 -65.062 -40.438 1 26.97 660 PRO B C 1
ATOM 10560 O O . PRO B 1 660 ? -3.912 -64.125 -40.469 1 26.97 660 PRO B O 1
ATOM 10563 N N . ALA B 1 661 ? -1.979 -64.75 -41.062 1 26.81 661 ALA B N 1
ATOM 10564 C CA . ALA B 1 661 ? -1.686 -63.938 -42.219 1 26.81 661 ALA B CA 1
ATOM 10565 C C . ALA B 1 661 ? -2.631 -64.25 -43.375 1 26.81 661 ALA B C 1
ATOM 10567 O O . ALA B 1 661 ? -2.777 -65.438 -43.781 1 26.81 661 ALA B O 1
ATOM 10568 N N . GLN B 1 662 ? -3.811 -63.656 -43.469 1 26.53 662 GLN B N 1
ATOM 10569 C CA . GLN B 1 662 ? -4.469 -64 -44.719 1 26.53 662 GLN B CA 1
ATOM 10570 C C . GLN B 1 662 ? -3.5 -63.906 -45.906 1 26.53 662 GLN B C 1
ATOM 10572 O O . GLN B 1 662 ? -2.527 -63.156 -45.844 1 26.53 662 GLN B O 1
ATOM 10577 N N . PRO B 1 663 ? -3.828 -64.5 -47.094 1 20.64 663 PRO B N 1
ATOM 10578 C CA . PRO B 1 663 ? -2.988 -64.812 -48.281 1 20.64 663 PRO B CA 1
ATOM 10579 C C . PRO B 1 663 ? -2.518 -63.5 -48.969 1 20.64 663 PRO B C 1
ATOM 10581 O O . PRO B 1 663 ? -3.174 -62.469 -48.875 1 20.64 663 PRO B O 1
ATOM 10584 N N . THR B 1 664 ? -1.252 -63.406 -49.344 1 20.28 664 THR B N 1
ATOM 10585 C CA . THR B 1 664 ? -0.544 -62.375 -50.094 1 20.28 664 THR B CA 1
ATOM 10586 C C . THR B 1 664 ? -1.153 -62.188 -51.5 1 20.28 664 THR B C 1
ATOM 10588 O O . THR B 1 664 ? -1.329 -63.156 -52.219 1 20.28 664 THR B O 1
ATOM 10591 N N . ALA B 1 665 ? -2.146 -61.438 -52 1 20.28 665 ALA B N 1
ATOM 10592 C CA . ALA B 1 665 ? -2.041 -61.469 -53.438 1 20.28 665 ALA B CA 1
ATOM 10593 C C . ALA B 1 665 ? -0.599 -61.281 -53.906 1 20.28 665 ALA B C 1
ATOM 10595 O O . ALA B 1 665 ? 0.247 -60.844 -53.125 1 20.28 665 ALA B O 1
ATOM 10596 N N . ASP B 1 666 ? -0.277 -60.469 -55.156 1 16.95 666 ASP B N 1
ATOM 10597 C CA . ASP B 1 666 ? 0.566 -60.531 -56.344 1 16.95 666 ASP B CA 1
ATOM 10598 C C . ASP B 1 666 ? 1.949 -59.938 -56.094 1 16.95 666 ASP B C 1
ATOM 10600 O O . ASP B 1 666 ? 2.107 -59.094 -55.219 1 16.95 666 ASP B O 1
ATOM 10604 N N . SER B 1 667 ? 3.111 -60.5 -56.812 1 16.92 667 SER B N 1
ATOM 10605 C CA . SER B 1 667 ? 4.57 -60.562 -56.844 1 16.92 667 SER B CA 1
ATOM 10606 C C . SER B 1 667 ? 5.16 -59.25 -57.344 1 16.92 667 SER B C 1
ATOM 10608 O O . SER B 1 667 ? 6.375 -59.031 -57.281 1 16.92 667 SER B O 1
ATOM 10610 N N . PRO B 1 668 ? 4.547 -58.031 -57.656 1 17.44 668 PRO B N 1
ATOM 10611 C CA . PRO B 1 668 ? 5.207 -57.656 -58.906 1 17.44 668 PRO B CA 1
ATOM 10612 C C . PRO B 1 668 ? 6.723 -57.531 -58.75 1 17.44 668 PRO B C 1
ATOM 10614 O O . PRO B 1 668 ? 7.223 -57.344 -57.656 1 17.44 668 PRO B O 1
ATOM 10617 N N . LEU B 1 669 ? 7.43 -57.344 -60.062 1 17.05 669 LEU B N 1
ATOM 10618 C CA . LEU B 1 669 ? 8.688 -57.562 -60.75 1 17.05 669 LEU B CA 1
ATOM 10619 C C . LEU B 1 669 ? 9.758 -56.594 -60.281 1 17.05 669 LEU B C 1
ATOM 10621 O O . LEU B 1 669 ? 9.43 -55.5 -59.812 1 17.05 669 LEU B O 1
ATOM 10625 N N . ALA B 1 670 ? 11.008 -56.844 -60.656 1 16.73 670 ALA B N 1
ATOM 10626 C CA . ALA B 1 670 ? 12.414 -56.906 -60.25 1 16.73 670 ALA B CA 1
ATOM 10627 C C . ALA B 1 670 ? 13.094 -55.531 -60.469 1 16.73 670 ALA B C 1
ATOM 10629 O O . ALA B 1 670 ? 14.219 -55.344 -60 1 16.73 670 ALA B O 1
ATOM 10630 N N . ASP B 1 671 ? 12.602 -54.375 -61.031 1 16.42 671 ASP B N 1
ATOM 10631 C CA . ASP B 1 671 ? 13.594 -53.875 -61.938 1 16.42 671 ASP B CA 1
ATOM 10632 C C . ASP B 1 671 ? 14.836 -53.375 -61.219 1 16.42 671 ASP B C 1
ATOM 10634 O O . ASP B 1 671 ? 14.727 -52.656 -60.219 1 16.42 671 ASP B O 1
ATOM 10638 N N . ALA B 1 672 ? 16.031 -53.812 -61.625 1 16.34 672 ALA B N 1
ATOM 10639 C CA . ALA B 1 672 ? 17.438 -54 -61.281 1 16.34 672 ALA B CA 1
ATOM 10640 C C . ALA B 1 672 ? 18.156 -52.656 -61.156 1 16.34 672 ALA B C 1
ATOM 10642 O O . ALA B 1 672 ? 18.844 -52.406 -60.156 1 16.34 672 ALA B O 1
ATOM 10643 N N . PRO B 1 673 ? 18.562 -51.812 -62.25 1 15.67 673 PRO B N 1
ATOM 10644 C CA . PRO B 1 673 ? 19.969 -52 -62.625 1 15.67 673 PRO B CA 1
ATOM 10645 C C . PRO B 1 673 ? 20.922 -51.062 -61.844 1 15.67 673 PRO B C 1
ATOM 10647 O O . PRO B 1 673 ? 21.922 -51.531 -61.312 1 15.67 673 PRO B O 1
ATOM 10650 N N . ASN B 1 674 ? 20.922 -49.688 -62.156 1 15.52 674 ASN B N 1
ATOM 10651 C CA . ASN B 1 674 ? 22.016 -49.094 -62.938 1 15.52 674 ASN B CA 1
ATOM 10652 C C . ASN B 1 674 ? 23.109 -48.531 -62 1 15.52 674 ASN B C 1
ATOM 10654 O O . ASN B 1 674 ? 22.812 -48 -60.938 1 15.52 674 ASN B O 1
ATOM 10658 N N . ALA B 1 675 ? 24.406 -48.656 -62.406 1 15.95 675 ALA B N 1
ATOM 10659 C CA . ALA B 1 675 ? 25.812 -48.781 -62.031 1 15.95 675 ALA B CA 1
ATOM 10660 C C . ALA B 1 675 ? 26.359 -47.438 -61.5 1 15.95 675 ALA B C 1
ATOM 10662 O O . ALA B 1 675 ? 26.938 -47.406 -60.406 1 15.95 675 ALA B O 1
ATOM 10663 N N . PRO B 1 676 ? 27.078 -46.562 -62.344 1 15.41 676 PRO B N 1
ATOM 10664 C CA . PRO B 1 676 ? 28.531 -46.688 -62.375 1 15.41 676 PRO B CA 1
ATOM 10665 C C . PRO B 1 676 ? 29.219 -45.625 -61.5 1 15.41 676 PRO B C 1
ATOM 10667 O O . PRO B 1 676 ? 30.078 -45.938 -60.688 1 15.41 676 PRO B O 1
ATOM 10670 N N . ALA B 1 677 ? 29.328 -44.25 -61.969 1 15.62 677 ALA B N 1
ATOM 10671 C CA . ALA B 1 677 ? 30.625 -43.844 -62.469 1 15.62 677 ALA B CA 1
ATOM 10672 C C . ALA B 1 677 ? 31.453 -43.188 -61.375 1 15.62 677 ALA B C 1
ATOM 10674 O O . ALA B 1 677 ? 30.938 -42.812 -60.344 1 15.62 677 ALA B O 1
ATOM 10675 N N . SER B 1 678 ? 32.031 -42 -61.719 1 15.47 678 SER B N 1
ATOM 10676 C CA . SER B 1 678 ? 33.469 -41.656 -61.844 1 15.47 678 SER B CA 1
ATOM 10677 C C . SER B 1 678 ? 34 -41 -60.594 1 15.47 678 SER B C 1
ATOM 10679 O O . SER B 1 678 ? 33.25 -40.344 -59.875 1 15.47 678 SER B O 1
ATOM 10681 N N . PRO B 1 679 ? 35.312 -41 -60.375 1 15.23 679 PRO B N 1
ATOM 10682 C CA . PRO B 1 679 ? 36.469 -41.062 -59.469 1 15.23 679 PRO B CA 1
ATOM 10683 C C . PRO B 1 679 ? 36.781 -39.719 -58.812 1 15.23 679 PRO B C 1
ATOM 10685 O O . PRO B 1 679 ? 37.25 -39.656 -57.656 1 15.23 679 PRO B O 1
ATOM 10688 N N . ASP B 1 680 ? 36.625 -38.5 -59.375 1 15.47 680 ASP B N 1
ATOM 10689 C CA . ASP B 1 680 ? 37.938 -37.875 -59.562 1 15.47 680 ASP B CA 1
ATOM 10690 C C . ASP B 1 680 ? 38.438 -37.25 -58.25 1 15.47 680 ASP B C 1
ATOM 10692 O O . ASP B 1 680 ? 37.656 -36.969 -57.344 1 15.47 680 ASP B O 1
ATOM 10696 N N . ASN B 1 681 ? 39.406 -36.25 -58.312 1 15 681 ASN B N 1
ATOM 10697 C CA . ASN B 1 681 ? 40.812 -36.062 -58 1 15 681 ASN B CA 1
ATOM 10698 C C . ASN B 1 681 ? 41 -35.156 -56.781 1 15 681 ASN B C 1
ATOM 10700 O O . ASN B 1 681 ? 41.906 -35.406 -55.969 1 15 681 ASN B O 1
ATOM 10704 N N . PRO B 1 682 ? 40.406 -33.875 -56.562 1 16.22 682 PRO B N 1
ATOM 10705 C CA . PRO B 1 682 ? 41.562 -32.969 -56.594 1 16.22 682 PRO B CA 1
ATOM 10706 C C . PRO B 1 682 ? 42.281 -32.906 -55.219 1 16.22 682 PRO B C 1
ATOM 10708 O O . PRO B 1 682 ? 41.719 -33.25 -54.219 1 16.22 682 PRO B O 1
ATOM 10711 N N . GLY B 1 683 ? 43.281 -32.031 -55 1 15.15 683 GLY B N 1
ATOM 10712 C CA . GLY B 1 683 ? 44.688 -31.891 -54.656 1 15.15 683 GLY B CA 1
ATOM 10713 C C . GLY B 1 683 ? 44.906 -31.547 -53.188 1 15.15 683 GLY B C 1
ATOM 10714 O O . GLY B 1 683 ? 45.656 -32.219 -52.5 1 15.15 683 GLY B O 1
ATOM 10715 N N . GLU B 1 684 ? 44.938 -30.266 -52.75 1 15.7 684 GLU B N 1
ATOM 10716 C CA . GLU B 1 684 ? 46.219 -29.797 -52.312 1 15.7 684 GLU B CA 1
ATOM 10717 C C . GLU B 1 684 ? 46.438 -30.031 -50.812 1 15.7 684 GLU B C 1
ATOM 10719 O O . GLU B 1 684 ? 45.438 -30.141 -50.062 1 15.7 684 GLU B O 1
ATOM 10724 N N . GLY B 1 685 ? 47.438 -29.531 -50.25 1 15.2 685 GLY B N 1
ATOM 10725 C CA . GLY B 1 685 ? 48.688 -29.938 -49.625 1 15.2 685 GLY B CA 1
ATOM 10726 C C . GLY B 1 685 ? 48.656 -29.922 -48.125 1 15.2 685 GLY B C 1
ATOM 10727 O O . GLY B 1 685 ? 48.094 -30.844 -47.5 1 15.2 685 GLY B O 1
ATOM 10728 N N . PRO B 1 686 ? 49.469 -29.094 -47.438 1 15.79 686 PRO B N 1
ATOM 10729 C CA . PRO B 1 686 ? 50.656 -29.594 -46.719 1 15.79 686 PRO B CA 1
ATOM 10730 C C . PRO B 1 686 ? 50.438 -29.719 -45.219 1 15.79 686 PRO B C 1
ATOM 10732 O O . PRO B 1 686 ? 50.688 -30.766 -44.625 1 15.79 686 PRO B O 1
ATOM 10735 N N . ASP B 1 687 ? 50.594 -28.547 -44.375 1 15.66 687 ASP B N 1
ATOM 10736 C CA . ASP B 1 687 ? 51.812 -28.453 -43.594 1 15.66 687 ASP B CA 1
ATOM 10737 C C . ASP B 1 687 ? 51.625 -28.969 -42.188 1 15.66 687 ASP B C 1
ATOM 10739 O O . ASP B 1 687 ? 50.531 -28.969 -41.656 1 15.66 687 ASP B O 1
ATOM 10743 N N . ASP B 1 688 ? 52.531 -28.672 -41.281 1 15.3 688 ASP B N 1
ATOM 10744 C CA . ASP B 1 688 ? 53.469 -29.422 -40.438 1 15.3 688 ASP B CA 1
ATOM 10745 C C . ASP B 1 688 ? 52.938 -29.547 -39 1 15.3 688 ASP B C 1
ATOM 10747 O O . ASP B 1 688 ? 52.875 -30.641 -38.469 1 15.3 688 ASP B O 1
ATOM 10751 N N . PRO B 1 689 ? 53.594 -28.812 -37.906 1 16.22 689 PRO B N 1
ATOM 10752 C CA . PRO B 1 689 ? 54.562 -29.484 -37.062 1 16.22 689 PRO B CA 1
ATOM 10753 C C . PRO B 1 689 ? 54 -29.875 -35.688 1 16.22 689 PRO B C 1
ATOM 10755 O O . PRO B 1 689 ? 54.094 -31.047 -35.281 1 16.22 689 PRO B O 1
ATOM 10758 N N . ASP B 1 690 ? 54.219 -28.984 -34.562 1 16.17 690 ASP B N 1
ATOM 10759 C CA . ASP B 1 690 ? 55.219 -29.312 -33.531 1 16.17 690 ASP B CA 1
ATOM 10760 C C . ASP B 1 690 ? 54.562 -29.922 -32.312 1 16.17 690 ASP B C 1
ATOM 10762 O O . ASP B 1 690 ? 53.375 -29.734 -32.062 1 16.17 690 ASP B O 1
ATOM 10766 N N . GLU B 1 691 ? 55.188 -29.719 -31.047 1 16.05 691 GLU B N 1
ATOM 10767 C CA . GLU B 1 691 ? 55.844 -30.594 -30.109 1 16.05 691 GLU B CA 1
ATOM 10768 C C . GLU B 1 691 ? 54.969 -30.891 -28.891 1 16.05 691 GLU B C 1
ATOM 10770 O O . GLU B 1 691 ? 54 -30.203 -28.656 1 16.05 691 GLU B O 1
ATOM 10775 N N . PRO B 1 692 ? 55.406 -30.453 -27.531 1 17.3 692 PRO B N 1
ATOM 10776 C CA . PRO B 1 692 ? 56.094 -31.438 -26.672 1 17.3 692 PRO B CA 1
ATOM 10777 C C . PRO B 1 692 ? 55.219 -31.953 -25.547 1 17.3 692 PRO B C 1
ATOM 10779 O O . PRO B 1 692 ? 55.062 -33.156 -25.375 1 17.3 692 PRO B O 1
ATOM 10782 N N . GLU B 1 693 ? 55.031 -31.203 -24.297 1 17 693 GLU B N 1
ATOM 10783 C CA . GLU B 1 693 ? 55.75 -31.672 -23.125 1 17 693 GLU B CA 1
ATOM 10784 C C . GLU B 1 693 ? 54.844 -32.469 -22.188 1 17 693 GLU B C 1
ATOM 10786 O O . GLU B 1 693 ? 53.625 -32.281 -22.203 1 17 693 GLU B O 1
ATOM 10791 N N . GLN B 1 694 ? 55.344 -32.906 -20.922 1 16.73 694 GLN B N 1
ATOM 10792 C CA . GLN B 1 694 ? 55.562 -34.125 -20.141 1 16.73 694 GLN B CA 1
ATOM 10793 C C . GLN B 1 694 ? 54.594 -34.188 -18.969 1 16.73 694 GLN B C 1
ATOM 10795 O O . GLN B 1 694 ? 53.969 -35.219 -18.734 1 16.73 694 GLN B O 1
ATOM 10800 N N . LEU B 1 695 ? 54.406 -33.156 -17.984 1 17.41 695 LEU B N 1
ATOM 10801 C CA . LEU B 1 695 ? 55 -33.469 -16.703 1 17.41 695 LEU B CA 1
ATOM 10802 C C . LEU B 1 695 ? 54.125 -34.406 -15.906 1 17.41 695 LEU B C 1
ATOM 10804 O O . LEU B 1 695 ? 52.906 -34.438 -16.078 1 17.41 695 LEU B O 1
ATOM 10808 N N . SER B 1 696 ? 54.688 -35.062 -15.039 1 17.23 696 SER B N 1
ATOM 10809 C CA . SER B 1 696 ? 54.969 -36.281 -14.328 1 17.23 696 SER B CA 1
ATOM 10810 C C . SER B 1 696 ? 54 -36.531 -13.203 1 17.23 696 SER B C 1
ATOM 10812 O O . SER B 1 696 ? 53.188 -35.656 -12.852 1 17.23 696 SER B O 1
ATOM 10814 N N . LEU B 1 697 ? 54.688 -36.844 -11.93 1 18.09 697 LEU B N 1
ATOM 10815 C CA . LEU B 1 697 ? 55.25 -38.031 -11.281 1 18.09 697 LEU B CA 1
ATOM 10816 C C . LEU B 1 697 ? 54.344 -38.5 -10.164 1 18.09 697 LEU B C 1
ATOM 10818 O O . LEU B 1 697 ? 54 -39.719 -10.102 1 18.09 697 LEU B O 1
ATOM 10822 N N . PHE B 1 698 ? 55.219 -38.531 -9.094 1 16.86 698 PHE B N 1
ATOM 10823 C CA . PHE B 1 698 ? 55.781 -38.312 -7.766 1 16.86 698 PHE B CA 1
ATOM 10824 C C . PHE B 1 698 ? 55.094 -37.156 -7.055 1 16.86 698 PHE B C 1
ATOM 10826 O O . PHE B 1 698 ? 54.875 -36.094 -7.648 1 16.86 698 PHE B O 1
#

pLDDT: mean 83.02, std 19.85, range [14.77, 98.56]

Nearest PDB structures (foldseek):
  8rdn-assembly2_D  TM=2.605E-01  e=2.266E+00  Xenorhabdus doucetiae FRM16 = DSM 17909
  4d7k-assembly1_A  TM=3.743E-01  e=9.818E+00  Streptomyces davaonensis JCM 4913
  6qid-assembly1_A  TM=1.656E-01  e=8.371E-01  Thermochaetoides thermophila DSM 1495

Sequence (1396 aa):
MNRNVDYSARPSYEDYILGLDGVDLRFLLSRTCPAADSTAAGQEAVALLTSEESARMALSFADPDVLDVAQLVHVFEDSTTVDVLAEVAYWASDMDTAAHDTPEGVDRKRRAVGKRELESLLRRGQRQGVVWEQPEGVWNVPAHISAIFPAEPTLDFYVRDFARALDPGLLKRRMERLGLTDADESSDLTDAERQEVTLKALRDYLCDPVKVRAVVATAPVDIRNQLRWLASDEKQIAENEWSSLRDDAIRWAEERLLVALVPNELAVSLPEEIADSLPGHFLRFVAPAALALKKSAWFIRRQHRTEPYPSTLDHKELTEASAAAVAFASAFMDAAGSDDGRLKDPLDLYDQVSLFWIQDFAASIGADAFAAPWIVEMLVNAGLVEPRSGQPTSRALEHWYNADASTRWAYLAAGFLAGRGPWRGEFPWVSPDADEFAHATVAYGYPMAAREVVSLAAQLEEDQKFYGCCVDNTLAWHTENLCLRNGADADSMVSWLLEQAGILGILFQGHSSWQAMAIMYALHDLWLSDQYVGTQRMAELIAEFAAGQVPTAEAVQISRLVEDSVPNERLTASLEGVASNAVAMALDFIGAREKCGASSRWIISEESLRWACLAVDGDVDALFSQLGPLLNSSMKLVIYAELVRITKTEKLNEIFEREPAQPTADSPLADAPNAPASPDNPGEGPDDPDEPEQLSLFMNRNVDYSARPSYEDYILGLDGVDLRFLLSRTCPAADSTAAGQEAVALLTSEESARMALSFADPDVLDVAQLVHVFEDSTTVDVLAEVAYWASDMDTAAHDTPEGVDRKRRAVGKRELESLLRRGQRQGVVWEQPEGVWNVPAHISAIFPAEPTLDFYVRDFARALDPGLLKRRMERLGLTDADESSDLTDAERQEVTLKALRDYLCDPVKVRAVVATAPVDIRNQLRWLASDEKQIAENEWSSLRDDAIRWAEERLLVALVPNELAVSLPEEIADSLPGHFLRFVAPAALALKKSAWFIRRQHRTEPYPSTLDHKELTEASAAAVAFASAFMDAAGSDDGRLKDPLDLYDQVSLFWIQDFAASIGADAFAAPWIVEMLVNAGLVEPRSGQPTSRALEHWYNADASTRWAYLAAGFLAGRGPWRGEFPWVSPDADEFAHATVAYGYPMAAREVVSLAAQLEEDQKFYGCCVDNTLAWHTENLCLRNGADADSMVSWLLEQAGILGILFQGHSSWQAMAIMYALHDLWLSDQYVGTQRMAELIAEFAAGQVPTAEAVQISRLVEDSVPNERLTASLEGVASNAVAMALDFIGAREKCGASSRWIISEESLRWACLAVDGDVDALFSQLGPLLNSSMKLVIYAELVRITKTEKLNEIFEREPAQPTADSPLADAPNAPASPDNPGEGPDDPDEPEQLSLF

Solvent-accessible surface area (backbone atoms only — not comparable to full-atom values): 74227 Å² total; per-residue (Å²): 133,79,65,76,68,68,78,86,66,65,75,55,66,59,60,50,57,65,64,48,52,73,65,60,46,31,50,39,33,54,63,24,36,66,86,49,70,59,79,54,54,62,69,58,34,42,56,51,67,56,26,64,65,19,29,54,37,21,58,25,70,40,49,59,43,34,49,42,51,44,46,54,30,45,35,39,74,26,41,37,29,61,67,51,45,44,73,41,37,15,34,45,22,41,55,75,44,57,56,68,93,44,47,81,46,70,53,72,64,60,42,74,42,52,64,68,57,49,48,52,41,47,52,51,22,34,62,47,67,54,29,44,73,53,62,90,70,27,36,28,40,47,68,49,42,59,74,68,52,84,80,43,90,57,44,66,38,38,68,71,56,50,62,67,67,46,57,66,70,58,50,51,54,39,33,50,74,70,61,57,57,69,86,74,67,59,89,81,59,52,73,68,52,47,49,50,53,50,50,49,41,46,45,65,42,41,57,28,42,66,56,43,50,55,57,46,55,65,44,59,52,40,39,40,32,34,48,38,45,54,38,68,48,81,76,82,63,32,74,92,68,52,38,66,68,53,47,52,32,48,52,55,31,41,61,67,68,44,38,46,75,40,73,31,61,63,36,69,70,37,60,64,78,60,18,67,74,35,38,66,38,36,82,41,46,30,10,30,42,20,48,43,53,34,36,71,79,43,56,29,56,58,82,59,81,72,58,73,42,65,28,65,59,64,62,60,58,35,48,36,27,32,18,21,46,40,30,44,50,50,53,46,53,49,42,45,62,62,70,76,59,73,49,65,83,70,24,27,67,74,36,72,65,36,46,50,45,42,23,48,44,26,19,23,32,35,27,61,36,81,56,36,49,57,54,51,47,14,35,30,39,35,67,38,28,41,56,68,48,44,36,47,47,74,65,39,49,52,54,53,68,72,39,52,57,21,40,48,39,18,34,38,50,25,3,55,38,45,35,81,43,68,57,87,55,74,53,90,44,39,45,87,84,43,53,73,65,32,51,42,49,47,30,62,46,43,30,56,53,41,47,48,54,35,55,58,29,45,68,52,48,78,51,26,26,39,47,68,55,41,54,52,45,56,52,41,58,70,34,35,43,38,17,65,73,31,45,26,44,41,69,54,49,52,51,51,52,43,48,53,28,30,46,54,16,26,33,47,94,41,32,34,48,68,51,15,42,19,43,43,71,45,40,46,68,38,60,76,68,69,53,86,70,56,42,62,62,46,13,54,43,22,18,63,60,30,58,79,67,36,50,56,34,83,54,65,45,69,45,72,53,78,72,93,61,47,87,56,50,44,36,31,39,34,30,59,24,22,65,47,66,67,55,47,51,28,47,54,53,35,22,43,40,52,31,36,19,32,47,29,30,30,42,29,27,57,65,37,42,49,50,37,34,55,73,46,72,63,36,63,66,56,46,49,58,58,46,38,84,62,51,47,73,68,48,49,48,52,54,47,52,50,48,49,49,53,48,50,50,47,54,48,48,56,59,65,66,64,61,84,76,82,79,71,84,85,74,83,87,73,85,82,80,87,82,80,84,89,84,83,76,88,76,79,72,84,64,75,81,81,74,83,87,81,87,87,68,136,133,80,64,75,67,68,77,88,67,66,74,55,63,59,60,50,58,64,65,47,52,73,66,62,45,33,50,40,33,53,62,24,36,65,88,50,70,60,79,54,52,64,68,57,33,41,57,51,68,56,26,63,65,19,30,53,38,20,59,25,70,40,48,59,42,36,49,43,51,46,46,56,32,45,35,40,74,27,41,36,28,61,66,51,46,44,73,41,37,15,34,46,22,40,54,75,42,57,57,69,92,44,47,80,46,68,53,72,66,61,43,74,43,52,63,67,58,49,49,52,41,48,52,52,23,34,61,47,67,53,29,44,74,54,61,90,69,27,36,29,40,47,66,50,41,60,74,68,51,84,80,44,89,58,43,66,37,37,68,70,56,50,62,67,68,46,56,67,69,59,48,51,55,39,34,50,76,69,61,55,56,69,85,73,67,61,89,82,60,53,73,68,53,48,48,50,52,50,50,49,40,47,44,65,42,42,57,28,45,66,55,42,50,54,56,46,55,66,43,58,54,40,37,40,31,32,46,39,46,54,38,68,49,80,76,84,64,31,73,91,69,52,37,68,67,54,47,53,32,48,52,56,32,41,62,67,69,42,37,46,75,39,74,32,63,64,36,69,70,37,60,66,78,59,16,69,74,35,37,68,38,36,81,40,46,30,10,31,42,19,47,43,54,35,36,70,77,43,56,27,56,57,84,59,80,73,58,73,42,65,29,65,60,64,63,60,59,33,48,35,27,30,16,21,47,40,31,44,51,51,53,47,52,50,41,44,61,62,70,76,58,74,50,66,83,71,24,26,66,76,36,71,66,36,47,50,45,43,23,49,45,26,18,23,31,34,26,61,37,81,55,35,52,57,53,52,47,14,35,31,42,36,68,37,27,42,54,68,48,43,36,46,49,73,67,40,48,51,54,52,69,71,40,54,57,21,39,48,39,17,35,39,51,25,3,54,39,47,31,74,48,74,56,87,54,73,52,90,44,40,45,87,84,42,52,71,65,31,51,45,50,47,32,63,46,42,28,56,52,41,48,48,54,36,55,58,28,45,69,50,50,78,52,25,26,38,46,69,54,40,54,53,44,56,51,41,57,71,34,36,43,37,16,64,73,30,46,27,43,40,68,55,50,51,51,52,51,44,50,53,29,32,46,53,16,26,32,47,93,42,31,33,48,68,52,13,43,19,44,43,72,46,39,46,68,38,60,74,67,69,54,86,69,58,41,62,59,46,12,55,42,22,18,66,59,31,61,78,67,36,49,55,34,83,54,64,45,69,44,73,54,78,68,97,55,46,90,56,48,43,37,32,41,34,31,59,24,23,65,48,66,68,54,47,52,27,46,54,52,35,22,41,40,52,30,35,19,33,48,28,31,29,42,30,28,59,66,36,41,49,50,37,34,55,73,46,73,63,36,62,66,56,47,50,57,60,46,40,85,62,51,48,71,68,48,49,47,54,54,46,51,50,49,50,50,52,50,51,49,47,55,49,48,59,61,66,67,68,62,85,79,74,83,75,82,85,80,84,86,75,90,76,84,91,81,82,85,87,81,84,79,90,80,86,84,85,88,83,85,86,86,85,89,81,88,86,90,126

Foldseek 3Di:
DDWADDPVDDDDVLVVLLPDDLVLLLLLCCQQPVVDDSNDHRPRSSCRCLDLSSLLSLLLFDFQLLLLLLVLCLLLVFKTFLVQSQLQAKAAFQVRLPADQDPVGGGHDIGGDDSVVSVVSLVVSVSSSQWDQPPHRMIGGRPSNSVPRDDDLLRRAALVNLCVQDDPVLLVVLCVVVVLDDPPPPPPDDPVVVVVSSSSSSSVQLLRLVNLVVLLVPDDPLLSVLLLVVLLDNDWDAPVPDDPSNVVSLVSCVSNSQKDWGADVVLVVDPVVVSVVHHRTGIHGHNSSSSSSPRSVRHRYDFNDWDKDFADPDLVLLLQLQLFLLQLVLVLLVCQAVVPCLADWQQQLQDPVSLVSQLVSCVQQAGDSVCRSLSLQLCVLLVQAPNGRRHGDPVSSVVSQPDDSLLSLLSSLLSLLQDPALDDHPPPFADPPFDSSLSNLLSVLLSVLLLQLLVQQQVDDQRIFIAPSNLLRSSCSRRVSSQVSGRGDSVVSSVVSQSSCSSNSDDDNRHHDQLSVLLCVQCVVVVVVVHDDRSVSSSVSSSVSSPPVFDEWQAKDKDFPPDPDDVFFTIKIKTATHYRPLQVVLLVQQFGWPHTTRMTMTTGGLVSNVVSCVVVVNPLVVSVVSNPPRQDPVNSVVSVVSVVVSVVVVVVVVVVVPDPDPDDPDDDDDDDDDDDDDDDDDDDDPDDDDDPDDDDDD/DDWADDPVDDDDVLVVLLPDDLVLLLLLCCQQPVVDDSNDHRPRSSCRCLDLSSLLSLLLFDFQLLLLLLVLCVLLVFKTFLVQSQLQAKAAFQVRLVADQDPVGGGHDIGGDDSVVSVVSLVVSVSSSQWDQPPHRMIGGRPSNSVPRDDDLLRRAALVNLCVQDDPVLLVVLCVVVVLDDPPPPPPDDPVRVSVSSSSSSSVQLLRLVNLVVLLVPDPPLLSVLLLVVLLDNDWDAPVPDDPSNVVSLVSCVSNSQKDWGADVVLVVDPVVVSVVHHRTGIHGHNSSSSSSPRSVRHRYDFNDWDKDFADPDLVLLLQLQLFLLQLLLVLLVCQAPVPCLADWQQQLLDPVSLVSQLVSCVQQAGDSVCRNLSLQLCVLLVQAPNGRRHGDPVSSVVSQPDDSLLSLLSSLLSLLQPPALDDRPPPFADPPFDSSLSNLLSVLLSVLLLQLLVQQQVDDQRIFIAPSNLLRSSCSRRVSSQVSGRGDSVVSSVVSQSSCSSNSADDNRHHDQLSVLLCVQCVVVVVVVHDDRSVVSSVSSSVSSPPVFDEWQAKDKDFPPDPDDVFFTIKIKTATHYRPLQVVLLVQQFGWPHTTRMTMTTGGLVSNVVSCVVVVNPLVVSVVSNPPRDDPVRSVVSVVSVVVSVVVVVVVVVVPPDPDPDDPDDDDDDDDDDDDDDDDDDDDDDDDDYDDDDDDD

Organism: NCBI:txid1408189